Protein 3ISM (pdb70)

Secondary structure (DSSP, 8-state):
--SS-HHHHHTTT--S--SSEEE-SS-EEEEETTTTEEEEEEEEE-TTTTS--TT--GGG---B--TTS-GGG---HHHHTTTT-EEEESS-GGG--S-HHHHHGGGBGGGEEEE-IIIIITTHHHHHHHHHHHGGGT-SEEEEEEEEE--EEE-TTS-EEEEEEEETTTTEE--SEEEEEEEEEPTTS-EEEEEEEEESS---TTS-GGGGB--HHHHHHHHT--SSTTS-TTS-SEETTEEP-/--S--HHHHHHHTTT--S--SSEEE-SS-EEEEETTTTEEEEEEEEE-HHHHS--TT--GGG---B--TTS-GGG---HHHHTTTT-EEEESS-GGG--SSHHHHHGGGBGGGEEEE-IIIIITTHHHHHHHHHHHGGGT-SEEEEEEEEE---EE-TTS-EEEEEEEETTTTEE--SEEEEEEEEE-SSS-EEEEEEEEESS---TT--GGGGB--HHHHHHHHT--SSTTS-GGG-SEETTEE--/-TT-----SSSHHHHHHHHHHHHTS-SS---HHHHHHHHHHHHHHHHHHHHHHHHS--S-HHHHHHHHHHHHHHHHHHHHHH-HHHHHHHHHHHHHHHHHTT-HHIIIIIIITTT-SS--TTT-TT--TTSPP-TGGG-STT---TTHHHHHH--HHHHHHHHHH-----HHHHHHHHHHHHHHHHHHHHHHHHSSS--HHHHHHHHHHHHHHHHHHHHH-THHHHHHHHHHHHHHHHTT-HHHIIIIIITTT-SS--TTT-TT--TTSPP-HHHH-STT---S--

GO terms:
  GO:0000014 single-stranded DNA endonuclease activity (F, IDA)
  GO:0005634 nucleus (C, IDA)
  GO:0005829 cytosol (C, IDA)
  GO:0004521 RNA endonuclease activity (F, IDA)
  GO:1990238 double-stranded DNA endonuclease activity (F, IDA)
  GO:0005739 mitochondrion (C, TAS)
  GO:0035234 ectopic germ cell programmed cell death (P, IMP)
  GO:0032043 mitochondrial DNA catabolic process (P, IMP)
  GO:0006915 apoptotic process (P, IMP)
  GO:0007286 spermatid development (P, IMP)
  GO:0030382 sperm mitochondrion organization (P, IMP)
  GO:0007291 sperm individualization (P, IMP)

Radius of gyration: 32.55 Å; Cα contacts (8 Å, |Δi|>4): 1493; chains: 3; bounding box: 55×112×68 Å

Solvent-accessible surface area: 35136 Å² total; per-residue (Å²): 194,77,138,79,67,63,54,45,61,1,11,106,19,13,72,2,8,110,18,50,48,57,63,30,38,2,1,0,0,1,1,8,19,37,4,10,0,0,35,0,0,1,0,23,0,38,58,130,4,18,46,191,51,157,76,21,57,80,80,149,7,58,17,53,7,9,120,72,2,66,58,32,0,23,2,19,30,45,4,2,37,148,16,70,49,6,5,0,24,0,0,6,7,15,3,0,63,76,103,36,115,37,2,41,15,0,8,59,0,3,0,0,0,0,0,30,7,91,10,0,20,24,28,9,0,4,69,0,14,17,37,3,36,128,19,12,172,98,26,66,35,0,12,1,0,0,0,9,1,12,40,55,75,151,59,168,84,47,91,32,35,6,63,6,16,11,8,40,81,25,45,0,0,11,1,31,44,0,0,1,0,0,0,0,22,18,95,84,157,101,28,31,1,27,0,3,22,0,21,18,98,106,12,64,94,130,41,82,25,64,97,29,56,42,82,1,55,52,1,6,100,44,8,4,17,33,0,2,62,122,8,89,48,180,118,5,38,22,39,19,65,150,172,57,140,110,86,91,44,36,117,80,39,44,48,90,1,12,103,21,11,76,2,6,108,20,60,50,45,42,16,4,2,0,0,0,0,1,7,21,38,5,13,0,0,38,0,0,2,0,20,0,38,58,130,3,16,48,178,50,155,75,23,60,77,58,147,4,45,8,46,16,5,115,76,2,68,50,35,0,23,2,32,36,92,4,2,88,188,22,69,49,7,3,0,27,0,0,7,9,12,4,0,52,76,74,35,97,12,2,39,11,0,3,58,1,3,0,0,0,0,0,28,9,127,8,0,18,27,20,10,0,3,65,0,11,10,38,4,28,139,18,11,183,94,25,76,40,0,10,1,0,0,0,8,1,12,43,58,77,160,53,165,82,54,94,33,32,5,62,8,19,10,8,41,105,26,43,0,0,11,2,31,41,0,0,2,0,2,0,1,26,28,108,75,183,98,31,27,0,26,0,5,21,0,22,18,100,107,13,65,122,123,42,80,24,65,91,29,63,39,85,1,60,45,1,6,107,41,10,4,15,41,1,3,70,129,16,83,47,171,137,7,42,24,37,34,71,154,180,47,147,104,163,113,79,26,103,10,25,75,137,68,3,24,130,42,0,80,135,16,5,111,76,50,4,53,49,114,126,87,43,72,33,107,72,32,100,96,31,2,55,95,0,4,41,19,0,43,75,3,0,81,82,13,20,24,80,170,69,70,73,84,159,61,22,36,89,60,0,5,89,0,0,82,36,1,17,32,1,0,11,20,46,23,6,59,39,0,28,106,31,0,54,132,0,26,68,41,0,40,152,96,133,67,58,95,12,0,101,80,14,0,13,157,97,63,6,0,15,2,18,14,75,48,2,20,41,44,29,55,101,43,114,36,18,62,108,12,2,59,69,51,89,18,93,4,64,6,13,72,27,47,174,116,163,49,118,149,18,84,56,69,18,155,177,141,50,202,105,42,70,57,85,84,47,49,42,33,15,80,154,8,11,41,52,2,47,105,78,0,85,113,29,0,31,116,49,132,16,58,78,101,38,26,74,92,0,5,80,4,0,82,52,7,12,47,18,9,4,31,33,18,5,59,52,1,33,70,33,0,76,86,0,20,67,46,0,43,102,106,136,14,78,83,0,0,100,53,38,0,16,131,70,35,2,0,11,4,8,19,105,60,3,16,20,45,35,83,100,30,124,38,15,70,117,0,0,94,89,64,78,22,159,18,59,6,176

Nearest PDB structures (foldseek):
  3ism-assembly1_A  TM=9.913E-01  e=3.876E-54  Drosophila melanogaster
  3s5b-assembly1_B  TM=9.801E-01  e=8.127E-38  Caenorhabditis elegans
  5gkc-assembly1_B  TM=9.790E-01  e=9.219E-38  Caenorhabditis elegans
  5gkp-assembly1_B  TM=9.814E-01  e=5.059E-37  Caenorhabditis elegans
  4qn0-assembly2_B  TM=9.838E-01  e=1.478E-36  Caenorhabditis elegans

Organism: Drosophila melanogaster (NCBI:txid7227)

InterPro domains:
  IPR001604 DNA/RNA non-specific endonuclease/pyrophosphatase/phosphodiesterase domain [PF01223] (75-299)
  IPR001604 DNA/RNA non-specific endonuclease/pyrophosphatase/phosphodiesterase domain [SM00892] (89-300)
  IPR018524 DNA/RNA non-specific endonuclease, active site [PS01070] (152-160)
  IPR020821 ENPP1-3/EXOG-like, endonuclease/phosphodiesterase domain [SM00477] (90-300)
  IPR040255 Non-specific endonuclease [PTHR13966] (33-307)
  IPR044925 His-Me finger superfamily [SSF54060] (74-304)
  IPR044929 DNA/RNA non-specific endonuclease superfamily [G3DSA:3.40.570.10] (55-310)

B-factor: mean 31.8, std 5.4, range [12.08, 55.9]

Sequence (778 aa):
TATPSRIGQIMKYGFPGLDHVRSHSDYVLSYDRRRNRVPHWVFEHLTAESVAKNDDAVDRSKCDFKQDESIHPFFRSQNTDYRRSGYDRGHMAAAGNHRLHQKHCDETFYLSNMAPQVGQGFNRDAWNTLEAHVRRLTKTYSNVYVCTGPLYLPHKEDDGKSYVKYEVIGANTVAVPTHFYKVIVGESADHKLHMESYVMPNQVISNDTPISVFQVPPESVERRSAGLLFFDQINRKQLTTINGKKVASLTATTPSSRIGQIMKYGFPGLDHVRRSSHSDYVLSYDRRNRVPHWVFEHLTAESVAKNDDAVDRSKCDFKQDEESIHPFFRSQNTDYRRSGYDRGHMAAAGNHRLHQKHCDDETFYLSNMAPQVGQGFNRDAWNTLEAHVRRLTKTYSSNVYVCTGPLYLPHKEDDGKKSYVKYEVIGANTVAVPTHFYKVIVGESSADHKLHMESYVMPNQVISNDTPISVVFQVVPPEESVERSAGLLFFDQINRKQLTTINGKKVAAQNDYTIGLVDPVKDYQKLIETRVQVDEIVDDDDVTKENFDRTAAAARDVIWRLLFDEAGTSQQSNTEKASQLLEEYRGDACFYDPTPYNEWIVKLRDEVLKKELLDFWRDVLVKKQLGPCWSRRDSDLLFDSDDTPPLEEFYAHAGCTAPFAASLKVRLEEYRTLMKRFVIIVPDSVHQASVKKIAAAAREIIWKLLFDGTPSAEDQNKAAELLQEEYKGDAGFYGPDDYNSWIFNLRDEVLTKELLDFWRDKMVKMELGPSCCARDSDYYDNEDPLPFEFYEKAGCKAPFE

CATH classification: 3.40.570.10

Structure (mmCIF, N/CA/C/O backbone):
data_3ISM
#
_entry.id   3ISM
#
_cell.length_a   70.790
_cell.length_b   109.150
_cell.length_c   121.080
_cell.angle_alpha   90.00
_cell.angle_beta   90.00
_cell.angle_gamma   90.00
#
_symmetry.space_group_name_H-M   'P 21 21 21'
#
loop_
_entity.id
_entity.type
_entity.pdbx_description
1 polymer CG8862
2 polymer CG4930
3 non-polymer 'MAGNESIUM ION'
4 non-polymer 2-AMINO-2-HYDROXYMETHYL-PROPANE-1,3-DIOL
5 water water
#
loop_
_atom_site.group_PDB
_atom_site.id
_atom_site.type_symbol
_atom_site.label_atom_id
_atom_site.label_alt_id
_atom_site.label_comp_id
_atom_site.label_asym_id
_atom_site.label_entity_id
_atom_site.label_seq_id
_atom_site.pdbx_PDB_ins_code
_atom_site.Cartn_x
_atom_site.Cartn_y
_atom_site.Cartn_z
_atom_site.occupancy
_atom_site.B_iso_or_equiv
_atom_site.auth_seq_id
_atom_site.auth_comp_id
_atom_site.auth_asym_id
_atom_site.auth_atom_id
_atom_site.pdbx_PDB_model_num
ATOM 1 N N . THR A 1 13 ? -41.435 -11.988 2.275 1.00 40.11 67 THR A N 1
ATOM 2 C CA . THR A 1 13 ? -42.878 -12.374 2.131 1.00 39.71 67 THR A CA 1
ATOM 3 C C . THR A 1 13 ? -43.155 -13.104 0.807 1.00 38.82 67 THR A C 1
ATOM 4 O O . THR A 1 13 ? -44.120 -12.777 0.091 1.00 39.15 67 THR A O 1
ATOM 8 N N . ALA A 1 14 ? -42.297 -14.070 0.476 1.00 37.08 68 ALA A N 1
ATOM 9 C CA . ALA A 1 14 ? -42.578 -15.001 -0.603 1.00 35.21 68 ALA A CA 1
ATOM 10 C C . ALA A 1 14 ? -43.415 -16.147 -0.023 1.00 33.95 68 ALA A C 1
ATOM 11 O O . ALA A 1 14 ? -43.317 -16.458 1.171 1.00 33.52 68 ALA A O 1
ATOM 13 N N . THR A 1 15 ? -44.232 -16.774 -0.864 1.00 31.93 69 THR A N 1
ATOM 14 C CA . THR A 1 15 ? -45.139 -17.818 -0.391 1.00 30.23 69 THR A CA 1
ATOM 15 C C . THR A 1 15 ? -44.468 -19.166 -0.078 1.00 29.15 69 THR A C 1
ATOM 16 O O . THR A 1 15 ? -44.715 -19.729 0.980 1.00 29.14 69 THR A O 1
ATOM 20 N N . PRO A 1 16 ? -43.620 -19.686 -0.982 1.00 28.25 70 PRO A N 1
ATOM 21 C CA . PRO A 1 16 ? -43.052 -20.975 -0.604 1.00 27.70 70 PRO A CA 1
ATOM 22 C C . PRO A 1 16 ? -42.046 -20.799 0.538 1.00 27.10 70 PRO A C 1
ATOM 23 O O . PRO A 1 16 ? -41.408 -19.759 0.649 1.00 25.81 70 PRO A O 1
ATOM 27 N N . SER A 1 17 ? -41.943 -21.815 1.386 1.00 27.01 71 SER A N 1
ATOM 28 C CA . SER A 1 17 ? -41.101 -21.758 2.561 1.00 26.62 71 SER A CA 1
ATOM 29 C C . SER A 1 17 ? -39.654 -21.568 2.132 1.00 26.69 71 SER A C 1
ATOM 30 O O . SER A 1 17 ? -39.216 -22.145 1.134 1.00 26.10 71 SER A O 1
ATOM 33 N N . ARG A 1 18 ? -38.915 -20.750 2.877 1.00 26.46 72 ARG A N 1
ATOM 34 C CA . ARG A 1 18 ? -37.516 -20.506 2.552 1.00 26.58 72 ARG A CA 1
ATOM 35 C C . ARG A 1 18 ? -36.703 -21.802 2.691 1.00 27.03 72 ARG A C 1
ATOM 36 O O . ARG A 1 18 ? -35.865 -22.083 1.846 1.00 27.02 72 ARG A O 1
ATOM 44 N N . ILE A 1 19 ? -36.987 -22.617 3.710 1.00 27.27 73 ILE A N 1
ATOM 45 C CA . ILE A 1 19 ? -36.243 -23.860 3.855 1.00 28.15 73 ILE A CA 1
ATOM 46 C C . ILE A 1 19 ? -36.376 -24.698 2.575 1.00 28.51 73 ILE A C 1
ATOM 47 O O . ILE A 1 19 ? -35.386 -25.209 2.071 1.00 28.35 73 ILE A O 1
ATOM 52 N N . GLY A 1 20 ? -37.588 -24.763 2.021 1.00 28.94 74 GLY A N 1
ATOM 53 C CA . GLY A 1 20 ? -37.832 -25.496 0.791 1.00 29.50 74 GLY A CA 1
ATOM 54 C C . GLY A 1 20 ? -37.047 -24.971 -0.401 1.00 29.88 74 GLY A C 1
ATOM 55 O O . GLY A 1 20 ? -36.634 -25.742 -1.264 1.00 30.36 74 GLY A O 1
ATOM 56 N N . GLN A 1 21 ? -36.867 -23.659 -0.463 1.00 29.72 75 GLN A N 1
ATOM 57 C CA . GLN A 1 21 ? -36.127 -23.033 -1.559 1.00 29.68 75 GLN A CA 1
ATOM 58 C C . GLN A 1 21 ? -34.647 -23.318 -1.448 1.00 29.50 75 GLN A C 1
ATOM 59 O O . GLN A 1 21 ? -33.990 -23.643 -2.441 1.00 30.12 75 GLN A O 1
ATOM 65 N N . ILE A 1 22 ? -34.117 -23.178 -0.243 1.00 28.95 76 ILE A N 1
ATOM 66 C CA . ILE A 1 22 ? -32.696 -23.386 -0.022 1.00 28.90 76 ILE A CA 1
ATOM 67 C C . ILE A 1 22 ? -32.335 -24.847 -0.287 1.00 29.39 76 ILE A C 1
ATOM 68 O O . ILE A 1 22 ? -31.274 -25.152 -0.851 1.00 29.32 76 ILE A O 1
ATOM 73 N N . MET A 1 23 ? -33.238 -25.739 0.107 1.00 28.73 77 MET A N 1
ATOM 74 C CA . MET A 1 23 ? -32.971 -27.178 0.059 1.00 29.83 77 MET A CA 1
ATOM 75 C C . MET A 1 23 ? -33.452 -27.852 -1.227 1.00 28.52 77 MET A C 1
ATOM 76 O O . MET A 1 23 ? -33.612 -29.045 -1.270 1.00 28.51 77 MET A O 1
ATOM 81 N N . LYS A 1 24 ? -33.623 -27.046 -2.261 1.00 28.65 78 LYS A N 1
ATOM 82 C CA . LYS A 1 24 ? -33.962 -27.466 -3.618 1.00 28.88 78 LYS A CA 1
ATOM 83 C C . LYS A 1 24 ? -33.338 -28.781 -4.102 1.00 28.58 78 LYS A C 1
ATOM 84 O O . LYS A 1 24 ? -34.030 -29.639 -4.659 1.00 28.20 78 LYS A O 1
ATOM 90 N N . TYR A 1 25 ? -32.031 -28.937 -3.862 1.00 28.24 79 TYR A N 1
ATOM 91 C CA . TYR A 1 25 ? -31.267 -30.041 -4.409 1.00 27.79 79 TYR A CA 1
ATOM 92 C C . TYR A 1 25 ? -31.097 -31.251 -3.467 1.00 27.76 79 TYR A C 1
ATOM 93 O O . TYR A 1 25 ? -30.365 -32.175 -3.798 1.00 26.41 79 TYR A O 1
ATOM 102 N N . GLY A 1 26 ? -31.780 -31.246 -2.315 1.00 27.15 80 GLY A N 1
ATOM 103 C CA . GLY A 1 26 ? -31.764 -32.399 -1.408 1.00 26.60 80 GLY A CA 1
ATOM 104 C C . GLY A 1 26 ? -31.256 -32.054 -0.025 1.00 27.43 80 GLY A C 1
ATOM 105 O O . GLY A 1 26 ? -30.690 -30.978 0.200 1.00 27.84 80 GLY A O 1
ATOM 106 N N . PHE A 1 27 ? -31.430 -32.980 0.917 1.00 27.58 81 PHE A N 1
ATOM 107 C CA . PHE A 1 27 ? -30.864 -32.830 2.256 1.00 26.72 81 PHE A CA 1
ATOM 108 C C . PHE A 1 27 ? -29.675 -33.757 2.370 1.00 26.37 81 PHE A C 1
ATOM 109 O O . PHE A 1 27 ? -29.820 -34.953 2.149 1.00 26.59 81 PHE A O 1
ATOM 117 N N . PRO A 1 28 ? -28.483 -33.215 2.692 1.00 25.81 82 PRO A N 1
ATOM 118 C CA . PRO A 1 28 ? -27.334 -34.067 2.952 1.00 25.03 82 PRO A CA 1
ATOM 119 C C . PRO A 1 28 ? -27.596 -35.105 4.044 1.00 25.68 82 PRO A C 1
ATOM 120 O O . PRO A 1 28 ? -27.020 -36.196 4.029 1.00 24.92 82 PRO A O 1
ATOM 124 N N . GLY A 1 29 ? -28.443 -34.732 4.994 1.00 26.00 83 GLY A N 1
ATOM 125 C CA . GLY A 1 29 ? -28.838 -35.583 6.094 1.00 26.41 83 GLY A CA 1
ATOM 126 C C . GLY A 1 29 ? -29.976 -34.892 6.801 1.00 26.80 83 GLY A C 1
ATOM 127 O O . GLY A 1 29 ? -30.325 -33.738 6.477 1.00 27.17 83 GLY A O 1
ATOM 128 N N . LEU A 1 30 ? -30.545 -35.572 7.784 1.00 27.52 84 LEU A N 1
ATOM 129 C CA . LEU A 1 30 ? -31.718 -35.057 8.483 1.00 28.64 84 LEU A CA 1
ATOM 130 C C . LEU A 1 30 ? -31.558 -34.993 10.001 1.00 28.72 84 LEU A C 1
ATOM 131 O O . LEU A 1 30 ? -32.540 -34.927 10.724 1.00 28.94 84 LEU A O 1
ATOM 136 N N . ASP A 1 31 ? -30.321 -34.978 10.484 1.00 28.91 85 ASP A N 1
ATOM 137 C CA . ASP A 1 31 ? -30.095 -34.862 11.910 1.00 29.23 85 ASP A CA 1
ATOM 138 C C . ASP A 1 31 ? -30.254 -33.423 12.418 1.00 29.54 85 ASP A C 1
ATOM 139 O O . ASP A 1 31 ? -29.482 -32.530 12.053 1.00 29.16 85 ASP A O 1
ATOM 144 N N . HIS A 1 32 ? -31.268 -33.205 13.243 1.00 30.09 86 HIS A N 1
ATOM 145 C CA . HIS A 1 32 ? -31.364 -31.992 14.053 1.00 30.78 86 HIS A CA 1
ATOM 146 C C . HIS A 1 32 ? -31.319 -30.742 13.161 1.00 30.89 86 HIS A C 1
ATOM 147 O O . HIS A 1 32 ? -30.439 -29.868 13.300 1.00 30.52 86 HIS A O 1
ATOM 154 N N . VAL A 1 33 ? -32.260 -30.701 12.226 1.00 31.20 87 VAL A N 1
ATOM 155 C CA . VAL A 1 33 ? -32.325 -29.658 11.214 1.00 32.76 87 VAL A CA 1
ATOM 156 C C . VAL A 1 33 ? -33.091 -28.448 11.715 1.00 33.30 87 VAL A C 1
ATOM 157 O O . VAL A 1 33 ? -34.215 -28.585 12.210 1.00 33.25 87 VAL A O 1
ATOM 161 N N . ARG A 1 34 ? -32.462 -27.274 11.600 1.00 33.57 88 ARG A N 1
ATOM 162 C CA . ARG A 1 34 ? -33.060 -25.993 12.008 1.00 33.76 88 ARG A CA 1
ATOM 163 C C . ARG A 1 34 ? -33.069 -25.061 10.800 1.00 33.71 88 ARG A C 1
ATOM 164 O O . ARG A 1 34 ? -32.087 -24.985 10.040 1.00 33.44 88 ARG A O 1
ATOM 172 N N . SER A 1 35 ? -34.177 -24.349 10.627 1.00 33.14 89 SER A N 1
ATOM 173 C CA . SER A 1 35 ? -34.314 -23.377 9.567 1.00 32.78 89 SER A CA 1
ATOM 174 C C . SER A 1 35 ? -34.211 -21.971 10.163 1.00 32.19 89 SER A C 1
ATOM 175 O O . SER A 1 35 ? -35.007 -21.598 11.021 1.00 32.52 89 SER A O 1
ATOM 178 N N . HIS A 1 36 ? -33.210 -21.203 9.746 1.00 31.20 90 HIS A N 1
ATOM 179 C CA . HIS A 1 36 ? -33.173 -19.790 10.092 1.00 30.19 90 HIS A CA 1
ATOM 180 C C . HIS A 1 36 ? -33.826 -18.983 8.982 1.00 29.81 90 HIS A C 1
ATOM 181 O O . HIS A 1 36 ? -34.366 -19.558 8.040 1.00 29.23 90 HIS A O 1
ATOM 188 N N . SER A 1 37 ? -33.809 -17.663 9.094 1.00 29.92 91 SER A N 1
ATOM 189 C CA . SER A 1 37 ? -34.484 -16.842 8.098 1.00 30.60 91 SER A CA 1
ATOM 190 C C . SER A 1 37 ? -33.854 -16.972 6.725 1.00 30.38 91 SER A C 1
ATOM 191 O O . SER A 1 37 ? -34.560 -16.888 5.733 1.00 30.73 91 SER A O 1
ATOM 194 N N . ASP A 1 38 ? -32.538 -17.160 6.652 1.00 29.91 92 ASP A N 1
ATOM 195 C CA . ASP A 1 38 ? -31.898 -17.231 5.336 1.00 29.72 92 ASP A CA 1
ATOM 196 C C . ASP A 1 38 ? -30.817 -18.314 5.232 1.00 29.37 92 ASP A C 1
ATOM 197 O O . ASP A 1 38 ? -29.993 -18.279 4.321 1.00 29.29 92 ASP A O 1
ATOM 202 N N . TYR A 1 39 ? -30.814 -19.278 6.161 1.00 28.54 93 TYR A N 1
ATOM 203 C CA . TYR A 1 39 ? -29.975 -20.472 6.007 1.00 28.55 93 TYR A CA 1
ATOM 204 C C . TYR A 1 39 ? -30.555 -21.666 6.758 1.00 29.04 93 TYR A C 1
ATOM 205 O O . TYR A 1 39 ? -31.476 -21.513 7.604 1.00 28.78 93 TYR A O 1
ATOM 214 N N . VAL A 1 40 ? -30.034 -22.848 6.417 1.00 28.48 94 VAL A N 1
ATOM 215 C CA . VAL A 1 40 ? -30.486 -24.107 6.994 1.00 29.32 94 VAL A CA 1
ATOM 216 C C . VAL A 1 40 ? -29.291 -24.778 7.667 1.00 29.62 94 VAL A C 1
ATOM 217 O O . VAL A 1 40 ? -28.178 -24.768 7.120 1.00 29.88 94 VAL A O 1
ATOM 221 N N . LEU A 1 41 ? -29.516 -25.367 8.837 1.00 29.39 95 LEU A N 1
ATOM 222 C CA . LEU A 1 41 ? -28.443 -25.950 9.615 1.00 29.97 95 LEU A CA 1
ATOM 223 C C . LEU A 1 41 ? -28.821 -27.334 10.139 1.00 30.25 95 LEU A C 1
ATOM 224 O O . LEU A 1 41 ? -29.925 -27.554 10.597 1.00 31.24 95 LEU A O 1
ATOM 229 N N . SER A 1 42 ? -27.884 -28.265 10.065 1.00 30.42 96 SER A N 1
ATOM 230 C CA . SER A 1 42 ? -28.029 -29.560 10.729 1.00 30.62 96 SER A CA 1
ATOM 231 C C . SER A 1 42 ? -26.998 -29.555 11.826 1.00 29.88 96 SER A C 1
ATOM 232 O O . SER A 1 42 ? -25.811 -29.288 11.566 1.00 30.16 96 SER A O 1
ATOM 235 N N . TYR A 1 43 ? -27.444 -29.804 13.051 1.00 29.85 97 TYR A N 1
ATOM 236 C CA . TYR A 1 43 ? -26.574 -29.680 14.237 1.00 30.25 97 TYR A CA 1
ATOM 237 C C . TYR A 1 43 ? -26.112 -31.030 14.758 1.00 30.23 97 TYR A C 1
ATOM 238 O O . TYR A 1 43 ? -26.917 -31.932 14.953 1.00 30.94 97 TYR A O 1
ATOM 247 N N . ASP A 1 44 ? -24.809 -31.151 14.974 1.00 30.87 98 ASP A N 1
ATOM 248 C CA . ASP A 1 44 ? -24.168 -32.355 15.475 1.00 30.75 98 ASP A CA 1
ATOM 249 C C . ASP A 1 44 ? -24.032 -32.198 16.985 1.00 31.12 98 ASP A C 1
ATOM 250 O O . ASP A 1 44 ? -23.113 -31.524 17.479 1.00 30.72 98 ASP A O 1
ATOM 255 N N . ARG A 1 45 ? -24.971 -32.797 17.720 1.00 30.07 99 ARG A N 1
ATOM 256 C CA . ARG A 1 45 ? -25.014 -32.673 19.177 1.00 29.83 99 ARG A CA 1
ATOM 257 C C . ARG A 1 45 ? -23.818 -33.342 19.866 1.00 30.21 99 ARG A C 1
ATOM 258 O O . ARG A 1 45 ? -23.366 -32.907 20.940 1.00 30.98 99 ARG A O 1
ATOM 266 N N . ARG A 1 46 ? -23.316 -34.398 19.245 1.00 30.62 100 ARG A N 1
ATOM 267 C CA A ARG A 1 46 ? -22.156 -35.093 19.774 0.50 31.19 100 ARG A CA 1
ATOM 268 C CA B ARG A 1 46 ? -22.150 -35.118 19.730 0.50 31.14 100 ARG A CA 1
ATOM 269 C C . ARG A 1 46 ? -20.915 -34.218 19.688 1.00 31.43 100 ARG A C 1
ATOM 270 O O . ARG A 1 46 ? -20.102 -34.201 20.614 1.00 30.48 100 ARG A O 1
ATOM 285 N N . ASN A 1 47 ? -20.786 -33.470 18.594 1.00 31.40 101 ASN A N 1
ATOM 286 C CA . ASN A 1 47 ? -19.608 -32.631 18.417 1.00 31.88 101 ASN A CA 1
ATOM 287 C C . ASN A 1 47 ? -19.793 -31.158 18.803 1.00 31.44 101 ASN A C 1
ATOM 288 O O . ASN A 1 47 ? -18.807 -30.428 18.932 1.00 31.29 101 ASN A O 1
ATOM 293 N N . ARG A 1 48 ? -21.042 -30.738 19.039 1.00 30.64 102 ARG A N 1
ATOM 294 C CA . ARG A 1 48 ? -21.342 -29.339 19.456 1.00 30.08 102 ARG A CA 1
ATOM 295 C C . ARG A 1 48 ? -20.975 -28.318 18.351 1.00 29.30 102 ARG A C 1
ATOM 296 O O . ARG A 1 48 ? -20.585 -27.172 18.654 1.00 28.28 102 ARG A O 1
ATOM 304 N N . VAL A 1 49 ? -21.088 -28.758 17.090 1.00 28.04 103 VAL A N 1
ATOM 305 C CA . VAL A 1 49 ? -20.874 -27.923 15.905 1.00 28.56 103 VAL A CA 1
ATOM 306 C C . VAL A 1 49 ? -21.865 -28.441 14.858 1.00 29.81 103 VAL A C 1
ATOM 307 O O . VAL A 1 49 ? -22.514 -29.461 15.091 1.00 30.11 103 VAL A O 1
ATOM 311 N N . PRO A 1 50 ? -22.030 -27.733 13.714 1.00 30.21 104 PRO A N 1
ATOM 312 C CA . PRO A 1 50 ? -22.920 -28.320 12.695 1.00 29.66 104 PRO A CA 1
ATOM 313 C C . PRO A 1 50 ? -22.364 -29.578 12.016 1.00 29.71 104 PRO A C 1
ATOM 314 O O . PRO A 1 50 ? -21.145 -29.771 11.946 1.00 30.25 104 PRO A O 1
ATOM 318 N N . HIS A 1 51 ? -23.260 -30.441 11.555 1.00 28.78 105 HIS A N 1
ATOM 319 C CA . HIS A 1 51 ? -22.918 -31.383 10.520 1.00 29.04 105 HIS A CA 1
ATOM 320 C C . HIS A 1 51 ? -22.708 -30.609 9.204 1.00 28.50 105 HIS A C 1
ATOM 321 O O . HIS A 1 51 ? -21.761 -30.861 8.473 1.00 28.42 105 HIS A O 1
ATOM 328 N N . TRP A 1 52 ? -23.640 -29.709 8.896 1.00 27.43 106 TRP A N 1
ATOM 329 C CA . TRP A 1 52 ? -23.604 -28.915 7.674 1.00 27.92 106 TRP A CA 1
ATOM 330 C C . TRP A 1 52 ? -24.530 -27.735 7.795 1.00 28.39 106 TRP A C 1
ATOM 331 O O . TRP A 1 52 ? -25.458 -27.756 8.607 1.00 28.46 106 TRP A O 1
ATOM 342 N N . VAL A 1 53 ? -24.261 -26.711 6.986 1.00 28.98 107 VAL A N 1
ATOM 343 C CA . VAL A 1 53 ? -25.230 -25.650 6.687 1.00 28.73 107 VAL A CA 1
ATOM 344 C C . VAL A 1 53 ? -25.451 -25.575 5.183 1.00 28.61 107 VAL A C 1
ATOM 345 O O . VAL A 1 53 ? -24.608 -26.037 4.398 1.00 29.52 107 VAL A O 1
ATOM 349 N N . PHE A 1 54 ? -26.586 -25.012 4.785 1.00 28.40 108 PHE A N 1
ATOM 350 C CA . PHE A 1 54 ? -26.926 -24.825 3.385 1.00 27.84 108 PHE A CA 1
ATOM 351 C C . PHE A 1 54 ? -27.387 -23.396 3.181 1.00 27.88 108 PHE A C 1
ATOM 352 O O . PHE A 1 54 ? -28.120 -22.847 3.999 1.00 28.25 108 PHE A O 1
ATOM 360 N N . GLU A 1 55 ? -26.924 -22.782 2.098 1.00 27.69 109 GLU A N 1
ATOM 361 C CA . GLU A 1 55 ? -27.315 -21.419 1.746 1.00 27.69 109 GLU A CA 1
ATOM 362 C C . GLU A 1 55 ? -27.661 -21.348 0.256 1.00 27.79 109 GLU A C 1
ATOM 363 O O . GLU A 1 55 ? -27.112 -22.108 -0.557 1.00 27.14 109 GLU A O 1
ATOM 369 N N . HIS A 1 56 ? -28.565 -20.434 -0.079 1.00 26.98 110 HIS A N 1
ATOM 370 C CA . HIS A 1 56 ? -28.903 -20.126 -1.457 1.00 27.48 110 HIS A CA 1
ATOM 371 C C . HIS A 1 56 ? -28.640 -18.639 -1.637 1.00 28.03 110 HIS A C 1
ATOM 372 O O . HIS A 1 56 ? -29.334 -17.807 -1.047 1.00 28.61 110 HIS A O 1
ATOM 379 N N . LEU A 1 57 ? -27.642 -18.312 -2.452 1.00 28.69 111 LEU A N 1
ATOM 380 C CA . LEU A 1 57 ? -27.185 -16.937 -2.617 1.00 29.01 111 LEU A CA 1
ATOM 381 C C . LEU A 1 57 ? -27.582 -16.372 -3.961 1.00 29.13 111 LEU A C 1
ATOM 382 O O . LEU A 1 57 ? -27.677 -17.100 -4.942 1.00 28.68 111 LEU A O 1
ATOM 387 N N . THR A 1 58 ? -27.805 -15.059 -3.988 1.00 29.68 112 THR A N 1
ATOM 388 C CA . THR A 1 58 ? -27.991 -14.288 -5.206 1.00 30.00 112 THR A CA 1
ATOM 389 C C . THR A 1 58 ? -27.170 -13.006 -5.057 1.00 30.58 112 THR A C 1
ATOM 390 O O . THR A 1 58 ? -26.771 -12.655 -3.958 1.00 30.42 112 THR A O 1
ATOM 394 N N . ALA A 1 59 ? -26.929 -12.309 -6.164 1.00 31.37 113 ALA A N 1
ATOM 395 C CA . ALA A 1 59 ? -26.252 -11.020 -6.138 1.00 32.08 113 ALA A CA 1
ATOM 396 C C . ALA A 1 59 ? -26.881 -10.087 -5.091 1.00 32.78 113 ALA A C 1
ATOM 397 O O . ALA A 1 59 ? -26.166 -9.426 -4.337 1.00 32.67 113 ALA A O 1
ATOM 399 N N . GLU A 1 60 ? -28.213 -10.058 -5.037 1.00 33.21 114 GLU A N 1
ATOM 400 C CA . GLU A 1 60 ? -28.932 -9.234 -4.058 1.00 33.99 114 GLU A CA 1
ATOM 401 C C . GLU A 1 60 ? -28.635 -9.583 -2.601 1.00 33.52 114 GLU A C 1
ATOM 402 O O . GLU A 1 60 ? -28.376 -8.694 -1.788 1.00 33.57 114 GLU A O 1
ATOM 408 N N . SER A 1 61 ? -28.664 -10.872 -2.280 1.00 33.03 115 SER A N 1
ATOM 409 C CA . SER A 1 61 ? -28.566 -11.301 -0.897 1.00 32.96 115 SER A CA 1
ATOM 410 C C . SER A 1 61 ? -27.151 -11.200 -0.324 1.00 33.09 115 SER A C 1
ATOM 411 O O . SER A 1 61 ? -26.979 -11.195 0.895 1.00 32.72 115 SER A O 1
ATOM 414 N N . VAL A 1 62 ? -26.151 -11.088 -1.199 1.00 33.77 116 VAL A N 1
ATOM 415 C CA . VAL A 1 62 ? -24.763 -10.858 -0.761 1.00 34.58 116 VAL A CA 1
ATOM 416 C C . VAL A 1 62 ? -24.263 -9.427 -1.015 1.00 36.01 116 VAL A C 1
ATOM 417 O O . VAL A 1 62 ? -23.078 -9.143 -0.833 1.00 35.80 116 VAL A O 1
ATOM 421 N N . ALA A 1 63 ? -25.158 -8.529 -1.431 1.00 37.44 117 ALA A N 1
ATOM 422 C CA . ALA A 1 63 ? -24.750 -7.166 -1.764 1.00 39.64 117 ALA A CA 1
ATOM 423 C C . ALA A 1 63 ? -24.656 -6.302 -0.507 1.00 41.04 117 ALA A C 1
ATOM 424 O O . ALA A 1 63 ? -25.491 -6.427 0.394 1.00 41.45 117 ALA A O 1
ATOM 426 N N . LYS A 1 64 ? -23.642 -5.433 -0.460 1.00 42.86 118 LYS A N 1
ATOM 427 C CA . LYS A 1 64 ? -23.494 -4.434 0.612 1.00 44.34 118 LYS A CA 1
ATOM 428 C C . LYS A 1 64 ? -24.779 -3.641 0.784 1.00 44.19 118 LYS A C 1
ATOM 429 O O . LYS A 1 64 ? -25.350 -3.143 -0.176 1.00 44.55 118 LYS A O 1
ATOM 435 N N . ASN A 1 65 ? -25.226 -3.542 2.025 1.00 44.19 119 ASN A N 1
ATOM 436 C CA . ASN A 1 65 ? -26.507 -2.968 2.334 1.00 44.21 119 ASN A CA 1
ATOM 437 C C . ASN A 1 65 ? -26.283 -2.016 3.496 1.00 44.17 119 ASN A C 1
ATOM 438 O O . ASN A 1 65 ? -25.682 -2.405 4.509 1.00 44.15 119 ASN A O 1
ATOM 443 N N . ASP A 1 66 ? -26.750 -0.774 3.334 1.00 43.66 120 ASP A N 1
ATOM 444 C CA A ASP A 1 66 ? -26.666 0.235 4.386 0.50 43.38 120 ASP A CA 1
ATOM 445 C CA B ASP A 1 66 ? -26.668 0.233 4.387 0.50 43.39 120 ASP A CA 1
ATOM 446 C C . ASP A 1 66 ? -27.400 -0.235 5.643 1.00 43.07 120 ASP A C 1
ATOM 447 O O . ASP A 1 66 ? -27.003 0.094 6.764 1.00 43.16 120 ASP A O 1
ATOM 456 N N . ALA A 1 67 ? -28.458 -1.018 5.444 1.00 42.08 121 ALA A N 1
ATOM 457 C CA . ALA A 1 67 ? -29.323 -1.444 6.532 1.00 41.34 121 ALA A CA 1
ATOM 458 C C . ALA A 1 67 ? -28.837 -2.686 7.280 1.00 40.57 121 ALA A C 1
ATOM 459 O O . ALA A 1 67 ? -29.482 -3.125 8.229 1.00 40.55 121 ALA A O 1
ATOM 461 N N . VAL A 1 68 ? -27.706 -3.245 6.848 1.00 39.70 122 VAL A N 1
ATOM 462 C CA . VAL A 1 68 ? -27.053 -4.342 7.568 1.00 38.53 122 VAL A CA 1
ATOM 463 C C . VAL A 1 68 ? -25.649 -3.943 8.032 1.00 38.20 122 VAL A C 1
ATOM 464 O O . VAL A 1 68 ? -24.784 -3.610 7.224 1.00 37.98 122 VAL A O 1
ATOM 468 N N . ASP A 1 69 ? -25.434 -4.001 9.343 1.00 37.96 123 ASP A N 1
ATOM 469 C CA . ASP A 1 69 ? -24.180 -3.597 9.969 1.00 37.30 123 ASP A CA 1
ATOM 470 C C . ASP A 1 69 ? -23.676 -4.757 10.822 1.00 36.59 123 ASP A C 1
ATOM 471 O O . ASP A 1 69 ? -24.154 -4.969 11.938 1.00 36.20 123 ASP A O 1
ATOM 476 N N . ARG A 1 70 ? -22.714 -5.505 10.284 1.00 36.08 124 ARG A N 1
ATOM 477 C CA . ARG A 1 70 ? -22.173 -6.704 10.939 1.00 35.73 124 ARG A CA 1
ATOM 478 C C . ARG A 1 70 ? -21.634 -6.421 12.337 1.00 35.52 124 ARG A C 1
ATOM 479 O O . ARG A 1 70 ? -21.613 -7.321 13.186 1.00 35.59 124 ARG A O 1
ATOM 487 N N . SER A 1 71 ? -21.220 -5.175 12.577 1.00 35.16 125 SER A N 1
ATOM 488 C CA . SER A 1 71 ? -20.650 -4.792 13.859 1.00 35.23 125 SER A CA 1
ATOM 489 C C . SER A 1 71 ? -21.675 -4.757 14.983 1.00 35.43 125 SER A C 1
ATOM 490 O O . SER A 1 71 ? -21.302 -4.719 16.151 1.00 35.78 125 SER A O 1
ATOM 493 N N . LYS A 1 72 ? -22.963 -4.765 14.634 1.00 35.24 126 LYS A N 1
ATOM 494 C CA . LYS A 1 72 ? -24.035 -4.835 15.635 1.00 34.79 126 LYS A CA 1
ATOM 495 C C . LYS A 1 72 ? -24.335 -6.265 16.135 1.00 34.33 126 LYS A C 1
ATOM 496 O O . LYS A 1 72 ? -25.134 -6.455 17.056 1.00 34.17 126 LYS A O 1
ATOM 502 N N . CYS A 1 73 ? -23.688 -7.267 15.539 1.00 33.59 127 CYS A N 1
ATOM 503 C CA . CYS A 1 73 ? -23.967 -8.656 15.869 1.00 33.28 127 CYS A CA 1
ATOM 504 C C . CYS A 1 73 ? -23.093 -9.221 16.969 1.00 33.08 127 CYS A C 1
ATOM 505 O O . CYS A 1 73 ? -21.889 -8.933 17.049 1.00 33.02 127 CYS A O 1
ATOM 508 N N . ASP A 1 74 ? -23.719 -10.060 17.788 1.00 32.25 128 ASP A N 1
ATOM 509 C CA . ASP A 1 74 ? -23.087 -10.672 18.943 1.00 32.34 128 ASP A CA 1
ATOM 510 C C . ASP A 1 74 ? -23.099 -12.182 18.804 1.00 31.38 128 ASP A C 1
ATOM 511 O O . ASP A 1 74 ? -24.120 -12.764 18.445 1.00 30.61 128 ASP A O 1
ATOM 516 N N . PHE A 1 75 ? -21.965 -12.801 19.103 1.00 30.49 129 PHE A N 1
ATOM 517 C CA . PHE A 1 75 ? -21.892 -14.236 19.280 1.00 30.72 129 PHE A CA 1
ATOM 518 C C . PHE A 1 75 ? -22.719 -14.646 20.487 1.00 31.22 129 PHE A C 1
ATOM 519 O O . PHE A 1 75 ? -22.497 -14.137 21.588 1.00 32.15 129 PHE A O 1
ATOM 527 N N . LYS A 1 76 ? -23.695 -15.523 20.283 1.00 30.85 130 LYS A N 1
ATOM 528 C CA . LYS A 1 76 ? -24.583 -15.931 21.376 1.00 31.09 130 LYS A CA 1
ATOM 529 C C . LYS A 1 76 ? -24.946 -17.406 21.342 1.00 30.65 130 LYS A C 1
ATOM 530 O O . LYS A 1 76 ? -25.040 -18.010 20.270 1.00 30.35 130 LYS A O 1
ATOM 536 N N . GLN A 1 77 ? -25.125 -17.989 22.523 1.00 29.99 131 GLN A N 1
ATOM 537 C CA . GLN A 1 77 ? -25.568 -19.371 22.621 1.00 30.41 131 GLN A CA 1
ATOM 538 C C . GLN A 1 77 ? -26.966 -19.555 22.008 1.00 30.47 131 GLN A C 1
ATOM 539 O O . GLN A 1 77 ? -27.804 -18.640 22.010 1.00 30.89 131 GLN A O 1
ATOM 545 N N . ASP A 1 78 ? -27.189 -20.735 21.460 1.00 30.58 132 ASP A N 1
ATOM 546 C CA . ASP A 1 78 ? -28.463 -21.059 20.861 1.00 31.48 132 ASP A CA 1
ATOM 547 C C . ASP A 1 78 ? -29.321 -21.745 21.924 1.00 32.18 132 ASP A C 1
ATOM 548 O O . ASP A 1 78 ? -29.094 -22.910 22.246 1.00 31.54 132 ASP A O 1
ATOM 553 N N . GLU A 1 79 ? -30.287 -21.009 22.477 1.00 32.62 133 GLU A N 1
ATOM 554 C CA . GLU A 1 79 ? -31.163 -21.554 23.509 1.00 34.57 133 GLU A CA 1
ATOM 555 C C . GLU A 1 79 ? -32.152 -22.587 22.983 1.00 33.98 133 GLU A C 1
ATOM 556 O O . GLU A 1 79 ? -32.802 -23.253 23.769 1.00 34.87 133 GLU A O 1
ATOM 562 N N . SER A 1 80 ? -32.246 -22.750 21.666 1.00 33.55 134 SER A N 1
ATOM 563 C CA . SER A 1 80 ? -33.077 -23.820 21.126 1.00 33.74 134 SER A CA 1
ATOM 564 C C . SER A 1 80 ? -32.349 -25.186 21.157 1.00 33.38 134 SER A C 1
ATOM 565 O O . SER A 1 80 ? -32.954 -26.214 20.920 1.00 33.74 134 SER A O 1
ATOM 568 N N . ILE A 1 81 ? -31.055 -25.184 21.470 1.00 32.94 135 ILE A N 1
ATOM 569 C CA . ILE A 1 81 ? -30.286 -26.420 21.631 1.00 32.12 135 ILE A CA 1
ATOM 570 C C . ILE A 1 81 ? -30.360 -26.841 23.109 1.00 31.63 135 ILE A C 1
ATOM 571 O O . ILE A 1 81 ? -30.294 -25.998 24.015 1.00 30.90 135 ILE A O 1
ATOM 576 N N . HIS A 1 82 ? -30.534 -28.137 23.355 1.00 31.07 136 HIS A N 1
ATOM 577 C CA . HIS A 1 82 ? -30.526 -28.651 24.727 1.00 30.46 136 HIS A CA 1
ATOM 578 C C . HIS A 1 82 ? -29.193 -28.261 25.410 1.00 29.79 136 HIS A C 1
ATOM 579 O O . HIS A 1 82 ? -28.131 -28.351 24.779 1.00 29.46 136 HIS A O 1
ATOM 586 N N . PRO A 1 83 ? -29.248 -27.818 26.680 1.00 29.16 137 PRO A N 1
ATOM 587 C CA . PRO A 1 83 ? -28.057 -27.411 27.449 1.00 29.34 137 PRO A CA 1
ATOM 588 C C . PRO A 1 83 ? -26.851 -28.357 27.352 1.00 29.45 137 PRO A C 1
ATOM 589 O O . PRO A 1 83 ? -25.717 -27.871 27.318 1.00 29.88 137 PRO A O 1
ATOM 593 N N . PHE A 1 84 ? -27.075 -29.674 27.316 1.00 29.10 138 PHE A N 1
ATOM 594 C CA . PHE A 1 84 ? -25.962 -30.628 27.253 1.00 29.87 138 PHE A CA 1
ATOM 595 C C . PHE A 1 84 ? -25.101 -30.457 25.981 1.00 29.63 138 PHE A C 1
ATOM 596 O O . PHE A 1 84 ? -23.937 -30.834 25.980 1.00 29.48 138 PHE A O 1
ATOM 604 N N . PHE A 1 85 ? -25.685 -29.935 24.899 1.00 29.48 139 PHE A N 1
ATOM 605 C CA . PHE A 1 85 ? -25.034 -29.979 23.573 1.00 29.62 139 PHE A CA 1
ATOM 606 C C . PHE A 1 85 ? -24.731 -28.593 23.004 1.00 29.62 139 PHE A C 1
ATOM 607 O O . PHE A 1 85 ? -24.308 -28.439 21.856 1.00 30.20 139 PHE A O 1
ATOM 615 N N . ARG A 1 86 ? -24.901 -27.594 23.844 1.00 29.27 140 ARG A N 1
ATOM 616 C CA . ARG A 1 86 ? -24.798 -26.218 23.453 1.00 29.30 140 ARG A CA 1
ATOM 617 C C . ARG A 1 86 ? -23.353 -25.762 23.596 1.00 29.69 140 ARG A C 1
ATOM 618 O O . ARG A 1 86 ? -22.794 -25.828 24.692 1.00 30.80 140 ARG A O 1
ATOM 626 N N . SER A 1 87 ? -22.730 -25.285 22.520 1.00 28.95 141 SER A N 1
ATOM 627 C CA . SER A 1 87 ? -21.437 -24.630 22.703 1.00 28.70 141 SER A CA 1
ATOM 628 C C . SER A 1 87 ? -21.632 -23.248 23.326 1.00 27.84 141 SER A C 1
ATOM 629 O O . SER A 1 87 ? -22.700 -22.659 23.211 1.00 27.17 141 SER A O 1
ATOM 632 N N . GLN A 1 88 ? -20.604 -22.767 24.026 1.00 27.94 142 GLN A N 1
ATOM 633 C CA . GLN A 1 88 ? -20.660 -21.512 24.768 1.00 27.36 142 GLN A CA 1
ATOM 634 C C . GLN A 1 88 ? -19.418 -20.698 24.444 1.00 27.55 142 GLN A C 1
ATOM 635 O O . GLN A 1 88 ? -18.387 -21.260 24.109 1.00 26.76 142 GLN A O 1
ATOM 641 N N . ASN A 1 89 ? -19.507 -19.376 24.576 1.00 27.60 143 ASN A N 1
ATOM 642 C CA . ASN A 1 89 ? -18.325 -18.520 24.416 1.00 27.78 143 ASN A CA 1
ATOM 643 C C . ASN A 1 89 ? -17.126 -18.922 25.296 1.00 28.03 143 ASN A C 1
ATOM 644 O O . ASN A 1 89 ? -15.976 -18.864 24.835 1.00 27.06 143 ASN A O 1
ATOM 649 N N . THR A 1 90 ? -17.416 -19.327 26.539 1.00 27.65 144 THR A N 1
ATOM 650 C CA . THR A 1 90 ? -16.410 -19.876 27.466 1.00 27.89 144 THR A CA 1
ATOM 651 C C . THR A 1 90 ? -15.629 -21.058 26.896 1.00 28.02 144 THR A C 1
ATOM 652 O O . THR A 1 90 ? -14.497 -21.289 27.306 1.00 28.21 144 THR A O 1
ATOM 656 N N . ASP A 1 91 ? -16.239 -21.812 25.981 1.00 27.90 145 ASP A N 1
ATOM 657 C CA . ASP A 1 91 ? -15.567 -22.936 25.328 1.00 28.31 145 ASP A CA 1
ATOM 658 C C . ASP A 1 91 ? -14.478 -22.488 24.347 1.00 28.69 145 ASP A C 1
ATOM 659 O O . ASP A 1 91 ? -13.472 -23.183 24.166 1.00 29.05 145 ASP A O 1
ATOM 664 N N . TYR A 1 92 ? -14.704 -21.341 23.698 1.00 28.07 146 TYR A N 1
ATOM 665 C CA . TYR A 1 92 ? -13.795 -20.798 22.706 1.00 27.56 146 TYR A CA 1
ATOM 666 C C . TYR A 1 92 ? -12.757 -19.812 23.260 1.00 28.58 146 TYR A C 1
ATOM 667 O O . TYR A 1 92 ? -11.705 -19.647 22.644 1.00 28.96 146 TYR A O 1
ATOM 676 N N . ARG A 1 93 ? -13.064 -19.117 24.359 1.00 28.67 147 ARG A N 1
ATOM 677 C CA . ARG A 1 93 ? -12.179 -18.052 24.864 1.00 29.88 147 ARG A CA 1
ATOM 678 C C . ARG A 1 93 ? -10.825 -18.654 25.220 1.00 30.58 147 ARG A C 1
ATOM 679 O O . ARG A 1 93 ? -10.758 -19.648 25.951 1.00 30.44 147 ARG A O 1
ATOM 687 N N . ARG A 1 94 ? -9.759 -18.084 24.656 1.00 31.40 148 ARG A N 1
ATOM 688 C CA . ARG A 1 94 ? -8.395 -18.587 24.913 1.00 32.33 148 ARG A CA 1
ATOM 689 C C . ARG A 1 94 ? -8.187 -20.096 24.601 1.00 32.33 148 ARG A C 1
ATOM 690 O O . ARG A 1 94 ? -7.308 -20.739 25.173 1.00 32.70 148 ARG A O 1
ATOM 698 N N . SER A 1 95 ? -8.995 -20.631 23.685 1.00 31.48 149 SER A N 1
ATOM 699 C CA . SER A 1 95 ? -8.841 -21.989 23.171 1.00 30.69 149 SER A CA 1
ATOM 700 C C . SER A 1 95 ? -7.731 -22.076 22.132 1.00 31.12 149 SER A C 1
ATOM 701 O O . SER A 1 95 ? -7.210 -23.153 21.872 1.00 31.15 149 SER A O 1
ATOM 704 N N . GLY A 1 96 ? -7.362 -20.933 21.561 1.00 31.36 150 GLY A N 1
ATOM 705 C CA . GLY A 1 96 ? -6.473 -20.896 20.408 1.00 31.61 150 GLY A CA 1
ATOM 706 C C . GLY A 1 96 ? -7.245 -20.956 19.093 1.00 31.87 150 GLY A C 1
ATOM 707 O O . GLY A 1 96 ? -6.639 -21.028 18.016 1.00 32.78 150 GLY A O 1
ATOM 708 N N . TYR A 1 97 ? -8.579 -20.945 19.181 1.00 30.66 151 TYR A N 1
ATOM 709 C CA . TYR A 1 97 ? -9.453 -21.047 18.012 1.00 29.54 151 TYR A CA 1
ATOM 710 C C . TYR A 1 97 ? -10.482 -19.920 17.925 1.00 28.93 151 TYR A C 1
ATOM 711 O O . TYR A 1 97 ? -11.017 -19.445 18.939 1.00 28.20 151 TYR A O 1
ATOM 720 N N . ASP A 1 98 ? -10.766 -19.509 16.698 1.00 27.68 152 ASP A N 1
ATOM 721 C CA . ASP A 1 98 ? -11.843 -18.583 16.411 1.00 27.34 152 ASP A CA 1
ATOM 722 C C . ASP A 1 98 ? -13.195 -19.295 16.481 1.00 27.38 152 ASP A C 1
ATOM 723 O O . ASP A 1 98 ? -13.281 -20.502 16.260 1.00 27.07 152 ASP A O 1
ATOM 728 N N . ARG A 1 99 ? -14.244 -18.537 16.796 1.00 27.01 153 ARG A N 1
ATOM 729 C CA . ARG A 1 99 ? -15.610 -18.976 16.545 1.00 26.75 153 ARG A CA 1
ATOM 730 C C . ARG A 1 99 ? -15.842 -18.804 15.042 1.00 27.00 153 ARG A C 1
ATOM 731 O O . ARG A 1 99 ? -16.009 -17.683 14.555 1.00 26.64 153 ARG A O 1
ATOM 739 N N . GLY A 1 100 ? -15.821 -19.919 14.315 1.00 27.46 154 GLY A N 1
ATOM 740 C CA . GLY A 1 100 ? -15.846 -19.911 12.865 1.00 27.40 154 GLY A CA 1
ATOM 741 C C . GLY A 1 100 ? -17.220 -20.216 12.297 1.00 27.99 154 GLY A C 1
ATOM 742 O O . GLY A 1 100 ? -17.716 -21.341 12.437 1.00 27.68 154 GLY A O 1
ATOM 743 N N . HIS A 1 101 ? -17.812 -19.211 11.654 1.00 27.55 155 HIS A N 1
ATOM 744 C CA . HIS A 1 101 ? -19.097 -19.331 10.963 1.00 28.88 155 HIS A CA 1
ATOM 745 C C . HIS A 1 101 ? -19.035 -20.428 9.922 1.00 28.69 155 HIS A C 1
ATOM 746 O O . HIS A 1 101 ? -18.098 -20.458 9.109 1.00 30.26 155 HIS A O 1
ATOM 753 N N . MET A 1 102 ? -20.017 -21.315 9.923 1.00 28.04 156 MET A N 1
ATOM 754 C CA . MET A 1 102 ? -20.232 -22.167 8.753 1.00 27.88 156 MET A CA 1
ATOM 755 C C . MET A 1 102 ? -21.024 -21.380 7.685 1.00 27.73 156 MET A C 1
ATOM 756 O O . MET A 1 102 ? -20.549 -21.213 6.543 1.00 27.70 156 MET A O 1
ATOM 761 N N . ALA A 1 103 ? -22.212 -20.895 8.061 1.00 27.10 157 ALA A N 1
ATOM 762 C CA . ALA A 1 103 ? -22.927 -19.885 7.274 1.00 27.86 157 ALA A CA 1
ATOM 763 C C . ALA A 1 103 ? -22.361 -18.494 7.571 1.00 28.13 157 ALA A C 1
ATOM 764 O O . ALA A 1 103 ? -22.607 -17.924 8.639 1.00 28.33 157 ALA A O 1
ATOM 766 N N . ALA A 1 104 ? -21.580 -17.966 6.635 1.00 28.01 158 ALA A N 1
ATOM 767 C CA . ALA A 1 104 ? -20.867 -16.698 6.840 1.00 27.67 158 ALA A CA 1
ATOM 768 C C . ALA A 1 104 ? -21.836 -15.539 6.933 1.00 27.92 158 ALA A C 1
ATOM 769 O O . ALA A 1 104 ? -22.847 -15.510 6.224 1.00 28.12 158 ALA A O 1
ATOM 771 N N . ALA A 1 105 ? -21.502 -14.571 7.779 1.00 27.69 159 ALA A N 1
ATOM 772 C CA . ALA A 1 105 ? -22.345 -13.390 7.991 1.00 28.35 159 ALA A CA 1
ATOM 773 C C . ALA A 1 105 ? -22.501 -12.558 6.698 1.00 28.69 159 ALA A C 1
ATOM 774 O O . ALA A 1 105 ? -23.590 -12.026 6.413 1.00 28.87 159 ALA A O 1
ATOM 776 N N . GLY A 1 106 ? -21.427 -12.481 5.911 1.00 27.97 160 GLY A N 1
ATOM 777 C CA . GLY A 1 106 ? -21.437 -11.750 4.640 1.00 27.80 160 GLY A CA 1
ATOM 778 C C . GLY A 1 106 ? -22.319 -12.303 3.526 1.00 27.88 160 GLY A C 1
ATOM 779 O O . GLY A 1 106 ? -22.554 -11.620 2.523 1.00 27.27 160 GLY A O 1
ATOM 780 N N . ASN A 1 107 ? -22.804 -13.535 3.700 1.00 27.49 161 ASN A N 1
ATOM 781 C CA . ASN A 1 107 ? -23.712 -14.157 2.746 1.00 27.86 161 ASN A CA 1
ATOM 782 C C . ASN A 1 107 ? -25.179 -13.781 2.939 1.00 28.27 161 ASN A C 1
ATOM 783 O O . ASN A 1 107 ? -26.029 -14.217 2.154 1.00 28.60 161 ASN A O 1
ATOM 788 N N . HIS A 1 108 ? -25.494 -13.020 3.994 1.00 28.34 162 HIS A N 1
ATOM 789 C CA . HIS A 1 108 ? -26.887 -12.834 4.403 1.00 28.58 162 HIS A CA 1
ATOM 790 C C . HIS A 1 108 ? -27.171 -11.390 4.753 1.00 29.65 162 HIS A C 1
ATOM 791 O O . HIS A 1 108 ? -27.295 -11.001 5.923 1.00 29.08 162 HIS A O 1
ATOM 798 N N . ARG A 1 109 ? -27.287 -10.597 3.695 1.00 30.40 163 ARG A N 1
ATOM 799 C CA . ARG A 1 109 ? -27.356 -9.165 3.812 1.00 31.20 163 ARG A CA 1
ATOM 800 C C . ARG A 1 109 ? -28.699 -8.547 3.406 1.00 30.73 163 ARG A C 1
ATOM 801 O O . ARG A 1 109 ? -28.782 -7.339 3.181 1.00 30.93 163 ARG A O 1
ATOM 809 N N . LEU A 1 110 ? -29.751 -9.351 3.313 1.00 30.43 164 LEU A N 1
ATOM 810 C CA . LEU A 1 110 ? -31.054 -8.785 2.944 1.00 30.29 164 LEU A CA 1
ATOM 811 C C . LEU A 1 110 ? -31.673 -8.064 4.136 1.00 30.14 164 LEU A C 1
ATOM 812 O O . LEU A 1 110 ? -32.438 -7.121 3.958 1.00 28.86 164 LEU A O 1
ATOM 817 N N . HIS A 1 111 ? -31.325 -8.511 5.343 1.00 30.00 165 HIS A N 1
ATOM 818 C CA . HIS A 1 111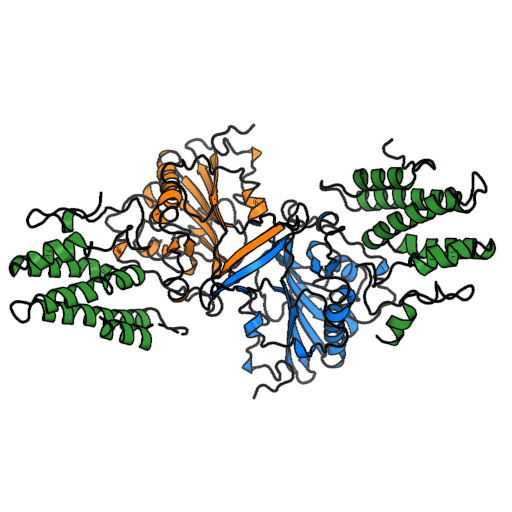 ? -31.855 -7.910 6.570 1.00 31.05 165 HIS A CA 1
ATOM 819 C C . HIS A 1 111 ? -30.920 -8.193 7.739 1.00 30.71 165 HIS A C 1
ATOM 820 O O . HIS A 1 111 ? -30.309 -9.255 7.796 1.00 31.06 165 HIS A O 1
ATOM 827 N N . GLN A 1 112 ? -30.818 -7.225 8.651 1.00 30.45 166 GLN A N 1
ATOM 828 C CA . GLN A 1 112 ? -30.010 -7.309 9.872 1.00 30.30 166 GLN A CA 1
ATOM 829 C C . GLN A 1 112 ? -30.216 -8.622 10.630 1.00 30.53 166 GLN A C 1
ATOM 830 O O . GLN A 1 112 ? -29.262 -9.256 11.055 1.00 30.25 166 GLN A O 1
ATOM 836 N N . LYS A 1 113 ? -31.481 -8.997 10.792 1.00 30.32 167 LYS A N 1
ATOM 837 C CA . LYS A 1 113 ? -31.885 -10.205 11.488 1.00 31.24 167 LYS A CA 1
ATOM 838 C C . LYS A 1 113 ? -31.287 -11.442 10.845 1.00 30.22 167 LYS A C 1
ATOM 839 O O . LYS A 1 113 ? -30.853 -12.353 11.552 1.00 30.41 167 LYS A O 1
ATOM 845 N N . HIS A 1 114 ? -31.238 -11.467 9.513 1.00 29.56 168 HIS A N 1
ATOM 846 C CA . HIS A 1 114 ? -30.658 -12.601 8.785 1.00 29.70 168 HIS A CA 1
ATOM 847 C C . HIS A 1 114 ? -29.163 -12.725 9.123 1.00 29.35 168 HIS A C 1
ATOM 848 O O . HIS A 1 114 ? -28.651 -13.816 9.302 1.00 28.86 168 HIS A O 1
ATOM 855 N N . CYS A 1 115 ? -28.477 -11.589 9.181 1.00 29.43 169 CYS A N 1
ATOM 856 C CA . CYS A 1 115 ? -27.079 -11.549 9.593 1.00 29.35 169 CYS A CA 1
ATOM 857 C C . CYS A 1 115 ? -26.902 -11.971 11.069 1.00 29.13 169 CYS A C 1
ATOM 858 O O . CYS A 1 115 ? -26.067 -12.832 11.365 1.00 29.42 169 CYS A O 1
ATOM 861 N N . ASP A 1 116 ? -27.691 -11.382 11.972 1.00 28.40 170 ASP A N 1
ATOM 862 C CA . ASP A 1 116 ? -27.633 -11.699 13.410 1.00 29.05 170 ASP A CA 1
ATOM 863 C C . ASP A 1 116 ? -27.733 -13.202 13.709 1.00 28.35 170 ASP A C 1
ATOM 864 O O . ASP A 1 116 ? -27.051 -13.706 14.591 1.00 28.00 170 ASP A O 1
ATOM 869 N N . GLU A 1 117 ? -28.593 -13.899 12.966 1.00 27.71 171 GLU A N 1
ATOM 870 C CA . GLU A 1 117 ? -28.802 -15.330 13.137 1.00 27.86 171 GLU A CA 1
ATOM 871 C C . GLU A 1 117 ? -27.595 -16.184 12.799 1.00 27.00 171 GLU A C 1
ATOM 872 O O . GLU A 1 117 ? -27.492 -17.300 13.284 1.00 27.60 171 GLU A O 1
ATOM 878 N N . THR A 1 118 ? -26.666 -15.679 11.996 1.00 26.86 172 THR A N 1
ATOM 879 C CA . THR A 1 118 ? -25.432 -16.451 11.737 1.00 26.48 172 THR A CA 1
ATOM 880 C C . THR A 1 118 ? -24.474 -16.402 12.946 1.00 26.29 172 THR A C 1
ATOM 881 O O . THR A 1 118 ? -23.490 -17.120 12.974 1.00 26.45 172 THR A O 1
ATOM 885 N N . PHE A 1 119 ? -24.763 -15.558 13.930 1.00 26.36 173 PHE A N 1
ATOM 886 C CA . PHE A 1 119 ? -23.899 -15.440 15.114 1.00 26.44 173 PHE A CA 1
ATOM 887 C C . PHE A 1 119 ? -24.315 -16.363 16.291 1.00 26.78 173 PHE A C 1
ATOM 888 O O . PHE A 1 119 ? -23.712 -16.322 17.369 1.00 26.44 173 PHE A O 1
ATOM 896 N N . TYR A 1 120 ? -25.343 -17.190 16.084 1.00 27.08 174 TYR A N 1
ATOM 897 C CA . TYR A 1 120 ? -25.611 -18.315 17.002 1.00 27.08 174 TYR A CA 1
ATOM 898 C C . TYR A 1 120 ? -24.422 -19.246 17.040 1.00 27.31 174 TYR A C 1
ATOM 899 O O . TYR A 1 120 ? -23.887 -19.633 15.991 1.00 26.40 174 TYR A O 1
ATOM 908 N N . LEU A 1 121 ? -23.994 -19.599 18.253 1.00 27.71 175 LEU A N 1
ATOM 909 C CA . LEU A 1 121 ? -22.835 -20.473 18.425 1.00 27.55 175 LEU A CA 1
ATOM 910 C C . LEU A 1 121 ? -23.089 -21.855 17.836 1.00 28.06 175 LEU A C 1
ATOM 911 O O . LEU A 1 121 ? -22.147 -22.611 17.594 1.00 28.28 175 LEU A O 1
ATOM 916 N N . SER A 1 122 ? -24.354 -22.167 17.575 1.00 27.76 176 SER A N 1
ATOM 917 C CA . SER A 1 122 ? -24.692 -23.417 16.890 1.00 28.85 176 SER A CA 1
ATOM 918 C C . SER A 1 122 ? -24.213 -23.440 15.429 1.00 29.05 176 SER A C 1
ATOM 919 O O . SER A 1 122 ? -24.057 -24.509 14.868 1.00 28.77 176 SER A O 1
ATOM 922 N N . ASN A 1 123 ? -23.955 -22.251 14.861 1.00 28.64 177 ASN A N 1
ATOM 923 C CA . ASN A 1 123 ? -23.413 -22.078 13.507 1.00 28.24 177 ASN A CA 1
ATOM 924 C C . ASN A 1 123 ? -21.866 -22.047 13.495 1.00 28.85 177 ASN A C 1
ATOM 925 O O . ASN A 1 123 ? -21.229 -21.873 12.439 1.00 29.76 177 ASN A O 1
ATOM 930 N N . MET A 1 124 ? -21.259 -22.262 14.658 1.00 28.39 178 MET A N 1
ATOM 931 C CA . MET A 1 124 ? -19.804 -22.156 14.797 1.00 28.91 178 MET A CA 1
ATOM 932 C C . MET A 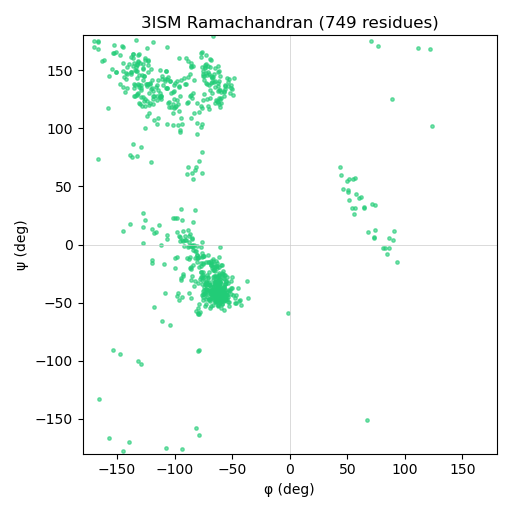1 124 ? -19.071 -23.485 14.931 1.00 29.14 178 MET A C 1
ATOM 933 O O . MET A 1 124 ? -19.555 -24.413 15.583 1.00 29.79 178 MET A O 1
ATOM 938 N N . ALA A 1 125 ? -17.893 -23.558 14.319 1.00 29.24 179 ALA A N 1
ATOM 939 C CA . ALA A 1 125 ? -16.918 -24.607 14.610 1.00 28.93 179 ALA A CA 1
ATOM 940 C C . ALA A 1 125 ? -15.597 -23.933 14.930 1.00 28.53 179 ALA A C 1
ATOM 941 O O . ALA A 1 125 ? -15.339 -22.841 14.445 1.00 28.06 179 ALA A O 1
ATOM 943 N N . PRO A 1 126 ? -14.764 -24.565 15.766 1.00 28.70 180 PRO A N 1
ATOM 944 C CA . PRO A 1 126 ? -13.426 -24.027 16.027 1.00 27.93 180 PRO A CA 1
ATOM 945 C C . PRO A 1 126 ? -12.560 -23.966 14.777 1.00 27.35 180 PRO A C 1
ATOM 946 O O . PRO A 1 126 ? -12.339 -24.984 14.104 1.00 26.90 180 PRO A O 1
ATOM 950 N N . GLN A 1 127 ? -12.086 -22.766 14.466 1.00 25.67 181 GLN A N 1
ATOM 951 C CA . GLN A 1 127 ? -11.291 -22.563 13.263 1.00 25.89 181 GLN A CA 1
ATOM 952 C C . GLN A 1 127 ? -10.015 -21.825 13.609 1.00 25.67 181 GLN A C 1
ATOM 953 O O . GLN A 1 127 ? -10.052 -20.844 14.363 1.00 26.06 181 GLN A O 1
ATOM 959 N N . VAL A 1 128 ? -8.889 -22.288 13.077 1.00 25.15 182 VAL A N 1
ATOM 960 C CA . VAL A 1 128 ? -7.649 -21.498 13.134 1.00 24.85 182 VAL A CA 1
ATOM 961 C C . VAL A 1 128 ? -7.955 -20.065 12.641 1.00 25.18 182 VAL A C 1
ATOM 962 O O . VAL A 1 128 ? -8.671 -19.891 11.642 1.00 24.40 182 VAL A O 1
ATOM 966 N N . GLY A 1 129 ? -7.468 -19.062 13.380 1.00 24.76 183 GLY A N 1
ATOM 967 C CA . GLY A 1 129 ? -7.779 -17.659 13.106 1.00 24.83 183 GLY A CA 1
ATOM 968 C C . GLY A 1 129 ? -7.010 -17.029 11.964 1.00 25.23 183 GLY A C 1
ATOM 969 O O . GLY A 1 129 ? -7.466 -17.049 10.803 1.00 24.91 183 GLY A O 1
ATOM 970 N N . GLN A 1 130 ? -5.863 -16.438 12.293 1.00 25.24 184 GLN A N 1
ATOM 971 C CA . GLN A 1 130 ? -4.970 -15.892 11.290 1.00 26.96 184 GLN A CA 1
ATOM 972 C C . GLN A 1 130 ? -4.501 -17.045 10.403 1.00 25.97 184 GLN A C 1
ATOM 973 O O . GLN A 1 130 ? -4.161 -18.113 10.893 1.00 25.41 184 GLN A O 1
ATOM 979 N N . GLY A 1 131 ? -4.488 -16.825 9.100 1.00 26.02 185 GLY A N 1
ATOM 980 C CA . GLY A 1 131 ? -4.000 -17.848 8.184 1.00 26.50 185 GLY A CA 1
ATOM 981 C C . GLY A 1 131 ? -5.100 -18.812 7.801 1.00 26.82 185 GLY A C 1
ATOM 982 O O . GLY A 1 131 ? -4.874 -19.706 6.985 1.00 27.51 185 GLY A O 1
ATOM 983 N N . PHE A 1 132 ? -6.291 -18.634 8.373 1.00 26.26 186 PHE A N 1
ATOM 984 C CA . PHE A 1 132 ? -7.424 -19.497 8.037 1.00 26.18 186 PHE A CA 1
ATOM 985 C C . PHE A 1 132 ? -8.805 -18.816 8.077 1.00 26.17 186 PHE A C 1
ATOM 986 O O . PHE A 1 132 ? -9.222 -18.256 7.070 1.00 26.73 186 PHE A O 1
ATOM 994 N N . ASN A 1 133 ? -9.524 -18.902 9.193 1.00 26.30 187 ASN A N 1
ATOM 995 C CA . ASN A 1 133 ? -10.808 -18.186 9.338 1.00 26.67 187 ASN A CA 1
ATOM 996 C C . ASN A 1 133 ? -10.799 -16.747 8.792 1.00 26.44 187 ASN A C 1
ATOM 997 O O . ASN A 1 133 ? -11.633 -16.362 7.969 1.00 26.33 187 ASN A O 1
ATOM 1002 N N . ARG A 1 134 ? -9.820 -15.973 9.240 1.00 27.13 188 ARG A N 1
ATOM 1003 C CA . ARG A 1 134 ? -9.735 -14.553 8.933 1.00 27.65 188 ARG A CA 1
ATOM 1004 C C . ARG A 1 134 ? -9.143 -14.274 7.548 1.00 28.71 188 ARG A C 1
ATOM 1005 O O . ARG A 1 134 ? -9.203 -13.146 7.038 1.00 28.53 188 ARG A O 1
ATOM 1013 N N . ASP A 1 135 ? -8.584 -15.315 6.936 1.00 29.03 189 ASP A N 1
ATOM 1014 C CA . ASP A 1 135 ? -7.800 -15.152 5.722 1.00 29.29 189 ASP A CA 1
ATOM 1015 C C . ASP A 1 135 ? -8.251 -16.162 4.660 1.00 28.92 189 ASP A C 1
ATOM 1016 O O . ASP A 1 135 ? -9.299 -15.950 4.019 1.00 29.16 189 ASP A O 1
ATOM 1021 N N . ALA A 1 136 ? -7.508 -17.260 4.491 1.00 27.95 190 ALA A N 1
ATOM 1022 C CA . ALA A 1 136 ? -7.764 -18.245 3.399 1.00 27.80 190 ALA A CA 1
ATOM 1023 C C . ALA A 1 136 ? -9.219 -18.757 3.292 1.00 28.06 190 ALA A C 1
ATOM 1024 O O . ALA A 1 136 ? -9.766 -18.890 2.206 1.00 27.40 190 ALA A O 1
ATOM 1026 N N . TRP A 1 137 ? -9.830 -19.061 4.432 1.00 28.29 191 TRP A N 1
ATOM 1027 C CA . TRP A 1 137 ? -11.235 -19.485 4.460 1.00 27.29 191 TRP A CA 1
ATOM 1028 C C . TRP A 1 137 ? -12.176 -18.334 4.047 1.00 27.74 191 TRP A C 1
ATOM 1029 O O . TRP A 1 137 ? -13.144 -18.529 3.290 1.00 27.25 191 TRP A O 1
ATOM 1040 N N . ASN A 1 138 ? -11.882 -17.129 4.537 1.00 28.00 192 ASN A N 1
ATOM 1041 C CA . ASN A 1 138 ? -12.550 -15.921 4.035 1.00 28.01 192 ASN A CA 1
ATOM 1042 C C . ASN A 1 138 ? -12.380 -15.716 2.525 1.00 27.92 192 ASN A C 1
ATOM 1043 O O . ASN A 1 138 ? -13.311 -15.302 1.845 1.00 28.92 192 ASN A O 1
ATOM 1048 N N . THR A 1 139 ? -11.192 -15.991 2.002 1.00 28.11 193 THR A N 1
ATOM 1049 C CA . THR A 1 139 ? -10.965 -15.944 0.555 1.00 28.42 193 THR A CA 1
ATOM 1050 C C . THR A 1 139 ? -11.903 -16.890 -0.210 1.00 28.26 193 THR A C 1
ATOM 1051 O O . THR A 1 139 ? -12.478 -16.504 -1.237 1.00 29.27 193 THR A O 1
ATOM 1055 N N . LEU A 1 140 ? -12.064 -18.117 0.274 1.00 27.21 194 LEU A N 1
ATOM 1056 C CA . LEU A 1 140 ? -13.050 -19.033 -0.340 1.00 26.83 194 LEU A CA 1
ATOM 1057 C C . LEU A 1 140 ? -14.500 -18.512 -0.217 1.00 26.69 194 LEU A C 1
ATOM 1058 O O . LEU A 1 140 ? -15.256 -18.538 -1.177 1.00 26.29 194 LEU A O 1
ATOM 1063 N N . GLU A 1 141 ? -14.881 -18.049 0.970 1.00 26.67 195 GLU A N 1
ATOM 1064 C CA . GLU A 1 141 ? -16.201 -17.426 1.169 1.00 26.58 195 GLU A CA 1
ATOM 1065 C C . GLU A 1 141 ? -16.433 -16.269 0.180 1.00 27.08 195 GLU A C 1
ATOM 1066 O O . GLU A 1 141 ? -17.512 -16.150 -0.395 1.00 27.76 195 GLU A O 1
ATOM 1072 N N . ALA A 1 142 ? -15.417 -15.428 -0.022 1.00 27.13 196 ALA A N 1
ATOM 1073 C CA . ALA A 1 142 ? -15.517 -14.308 -0.958 1.00 26.86 196 ALA A CA 1
ATOM 1074 C C . ALA A 1 142 ? -15.649 -14.792 -2.382 1.00 27.36 196 ALA A C 1
ATOM 1075 O O . ALA A 1 142 ? -16.370 -14.193 -3.169 1.00 28.02 196 ALA A O 1
ATOM 1077 N N . HIS A 1 143 ? -14.950 -15.880 -2.711 1.00 27.58 197 HIS A N 1
ATOM 1078 C CA . HIS A 1 143 ? -15.056 -16.491 -4.024 1.00 27.78 197 HIS A CA 1
ATOM 1079 C C . HIS A 1 143 ? -16.485 -16.983 -4.300 1.00 27.76 197 HIS A C 1
ATOM 1080 O O . HIS A 1 143 ? -17.026 -16.740 -5.378 1.00 27.63 197 HIS A O 1
ATOM 1087 N N . VAL A 1 144 ? -17.082 -17.686 -3.329 1.00 27.56 198 VAL A N 1
ATOM 1088 C CA . VAL A 1 144 ? -18.457 -18.173 -3.467 1.00 27.32 198 VAL A CA 1
ATOM 1089 C C . VAL A 1 144 ? -19.449 -17.014 -3.644 1.00 27.85 198 VAL A C 1
ATOM 1090 O O . VAL A 1 144 ? -20.392 -17.116 -4.447 1.00 27.62 198 VAL A O 1
ATOM 1094 N N . ARG A 1 145 ? -19.229 -15.909 -2.929 1.00 27.80 199 ARG A N 1
ATOM 1095 C CA . ARG A 1 145 ? -20.056 -14.704 -3.125 1.00 29.13 199 ARG A CA 1
ATOM 1096 C C . ARG A 1 145 ? -19.878 -14.090 -4.517 1.00 29.91 199 ARG A C 1
ATOM 1097 O O . ARG A 1 145 ? -20.857 -13.674 -5.148 1.00 30.73 199 ARG A O 1
ATOM 1105 N N . ARG A 1 146 ? -18.629 -14.032 -4.991 1.00 30.27 200 ARG A N 1
ATOM 1106 C CA . ARG A 1 146 ? -18.310 -13.523 -6.336 1.00 31.46 200 ARG A CA 1
ATOM 1107 C C . ARG A 1 146 ? -18.970 -14.348 -7.459 1.00 30.74 200 ARG A C 1
ATOM 1108 O O . ARG A 1 146 ? -19.228 -13.831 -8.555 1.00 31.14 200 ARG A O 1
ATOM 1116 N N . LEU A 1 147 ? -19.244 -15.621 -7.190 1.00 29.92 201 LEU A N 1
ATOM 1117 C CA . LEU A 1 147 ? -19.920 -16.488 -8.166 1.00 29.48 201 LEU A CA 1
ATOM 1118 C C . LEU A 1 147 ? -21.323 -16.017 -8.557 1.00 29.49 201 LEU A C 1
ATOM 1119 O O . LEU A 1 147 ? -21.788 -16.356 -9.645 1.00 28.43 201 LEU A O 1
ATOM 1124 N N . THR A 1 148 ? -21.979 -15.246 -7.680 1.00 29.30 202 THR A N 1
ATOM 1125 C CA . THR A 1 148 ? -23.280 -14.640 -7.994 1.00 30.07 202 THR A CA 1
ATOM 1126 C C . THR A 1 148 ? -23.225 -13.614 -9.138 1.00 30.84 202 THR A C 1
ATOM 1127 O O . THR A 1 148 ? -24.266 -13.238 -9.661 1.00 30.63 202 THR A O 1
ATOM 1131 N N . LYS A 1 149 ? -22.024 -13.163 -9.512 1.00 31.97 203 LYS A N 1
ATOM 1132 C CA . LYS A 1 149 ? -21.836 -12.361 -10.726 1.00 34.18 203 LYS A CA 1
ATOM 1133 C C . LYS A 1 149 ? -21.863 -13.205 -12.001 1.00 34.04 203 LYS A C 1
ATOM 1134 O O . LYS A 1 149 ? -22.131 -12.676 -13.071 1.00 35.23 203 LYS A O 1
ATOM 1140 N N . THR A 1 150 ? -21.560 -14.495 -11.898 1.00 33.88 204 THR A N 1
ATOM 1141 C CA . THR A 1 150 ? -21.538 -15.394 -13.056 1.00 33.96 204 THR A CA 1
ATOM 1142 C C . THR A 1 150 ? -22.860 -16.161 -13.174 1.00 33.50 204 THR A C 1
ATOM 1143 O O . THR A 1 150 ? -23.405 -1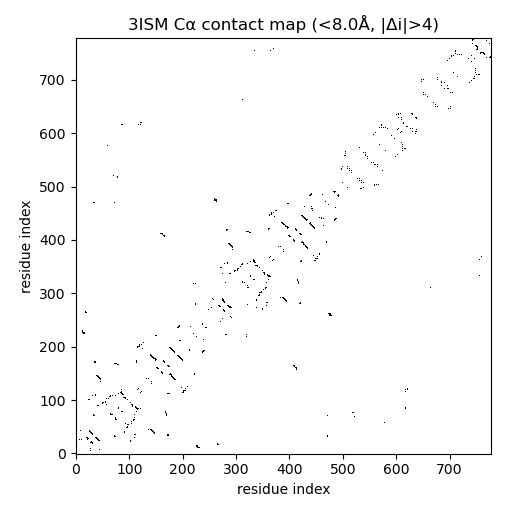6.332 -14.270 1.00 33.52 204 THR A O 1
ATOM 1147 N N . TYR A 1 151 ? -23.354 -16.617 -12.030 1.00 32.73 205 TYR A N 1
ATOM 1148 C CA . TYR A 1 151 ? -24.554 -17.426 -11.943 1.00 32.84 205 TYR A CA 1
ATOM 1149 C C . TYR A 1 151 ? -25.672 -16.638 -11.277 1.00 32.78 205 TYR A C 1
ATOM 1150 O O . TYR A 1 151 ? -25.435 -15.898 -10.312 1.00 33.16 205 TYR A O 1
ATOM 1159 N N . SER A 1 152 ? -26.891 -16.834 -11.762 1.00 32.27 206 SER A N 1
ATOM 1160 C CA . SER A 1 152 ? -28.067 -16.187 -11.198 1.00 32.57 206 SER A CA 1
ATOM 1161 C C . SER A 1 152 ? -28.296 -16.621 -9.749 1.00 31.99 206 SER A C 1
ATOM 1162 O O . SER A 1 152 ? -28.623 -15.802 -8.883 1.00 31.79 206 SER A O 1
ATOM 1165 N N . ASN A 1 153 ? -28.097 -17.913 -9.502 1.00 31.13 207 ASN A N 1
ATOM 1166 C CA . ASN A 1 153 ? -28.318 -18.514 -8.207 1.00 30.21 207 ASN A CA 1
ATOM 1167 C C . ASN A 1 153 ? -27.170 -19.429 -7.875 1.00 30.12 207 ASN A C 1
ATOM 1168 O O . ASN A 1 153 ? -26.702 -20.187 -8.729 1.00 29.36 207 ASN A O 1
ATOM 1173 N N . VAL A 1 154 ? -26.736 -19.359 -6.619 1.00 29.66 208 VAL A N 1
ATOM 1174 C CA . VAL A 1 154 ? -25.620 -20.128 -6.112 1.00 29.43 208 VAL A CA 1
ATOM 1175 C C . VAL A 1 154 ? -26.046 -20.870 -4.840 1.00 29.45 208 VAL A C 1
ATOM 1176 O O . VAL A 1 154 ? -26.437 -20.251 -3.847 1.00 29.56 208 VAL A O 1
ATOM 1180 N N . TYR A 1 155 ? -25.981 -22.199 -4.879 1.00 28.66 209 TYR A N 1
ATOM 1181 C CA . TYR A 1 155 ? -26.362 -23.035 -3.745 1.00 27.70 209 TYR A CA 1
ATOM 1182 C C . TYR A 1 155 ? -25.092 -23.596 -3.152 1.00 27.94 209 TYR A C 1
ATOM 1183 O O . TYR A 1 155 ? -24.232 -24.072 -3.885 1.00 28.19 209 TYR A O 1
ATOM 1192 N N . VAL A 1 156 ? -24.958 -23.558 -1.830 1.00 27.88 210 VAL A N 1
ATOM 1193 C CA . VAL A 1 156 ? -23.721 -24.019 -1.234 1.00 27.70 210 VAL A CA 1
ATOM 1194 C C . VAL A 1 156 ? -23.924 -24.709 0.101 1.00 27.94 210 VAL A C 1
ATOM 1195 O O . VAL A 1 156 ? -24.670 -24.220 0.964 1.00 27.60 210 VAL A O 1
ATOM 1199 N N . CYS A 1 157 ? -23.227 -25.837 0.257 1.00 27.90 211 CYS A N 1
ATOM 1200 C CA . CYS A 1 157 ? -23.174 -26.600 1.490 1.00 27.63 211 CYS A CA 1
ATOM 1201 C C . CYS A 1 157 ? -21.756 -26.530 2.094 1.00 28.02 211 CYS A C 1
ATOM 1202 O O . CYS A 1 157 ? -20.756 -26.780 1.410 1.00 27.36 211 CYS A O 1
ATOM 1205 N N . THR A 1 158 ? -21.689 -26.142 3.361 1.00 27.30 212 THR A N 1
ATOM 1206 C CA . THR A 1 158 ? -20.439 -25.945 4.055 1.00 27.86 212 THR A CA 1
ATOM 1207 C C . THR A 1 158 ? -20.483 -26.834 5.291 1.00 28.01 212 THR A C 1
ATOM 1208 O O . THR A 1 158 ? -21.495 -26.897 5.978 1.00 28.00 212 THR A O 1
ATOM 1212 N N . GLY A 1 159 ? -19.399 -27.525 5.593 1.00 28.32 213 GLY A N 1
ATOM 1213 C CA . GLY A 1 159 ? -19.401 -28.288 6.841 1.00 28.46 213 GLY A CA 1
ATOM 1214 C C . GLY A 1 159 ? -18.028 -28.749 7.220 1.00 28.77 213 GLY A C 1
ATOM 1215 O O . GLY A 1 159 ? -17.093 -28.597 6.450 1.00 28.60 213 GLY A O 1
ATOM 1216 N N . PRO A 1 160 ? -17.910 -29.346 8.410 1.00 28.97 214 PRO A N 1
ATOM 1217 C CA . PRO A 1 160 ? -16.682 -29.905 8.926 1.00 28.71 214 PRO A CA 1
ATOM 1218 C C . PRO A 1 160 ? -16.368 -31.326 8.455 1.00 29.10 214 PRO A C 1
ATOM 1219 O O . PRO A 1 160 ? -17.284 -32.119 8.135 1.00 27.89 214 PRO A O 1
ATOM 1223 N N . LEU A 1 161 ? -15.068 -31.636 8.447 1.00 29.01 215 LEU A N 1
ATOM 1224 C CA . LEU A 1 161 ? -14.583 -32.994 8.269 1.00 30.08 215 LEU A CA 1
ATOM 1225 C C . LEU A 1 161 ? -13.688 -33.412 9.448 1.00 30.78 215 LEU A C 1
ATOM 1226 O O . LEU A 1 161 ? -13.104 -32.568 10.152 1.00 30.65 215 LEU A O 1
ATOM 1231 N N . TYR A 1 162 ? -13.620 -34.719 9.692 1.00 30.91 216 TYR A N 1
ATOM 1232 C CA . TYR A 1 162 ? -12.724 -35.256 10.720 1.00 30.97 216 TYR A CA 1
ATOM 1233 C C . TYR A 1 162 ? -11.908 -36.369 10.071 1.00 30.65 216 TYR A C 1
ATOM 1234 O O . TYR A 1 162 ? -12.240 -37.546 10.192 1.00 30.12 216 TYR A O 1
ATOM 1243 N N . LEU A 1 163 ? -10.825 -35.988 9.399 1.00 30.25 217 LEU A N 1
ATOM 1244 C CA . LEU A 1 163 ? -10.154 -36.897 8.478 1.00 30.55 217 LEU A CA 1
ATOM 1245 C C . LEU A 1 163 ? -9.053 -37.741 9.124 1.00 31.28 217 LEU A C 1
ATOM 1246 O O . LEU A 1 163 ? -8.298 -37.249 9.969 1.00 31.05 217 LEU A O 1
ATOM 1251 N N . PRO A 1 164 ? -8.987 -39.035 8.758 1.00 32.09 218 PRO A N 1
ATOM 1252 C CA . PRO A 1 164 ? -7.900 -39.878 9.262 1.00 32.66 218 PRO A CA 1
ATOM 1253 C C . PRO A 1 164 ? -6.514 -39.526 8.734 1.00 33.08 218 PRO A C 1
ATOM 1254 O O . PRO A 1 164 ? -6.387 -38.878 7.695 1.00 33.09 218 PRO A O 1
ATOM 1258 N N . HIS A 1 165 ? -5.493 -39.946 9.478 1.00 32.93 219 HIS A N 1
ATOM 1259 C CA . HIS A 1 165 ? -4.118 -39.870 9.040 1.00 33.59 219 HIS A CA 1
ATOM 1260 C C . HIS A 1 165 ? -3.535 -41.252 9.317 1.00 33.87 219 HIS A C 1
ATOM 1261 O O . HIS A 1 165 ? -4.041 -42.006 10.151 1.00 33.69 219 HIS A O 1
ATOM 1268 N N . LYS A 1 166 ? -2.473 -41.577 8.608 1.00 33.95 220 LYS A N 1
ATOM 1269 C CA . LYS A 1 166 ? -1.841 -42.866 8.732 1.00 35.23 220 LYS A CA 1
ATOM 1270 C C . LYS A 1 166 ? -0.634 -42.664 9.645 1.00 34.97 220 LYS A C 1
ATOM 1271 O O . LYS A 1 166 ? 0.036 -41.641 9.564 1.00 34.30 220 LYS A O 1
ATOM 1277 N N . GLU A 1 167 ? -0.389 -43.606 10.545 1.00 35.52 221 GLU A N 1
ATOM 1278 C CA . GLU A 1 167 ? 0.807 -43.538 11.398 1.00 36.25 221 GLU A CA 1
ATOM 1279 C C . GLU A 1 167 ? 1.878 -44.550 11.000 1.00 36.31 221 GLU A C 1
ATOM 1280 O O . GLU A 1 167 ? 1.619 -45.421 10.173 1.00 36.06 221 GLU A O 1
ATOM 1286 N N . ASP A 1 168 ? 3.070 -44.402 11.595 1.00 37.02 222 ASP A N 1
ATOM 1287 C CA . ASP A 1 168 ? 4.209 -45.332 11.487 1.00 37.67 222 ASP A CA 1
ATOM 1288 C C . ASP A 1 168 ? 3.857 -46.826 11.445 1.00 37.44 222 ASP A C 1
ATOM 1289 O O . ASP A 1 168 ? 4.582 -47.620 10.841 1.00 37.18 222 ASP A O 1
ATOM 1294 N N . ASP A 1 169 ? 2.773 -47.203 12.123 1.00 37.03 223 ASP A N 1
ATOM 1295 C CA . ASP A 1 169 ? 2.370 -48.614 12.272 1.00 36.80 223 ASP A CA 1
ATOM 1296 C C . ASP A 1 169 ? 1.546 -49.123 11.081 1.00 36.05 223 ASP A C 1
ATOM 1297 O O . ASP A 1 169 ? 1.132 -50.284 11.057 1.00 35.93 223 ASP A O 1
ATOM 1302 N N . GLY A 1 170 ? 1.302 -48.241 10.111 1.00 35.04 224 GLY A N 1
ATOM 1303 C CA . GLY A 1 170 ? 0.546 -48.586 8.917 1.00 34.36 224 GLY A CA 1
ATOM 1304 C C . GLY A 1 170 ? -0.956 -48.510 9.135 1.00 34.10 224 GLY A C 1
ATOM 1305 O O . GLY A 1 170 ? -1.732 -48.739 8.210 1.00 34.53 224 GLY A O 1
ATOM 1306 N N . LYS A 1 171 ? -1.365 -48.202 10.361 1.00 33.21 225 LYS A N 1
ATOM 1307 C CA . LYS A 1 171 ? -2.775 -48.064 10.690 1.00 32.71 225 LYS A CA 1
ATOM 1308 C C . LYS A 1 171 ? -3.223 -46.619 10.477 1.00 32.07 225 LYS A C 1
ATOM 1309 O O . LYS A 1 171 ? -2.405 -45.696 10.458 1.00 31.92 225 LYS A O 1
ATOM 1315 N N . SER A 1 172 ? -4.531 -46.429 10.345 1.00 31.21 226 SER A N 1
ATOM 1316 C CA . SER A 1 172 ? -5.092 -45.114 10.204 1.00 30.92 226 SER A CA 1
ATOM 1317 C C . SER A 1 172 ? -5.964 -44.781 11.407 1.00 30.30 226 SER A C 1
ATOM 1318 O O . SER A 1 172 ? -6.659 -45.644 11.936 1.00 30.01 226 SER A O 1
ATOM 1321 N N . TYR A 1 173 ? -5.896 -43.522 11.832 1.00 29.50 227 TYR A N 1
ATOM 1322 C CA . TYR A 1 173 ? -6.633 -43.026 12.998 1.00 29.48 227 TYR A CA 1
ATOM 1323 C C . TYR A 1 173 ? -7.220 -41.659 12.677 1.00 29.07 227 TYR A C 1
ATOM 1324 O O . TYR A 1 173 ? -6.615 -40.903 11.920 1.00 28.78 227 TYR A O 1
ATOM 1333 N N . VAL A 1 174 ? -8.368 -41.349 13.275 1.00 28.70 228 VAL A N 1
ATOM 1334 C CA . VAL A 1 174 ? -8.951 -40.010 13.247 1.00 29.25 228 VAL A CA 1
ATOM 1335 C C . VAL A 1 174 ? -8.606 -39.393 14.601 1.00 29.97 228 VAL A C 1
ATOM 1336 O O . VAL A 1 174 ? -8.873 -40.006 15.647 1.00 30.12 228 VAL A O 1
ATOM 1340 N N . LYS A 1 175 ? -7.966 -38.216 14.587 1.00 29.40 229 LYS A N 1
ATOM 1341 C CA . LYS A 1 175 ? -7.638 -37.513 15.825 1.00 29.19 229 LYS A CA 1
ATOM 1342 C C . LYS A 1 175 ? -8.036 -36.039 15.762 1.00 30.00 229 LYS A C 1
ATOM 1343 O O . LYS A 1 175 ? -7.701 -35.318 14.805 1.00 31.12 229 LYS A O 1
ATOM 1349 N N . TYR A 1 176 ? -8.735 -35.573 16.784 1.00 29.60 230 TYR A N 1
ATOM 1350 C CA . TYR A 1 176 ? -9.051 -34.158 16.842 1.00 29.39 230 TYR A CA 1
ATOM 1351 C C . TYR A 1 176 ? -9.200 -33.640 18.263 1.00 29.40 230 TYR A C 1
ATOM 1352 O O . TYR A 1 176 ? -9.626 -34.373 19.170 1.00 29.44 230 TYR A O 1
ATOM 1361 N N . GLU A 1 177 ? -8.838 -32.370 18.440 1.00 29.31 231 GLU A N 1
ATOM 1362 C CA . GLU A 1 177 ? -8.993 -31.676 19.716 1.00 29.05 231 GLU A CA 1
ATOM 1363 C C . GLU A 1 177 ? -10.460 -31.395 20.046 1.00 28.81 231 GLU A C 1
ATOM 1364 O O . GLU A 1 177 ? -11.292 -31.218 19.166 1.00 28.65 231 GLU A O 1
ATOM 1370 N N . VAL A 1 178 ? -10.777 -31.421 21.333 1.00 29.01 232 VAL A N 1
ATOM 1371 C CA . VAL A 1 178 ? -12.066 -30.971 21.821 1.00 28.93 232 VAL A CA 1
ATOM 1372 C C . VAL A 1 178 ? -11.822 -29.851 22.854 1.00 29.07 232 VAL A C 1
ATOM 1373 O O . VAL A 1 178 ? -10.993 -29.990 23.762 1.00 29.07 232 VAL A O 1
ATOM 1377 N N . ILE A 1 179 ? -12.522 -28.733 22.711 1.00 28.52 233 ILE A N 1
ATOM 1378 C CA . ILE A 1 179 ? -12.217 -27.567 23.549 1.00 28.65 233 ILE A CA 1
ATOM 1379 C C . ILE A 1 179 ? -13.324 -27.209 24.532 1.00 28.41 233 ILE A C 1
ATOM 1380 O O . ILE A 1 179 ? -14.510 -27.449 24.279 1.00 29.08 233 ILE A O 1
ATOM 1385 N N . GLY A 1 180 ? -12.919 -26.635 25.654 1.00 28.59 234 GLY A N 1
ATOM 1386 C CA . GLY A 1 180 ? -13.838 -26.204 26.700 1.00 29.26 234 GLY A CA 1
ATOM 1387 C C . GLY A 1 180 ? -14.509 -27.329 27.470 1.00 29.27 234 GLY A C 1
ATOM 1388 O O . GLY A 1 180 ? -14.353 -28.523 27.139 1.00 29.34 234 GLY A O 1
ATOM 1389 N N . ALA A 1 181 ? -15.275 -26.937 28.489 1.00 29.22 235 ALA A N 1
ATOM 1390 C CA . ALA A 1 181 ? -16.028 -27.880 29.324 1.00 29.46 235 ALA A CA 1
ATOM 1391 C C . ALA A 1 181 ? -17.085 -28.593 28.497 1.00 29.62 235 ALA A C 1
ATOM 1392 O O . ALA A 1 181 ? -17.446 -29.724 28.799 1.00 30.04 235 ALA A O 1
ATOM 1394 N N . ASN A 1 182 ? -17.562 -27.954 27.428 1.00 29.69 236 ASN A N 1
ATOM 1395 C CA . ASN A 1 182 ? -18.537 -28.621 26.552 1.00 29.66 236 ASN A CA 1
ATOM 1396 C C . ASN A 1 182 ? -17.930 -29.479 25.445 1.00 29.70 236 ASN A C 1
ATOM 1397 O O . ASN A 1 182 ? -18.647 -29.959 24.560 1.00 29.78 236 ASN A O 1
ATOM 1402 N N . THR A 1 183 ? -16.609 -29.674 25.512 1.00 29.65 237 THR A N 1
ATOM 1403 C CA . THR A 1 183 ? -15.868 -30.556 24.593 1.00 29.73 237 THR A CA 1
ATOM 1404 C C . THR A 1 183 ? -16.330 -30.358 23.150 1.00 29.44 237 THR A C 1
ATOM 1405 O O . THR A 1 183 ? -16.958 -31.231 22.532 1.00 29.08 237 THR A O 1
ATOM 1409 N N . VAL A 1 184 ? -16.047 -29.176 22.622 1.00 28.86 238 VAL A N 1
ATOM 1410 C CA . VAL A 1 184 ? -16.495 -28.829 21.275 1.00 27.75 238 VAL A CA 1
ATOM 1411 C C . VAL A 1 184 ? -15.437 -29.365 20.332 1.00 28.05 238 VAL A C 1
ATOM 1412 O O . VAL A 1 184 ? -14.251 -29.123 20.533 1.00 27.63 238 VAL A O 1
ATOM 1416 N N . ALA A 1 185 ? -15.851 -30.118 19.321 1.00 28.55 239 ALA A N 1
ATOM 1417 C CA . ALA A 1 185 ? -14.878 -30.758 18.432 1.00 29.41 239 ALA A CA 1
ATOM 1418 C C . ALA A 1 185 ? -14.162 -29.731 17.538 1.00 29.45 239 ALA A C 1
ATOM 1419 O O . ALA A 1 185 ? -14.806 -28.825 16.995 1.00 29.66 239 ALA A O 1
ATOM 1421 N N . VAL A 1 186 ? -12.848 -29.883 17.384 1.00 28.81 240 VAL A N 1
ATOM 1422 C CA . VAL A 1 186 ? -12.078 -29.076 16.434 1.00 28.40 240 VAL A CA 1
ATOM 1423 C C . VAL A 1 186 ? -11.895 -29.859 15.124 1.00 29.20 240 VAL A C 1
ATOM 1424 O O . VAL A 1 186 ? -11.073 -30.785 15.053 1.00 29.36 240 VAL A O 1
ATOM 1428 N N . PRO A 1 187 ? -12.671 -29.507 14.077 1.00 29.55 241 PRO A N 1
ATOM 1429 C CA . PRO A 1 187 ? -12.568 -30.305 12.844 1.00 29.58 241 PRO A CA 1
ATOM 1430 C C . PRO A 1 187 ? -11.174 -30.241 12.248 1.00 30.29 241 PRO A C 1
ATOM 1431 O O . PRO A 1 187 ? -10.457 -29.263 12.462 1.00 29.65 241 PRO A O 1
ATOM 1435 N N . THR A 1 188 ? -10.793 -31.279 11.501 1.00 30.58 242 THR A N 1
ATOM 1436 C CA . THR A 1 188 ? -9.490 -31.305 10.880 1.00 30.29 242 THR A CA 1
ATOM 1437 C C . THR A 1 188 ? -9.513 -30.501 9.562 1.00 29.24 242 THR A C 1
ATOM 1438 O O . THR A 1 188 ? -8.502 -29.938 9.161 1.00 28.83 242 THR A O 1
ATOM 1442 N N . HIS A 1 189 ? -10.660 -30.483 8.898 1.00 28.29 243 HIS A N 1
ATOM 1443 C CA . HIS A 1 189 ? -10.798 -29.882 7.569 1.00 27.60 243 HIS A CA 1
ATOM 1444 C C . HIS A 1 189 ? -12.204 -29.303 7.472 1.00 27.76 243 HIS A C 1
ATOM 1445 O O . HIS A 1 189 ? -13.082 -29.641 8.283 1.00 27.30 243 HIS A O 1
ATOM 1452 N N . PHE A 1 190 ? -12.425 -28.421 6.494 1.00 27.35 244 PHE A N 1
ATOM 1453 C CA . PHE A 1 190 ? -13.788 -27.975 6.166 1.00 26.48 244 PHE A CA 1
ATOM 1454 C C . PHE A 1 190 ? -13.949 -28.032 4.638 1.00 26.78 244 PHE A C 1
ATOM 1455 O O . PHE A 1 190 ? -12.965 -27.883 3.894 1.00 25.88 244 PHE A O 1
ATOM 1463 N N . TYR A 1 191 ? -15.183 -28.223 4.184 1.00 26.92 245 TYR A N 1
ATOM 1464 C CA . TYR A 1 191 ? -15.506 -28.238 2.743 1.00 27.51 245 TYR A CA 1
ATOM 1465 C C . TYR A 1 191 ? -16.566 -27.201 2.431 1.00 27.89 245 TYR A C 1
ATOM 1466 O O . TYR A 1 191 ? -17.297 -26.781 3.333 1.00 28.36 245 TYR A O 1
ATOM 1475 N N . LYS A 1 192 ? -16.626 -26.807 1.156 1.00 27.13 246 LYS A N 1
ATOM 1476 C CA . LYS A 1 192 ? -17.810 -26.235 0.529 1.00 26.92 246 LYS A CA 1
ATOM 1477 C C . LYS A 1 192 ? -18.028 -27.028 -0.778 1.00 26.82 246 LYS A C 1
ATOM 1478 O O . LYS A 1 192 ? -17.079 -27.292 -1.510 1.00 24.53 246 LYS A O 1
ATOM 1484 N N . VAL A 1 193 ? -19.272 -27.444 -1.002 1.00 25.98 247 VAL A N 1
ATOM 1485 C CA . VAL A 1 193 ? -19.714 -27.974 -2.269 1.00 26.58 247 VAL A CA 1
ATOM 1486 C C . VAL A 1 193 ? -20.756 -26.991 -2.801 1.00 26.78 247 VAL A C 1
ATOM 1487 O O . VAL A 1 193 ? -21.719 -26.650 -2.116 1.00 26.47 247 VAL A O 1
ATOM 1491 N N . ILE A 1 194 ? -20.558 -26.550 -4.034 1.00 27.22 248 ILE A N 1
ATOM 1492 C CA . ILE A 1 194 ? -21.250 -25.382 -4.568 1.00 27.26 248 ILE A CA 1
ATOM 1493 C C . ILE A 1 194 ? -21.861 -25.738 -5.904 1.00 28.12 248 ILE A C 1
ATOM 1494 O O . ILE A 1 194 ? -21.217 -26.416 -6.715 1.00 28.39 248 ILE A O 1
ATOM 1499 N N . VAL A 1 195 ? -23.101 -25.306 -6.141 1.00 28.11 249 VAL A N 1
ATOM 1500 C CA . VAL A 1 195 ? -23.683 -25.386 -7.479 1.00 28.04 249 VAL A CA 1
ATOM 1501 C C . VAL A 1 195 ? -24.156 -24.009 -7.959 1.00 27.95 249 VAL A C 1
ATOM 1502 O O . VAL A 1 195 ? -24.933 -23.343 -7.284 1.00 27.70 249 VAL A O 1
ATOM 1506 N N . GLY A 1 196 ? -23.650 -23.579 -9.108 1.00 28.38 250 GLY A N 1
ATOM 1507 C CA . GLY A 1 196 ? -24.142 -22.383 -9.773 1.00 28.72 250 GLY A CA 1
ATOM 1508 C C . GLY A 1 196 ? -25.079 -22.757 -10.898 1.00 29.90 250 GLY A C 1
ATOM 1509 O O . GLY A 1 196 ? -24.813 -23.702 -11.654 1.00 28.99 250 GLY A O 1
ATOM 1510 N N . GLU A 1 197 ? -26.182 -22.016 -11.000 1.00 31.19 251 GLU A N 1
ATOM 1511 C CA . GLU A 1 197 ? -27.118 -22.152 -12.103 1.00 32.81 251 GLU A CA 1
ATOM 1512 C C . GLU A 1 197 ? -26.887 -21.041 -13.104 1.00 34.15 251 GLU A C 1
ATOM 1513 O O . GLU A 1 197 ? -27.002 -19.851 -12.782 1.00 34.13 251 GLU A O 1
ATOM 1519 N N . SER A 1 198 ? -26.571 -21.437 -14.329 1.00 36.00 252 SER A N 1
ATOM 1520 C CA . SER A 1 198 ? -26.358 -20.494 -15.420 1.00 37.95 252 SER A CA 1
ATOM 1521 C C . SER A 1 198 ? -27.649 -19.944 -15.995 1.00 38.97 252 SER A C 1
ATOM 1522 O O . SER A 1 198 ? -28.735 -20.480 -15.757 1.00 39.16 252 SER A O 1
ATOM 1525 N N . ALA A 1 199 ? -27.504 -18.866 -16.758 1.00 40.38 253 ALA A N 1
ATOM 1526 C CA . ALA A 1 199 ? -28.609 -18.237 -17.468 1.00 41.75 253 ALA A CA 1
ATOM 1527 C C . ALA A 1 199 ? -29.199 -19.155 -18.548 1.00 42.54 253 ALA A C 1
ATOM 1528 O O . ALA A 1 199 ? -30.358 -18.999 -18.939 1.00 42.72 253 ALA A O 1
ATOM 1530 N N . ASP A 1 200 ? -28.398 -20.114 -19.010 1.00 43.47 254 ASP A N 1
ATOM 1531 C CA . ASP A 1 200 ? -28.834 -21.119 -19.990 1.00 44.24 254 ASP A CA 1
ATOM 1532 C C . ASP A 1 200 ? -29.377 -22.354 -19.272 1.00 44.29 254 ASP A C 1
ATOM 1533 O O . ASP A 1 200 ? -29.665 -23.382 -19.893 1.00 44.71 254 ASP A O 1
ATOM 1538 N N . HIS A 1 201 ? -29.504 -22.226 -17.952 1.00 43.99 255 HIS A N 1
ATOM 1539 C CA . HIS A 1 201 ? -30.032 -23.262 -17.048 1.00 43.75 255 HIS A CA 1
ATOM 1540 C C . HIS A 1 201 ? -29.081 -24.443 -16.806 1.00 42.39 255 HIS A C 1
ATOM 1541 O O . HIS A 1 201 ? -29.454 -25.423 -16.138 1.00 42.74 255 HIS A O 1
ATOM 1548 N N . LYS A 1 202 ? -27.853 -24.330 -17.319 1.00 40.04 256 LYS A N 1
ATOM 1549 C CA . LYS A 1 202 ? -26.807 -25.316 -17.041 1.00 37.54 256 LYS A CA 1
ATOM 1550 C C . LYS A 1 202 ? -26.314 -25.218 -15.600 1.00 36.06 256 LYS A C 1
ATOM 1551 O O . LYS A 1 202 ? -26.381 -24.159 -14.968 1.00 34.88 256 LYS A O 1
ATOM 1557 N N . LEU A 1 203 ? -25.820 -26.341 -15.092 1.00 34.39 257 LEU A N 1
ATOM 1558 C CA . LEU A 1 203 ? -25.400 -26.439 -13.720 1.00 33.12 257 LEU A CA 1
ATOM 1559 C C . LEU A 1 203 ? -23.893 -26.664 -13.640 1.00 32.25 257 LEU A C 1
ATOM 1560 O O . LEU A 1 203 ? -23.343 -27.507 -14.351 1.00 32.14 257 LEU A O 1
ATOM 1565 N N . HIS A 1 204 ? -23.241 -25.901 -12.774 1.00 30.49 258 HIS A N 1
ATOM 1566 C CA . HIS A 1 204 ? -21.794 -25.947 -12.617 1.00 29.92 258 HIS A CA 1
ATOM 1567 C C . HIS A 1 204 ? -21.453 -26.202 -11.163 1.00 29.88 258 HIS A C 1
ATOM 1568 O O . HIS A 1 204 ? -21.924 -25.481 -10.281 1.00 30.25 258 HIS A O 1
ATOM 1575 N N . MET A 1 205 ? -20.657 -27.237 -10.910 1.00 29.17 259 MET A N 1
ATOM 1576 C CA . MET A 1 205 ? -20.293 -27.598 -9.535 1.00 28.55 259 MET A CA 1
ATOM 1577 C C . MET A 1 205 ? -18.837 -27.259 -9.231 1.00 28.14 259 MET A C 1
ATOM 1578 O O . MET A 1 205 ? -17.974 -27.377 -10.108 1.00 26.69 259 MET A O 1
ATOM 1583 N N . GLU A 1 206 ? -18.598 -26.808 -7.995 1.00 27.68 260 GLU A N 1
ATOM 1584 C CA . GLU A 1 206 ? -17.260 -26.691 -7.413 1.00 28.67 260 GLU A CA 1
ATOM 1585 C C . GLU A 1 206 ? -17.235 -27.354 -6.039 1.00 28.61 260 GLU A C 1
ATOM 1586 O O . GLU A 1 206 ? -18.256 -27.462 -5.367 1.00 28.49 260 GLU A O 1
ATOM 1592 N N . SER A 1 207 ? -16.049 -27.758 -5.602 1.00 29.40 261 SER A N 1
ATOM 1593 C CA . SER A 1 207 ? -15.921 -28.620 -4.433 1.00 29.56 261 SER A CA 1
ATOM 1594 C C . SER A 1 207 ? -14.516 -28.475 -3.853 1.00 28.85 261 SER A C 1
ATOM 1595 O O . SER A 1 207 ? -13.548 -28.803 -4.536 1.00 28.37 261 SER A O 1
ATOM 1598 N N . TYR A 1 208 ? -14.404 -27.987 -2.615 1.00 28.40 262 TYR A N 1
ATOM 1599 C CA . TYR A 1 208 ? -13.107 -27.666 -1.999 1.00 28.50 262 TYR A CA 1
ATOM 1600 C C . TYR A 1 208 ? -12.999 -28.366 -0.656 1.00 28.42 262 TYR A C 1
ATOM 1601 O O . TYR A 1 208 ? -13.989 -28.504 0.033 1.00 27.70 262 TYR A O 1
ATOM 1610 N N . VAL A 1 209 ? -11.797 -28.798 -0.286 1.00 28.13 263 VAL A N 1
ATOM 1611 C CA . VAL A 1 209 ? -11.527 -29.213 1.079 1.00 28.32 263 VAL A CA 1
ATOM 1612 C C . VAL A 1 209 ? -10.258 -28.473 1.539 1.00 28.27 263 VAL A C 1
ATOM 1613 O O . VAL A 1 209 ? -9.230 -28.514 0.864 1.00 27.35 263 VAL A O 1
ATOM 1617 N N . MET A 1 210 ? -10.355 -27.788 2.675 1.00 28.16 264 MET A N 1
ATOM 1618 C CA . MET A 1 210 ? -9.242 -27.006 3.201 1.00 28.89 264 MET A CA 1
ATOM 1619 C C . MET A 1 210 ? -8.923 -27.447 4.603 1.00 27.32 264 MET A C 1
ATOM 1620 O O . MET A 1 210 ? -9.824 -27.688 5.373 1.00 27.77 264 MET A O 1
ATOM 1625 N N . PRO A 1 211 ? -7.628 -27.559 4.928 1.00 26.85 265 PRO A N 1
ATOM 1626 C CA . PRO A 1 211 ? -7.255 -27.972 6.273 1.00 26.56 265 PRO A CA 1
ATOM 1627 C C . PRO A 1 211 ? -7.469 -26.816 7.260 1.00 26.99 265 PRO A C 1
ATOM 1628 O O . PRO A 1 211 ? -7.239 -25.645 6.921 1.00 27.27 265 PRO A O 1
ATOM 1632 N N . ASN A 1 212 ? -7.946 -27.158 8.447 1.00 26.94 266 ASN A N 1
ATOM 1633 C CA . ASN A 1 212 ? -8.099 -26.218 9.570 1.00 27.07 266 ASN A CA 1
ATOM 1634 C C . ASN A 1 212 ? -6.719 -25.956 10.175 1.00 26.43 266 ASN A C 1
ATOM 1635 O O . ASN A 1 212 ? -6.341 -26.547 11.170 1.00 25.91 266 ASN A O 1
ATOM 1640 N N . GLN A 1 213 ? -5.966 -25.083 9.523 1.00 26.16 267 GLN A N 1
ATOM 1641 C CA . GLN A 1 213 ? -4.585 -24.795 9.859 1.00 26.34 267 GLN A CA 1
ATOM 1642 C C . GLN A 1 213 ? -4.197 -23.521 9.117 1.00 25.57 267 GLN A C 1
ATOM 1643 O O . GLN A 1 213 ? -4.937 -23.064 8.242 1.00 25.52 267 GLN A O 1
ATOM 1649 N N . VAL A 1 214 ? -3.057 -22.951 9.483 1.00 25.78 268 VAL A N 1
ATOM 1650 C CA . VAL A 1 214 ? -2.545 -21.763 8.835 1.00 26.33 268 VAL A CA 1
ATOM 1651 C C . VAL A 1 214 ? -2.229 -22.104 7.381 1.00 26.88 268 VAL A C 1
ATOM 1652 O O . VAL A 1 214 ? -1.485 -23.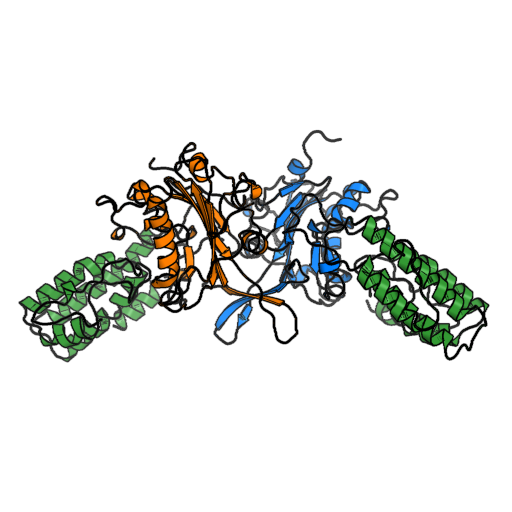057 7.089 1.00 25.86 268 VAL A O 1
ATOM 1656 N N . ILE A 1 215 ? -2.834 -21.338 6.475 1.00 27.49 269 ILE A N 1
ATOM 1657 C CA . ILE A 1 215 ? -2.579 -21.473 5.044 1.00 27.91 269 ILE A CA 1
ATOM 1658 C C . ILE A 1 215 ? -2.012 -20.137 4.576 1.00 28.52 269 ILE A C 1
ATOM 1659 O O . ILE A 1 215 ? -2.524 -19.072 4.944 1.00 28.68 269 ILE A O 1
ATOM 1664 N N . SER A 1 216 ? -0.918 -20.196 3.819 1.00 28.88 270 SER A N 1
ATOM 1665 C C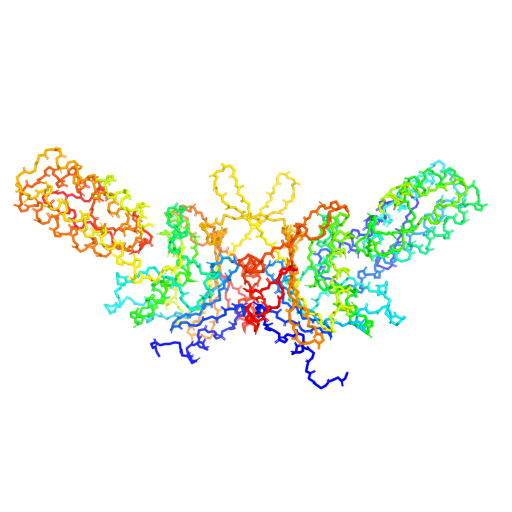A . SER A 1 216 ? -0.330 -19.028 3.176 1.00 28.92 270 SER A CA 1
ATOM 1666 C C . SER A 1 216 ? -1.362 -18.224 2.383 1.00 29.58 270 SER A C 1
ATOM 1667 O O . SER A 1 216 ? -2.191 -18.799 1.662 1.00 28.69 270 SER A O 1
ATOM 1670 N N . ASN A 1 217 ? -1.298 -16.896 2.508 1.00 30.03 271 ASN A N 1
ATOM 1671 C CA . ASN A 1 217 ? -2.118 -15.986 1.691 1.00 30.79 271 ASN A CA 1
ATOM 1672 C C . ASN A 1 217 ? -1.799 -16.072 0.194 1.00 30.70 271 ASN A C 1
ATOM 1673 O O . ASN A 1 217 ? -2.584 -15.624 -0.643 1.00 31.12 271 ASN A O 1
ATOM 1678 N N . ASP A 1 218 ? -0.636 -16.627 -0.135 1.00 30.04 272 ASP A N 1
ATOM 1679 C CA . ASP A 1 218 ? -0.236 -16.870 -1.526 1.00 30.53 272 ASP A CA 1
ATOM 1680 C C . ASP A 1 218 ? -0.938 -18.049 -2.186 1.00 29.67 272 ASP A C 1
ATOM 1681 O O . ASP A 1 218 ? -0.971 -18.131 -3.413 1.00 29.72 272 ASP A O 1
ATOM 1686 N N . THR A 1 219 ? -1.426 -18.989 -1.383 1.00 28.27 273 THR A N 1
ATOM 1687 C CA . THR A 1 219 ? -1.981 -20.221 -1.910 1.00 27.75 273 THR A CA 1
ATOM 1688 C C . THR A 1 219 ? -3.307 -19.983 -2.629 1.00 27.78 273 THR A C 1
ATOM 1689 O O . THR A 1 219 ? -4.282 -19.581 -2.010 1.00 27.28 273 THR A O 1
ATOM 1693 N N . PRO A 1 220 ? -3.349 -20.262 -3.943 1.00 28.49 274 PRO A N 1
ATOM 1694 C CA . PRO A 1 220 ? -4.605 -20.117 -4.679 1.00 28.93 274 PRO A CA 1
ATOM 1695 C C . PRO A 1 220 ? -5.606 -21.135 -4.144 1.00 29.16 274 PRO A C 1
ATOM 1696 O O . PRO A 1 220 ? -5.213 -22.263 -3.842 1.00 29.01 274 PRO A O 1
ATOM 1700 N N . ILE A 1 221 ? -6.876 -20.755 -4.016 1.00 29.14 275 ILE A N 1
ATOM 1701 C CA . ILE A 1 221 ? -7.862 -21.684 -3.460 1.00 29.61 275 ILE A CA 1
ATOM 1702 C C . ILE A 1 221 ? -8.160 -22.871 -4.378 1.00 29.04 275 ILE A C 1
ATOM 1703 O O . ILE A 1 221 ? -8.711 -23.861 -3.922 1.00 28.52 275 ILE A O 1
ATOM 1708 N N . SER A 1 222 ? -7.805 -22.758 -5.662 1.00 28.77 276 SER A N 1
ATOM 1709 C CA . SER A 1 222 ? -7.977 -23.847 -6.629 1.00 28.43 276 SER A CA 1
ATOM 1710 C C . SER A 1 222 ? -7.175 -25.098 -6.237 1.00 28.18 276 SER A C 1
ATOM 1711 O O . SER A 1 222 ? -7.575 -26.220 -6.551 1.00 27.95 276 SER A O 1
ATOM 1714 N N . VAL A 1 223 ? -6.062 -24.892 -5.522 1.00 27.57 277 VAL A N 1
ATOM 1715 C CA . VAL A 1 223 ? -5.235 -25.968 -4.947 1.00 26.89 277 VAL A CA 1
ATOM 1716 C C . VAL A 1 223 ? -6.073 -26.965 -4.127 1.00 26.98 277 VAL A C 1
ATOM 1717 O O . VAL A 1 223 ? -5.751 -28.155 -4.065 1.00 25.73 277 VAL A O 1
ATOM 1721 N N . PHE A 1 224 ? -7.147 -26.458 -3.512 1.00 26.73 278 PHE A N 1
ATOM 1722 C CA . PHE A 1 224 ? -7.970 -27.220 -2.577 1.00 27.28 278 PHE A CA 1
ATOM 1723 C C . PHE A 1 224 ? -9.235 -27.880 -3.203 1.00 27.79 278 PHE A C 1
ATOM 1724 O O . PHE A 1 224 ? -10.022 -28.516 -2.507 1.00 28.29 278 PHE A O 1
ATOM 1732 N N . GLN A 1 225 ? -9.410 -27.747 -4.510 1.00 28.34 279 GLN A N 1
ATOM 1733 C CA . GLN A 1 225 ? -10.498 -28.411 -5.229 1.00 28.97 279 GLN A CA 1
ATOM 1734 C C . GLN A 1 225 ? -10.262 -29.910 -5.216 1.00 29.01 279 GLN A C 1
ATOM 1735 O O . GLN A 1 225 ? -9.143 -30.375 -5.515 1.00 28.72 279 GLN A O 1
ATOM 1741 N N . VAL A 1 226 ? -11.300 -30.659 -4.840 1.00 28.52 280 VAL A N 1
ATOM 1742 C CA . VAL A 1 226 ? -11.286 -32.127 -4.864 1.00 28.41 280 VAL A CA 1
ATOM 1743 C C . VAL A 1 226 ? -12.609 -32.637 -5.475 1.00 28.02 280 VAL A C 1
ATOM 1744 O O . VAL A 1 226 ? -13.595 -31.924 -5.438 1.00 27.95 280 VAL A O 1
ATOM 1748 N N . PRO A 1 227 ? -12.630 -33.869 -6.033 1.00 27.89 281 PRO A N 1
ATOM 1749 C CA . PRO A 1 227 ? -13.876 -34.431 -6.562 1.00 28.05 281 PRO A CA 1
ATOM 1750 C C . PRO A 1 227 ? -14.965 -34.466 -5.489 1.00 28.19 281 PRO A C 1
ATOM 1751 O O . PRO A 1 227 ? -14.683 -34.793 -4.328 1.00 28.53 281 PRO A O 1
ATOM 1755 N N . PRO A 1 228 ? -16.198 -34.077 -5.855 1.00 27.83 282 PRO A N 1
ATOM 1756 C CA . PRO A 1 228 ? -17.282 -34.004 -4.872 1.00 27.29 282 PRO A CA 1
ATOM 1757 C C . PRO A 1 228 ? -17.547 -35.313 -4.123 1.00 27.02 282 PRO A C 1
ATOM 1758 O O . PRO A 1 228 ? -17.912 -35.282 -2.946 1.00 26.56 282 PRO A O 1
ATOM 1762 N N . GLU A 1 229 ? -17.365 -36.437 -4.811 1.00 27.09 283 GLU A N 1
ATOM 1763 C CA . GLU A 1 229 ? -17.580 -37.755 -4.253 1.00 28.56 283 GLU A CA 1
ATOM 1764 C C . GLU A 1 229 ? -16.611 -38.084 -3.125 1.00 28.68 283 GLU A C 1
ATOM 1765 O O . GLU A 1 229 ? -16.991 -38.806 -2.215 1.00 28.60 283 GLU A O 1
ATOM 1771 N N . SER A 1 230 ? -15.381 -37.562 -3.186 1.00 27.89 284 SER A N 1
ATOM 1772 C CA . SER A 1 230 ? -14.418 -37.687 -2.067 1.00 28.48 284 SER A CA 1
ATOM 1773 C C . SER A 1 230 ? -14.927 -37.004 -0.803 1.00 28.13 284 SER A C 1
ATOM 1774 O O . SER A 1 230 ? -14.789 -37.527 0.300 1.00 28.93 284 SER A O 1
ATOM 1777 N N . VAL A 1 231 ? -15.477 -35.807 -0.959 1.00 27.95 285 VAL A N 1
ATOM 1778 C CA . VAL A 1 231 ? -16.057 -35.103 0.179 1.00 27.72 285 VAL A CA 1
ATOM 1779 C C . VAL A 1 231 ? -17.224 -35.944 0.741 1.00 28.09 285 VAL A C 1
ATOM 1780 O O . VAL A 1 231 ? -17.332 -36.121 1.947 1.00 28.59 285 VAL A O 1
ATOM 1784 N N . GLU A 1 232 ? -18.083 -36.456 -0.140 1.00 27.70 286 GLU A N 1
ATOM 1785 C CA . GLU A 1 232 ? -19.234 -37.255 0.289 1.00 28.50 286 GLU A CA 1
ATOM 1786 C C . GLU A 1 232 ? -18.829 -38.484 1.084 1.00 28.53 286 GLU A C 1
ATOM 1787 O O . GLU A 1 232 ? -19.382 -38.756 2.147 1.00 28.69 286 GLU A O 1
ATOM 1793 N N . ARG A 1 233 ? -17.856 -39.220 0.559 1.00 28.75 287 ARG A N 1
ATOM 1794 C CA A ARG A 1 233 ? -17.355 -40.423 1.222 0.50 29.20 287 ARG A CA 1
ATOM 1795 C CA B ARG A 1 233 ? -17.379 -40.417 1.222 0.50 29.02 287 ARG A CA 1
ATOM 1796 C C . ARG A 1 233 ? -16.829 -40.110 2.618 1.00 29.35 287 ARG A C 1
ATOM 1797 O O . ARG A 1 233 ? -17.104 -40.850 3.581 1.00 29.12 287 ARG A O 1
ATOM 1812 N N . SER A 1 234 ? -16.072 -39.018 2.724 1.00 28.98 288 SER A N 1
ATOM 1813 C CA . SER A 1 234 ? -15.514 -38.563 4.008 1.00 29.74 288 SER A CA 1
ATOM 1814 C C . SER A 1 234 ? -16.517 -37.948 4.978 1.00 29.96 288 SER A C 1
ATOM 1815 O O . SER A 1 234 ? -16.394 -38.120 6.198 1.00 30.48 288 SER A O 1
ATOM 1818 N N . ALA A 1 235 ? -17.470 -37.176 4.456 1.00 29.53 289 ALA A N 1
ATOM 1819 C CA . ALA A 1 235 ? -18.453 -36.515 5.308 1.00 29.22 289 ALA A CA 1
ATOM 1820 C C . ALA A 1 235 ? -19.539 -37.455 5.847 1.00 29.80 289 ALA A C 1
ATOM 1821 O O . ALA A 1 235 ? -20.170 -37.157 6.858 1.00 29.80 289 ALA A O 1
ATOM 1823 N N . GLY A 1 236 ? -19.817 -38.538 5.127 1.00 29.93 290 GLY A N 1
ATOM 1824 C CA . GLY A 1 236 ? -20.976 -39.383 5.454 1.00 29.79 290 GLY A CA 1
ATOM 1825 C C . GLY A 1 236 ? -22.291 -38.712 5.056 1.00 30.24 290 GLY A C 1
ATOM 1826 O O . GLY A 1 236 ? -23.322 -38.862 5.742 1.00 29.55 290 GLY A O 1
ATOM 1827 N N . LEU A 1 237 ? -22.252 -37.953 3.960 1.00 29.59 291 LEU A N 1
ATOM 1828 C CA . LEU A 1 237 ? -23.412 -37.172 3.497 1.00 29.36 291 LEU A CA 1
ATOM 1829 C C . LEU A 1 237 ? -23.406 -37.160 2.003 1.00 29.51 291 LEU A C 1
ATOM 1830 O O . LEU A 1 237 ? -22.346 -37.325 1.391 1.00 30.13 291 LEU A O 1
ATOM 1835 N N . LEU A 1 238 ? -24.574 -36.944 1.406 1.00 29.95 292 LEU A N 1
ATOM 1836 C CA . LEU A 1 238 ? -24.656 -36.769 -0.041 1.00 30.52 292 LEU A CA 1
ATOM 1837 C C . LEU A 1 238 ? -25.072 -35.343 -0.366 1.00 30.82 292 LEU A C 1
ATOM 1838 O O . LEU A 1 238 ? -26.059 -34.847 0.190 1.00 31.43 292 LEU A O 1
ATOM 1843 N N . PHE A 1 239 ? -24.340 -34.695 -1.273 1.00 30.25 293 PHE A N 1
ATOM 1844 C CA . PHE A 1 239 ? -24.596 -33.291 -1.604 1.00 29.50 293 PHE A CA 1
ATOM 1845 C C . PHE A 1 239 ? -25.250 -33.166 -2.971 1.00 29.70 293 PHE A C 1
ATOM 1846 O O . PHE A 1 239 ? -24.829 -33.821 -3.942 1.00 29.24 293 PHE A O 1
ATOM 1854 N N . PHE A 1 240 ? -26.293 -32.337 -3.053 1.00 28.97 294 PHE A N 1
ATOM 1855 C CA . PHE A 1 240 ? -27.008 -32.155 -4.313 1.00 29.22 294 PHE A CA 1
ATOM 1856 C C . PHE A 1 240 ? -27.415 -33.490 -4.950 1.00 29.92 294 PHE A C 1
ATOM 1857 O O . PHE A 1 240 ? -27.200 -33.699 -6.147 1.00 30.05 294 PHE A O 1
ATOM 1865 N N . ASP A 1 241 ? -27.994 -34.395 -4.156 1.00 31.62 295 ASP A N 1
ATOM 1866 C CA . ASP A 1 241 ? -28.307 -35.759 -4.643 1.00 32.96 295 ASP A CA 1
ATOM 1867 C C . ASP A 1 241 ? -29.414 -35.776 -5.697 1.00 33.26 295 ASP A C 1
ATOM 1868 O O . ASP A 1 241 ? -29.615 -36.777 -6.394 1.00 33.57 295 ASP A O 1
ATOM 1873 N N . GLN A 1 242 ? -30.125 -34.661 -5.824 1.00 33.74 296 GLN A N 1
ATOM 1874 C CA . GLN A 1 242 ? -31.115 -34.511 -6.896 1.00 34.33 296 GLN A CA 1
ATOM 1875 C C . GLN A 1 242 ? -30.523 -34.141 -8.247 1.00 34.14 296 GLN A C 1
ATOM 1876 O O . GLN A 1 242 ? -31.221 -34.138 -9.247 1.00 33.65 296 GLN A O 1
ATOM 1882 N N . ILE A 1 243 ? -29.237 -33.820 -8.275 1.00 34.31 297 ILE A N 1
ATOM 1883 C CA . ILE A 1 243 ? -28.558 -33.640 -9.550 1.00 34.85 297 ILE A CA 1
ATOM 1884 C C . ILE A 1 243 ? -27.765 -34.902 -9.846 1.00 35.52 297 ILE A C 1
ATOM 1885 O O . ILE A 1 243 ? -26.888 -35.293 -9.077 1.00 36.25 297 ILE A O 1
ATOM 1890 N N . ASN A 1 244 ? -28.121 -35.558 -10.934 1.00 36.18 298 ASN A N 1
ATOM 1891 C CA . ASN A 1 244 ? -27.293 -36.586 -11.542 1.00 37.04 298 ASN A CA 1
ATOM 1892 C C . ASN A 1 244 ? -26.006 -35.911 -12.003 1.00 36.85 298 ASN A C 1
ATOM 1893 O O . ASN A 1 244 ? -26.062 -34.965 -12.780 1.00 36.03 298 ASN A O 1
ATOM 1898 N N . ARG A 1 245 ? -24.857 -36.401 -11.541 1.00 37.06 299 ARG A N 1
ATOM 1899 C CA . ARG A 1 245 ? -23.556 -35.799 -11.906 1.00 37.65 299 ARG A CA 1
ATOM 1900 C C . ARG A 1 245 ? -23.248 -35.776 -13.405 1.00 37.73 299 ARG A C 1
ATOM 1901 O O . ARG A 1 245 ? -22.380 -35.025 -13.845 1.00 37.89 299 ARG A O 1
ATOM 1909 N N . LYS A 1 246 ? -23.961 -36.582 -14.193 1.00 37.90 300 LYS A N 1
ATOM 1910 C CA . LYS A 1 246 ? -23.891 -36.453 -15.651 1.00 38.31 300 LYS A CA 1
ATOM 1911 C C . LYS A 1 246 ? -24.707 -35.255 -16.170 1.00 37.65 300 LYS A C 1
ATOM 1912 O O . LYS A 1 246 ? -24.525 -34.828 -17.308 1.00 38.09 300 LYS A O 1
ATOM 1918 N N . GLN A 1 247 ? -25.596 -34.712 -15.339 1.00 37.40 301 GLN A N 1
ATOM 1919 C CA . GLN A 1 247 ? -26.379 -33.501 -15.681 1.00 37.71 301 GLN A CA 1
ATOM 1920 C C . GLN A 1 247 ? -25.563 -32.205 -15.557 1.00 36.42 301 GLN A C 1
ATOM 1921 O O . GLN A 1 247 ? -25.953 -31.168 -16.115 1.00 37.04 301 GLN A O 1
ATOM 1927 N N . LEU A 1 248 ? -24.448 -32.255 -14.833 1.00 34.09 302 LEU A N 1
ATOM 1928 C CA . LEU A 1 248 ? -23.615 -31.064 -14.646 1.00 32.52 302 LEU A CA 1
ATOM 1929 C C . LEU A 1 248 ? -22.819 -30.737 -15.899 1.00 31.66 302 LEU A C 1
ATOM 1930 O O . LEU A 1 248 ? -22.425 -31.637 -16.649 1.00 31.77 302 LEU A O 1
ATOM 1935 N N . THR A 1 249 ? -22.600 -29.450 -16.137 1.00 30.62 303 THR A N 1
ATOM 1936 C CA . THR A 1 249 ? -21.832 -29.020 -17.298 1.00 30.24 303 THR A CA 1
ATOM 1937 C C . THR A 1 249 ? -20.337 -29.031 -16.973 1.00 29.70 303 THR A C 1
ATOM 1938 O O . THR A 1 249 ? -19.531 -29.520 -17.764 1.00 29.61 303 THR A O 1
ATOM 1942 N N . THR A 1 250 ? -19.977 -28.486 -15.816 1.00 29.06 304 THR A N 1
ATOM 1943 C CA . THR A 1 250 ? -18.599 -28.542 -15.334 1.00 28.68 304 THR A CA 1
ATOM 1944 C C . THR A 1 250 ? -18.537 -28.955 -13.864 1.00 28.81 304 THR A C 1
ATOM 1945 O O . THR A 1 250 ? -19.468 -28.698 -13.083 1.00 28.43 304 THR A O 1
ATOM 1949 N N . ILE A 1 251 ? -17.443 -29.629 -13.518 1.00 28.65 305 ILE A N 1
ATOM 1950 C CA . ILE A 1 251 ? -17.087 -29.932 -12.146 1.00 28.71 305 ILE A CA 1
ATOM 1951 C C . ILE A 1 251 ? -15.671 -29.420 -11.923 1.00 28.98 305 ILE A C 1
ATOM 1952 O O . ILE A 1 251 ? -14.744 -29.876 -12.597 1.00 29.26 305 ILE A O 1
ATOM 1957 N N . ASN A 1 252 ? -15.518 -28.490 -10.984 1.00 28.74 306 ASN A N 1
ATOM 1958 C CA . ASN A 1 252 ? -14.237 -27.834 -10.690 1.00 29.47 306 ASN A CA 1
ATOM 1959 C C . ASN A 1 252 ? -13.534 -27.255 -11.932 1.00 30.63 306 ASN A C 1
ATOM 1960 O O . ASN A 1 252 ? -12.307 -27.309 -12.067 1.00 30.71 306 ASN A O 1
ATOM 1965 N N . GLY A 1 253 ? -14.331 -26.692 -12.842 1.00 32.01 307 GLY A N 1
ATOM 1966 C CA . GLY A 1 253 ? -13.793 -25.982 -14.005 1.00 33.46 307 GLY A CA 1
ATOM 1967 C C . GLY A 1 253 ? -13.638 -26.841 -15.241 1.00 35.15 307 GLY A C 1
ATOM 1968 O O . GLY A 1 253 ? -13.482 -26.314 -16.346 1.00 35.09 307 GLY A O 1
ATOM 1969 N N . LYS A 1 254 ? -13.692 -28.160 -15.064 1.00 36.37 308 LYS A N 1
ATOM 1970 C CA . LYS A 1 254 ? -13.529 -29.113 -16.165 1.00 38.05 308 LYS A CA 1
ATOM 1971 C C . LYS A 1 254 ? -14.879 -29.567 -16.708 1.00 38.62 308 LYS A C 1
ATOM 1972 O O . LYS A 1 254 ? -15.794 -29.896 -15.933 1.00 37.83 308 LYS A O 1
ATOM 1978 N N . LYS A 1 255 ? -14.994 -29.604 -18.035 1.00 39.54 309 LYS A N 1
ATOM 1979 C CA . LYS A 1 255 ? -16.229 -30.027 -18.682 1.00 40.93 309 LYS A CA 1
ATOM 1980 C C . LYS A 1 255 ? -16.552 -31.473 -18.329 1.00 41.61 309 LYS A C 1
ATOM 1981 O O . LYS A 1 255 ? -15.661 -32.305 -18.214 1.00 42.03 309 LYS A O 1
ATOM 1987 N N . VAL A 1 256 ? -17.827 -31.746 -18.086 1.00 42.66 310 VAL A N 1
ATOM 1988 C CA . VAL A 1 256 ? -18.317 -33.108 -18.039 1.00 43.84 310 VAL A CA 1
ATOM 1989 C C . VAL A 1 256 ? -18.691 -33.402 -19.492 1.00 44.59 310 VAL A C 1
ATOM 1990 O O . VAL A 1 256 ? -19.465 -32.651 -20.110 1.00 44.94 310 VAL A O 1
ATOM 1994 N N . ALA A 1 257 ? -18.097 -34.448 -20.060 1.00 45.16 311 ALA A N 1
ATOM 1995 C CA . ALA A 1 257 ? -18.271 -34.746 -21.491 1.00 45.67 311 ALA A CA 1
ATOM 1996 C C . ALA A 1 257 ? -18.073 -36.229 -21.786 1.00 45.92 311 ALA A C 1
ATOM 1997 O O . ALA A 1 257 ? -17.881 -37.030 -20.865 1.00 46.34 311 ALA A O 1
ATOM 1999 N N . SER B 1 11 ? -45.355 -58.914 11.385 1.00 47.41 65 SER B N 1
ATOM 2000 C CA . SER B 1 11 ? -44.420 -59.804 12.141 1.00 47.57 65 SER B CA 1
ATOM 2001 C C . SER B 1 11 ? -43.074 -60.015 11.436 1.00 47.38 65 SER B C 1
ATOM 2002 O O . SER B 1 11 ? -42.014 -59.773 12.020 1.00 47.23 65 SER B O 1
ATOM 2005 N N . LEU B 1 12 ? -43.126 -60.456 10.180 1.00 47.16 66 LEU B N 1
ATOM 2006 C CA . LEU B 1 12 ? -41.921 -60.878 9.464 1.00 46.84 66 LEU B CA 1
ATOM 2007 C C . LEU B 1 12 ? -41.204 -59.742 8.724 1.00 46.68 66 LEU B C 1
ATOM 2008 O O . LEU B 1 12 ? -40.162 -59.960 8.098 1.00 46.86 66 LEU B O 1
ATOM 2013 N N . THR B 1 13 ? -41.780 -58.543 8.788 1.00 46.23 67 THR B N 1
ATOM 2014 C CA . THR B 1 13 ? -41.178 -57.338 8.216 1.00 45.86 67 THR B CA 1
ATOM 2015 C C . THR B 1 13 ? -41.281 -56.225 9.258 1.00 45.68 67 THR B C 1
ATOM 2016 O O . THR B 1 13 ? -41.869 -56.429 10.327 1.00 45.61 67 THR B O 1
ATOM 2020 N N . ALA B 1 14 ? -40.706 -55.062 8.956 1.00 45.26 68 ALA B N 1
ATOM 2021 C CA . ALA B 1 14 ? -40.938 -53.867 9.767 1.00 45.10 68 ALA B CA 1
ATOM 2022 C C . ALA B 1 14 ? -42.438 -53.541 9.756 1.00 44.83 68 ALA B C 1
ATOM 2023 O O . ALA B 1 14 ? -43.058 -53.436 8.684 1.00 45.00 68 ALA B O 1
ATOM 2025 N N . THR B 1 15 ? -43.013 -53.415 10.951 1.00 44.23 69 THR B N 1
ATOM 2026 C CA A THR B 1 15 ? -44.434 -53.102 11.090 0.50 43.92 69 THR B CA 1
ATOM 2027 C CA B THR B 1 15 ? -44.438 -53.136 11.120 0.50 43.94 69 THR B CA 1
ATOM 2028 C C . THR B 1 15 ? -44.643 -51.796 11.856 1.00 43.73 69 THR B C 1
ATOM 2029 O O . THR B 1 15 ? -43.948 -51.522 12.843 1.00 43.79 69 THR B O 1
ATOM 2036 N N . PRO B 1 16 ? -45.590 -50.948 11.375 1.00 43.19 70 PRO B N 1
ATOM 2037 C CA . PRO B 1 16 ? -45.807 -49.658 12.051 1.00 42.37 70 PRO B CA 1
ATOM 2038 C C . PRO B 1 16 ? -46.091 -49.810 13.551 1.00 41.26 70 PRO B C 1
ATOM 2039 O O . PRO B 1 16 ? -45.528 -49.061 14.361 1.00 41.10 70 PRO B O 1
ATOM 2043 N N . SER B 1 17 ? -46.939 -50.781 13.897 1.00 40.21 71 SER B N 1
ATOM 2044 C CA A SER B 1 17 ? -47.293 -51.053 15.291 0.50 39.55 71 SER B CA 1
ATOM 2045 C CA B SER B 1 17 ? -47.293 -51.052 15.290 0.50 39.70 71 SER B CA 1
ATOM 2046 C C . SER B 1 17 ? -46.074 -51.448 16.132 1.00 39.11 71 SER B C 1
ATOM 2047 O O . SER B 1 17 ? -45.961 -51.046 17.288 1.00 39.04 71 SER B O 1
ATOM 2052 N N . ARG B 1 18 ? -45.165 -52.228 15.541 1.00 38.00 72 ARG B N 1
ATOM 2053 C CA . ARG B 1 18 ? -43.968 -52.708 16.244 1.00 36.55 72 ARG B CA 1
ATOM 2054 C C . ARG B 1 18 ? -42.902 -51.626 16.427 1.00 36.10 72 ARG B C 1
ATOM 2055 O O . ARG B 1 18 ? -42.303 -51.521 17.500 1.00 35.79 72 ARG B O 1
ATOM 2063 N N . ILE B 1 19 ? -42.664 -50.823 15.392 1.00 35.52 73 ILE B N 1
ATOM 2064 C CA . ILE B 1 19 ? -41.756 -49.687 15.528 1.00 35.09 73 ILE B CA 1
ATOM 2065 C C . ILE B 1 19 ? -42.223 -48.774 16.670 1.00 34.37 73 ILE B C 1
ATOM 2066 O O . ILE B 1 19 ? -41.428 -48.397 17.530 1.00 34.36 73 ILE B O 1
ATOM 2071 N N . GLY B 1 20 ? -43.515 -48.448 16.677 1.00 33.21 74 GLY B N 1
ATOM 2072 C CA . GLY B 1 20 ? -44.115 -47.652 17.740 1.00 32.19 74 GLY B CA 1
ATOM 2073 C C . GLY B 1 20 ? -44.067 -48.316 19.106 1.00 31.48 74 GLY B C 1
ATOM 2074 O O . GLY B 1 20 ? -43.993 -47.632 20.125 1.00 31.82 74 GLY B O 1
ATOM 2075 N N . GLN B 1 21 ? -44.123 -49.646 19.135 1.00 30.39 75 GLN B N 1
ATOM 2076 C CA . GLN B 1 21 ? -43.886 -50.398 20.371 1.00 29.66 75 GLN B CA 1
ATOM 2077 C C . GLN B 1 21 ? -42.432 -50.268 20.848 1.00 29.27 75 GLN B C 1
ATOM 2078 O O . GLN B 1 21 ? -42.176 -49.912 22.007 1.00 29.42 75 GLN B O 1
ATOM 2084 N N . ILE B 1 22 ? -41.486 -50.545 19.951 1.00 28.40 76 ILE B N 1
ATOM 2085 C CA . ILE B 1 22 ? -40.062 -50.459 20.277 1.00 27.62 76 ILE B CA 1
ATOM 2086 C C . ILE B 1 22 ? -39.696 -49.036 20.716 1.00 27.72 76 ILE B C 1
ATOM 2087 O O . ILE B 1 22 ? -39.041 -48.862 21.750 1.00 27.84 76 ILE B O 1
ATOM 2092 N N . MET B 1 23 ? -40.170 -48.036 19.965 1.00 26.85 77 MET B N 1
ATOM 2093 C CA . MET B 1 23 ? -39.832 -46.629 20.213 1.00 26.67 77 MET B CA 1
ATOM 2094 C C . MET B 1 23 ? -40.851 -45.906 21.087 1.00 26.89 77 MET B C 1
ATOM 2095 O O . MET B 1 23 ? -41.053 -44.699 20.946 1.00 27.50 77 MET B O 1
ATOM 2100 N N . LYS B 1 24 ? -41.483 -46.651 21.984 1.00 26.71 78 LYS B N 1
ATOM 2101 C CA . LYS B 1 24 ? -42.444 -46.137 22.962 1.00 26.76 78 LYS B CA 1
ATOM 2102 C C . LYS B 1 24 ? -41.996 -44.866 23.708 1.00 26.75 78 LYS B C 1
ATOM 2103 O O . LYS B 1 24 ? -42.783 -43.936 23.910 1.00 26.61 78 LYS B O 1
ATOM 2109 N N . TYR B 1 25 ? -40.736 -44.848 24.126 1.00 26.43 79 TYR B N 1
ATOM 2110 C CA . TYR B 1 25 ? -40.230 -43.771 24.971 1.00 26.86 79 TYR B CA 1
ATOM 2111 C C . TYR B 1 25 ? -39.471 -42.679 24.213 1.00 26.84 79 TYR B C 1
ATOM 2112 O O . TYR B 1 25 ? -38.837 -41.822 24.823 1.00 27.11 79 TYR B O 1
ATOM 2121 N N . GLY B 1 26 ? -39.546 -42.706 22.887 1.00 26.94 80 GLY B N 1
ATOM 2122 C CA . GLY B 1 26 ? -38.964 -41.640 22.075 1.00 27.45 80 GLY B CA 1
ATOM 2123 C C . GLY B 1 26 ? -37.767 -42.094 21.279 1.00 27.75 80 GLY B C 1
ATOM 2124 O O . GLY B 1 26 ? -37.243 -43.189 21.500 1.00 28.26 80 GLY B O 1
ATOM 2125 N N . PHE B 1 27 ? -37.339 -41.242 20.353 1.00 27.64 81 PHE B N 1
ATOM 2126 C CA . PHE B 1 27 ? -36.163 -41.479 19.529 1.00 27.74 81 PHE B CA 1
ATOM 2127 C C . PHE B 1 27 ? -34.937 -40.758 20.082 1.00 27.42 81 PHE B C 1
ATOM 2128 O O . PHE B 1 27 ? -34.974 -39.546 20.238 1.00 27.50 81 PHE B O 1
ATOM 2136 N N . PRO B 1 28 ? -33.834 -41.487 20.344 1.00 27.35 82 PRO B N 1
ATOM 2137 C CA . PRO B 1 28 ? -32.586 -40.797 20.745 1.00 27.81 82 PRO B CA 1
ATOM 2138 C C . PRO B 1 28 ? -32.092 -39.734 19.744 1.00 28.23 82 PRO B C 1
ATOM 2139 O O . PRO B 1 28 ? -31.527 -38.706 20.152 1.00 27.77 82 PRO B O 1
ATOM 2143 N N . GLY B 1 29 ? -32.316 -39.977 18.458 1.00 28.45 83 GLY B N 1
ATOM 2144 C CA . GLY B 1 29 ? -31.901 -39.048 17.410 1.00 29.64 83 GLY B CA 1
ATOM 2145 C C . GLY B 1 29 ? -32.582 -39.456 16.125 1.00 30.69 83 GLY B C 1
ATOM 2146 O O . GLY B 1 29 ? -33.282 -40.473 16.089 1.00 29.94 83 GLY B O 1
ATOM 2147 N N . LEU B 1 30 ? -32.401 -38.670 15.066 1.00 31.84 84 LEU B N 1
ATOM 2148 C CA . LEU B 1 30 ? -33.118 -38.944 13.825 1.00 33.12 84 LEU B CA 1
ATOM 2149 C C . LEU B 1 30 ? -32.202 -39.046 12.599 1.00 33.30 84 LEU B C 1
ATOM 2150 O O . LEU B 1 30 ? -32.629 -38.795 11.473 1.00 33.48 84 LEU B O 1
ATOM 2155 N N . ASP B 1 31 ? -30.951 -39.438 12.819 1.00 33.18 85 ASP B N 1
ATOM 2156 C CA . ASP B 1 31 ? -30.024 -39.600 11.716 1.00 33.55 85 ASP B CA 1
ATOM 2157 C C . ASP B 1 31 ? -30.213 -40.975 11.071 1.00 33.50 85 ASP B C 1
ATOM 2158 O O . ASP B 1 31 ? -29.965 -42.007 11.693 1.00 33.28 85 ASP B O 1
ATOM 2163 N N . HIS B 1 32 ? -30.691 -40.975 9.832 1.00 33.60 86 HIS B N 1
ATOM 2164 C CA . HIS B 1 32 ? -30.662 -42.165 8.987 1.00 33.62 86 HIS B CA 1
ATOM 2165 C C . HIS B 1 32 ? -31.264 -43.368 9.735 1.00 33.90 86 HIS B C 1
ATOM 2166 O O . HIS B 1 32 ? -30.608 -44.410 9.912 1.00 33.33 86 HIS B O 1
ATOM 2173 N N . VAL B 1 33 ? -32.506 -43.198 10.184 1.00 34.45 87 VAL B N 1
ATOM 2174 C CA . VAL B 1 33 ? -33.182 -44.190 11.033 1.00 35.25 87 VAL B CA 1
ATOM 2175 C C . VAL B 1 33 ? -33.832 -45.268 10.182 1.00 35.32 87 VAL B C 1
ATOM 2176 O O . VAL B 1 33 ? -34.614 -44.966 9.269 1.00 35.97 87 VAL B O 1
ATOM 2180 N N . ARG B 1 34 ? -33.491 -46.519 10.485 1.00 34.75 88 ARG B N 1
ATOM 2181 C CA A ARG B 1 34 ? -33.973 -47.659 9.718 0.50 34.37 88 ARG B CA 1
ATOM 2182 C CA B ARG B 1 34 ? -33.951 -47.667 9.714 0.50 34.51 88 ARG B CA 1
ATOM 2183 C C . ARG B 1 34 ? -34.601 -48.704 10.628 1.00 33.92 88 ARG B C 1
ATOM 2184 O O . ARG B 1 34 ? -34.125 -48.951 11.731 1.00 33.61 88 ARG B O 1
ATOM 2199 N N . SER B 1 35 ? -35.677 -49.316 10.159 1.00 33.30 89 SER B N 1
ATOM 2200 C CA A SER B 1 35 ? -36.413 -50.294 10.949 0.50 32.75 89 SER B CA 1
ATOM 2201 C CA B SER B 1 35 ? -36.368 -50.304 10.969 0.50 32.80 89 SER B CA 1
ATOM 2202 C C . SER B 1 35 ? -36.200 -51.698 10.411 1.00 32.39 89 SER B C 1
ATOM 2203 O O . SER B 1 35 ? -36.288 -51.917 9.211 1.00 32.18 89 SER B O 1
ATOM 2208 N N . HIS B 1 36 ? -35.922 -52.635 11.303 1.00 31.80 90 HIS B N 1
ATOM 2209 C CA . HIS B 1 36 ? -35.953 -54.035 10.946 1.00 31.77 90 HIS B CA 1
ATOM 2210 C C . HIS B 1 36 ? -37.200 -54.625 11.603 1.00 31.79 90 HIS B C 1
ATOM 2211 O O . HIS B 1 36 ? -38.010 -53.893 12.186 1.00 31.61 90 HIS B O 1
ATOM 2218 N N . SER B 1 37 ? -37.371 -55.931 11.479 1.00 32.00 91 SER B N 1
ATOM 2219 C CA . SER B 1 37 ? -38.527 -56.611 12.025 1.00 32.29 91 SER B CA 1
ATOM 2220 C C . SER B 1 37 ? -38.652 -56.559 13.545 1.00 32.09 91 SER B C 1
ATOM 2221 O O . SER B 1 37 ? -39.764 -56.636 14.064 1.00 32.59 91 SER B O 1
ATOM 2224 N N . ASP B 1 38 ? -37.534 -56.451 14.259 1.00 31.54 92 ASP B N 1
ATOM 2225 C CA . ASP B 1 38 ? -37.577 -56.515 15.728 1.00 31.17 92 ASP B CA 1
ATOM 2226 C C . ASP B 1 38 ? -36.553 -55.614 16.415 1.00 30.69 92 ASP B C 1
ATOM 2227 O O . ASP B 1 38 ? -36.338 -55.724 17.619 1.00 30.96 92 ASP B O 1
ATOM 2232 N N . TYR B 1 39 ? -35.928 -54.720 15.654 1.00 30.22 93 TYR B N 1
ATOM 2233 C CA . TYR B 1 39 ? -35.124 -53.643 16.242 1.00 29.99 93 TYR B CA 1
ATOM 2234 C C . TYR B 1 39 ? -35.117 -52.411 15.348 1.00 30.01 93 TYR B C 1
ATOM 2235 O O . TYR B 1 39 ? -35.543 -52.475 14.192 1.00 30.34 93 TYR B O 1
ATOM 2244 N N . VAL B 1 40 ? -34.673 -51.292 15.907 1.00 29.53 94 VAL B N 1
ATOM 2245 C CA . VAL B 1 40 ? -34.582 -50.032 15.172 1.00 30.40 94 VAL B CA 1
ATOM 2246 C C . VAL B 1 40 ? -33.121 -49.575 15.168 1.00 30.83 94 VAL B C 1
ATOM 2247 O O . VAL B 1 40 ? -32.414 -49.745 16.158 1.00 30.75 94 VAL B O 1
ATOM 2251 N N . LEU B 1 41 ? -32.672 -49.022 14.047 1.00 31.37 95 LEU B N 1
ATOM 2252 C CA . LEU B 1 41 ? -31.271 -48.658 13.874 1.00 32.27 95 LEU B CA 1
ATOM 2253 C C . LEU B 1 41 ? -31.113 -47.251 13.313 1.00 32.00 95 LEU B C 1
ATOM 2254 O O . LEU B 1 41 ? -31.727 -46.922 12.308 1.00 32.65 95 LEU B O 1
ATOM 2259 N N . SER B 1 42 ? -30.275 -46.436 13.953 1.00 31.65 96 SER B N 1
ATOM 2260 C CA . SER B 1 42 ? -29.844 -45.170 13.382 1.00 30.91 96 SER B CA 1
ATOM 2261 C C . SER B 1 42 ? -28.407 -45.373 12.921 1.00 30.39 96 SER B C 1
ATOM 2262 O O . SER B 1 42 ? -27.559 -45.777 13.713 1.00 29.44 96 SER B O 1
ATOM 2265 N N . TYR B 1 43 ? -28.155 -45.151 11.626 1.00 29.50 97 TYR B N 1
ATOM 2266 C CA . TYR B 1 43 ? -26.853 -45.470 11.034 1.00 29.60 97 TYR B CA 1
ATOM 2267 C C . TYR B 1 43 ? -25.987 -44.221 10.894 1.00 29.73 97 TYR B C 1
ATOM 2268 O O . TYR B 1 43 ? -26.452 -43.179 10.396 1.00 29.26 97 TYR B O 1
ATOM 2277 N N . ASP B 1 44 ? -24.739 -44.334 11.326 1.00 29.84 98 ASP B N 1
ATOM 2278 C CA . ASP B 1 44 ? -23.780 -43.234 11.214 1.00 31.16 98 ASP B CA 1
ATOM 2279 C C . ASP B 1 44 ? -22.970 -43.449 9.931 1.00 31.15 98 ASP B C 1
ATOM 2280 O O . ASP B 1 44 ? -22.028 -44.242 9.917 1.00 31.66 98 ASP B O 1
ATOM 2285 N N . ARG B 1 45 ? -23.377 -42.772 8.853 1.00 30.67 99 ARG B N 1
ATOM 2286 C CA . ARG B 1 45 ? -22.731 -42.910 7.540 1.00 31.05 99 ARG B CA 1
ATOM 2287 C C . ARG B 1 45 ? -21.254 -42.494 7.505 1.00 31.37 99 ARG B C 1
ATOM 2288 O O . ARG B 1 45 ? -20.487 -43.027 6.711 1.00 30.82 99 ARG B O 1
ATOM 2296 N N . ARG B 1 46 ? -20.889 -41.544 8.359 1.00 31.42 100 ARG B N 1
ATOM 2297 C CA . ARG B 1 46 ? -19.534 -41.046 8.470 1.00 32.26 100 ARG B CA 1
ATOM 2298 C C . ARG B 1 46 ? -18.611 -42.091 9.100 1.00 32.64 100 ARG B C 1
ATOM 2299 O O . ARG B 1 46 ? -17.460 -42.256 8.683 1.00 33.29 100 ARG B O 1
ATOM 2307 N N . ASN B 1 47 ? -19.124 -42.800 10.102 1.00 31.81 101 ASN B N 1
ATOM 2308 C CA . ASN B 1 47 ? -18.308 -43.729 10.873 1.00 31.27 101 ASN B CA 1
ATOM 2309 C C . ASN B 1 47 ? -18.475 -45.173 10.440 1.00 30.66 101 ASN B C 1
ATOM 2310 O O . ASN B 1 47 ? -17.686 -46.039 10.814 1.00 31.12 101 ASN B O 1
ATOM 2315 N N . ARG B 1 48 ? -19.484 -45.407 9.609 1.00 30.34 102 ARG B N 1
ATOM 2316 C CA . ARG B 1 48 ? -19.784 -46.736 9.050 1.00 30.33 102 ARG B CA 1
ATOM 2317 C C . ARG B 1 48 ? -20.190 -47.762 10.130 1.00 30.06 102 ARG B C 1
ATOM 2318 O O . ARG B 1 48 ? -19.904 -48.959 9.988 1.00 29.66 102 ARG B O 1
ATOM 2326 N N . VAL B 1 49 ? -20.852 -47.266 11.190 1.00 29.55 103 VAL B N 1
ATOM 2327 C CA . VAL B 1 49 ? -21.395 -48.067 12.307 1.00 29.30 103 VAL B CA 1
ATOM 2328 C C . VAL B 1 49 ? -22.709 -47.399 12.759 1.00 30.03 103 VAL B C 1
ATOM 2329 O O . VAL B 1 49 ? -23.023 -46.313 12.298 1.00 28.74 103 VAL B O 1
ATOM 2333 N N . PRO B 1 50 ? -23.503 -48.059 13.637 1.00 30.21 104 PRO B N 1
ATOM 2334 C CA . PRO B 1 50 ? -24.676 -47.322 14.120 1.00 30.28 104 PRO B CA 1
ATOM 2335 C C . PRO B 1 50 ? -24.340 -46.071 14.955 1.00 30.14 104 PRO B C 1
ATOM 2336 O O . PRO B 1 50 ? -23.297 -46.019 15.586 1.00 30.32 104 PRO B O 1
ATOM 2340 N N . HIS B 1 51 ? -25.215 -45.073 14.940 1.00 29.60 105 HIS B N 1
ATOM 2341 C CA . HIS B 1 51 ? -25.264 -44.127 16.059 1.00 29.72 105 HIS B CA 1
ATOM 2342 C C . HIS B 1 51 ? -25.833 -44.875 17.273 1.00 28.68 105 HIS B C 1
ATOM 2343 O O . HIS B 1 51 ? -25.325 -44.744 18.362 1.00 28.36 105 HIS B O 1
ATOM 2350 N N . TRP B 1 52 ? -26.922 -45.614 17.064 1.00 27.79 106 TRP B N 1
ATOM 2351 C CA . TRP B 1 52 ? -27.613 -46.340 18.134 1.00 27.56 106 TRP B CA 1
ATOM 2352 C C . TRP B 1 52 ? -28.506 -47.425 17.542 1.00 27.86 106 TRP B C 1
ATOM 2353 O O . TRP B 1 52 ? -28.862 -47.383 16.345 1.00 27.49 106 TRP B O 1
ATOM 2364 N N . VAL B 1 53 ? -28.836 -48.421 18.365 1.00 27.73 107 VAL B N 1
ATOM 2365 C CA . VAL B 1 53 ? -29.944 -49.305 18.045 1.00 27.60 107 VAL B CA 1
ATOM 2366 C C . VAL B 1 53 ? -30.913 -49.297 19.241 1.00 27.81 107 VAL B C 1
ATOM 2367 O O . VAL B 1 53 ? -30.518 -48.946 20.366 1.00 26.81 107 VAL B O 1
ATOM 2371 N N . PHE B 1 54 ? -32.164 -49.683 18.988 1.00 27.19 108 PHE B N 1
ATOM 2372 C CA . PHE B 1 54 ? -33.166 -49.714 20.027 1.00 27.76 108 PHE B CA 1
ATOM 2373 C C . PHE B 1 54 ? -33.917 -51.048 20.001 1.00 27.39 108 PHE B C 1
ATOM 2374 O O . PHE B 1 54 ? -34.248 -51.577 18.935 1.00 27.17 108 PHE B O 1
ATOM 2382 N N . GLU B 1 55 ? -34.170 -51.590 21.183 1.00 26.80 109 GLU B N 1
ATOM 2383 C CA . GLU B 1 55 ? -34.789 -52.915 21.312 1.00 26.38 109 GLU B CA 1
ATOM 2384 C C . GLU B 1 55 ? -35.824 -52.878 22.418 1.00 26.05 109 GLU B C 1
ATOM 2385 O O . GLU B 1 55 ? -35.671 -52.155 23.397 1.00 25.08 109 GLU B O 1
ATOM 2391 N N . HIS B 1 56 ? -36.888 -53.655 22.240 1.00 26.10 110 HIS B N 1
ATOM 2392 C CA . HIS B 1 56 ? -37.864 -53.867 23.280 1.00 25.99 110 HIS B CA 1
ATOM 2393 C C . HIS B 1 56 ? -37.941 -55.372 23.496 1.00 26.26 110 HIS B C 1
ATOM 2394 O O . HIS B 1 56 ? -38.425 -56.099 22.635 1.00 26.40 110 HIS B O 1
ATOM 2401 N N . LEU B 1 57 ? -37.448 -55.821 24.648 1.00 26.38 111 LEU B N 1
ATOM 2402 C CA . LEU B 1 57 ? -37.336 -57.240 24.955 1.00 26.23 111 LEU B CA 1
ATOM 2403 C C . LEU B 1 57 ? -38.418 -57.690 25.930 1.00 26.16 111 LEU B C 1
ATOM 2404 O O . LEU B 1 57 ? -38.781 -56.962 26.875 1.00 25.74 111 LEU B O 1
ATOM 2409 N N . THR B 1 58 ? -38.932 -58.890 25.670 1.00 25.38 112 THR B N 1
ATOM 2410 C CA . THR B 1 58 ? -39.767 -59.605 26.601 1.00 25.67 112 THR B CA 1
ATOM 2411 C C . THR B 1 58 ? -39.128 -60.978 26.859 1.00 25.55 112 THR B C 1
ATOM 2412 O O . THR B 1 58 ? -38.179 -61.379 26.166 1.00 25.41 112 THR B O 1
ATOM 2416 N N . ALA B 1 59 ? -39.635 -61.681 27.865 1.00 25.14 113 ALA B N 1
ATOM 2417 C CA . ALA B 1 59 ? -39.213 -63.048 28.154 1.00 25.03 113 ALA B CA 1
ATOM 2418 C C . ALA B 1 59 ? -39.423 -63.926 26.916 1.00 25.19 113 ALA B C 1
ATOM 2419 O O . ALA B 1 59 ? -38.596 -64.791 26.618 1.00 24.63 113 ALA B O 1
ATOM 2421 N N . GLU B 1 60 ? -40.531 -63.707 26.206 1.00 25.21 114 GLU B N 1
ATOM 2422 C CA . GLU B 1 60 ? -40.816 -64.497 25.021 1.00 25.77 114 GLU B CA 1
ATOM 2423 C C . GLU B 1 60 ? -39.784 -64.266 23.916 1.00 25.99 114 GLU B C 1
ATOM 2424 O O . GLU B 1 60 ? -39.349 -65.217 23.269 1.00 26.47 114 GLU B O 1
ATOM 2430 N N . SER B 1 61 ? -39.395 -63.013 23.706 1.00 25.92 115 SER B N 1
ATOM 2431 C CA . SER B 1 61 ? -38.546 -62.678 22.575 1.00 26.58 115 SER B CA 1
ATOM 2432 C C . SER B 1 61 ? -37.048 -62.983 22.772 1.00 26.98 115 SER B C 1
ATOM 2433 O O . SER B 1 61 ? -36.272 -62.926 21.818 1.00 27.77 115 SER B O 1
ATOM 2436 N N . VAL B 1 62 ? -36.643 -63.296 24.002 1.00 27.63 116 VAL B N 1
ATOM 2437 C CA . VAL B 1 62 ? -35.245 -63.613 24.298 1.00 28.04 116 VAL B CA 1
ATOM 2438 C C . VAL B 1 62 ? -35.125 -65.092 24.674 1.00 29.14 116 VAL B C 1
ATOM 2439 O O . VAL B 1 62 ? -34.026 -65.585 24.951 1.00 28.86 116 VAL B O 1
ATOM 2443 N N . ALA B 1 63 ? -36.261 -65.788 24.678 1.00 29.72 117 ALA B N 1
ATOM 2444 C CA . ALA B 1 63 ? -36.292 -67.201 25.022 1.00 31.31 117 ALA B CA 1
ATOM 2445 C C . ALA B 1 63 ? -35.691 -68.050 23.902 1.00 32.43 117 ALA B C 1
ATOM 2446 O O . ALA B 1 63 ? -35.941 -67.794 22.717 1.00 32.32 117 ALA B O 1
ATOM 2448 N N . LYS B 1 64 ? -34.911 -69.063 24.288 1.00 33.77 118 LYS B N 1
ATOM 2449 C CA . LYS B 1 64 ? -34.333 -69.993 23.320 1.00 34.96 118 LYS B CA 1
ATOM 2450 C C . LYS B 1 64 ? -35.428 -70.704 22.547 1.00 35.29 118 LYS B C 1
ATOM 2451 O O . LYS B 1 64 ? -36.341 -71.288 23.120 1.00 35.28 118 LYS B O 1
ATOM 2457 N N . ASN B 1 65 ? -35.327 -70.607 21.228 1.00 36.03 119 ASN B N 1
ATOM 2458 C CA . ASN B 1 65 ? -36.330 -71.110 20.310 1.00 36.65 119 ASN B CA 1
ATOM 2459 C C . ASN B 1 65 ? -35.678 -72.129 19.381 1.00 37.14 119 ASN B C 1
ATOM 2460 O O . ASN B 1 65 ? -34.716 -71.808 18.677 1.00 37.15 119 ASN B O 1
ATOM 2465 N N . ASP B 1 66 ? -36.197 -73.355 19.391 1.00 37.61 120 ASP B N 1
ATOM 2466 C CA A ASP B 1 66 ? -35.718 -74.432 18.522 0.50 37.93 120 ASP B CA 1
ATOM 2467 C CA B ASP B 1 66 ? -35.676 -74.414 18.526 0.50 38.05 120 ASP B CA 1
ATOM 2468 C C . ASP B 1 66 ? -35.832 -74.035 17.047 1.00 38.28 120 ASP B C 1
ATOM 2469 O O . ASP B 1 66 ? -35.108 -74.549 16.185 1.00 38.30 120 ASP B O 1
ATOM 2478 N N . ALA B 1 67 ? -36.755 -73.118 16.761 1.00 38.66 121 ALA B N 1
ATOM 2479 C CA . ALA B 1 67 ? -36.995 -72.652 15.395 1.00 39.46 121 ALA B CA 1
ATOM 2480 C C . ALA B 1 67 ? -36.016 -71.559 14.956 1.00 39.77 121 ALA B C 1
ATOM 2481 O O . ALA B 1 67 ? -36.094 -71.061 13.830 1.00 39.98 121 ALA B O 1
ATOM 2483 N N . VAL B 1 68 ? -35.104 -71.178 15.845 1.00 40.30 122 VAL B N 1
ATOM 2484 C CA . VAL B 1 68 ? -34.070 -70.203 15.499 1.00 40.65 122 VAL B CA 1
ATOM 2485 C C . VAL B 1 68 ? -32.687 -70.855 15.537 1.00 41.17 122 VAL B C 1
ATOM 2486 O O . VAL B 1 68 ? -32.177 -71.197 16.604 1.00 41.28 122 VAL B O 1
ATOM 2490 N N . ASP B 1 69 ? -32.102 -71.038 14.358 1.00 41.72 123 ASP B N 1
ATOM 2491 C CA . ASP B 1 69 ? -30.764 -71.596 14.228 1.00 42.42 123 ASP B CA 1
ATOM 2492 C C . ASP B 1 69 ? -29.810 -70.474 13.836 1.00 42.84 123 ASP B C 1
ATOM 2493 O O . ASP B 1 69 ? -29.789 -70.040 12.676 1.00 42.98 123 ASP B O 1
ATOM 2498 N N . ARG B 1 70 ? -29.023 -70.016 14.810 1.00 42.84 124 ARG B N 1
ATOM 2499 C CA . ARG B 1 70 ? -28.076 -68.929 14.599 1.00 43.03 124 ARG B CA 1
ATOM 2500 C C . ARG B 1 70 ? -26.948 -69.318 13.639 1.00 42.94 124 ARG B C 1
ATOM 2501 O O . ARG B 1 70 ? -26.269 -68.441 13.084 1.00 43.12 124 ARG B O 1
ATOM 2509 N N . SER B 1 71 ? -26.782 -70.623 13.419 1.00 42.60 125 SER B N 1
ATOM 2510 C CA . SER B 1 71 ? -25.736 -71.145 12.539 1.00 42.43 125 SER B CA 1
ATOM 2511 C C . SER B 1 71 ? -26.053 -70.897 11.063 1.00 42.33 125 SER B C 1
ATOM 2512 O O . SER B 1 71 ? -25.170 -71.005 10.202 1.00 42.49 125 SER B O 1
ATOM 2515 N N . LYS B 1 72 ? -27.309 -70.561 10.771 1.00 41.79 126 LYS B N 1
ATOM 2516 C CA . LYS B 1 72 ? -27.708 -70.232 9.399 1.00 41.16 126 LYS B CA 1
ATOM 2517 C C . LYS B 1 72 ? -27.428 -68.771 9.063 1.00 40.63 126 LYS B C 1
ATOM 2518 O O . LYS B 1 72 ? -27.663 -68.342 7.934 1.00 40.96 126 LYS B O 1
ATOM 2524 N N . CYS B 1 73 ? -26.911 -68.019 10.040 1.00 39.54 127 CYS B N 1
ATOM 2525 C CA . CYS B 1 73 ? -26.693 -66.574 9.901 1.00 38.34 127 CYS B CA 1
ATOM 2526 C C . CYS B 1 73 ? -25.253 -66.182 9.610 1.00 37.54 127 CYS B C 1
ATOM 2527 O O . CYS B 1 73 ? -24.333 -66.604 10.316 1.00 37.31 127 CYS B O 1
ATOM 2530 N N . ASP B 1 74 ? -25.076 -65.326 8.606 1.00 36.50 128 ASP B N 1
ATOM 2531 C CA . ASP B 1 74 ? -23.753 -64.842 8.222 1.00 35.79 128 ASP B CA 1
ATOM 2532 C C . ASP B 1 74 ? -23.710 -63.318 8.160 1.00 34.63 128 ASP B C 1
ATOM 2533 O O . ASP B 1 74 ? -24.724 -62.665 7.891 1.00 34.66 128 ASP B O 1
ATOM 2538 N N . PHE B 1 75 ? -22.524 -62.771 8.401 1.00 33.24 129 PHE B N 1
ATOM 2539 C CA . PHE B 1 75 ? -22.292 -61.339 8.352 1.00 32.60 129 PHE B CA 1
ATOM 2540 C C . PHE B 1 75 ? -22.332 -60.888 6.892 1.00 32.69 129 PHE B C 1
ATOM 2541 O O . PHE B 1 75 ? -21.630 -61.440 6.043 1.00 32.91 129 PHE B O 1
ATOM 2549 N N . LYS B 1 76 ? -23.175 -59.906 6.598 1.00 32.38 130 LYS B N 1
ATOM 2550 C CA . LYS B 1 76 ? -23.415 -59.499 5.213 1.00 32.40 130 LYS B CA 1
ATOM 2551 C C . LYS B 1 76 ? -23.587 -58.001 5.084 1.00 31.92 130 LYS B C 1
ATOM 2552 O O . LYS B 1 76 ? -24.098 -57.354 6.012 1.00 31.98 130 LYS B O 1
ATOM 2558 N N . GLN B 1 77 ? -23.158 -57.452 3.943 1.00 31.40 131 GLN B N 1
ATOM 2559 C CA . GLN B 1 77 ? -23.342 -56.025 3.639 1.00 31.49 131 GLN B CA 1
ATOM 2560 C C . GLN B 1 77 ? -24.827 -55.659 3.604 1.00 31.35 131 GLN B C 1
ATOM 2561 O O . GLN B 1 77 ? -25.667 -56.464 3.196 1.00 31.77 131 GLN B O 1
ATOM 2567 N N . ASP B 1 78 ? -25.134 -54.453 4.049 1.00 31.21 132 ASP B N 1
ATOM 2568 C CA . ASP B 1 78 ? -26.497 -53.920 4.014 1.00 31.84 132 ASP B CA 1
ATOM 2569 C C . ASP B 1 78 ? -26.704 -53.092 2.730 1.00 31.74 132 ASP B C 1
ATOM 2570 O O . ASP B 1 78 ? -26.180 -51.974 2.602 1.00 31.13 132 ASP B O 1
ATOM 2575 N N . GLU B 1 79 ? -27.496 -53.640 1.814 1.00 31.92 133 GLU B N 1
ATOM 2576 C CA A GLU B 1 79 ? -27.681 -53.070 0.483 0.50 32.49 133 GLU B CA 1
ATOM 2577 C CA B GLU B 1 79 ? -27.658 -53.060 0.486 0.50 32.41 133 GLU B CA 1
ATOM 2578 C C . GLU B 1 79 ? -28.647 -51.898 0.489 1.00 32.60 133 GLU B C 1
ATOM 2579 O O . GLU B 1 79 ? -28.783 -51.186 -0.504 1.00 33.27 133 GLU B O 1
ATOM 2590 N N . SER B 1 80 ? -29.329 -51.693 1.606 1.00 32.77 134 SER B N 1
ATOM 2591 C CA . SER B 1 80 ? -30.174 -50.513 1.720 1.00 33.05 134 SER B CA 1
ATOM 2592 C C . SER B 1 80 ? -29.347 -49.272 2.092 1.00 32.55 134 SER B C 1
ATOM 2593 O O . SER B 1 80 ? -29.893 -48.167 2.119 1.00 33.03 134 SER B O 1
ATOM 2596 N N . ILE B 1 81 ? -28.047 -49.448 2.369 1.00 31.72 135 ILE B N 1
ATOM 2597 C CA . ILE B 1 81 ? -27.123 -48.309 2.613 1.00 30.71 135 ILE B CA 1
ATOM 2598 C C . ILE B 1 81 ? -26.385 -47.963 1.304 1.00 30.81 135 ILE B C 1
ATOM 2599 O O . ILE B 1 81 ? -25.939 -48.869 0.580 1.00 30.25 135 ILE B O 1
ATOM 2604 N N . HIS B 1 82 ? -26.264 -46.668 1.000 1.00 30.21 136 HIS B N 1
ATOM 2605 C CA . HIS B 1 82 ? -25.528 -46.201 -0.188 1.00 30.33 136 HIS B CA 1
ATOM 2606 C C . HIS B 1 82 ? -24.107 -46.805 -0.151 1.00 30.02 136 HIS B C 1
ATOM 2607 O O . HIS B 1 82 ? -23.492 -46.849 0.914 1.00 29.60 136 HIS B O 1
ATOM 2614 N N . PRO B 1 83 ? -23.600 -47.302 -1.300 1.00 29.89 137 PRO B N 1
ATOM 2615 C CA . PRO B 1 83 ? -22.272 -47.945 -1.355 1.00 30.36 137 PRO B CA 1
ATOM 2616 C C . PRO B 1 83 ? -21.107 -47.163 -0.718 1.00 30.54 137 PRO B C 1
ATOM 2617 O O . PRO B 1 83 ? -20.169 -47.790 -0.204 1.00 30.60 137 PRO B O 1
ATOM 2621 N N . PHE B 1 84 ? -21.188 -45.831 -0.695 1.00 30.05 138 PHE B N 1
ATOM 2622 C CA . PHE B 1 84 ? -20.117 -44.997 -0.121 1.00 29.75 138 PHE B CA 1
ATOM 2623 C C . PHE B 1 84 ? -20.001 -45.214 1.364 1.00 29.69 138 PHE B C 1
ATOM 2624 O O . PHE B 1 84 ? -18.941 -45.014 1.936 1.00 28.88 138 PHE B O 1
ATOM 2632 N N . PHE B 1 85 ? -21.104 -45.604 2.008 1.00 29.66 139 PHE B N 1
ATOM 2633 C CA . PHE B 1 85 ? -21.132 -45.610 3.483 1.00 29.20 139 PHE B CA 1
ATOM 2634 C C . PHE B 1 85 ? -21.307 -46.993 4.108 1.00 29.22 139 PHE B C 1
ATOM 2635 O O . PHE B 1 85 ? -21.534 -47.094 5.313 1.00 28.37 139 PHE B O 1
ATOM 2643 N N . ARG B 1 86 ? -21.195 -48.040 3.289 1.00 29.69 140 ARG B N 1
ATOM 2644 C CA . ARG B 1 86 ? -21.324 -49.424 3.763 1.00 30.70 140 ARG B CA 1
ATOM 2645 C C . ARG B 1 86 ? -20.035 -49.967 4.329 1.00 31.16 140 ARG B C 1
ATOM 2646 O O . ARG B 1 86 ? -18.998 -49.891 3.673 1.00 32.48 140 ARG B O 1
ATOM 2654 N N . SER B 1 87 ? -20.092 -50.557 5.514 1.00 30.61 141 SER B N 1
ATOM 2655 C CA . SER B 1 87 ? -18.999 -51.432 5.928 1.00 29.89 141 SER B CA 1
ATOM 2656 C C . SER B 1 87 ? -19.098 -52.775 5.194 1.00 29.41 141 SER B C 1
ATOM 2657 O O . SER B 1 87 ? -20.204 -53.236 4.827 1.00 29.00 141 SER B O 1
ATOM 2660 N N . GLN B 1 88 ? -17.931 -53.379 4.966 1.00 28.76 142 GLN B N 1
ATOM 2661 C CA . GLN B 1 88 ? -17.822 -54.650 4.282 1.00 28.84 142 GLN B CA 1
ATOM 2662 C C . GLN B 1 88 ? -17.005 -55.620 5.123 1.00 28.69 142 GLN B C 1
ATOM 2663 O O . GLN B 1 88 ? -16.189 -55.206 5.950 1.00 28.58 142 GLN B O 1
ATOM 2669 N N . ASN B 1 89 ? -17.221 -56.912 4.914 1.00 28.90 143 ASN B N 1
ATOM 2670 C CA . ASN B 1 89 ? -16.385 -57.938 5.551 1.00 29.01 143 ASN B CA 1
ATOM 2671 C C . ASN B 1 89 ? -14.884 -57.697 5.340 1.00 29.12 143 ASN B C 1
ATOM 2672 O O . ASN B 1 89 ? -14.102 -57.888 6.272 1.00 28.91 143 ASN B O 1
ATOM 2677 N N . THR B 1 90 ? -14.504 -57.217 4.151 1.00 29.40 144 THR B N 1
ATOM 2678 C CA . THR B 1 90 ? -13.106 -56.833 3.870 1.00 30.13 144 THR B CA 1
ATOM 2679 C C . THR B 1 90 ? -12.510 -55.836 4.870 1.00 30.24 144 THR B C 1
ATOM 2680 O O . THR B 1 90 ? -11.319 -55.901 5.170 1.00 31.24 144 THR B O 1
ATOM 2684 N N . ASP B 1 91 ? -13.336 -54.937 5.403 1.00 30.28 145 ASP B N 1
ATOM 2685 C CA . ASP B 1 91 ? -12.879 -53.933 6.375 1.00 29.89 145 ASP B CA 1
ATOM 2686 C C . ASP B 1 91 ? -12.450 -54.520 7.720 1.00 29.78 145 ASP B C 1
ATOM 2687 O O . ASP B 1 91 ? -11.541 -53.999 8.370 1.00 29.01 145 ASP B O 1
ATOM 2692 N N . TYR B 1 92 ? -13.127 -55.593 8.122 1.00 29.63 146 TYR B N 1
ATOM 2693 C CA . TYR B 1 92 ? -12.954 -56.234 9.432 1.00 29.60 146 TYR B CA 1
ATOM 2694 C C . TYR B 1 92 ? -11.935 -57.362 9.407 1.00 30.12 146 TYR B C 1
ATOM 2695 O O . TYR B 1 92 ? -11.370 -57.703 10.456 1.00 29.97 146 TYR B O 1
ATOM 2704 N N . ARG B 1 93 ? -11.745 -57.966 8.230 1.00 31.05 147 ARG B N 1
ATOM 2705 C CA . ARG B 1 93 ? -10.854 -59.119 8.082 1.00 32.46 147 ARG B CA 1
ATOM 2706 C C . ARG B 1 93 ? -9.443 -58.758 8.487 1.00 32.97 147 ARG B C 1
ATOM 2707 O O . ARG B 1 93 ? -8.850 -57.827 7.935 1.00 33.06 147 ARG B O 1
ATOM 2715 N N . ARG B 1 94 ? -8.936 -59.497 9.472 1.00 33.84 148 ARG B N 1
ATOM 2716 C CA . ARG B 1 94 ? -7.580 -59.351 10.001 1.00 34.66 148 ARG B CA 1
ATOM 2717 C C . ARG B 1 94 ? -7.281 -57.937 10.505 1.00 34.32 148 ARG B C 1
ATOM 2718 O O . ARG B 1 94 ? -6.141 -57.464 10.456 1.00 34.93 148 ARG B O 1
ATOM 2726 N N . SER B 1 95 ? -8.323 -57.286 11.010 1.00 33.70 149 SER B N 1
ATOM 2727 C CA . SER B 1 95 ? -8.226 -55.944 11.563 1.00 33.20 149 SER B CA 1
ATOM 2728 C C . SER B 1 95 ? -7.804 -55.954 13.027 1.00 33.10 149 SER B C 1
ATOM 2729 O O . SER B 1 95 ? -7.346 -54.940 13.556 1.00 33.45 149 SER B O 1
ATOM 2732 N N . GLY B 1 96 ? -7.968 -57.101 13.673 1.00 33.01 150 GLY B N 1
ATOM 2733 C CA . GLY B 1 96 ? -7.748 -57.228 15.104 1.00 32.62 150 GLY B CA 1
ATOM 2734 C C . GLY B 1 96 ? -9.027 -56.956 15.874 1.00 32.44 150 GLY B C 1
ATOM 2735 O O . GLY B 1 96 ? -8.997 -56.806 17.101 1.00 32.74 150 GLY B O 1
ATOM 2736 N N . TYR B 1 97 ? -10.151 -56.893 15.159 1.00 31.55 151 TYR B N 1
ATOM 2737 C CA . TYR B 1 97 ? -11.453 -56.578 15.762 1.00 31.22 151 TYR B CA 1
ATOM 2738 C C . TYR B 1 97 ? -12.552 -57.535 15.306 1.00 30.78 151 TYR B C 1
ATOM 2739 O O . TYR B 1 97 ? -12.536 -58.043 14.185 1.00 30.49 151 TYR B O 1
ATOM 2748 N N . ASP B 1 98 ? -13.514 -57.762 16.187 1.00 30.00 152 ASP B N 1
ATOM 2749 C CA . ASP B 1 98 ? -14.654 -58.592 15.878 1.00 29.20 152 ASP B CA 1
ATOM 2750 C C . ASP B 1 98 ? -15.693 -57.699 15.203 1.00 28.97 152 ASP B C 1
ATOM 2751 O O . ASP B 1 98 ? -15.723 -56.498 15.457 1.00 28.38 152 ASP B O 1
ATOM 2756 N N . ARG B 1 99 ? -16.547 -58.289 14.369 1.00 28.42 153 ARG B N 1
ATOM 2757 C CA . ARG B 1 99 ? -17.790 -57.637 13.956 1.00 28.08 153 ARG B CA 1
ATOM 2758 C C . ARG B 1 99 ? -18.763 -57.760 15.122 1.00 28.27 153 ARG B C 1
ATOM 2759 O O . ARG B 1 99 ? -19.358 -58.839 15.357 1.00 28.31 153 ARG B O 1
ATOM 2767 N N . GLY B 1 100 ? -18.913 -56.676 15.875 1.00 28.22 154 GLY B N 1
ATOM 2768 C CA . GLY B 1 100 ? -19.672 -56.739 17.138 1.00 28.07 154 GLY B CA 1
ATOM 2769 C C . GLY B 1 100 ? -21.094 -56.233 16.998 1.00 28.88 154 GLY B C 1
ATOM 2770 O O . GLY B 1 100 ? -21.310 -55.051 16.651 1.00 28.33 154 GLY B O 1
ATOM 2771 N N . HIS B 1 101 ? -22.063 -57.125 17.249 1.00 28.39 155 HIS B N 1
ATOM 2772 C CA . HIS B 1 101 ? -23.478 -56.763 17.202 1.00 28.36 155 HIS B CA 1
ATOM 2773 C C . HIS B 1 101 ? -23.763 -55.610 18.168 1.00 28.40 155 HIS B C 1
ATOM 2774 O O . HIS B 1 101 ? -23.371 -55.674 19.346 1.00 27.90 155 HIS B O 1
ATOM 2781 N N . MET B 1 102 ? -24.470 -54.589 17.688 1.00 27.75 156 MET B N 1
ATOM 2782 C CA . MET B 1 102 ? -25.119 -53.647 18.598 1.00 27.94 156 MET B CA 1
ATOM 2783 C C . MET B 1 102 ? -26.435 -54.240 19.137 1.00 27.52 156 MET B C 1
ATOM 2784 O O . MET B 1 102 ? -26.600 -54.379 20.341 1.00 27.34 156 MET B O 1
ATOM 2789 N N . ALA B 1 103 ? -27.365 -54.585 18.251 1.00 27.82 157 ALA B N 1
ATOM 2790 C CA . ALA B 1 103 ? -28.528 -55.377 18.621 1.00 27.79 157 ALA B CA 1
ATOM 2791 C C . ALA B 1 103 ? -28.101 -56.842 18.543 1.00 28.47 157 ALA B C 1
ATOM 2792 O O . ALA B 1 103 ? -27.878 -57.364 17.439 1.00 28.46 157 ALA B O 1
ATOM 2794 N N . ALA B 1 104 ? -27.964 -57.486 19.704 1.00 28.23 158 ALA B N 1
ATOM 2795 C CA . ALA B 1 104 ? -27.459 -58.866 19.792 1.00 28.55 158 ALA B CA 1
ATOM 2796 C C . ALA B 1 104 ? -28.419 -59.882 19.184 1.00 28.75 158 ALA B C 1
ATOM 2797 O O . ALA B 1 104 ? -29.643 -59.747 19.283 1.00 28.84 158 ALA B O 1
ATOM 2799 N N . ALA B 1 105 ? -27.850 -60.899 18.549 1.00 28.53 159 ALA B N 1
ATOM 2800 C CA . ALA B 1 105 ? -28.632 -61.931 17.878 1.00 28.61 159 ALA B CA 1
ATOM 2801 C C . ALA B 1 105 ? -29.549 -62.685 18.854 1.00 28.76 159 ALA B C 1
ATOM 2802 O O . ALA B 1 105 ? -30.657 -63.107 18.489 1.00 28.48 159 ALA B O 1
ATOM 2804 N N . GLY B 1 106 ? -29.089 -62.815 20.103 1.00 28.91 160 GLY B N 1
ATOM 2805 C CA . GLY B 1 106 ? -29.823 -63.499 21.166 1.00 28.86 160 GLY B CA 1
ATOM 2806 C C . GLY B 1 106 ? -31.014 -62.746 21.741 1.00 29.18 160 GLY B C 1
ATOM 2807 O O . GLY B 1 106 ? -31.786 -63.292 22.529 1.00 29.10 160 GLY B O 1
ATOM 2808 N N . ASN B 1 107 ? -31.154 -61.483 21.376 1.00 29.12 161 ASN B N 1
ATOM 2809 C CA . ASN B 1 107 ? -32.278 -60.674 21.831 1.00 29.12 161 ASN B CA 1
ATOM 2810 C C . ASN B 1 107 ? -33.482 -60.835 20.895 1.00 29.32 161 ASN B C 1
ATOM 2811 O O . ASN B 1 107 ? -34.532 -60.205 21.095 1.00 29.34 161 ASN B O 1
ATOM 2816 N N . HIS B 1 108 ? -33.315 -61.636 19.841 1.00 29.44 162 HIS B N 1
ATOM 2817 C CA . HIS B 1 108 ? -34.300 -61.676 18.749 1.00 29.62 162 HIS B CA 1
ATOM 2818 C C . HIS B 1 108 ? -34.566 -63.076 18.259 1.00 30.08 162 HIS B C 1
ATOM 2819 O O . HIS B 1 108 ? -34.101 -63.476 17.197 1.00 30.80 162 HIS B O 1
ATOM 2826 N N . ARG B 1 109 ? -35.351 -63.809 19.040 1.00 30.47 163 ARG B N 1
ATOM 2827 C CA . ARG B 1 109 ? -35.540 -65.230 18.812 1.00 30.93 163 ARG B CA 1
ATOM 2828 C C . ARG B 1 109 ? -36.983 -65.633 18.530 1.00 30.75 163 ARG B C 1
ATOM 2829 O O . ARG B 1 109 ? -37.306 -66.814 18.554 1.00 30.28 163 ARG B O 1
ATOM 2837 N N . LEU B 1 110 ? -37.840 -64.657 18.248 1.00 30.94 164 LEU B N 1
ATOM 2838 C CA . LEU B 1 110 ? -39.211 -64.951 17.853 1.00 31.58 164 LEU B CA 1
ATOM 2839 C C . LEU B 1 110 ? -39.262 -65.685 16.511 1.00 31.95 164 LEU B C 1
ATOM 2840 O O . LEU B 1 110 ? -40.115 -66.546 16.297 1.00 31.68 164 LEU B O 1
ATOM 2845 N N . HIS B 1 111 ? -38.339 -65.339 15.614 1.00 32.37 165 HIS B N 1
ATOM 2846 C CA . HIS B 1 111 ? -38.307 -65.935 14.282 1.00 32.62 165 HIS B CA 1
ATOM 2847 C C . HIS B 1 111 ? -36.899 -65.875 13.707 1.00 32.52 165 HIS B C 1
ATOM 2848 O O . HIS B 1 111 ? -36.128 -64.973 14.042 1.00 32.55 165 HIS B O 1
ATOM 2855 N N . GLN B 1 112 ? -36.577 -66.839 12.846 1.00 32.50 166 GLN B N 1
ATOM 2856 C CA . GLN B 1 112 ? -35.290 -66.907 12.153 1.00 32.71 166 GLN B CA 1
ATOM 2857 C C . GLN B 1 112 ? -34.865 -65.569 11.548 1.00 32.64 166 GLN B C 1
ATOM 2858 O O . GLN B 1 112 ? -33.748 -65.110 11.780 1.00 32.65 166 GLN B O 1
ATOM 2864 N N . LYS B 1 113 ? -35.768 -64.943 10.797 1.00 32.78 167 LYS B N 1
ATOM 2865 C CA . LYS B 1 113 ? -35.476 -63.680 10.104 1.00 32.97 167 LYS B CA 1
ATOM 2866 C C . LYS B 1 113 ? -35.166 -62.507 11.046 1.00 32.58 167 LYS B C 1
ATOM 2867 O O . LYS B 1 113 ? -34.359 -61.628 10.714 1.00 32.20 167 LYS B O 1
ATOM 2873 N N . HIS B 1 114 ? -35.787 -62.510 12.223 1.00 32.14 168 HIS B N 1
ATOM 2874 C CA . HIS B 1 114 ? -35.528 -61.492 13.247 1.00 31.94 168 HIS B CA 1
ATOM 2875 C C . HIS B 1 114 ? -34.060 -61.524 13.652 1.00 31.43 168 HIS B C 1
ATOM 2876 O O . HIS B 1 114 ? -33.431 -60.481 13.823 1.00 30.59 168 HIS B O 1
ATOM 2883 N N . CYS B 1 115 ? -33.548 -62.745 13.806 1.00 31.51 169 CYS B N 1
ATOM 2884 C CA . CYS B 1 115 ? -32.164 -63.026 14.156 1.00 31.23 169 CYS B CA 1
ATOM 2885 C C . CYS B 1 115 ? -31.239 -62.743 12.967 1.00 31.05 169 CYS B C 1
ATOM 2886 O O . CYS B 1 115 ? -30.204 -62.083 13.125 1.00 30.61 169 CYS B O 1
ATOM 2889 N N . ASP B 1 116 ? -31.627 -63.239 11.785 1.00 30.90 170 ASP B N 1
ATOM 2890 C CA A ASP B 1 116 ? -30.895 -62.994 10.529 0.50 30.87 170 ASP B CA 1
ATOM 2891 C CA B ASP B 1 116 ? -30.856 -63.008 10.562 0.50 30.78 170 ASP B CA 1
ATOM 2892 C C . ASP B 1 116 ? -30.577 -61.521 10.339 1.00 30.75 170 ASP B C 1
ATOM 2893 O O . ASP B 1 116 ? -29.459 -61.150 9.963 1.00 30.78 170 ASP B O 1
ATOM 2902 N N . GLU B 1 117 ? -31.576 -60.680 10.586 1.00 30.42 171 GLU B N 1
ATOM 2903 C CA . GLU B 1 117 ? -31.431 -59.243 10.394 1.00 30.84 171 GLU B CA 1
ATOM 2904 C C . GLU B 1 117 ? -30.404 -58.564 11.325 1.00 30.29 171 GLU B C 1
ATOM 2905 O O . GLU B 1 117 ? -29.947 -57.455 11.035 1.00 30.80 171 GLU B O 1
ATOM 2911 N N . THR B 1 118 ? -30.036 -59.200 12.437 1.00 29.60 172 THR B N 1
ATOM 2912 C CA . THR B 1 118 ? -28.982 -58.632 13.292 1.00 28.91 172 THR B CA 1
ATOM 2913 C C . THR B 1 118 ? -27.592 -58.844 12.687 1.00 28.70 172 THR B C 1
ATOM 2914 O O . THR B 1 118 ? -26.613 -58.259 13.147 1.00 29.24 172 THR B O 1
ATOM 2918 N N . PHE B 1 119 ? -27.497 -59.663 11.645 1.00 28.32 173 PHE B N 1
ATOM 2919 C CA . PHE B 1 119 ? -26.196 -59.914 11.015 1.00 27.92 173 PHE B CA 1
ATOM 2920 C C . PHE B 1 119 ? -25.809 -58.977 9.854 1.00 27.70 173 PHE B C 1
ATOM 2921 O O . PHE B 1 119 ? -24.751 -59.150 9.239 1.00 27.01 173 PHE B O 1
ATOM 2929 N N . TYR B 1 120 ? -26.642 -57.972 9.572 1.00 27.78 174 TYR B N 1
ATOM 2930 C CA . TYR B 1 120 ? -26.241 -56.938 8.624 1.00 27.32 174 TYR B CA 1
ATOM 2931 C C . TYR B 1 120 ? -25.073 -56.181 9.217 1.00 27.35 174 TYR B C 1
ATOM 2932 O O . TYR B 1 120 ? -25.103 -55.825 10.404 1.00 26.70 174 TYR B O 1
ATOM 2941 N N . LEU B 1 121 ? -24.052 -55.932 8.398 1.00 26.71 175 LEU B N 1
ATOM 2942 C CA . LEU B 1 121 ? -22.891 -55.169 8.837 1.00 27.46 175 LEU B CA 1
ATOM 2943 C C . LEU B 1 121 ? -23.211 -53.743 9.301 1.00 27.82 175 LEU B C 1
ATOM 2944 O O . LEU B 1 121 ? -22.393 -53.121 9.972 1.00 27.96 175 LEU B O 1
ATOM 2949 N N . SER B 1 122 ? -24.386 -53.227 8.942 1.00 27.83 176 SER B N 1
ATOM 2950 C CA . SER B 1 122 ? -24.815 -51.935 9.469 1.00 28.94 176 SER B CA 1
ATOM 2951 C C . SER B 1 122 ? -25.178 -51.987 10.951 1.00 29.29 176 SER B C 1
ATOM 2952 O O . SER B 1 122 ? -25.283 -50.943 11.589 1.00 29.66 176 SER B O 1
ATOM 2955 N N . ASN B 1 123 ? -25.362 -53.200 11.485 1.00 29.71 177 ASN B N 1
ATOM 2956 C CA . ASN B 1 123 ? -25.632 -53.402 12.912 1.00 29.82 177 ASN B CA 1
ATOM 2957 C C . ASN B 1 123 ? -24.327 -53.666 13.678 1.00 29.86 177 ASN B C 1
ATOM 2958 O O . ASN B 1 123 ? -24.344 -53.910 14.880 1.00 29.75 177 ASN B O 1
ATOM 2963 N N . MET B 1 124 ? -23.193 -53.585 12.975 1.00 29.77 178 MET B N 1
ATOM 2964 C CA . MET B 1 124 ? -21.897 -53.948 13.555 1.00 28.96 178 MET B CA 1
ATOM 2965 C C . MET B 1 124 ? -21.012 -52.759 13.846 1.00 29.17 178 MET B C 1
ATOM 2966 O O . MET B 1 124 ? -21.059 -51.746 13.143 1.00 29.28 178 MET B O 1
ATOM 2971 N N . ALA B 1 125 ? -20.189 -52.900 14.883 1.00 28.83 179 ALA B N 1
ATOM 2972 C CA . ALA B 1 125 ? -19.062 -52.000 15.124 1.00 28.58 179 ALA B CA 1
ATOM 2973 C C . ALA B 1 125 ? -17.857 -52.819 15.557 1.00 28.61 179 ALA B C 1
ATOM 2974 O O . ALA B 1 125 ? -18.016 -53.892 16.162 1.00 28.21 179 ALA B O 1
ATOM 2976 N N . PRO B 1 126 ? -16.647 -52.345 15.208 1.00 28.23 180 PRO B N 1
ATOM 2977 C CA . PRO B 1 126 ? -15.437 -53.048 15.617 1.00 28.63 180 PRO B CA 1
ATOM 2978 C C . PRO B 1 126 ? -15.332 -53.108 17.127 1.00 28.36 180 PRO B C 1
ATOM 2979 O O . PRO B 1 126 ? -15.335 -52.078 17.803 1.00 28.27 180 PRO B O 1
ATOM 2983 N N . GLN B 1 127 ? -15.273 -54.328 17.638 1.00 28.56 181 GLN B N 1
ATOM 2984 C CA . GLN B 1 127 ? -15.088 -54.562 19.058 1.00 28.74 181 GLN B CA 1
ATOM 2985 C C . GLN B 1 127 ? -13.925 -55.513 19.260 1.00 28.99 181 GLN B C 1
ATOM 2986 O O . GLN B 1 127 ? -13.750 -56.455 18.475 1.00 29.00 181 GLN B O 1
ATOM 2992 N N . VAL B 1 128 ? -13.134 -55.255 20.303 1.00 28.64 182 VAL B N 1
ATOM 2993 C CA . VAL B 1 128 ? -12.183 -56.244 20.832 1.00 28.72 182 VAL B CA 1
ATOM 2994 C C . VAL B 1 128 ? -12.917 -57.566 21.068 1.00 28.38 182 VAL B C 1
ATOM 2995 O O . VAL B 1 128 ? -14.031 -57.581 21.601 1.00 28.53 182 VAL B O 1
ATOM 2999 N N . GLY B 1 129 ? -12.304 -58.667 20.645 1.00 27.99 183 GLY B N 1
ATOM 3000 C CA . GLY B 1 129 ? -12.928 -59.973 20.716 1.00 27.63 183 GLY B CA 1
ATOM 3001 C C . GLY B 1 129 ? -12.861 -60.616 22.088 1.00 27.76 183 GLY B C 1
ATOM 3002 O O . GLY B 1 129 ? -13.763 -60.436 22.904 1.00 27.03 183 GLY B O 1
ATOM 3003 N N . GLN B 1 130 ? -11.806 -61.400 22.302 1.00 28.33 184 GLN B N 1
ATOM 3004 C CA . GLN B 1 130 ? -11.473 -61.970 23.599 1.00 29.55 184 GLN B CA 1
ATOM 3005 C C . GLN B 1 130 ? -11.321 -60.848 24.611 1.00 29.09 184 GLN B C 1
ATOM 3006 O O . GLN B 1 130 ? -10.582 -59.877 24.376 1.00 28.73 184 GLN B O 1
ATOM 3012 N N . GLY B 1 131 ? -12.029 -60.983 25.727 1.00 28.69 185 GLY B N 1
ATOM 3013 C CA . GLY B 1 131 ? -12.002 -59.968 26.775 1.00 28.75 185 GLY B CA 1
ATOM 3014 C C . GLY B 1 131 ? -12.982 -58.822 26.603 1.00 28.69 185 GLY B C 1
ATOM 3015 O O . GLY B 1 131 ? -12.955 -57.870 27.385 1.00 29.54 185 GLY B O 1
ATOM 3016 N N . PHE B 1 132 ? -13.852 -58.890 25.594 1.00 27.73 186 PHE B N 1
ATOM 3017 C CA . PHE B 1 132 ? -14.890 -57.864 25.428 1.00 27.24 186 PHE B CA 1
ATOM 3018 C C . PHE B 1 132 ? -16.126 -58.409 24.688 1.00 26.47 186 PHE B C 1
ATOM 3019 O O . PHE B 1 132 ? -17.025 -58.955 25.339 1.00 25.86 186 PHE B O 1
ATOM 3027 N N . ASN B 1 133 ? -16.166 -58.296 23.356 1.00 26.26 187 ASN B N 1
ATOM 3028 C CA . ASN B 1 133 ? -17.291 -58.839 22.569 1.00 26.48 187 ASN B CA 1
ATOM 3029 C C . ASN B 1 133 ? -17.686 -60.240 23.036 1.00 26.90 187 ASN B C 1
ATOM 3030 O O . ASN B 1 133 ? -18.868 -60.509 23.294 1.00 27.09 187 ASN B O 1
ATOM 3035 N N . ARG B 1 134 ? -16.688 -61.109 23.185 1.00 26.45 188 ARG B N 1
ATOM 3036 C CA . ARG B 1 134 ? -16.934 -62.522 23.481 1.00 27.42 188 ARG B CA 1
ATOM 3037 C C . ARG B 1 134 ? -17.080 -62.802 24.969 1.00 27.34 188 ARG B C 1
ATOM 3038 O O . ARG B 1 134 ? -17.503 -63.882 25.358 1.00 27.53 188 ARG B O 1
ATOM 3046 N N . ASP B 1 135 ? -16.762 -61.815 25.797 1.00 27.59 189 ASP B N 1
ATOM 3047 C CA . ASP B 1 135 ? -16.758 -62.010 27.243 1.00 27.66 189 ASP B CA 1
ATOM 3048 C C . ASP B 1 135 ? -17.562 -60.913 27.966 1.00 27.59 189 ASP B C 1
ATOM 3049 O O . ASP B 1 135 ? -18.800 -60.945 27.956 1.00 27.62 189 ASP B O 1
ATOM 3054 N N . ALA B 1 136 ? -16.863 -59.950 28.561 1.00 26.96 190 ALA B N 1
ATOM 3055 C CA . ALA B 1 136 ? -17.479 -58.853 29.314 1.00 27.31 190 ALA B CA 1
ATOM 3056 C C . ALA B 1 136 ? -18.724 -58.207 28.654 1.00 27.28 190 ALA B C 1
ATOM 3057 O O . ALA B 1 136 ? -19.750 -58.016 29.307 1.00 27.51 190 ALA B O 1
ATOM 3059 N N . TRP B 1 137 ? -18.637 -57.872 27.376 1.00 26.99 191 TRP B N 1
ATOM 3060 C CA . TRP B 1 137 ? -19.790 -57.270 26.687 1.00 27.17 191 TRP B CA 1
ATOM 3061 C C . TRP B 1 137 ? -20.956 -58.262 26.568 1.00 27.35 191 TRP B C 1
ATOM 3062 O O . TRP B 1 137 ? -22.116 -57.888 26.744 1.00 27.63 191 TRP B O 1
ATOM 3073 N N . ASN B 1 138 ? -20.649 -59.523 26.272 1.00 27.49 192 ASN B N 1
ATOM 3074 C CA . ASN B 1 138 ? -21.674 -60.574 26.289 1.00 27.75 192 ASN B CA 1
ATOM 3075 C C . ASN B 1 138 ? -22.334 -60.697 27.668 1.00 27.49 192 ASN B C 1
ATOM 3076 O O . ASN B 1 138 ? -23.546 -60.900 27.764 1.00 27.27 192 ASN B O 1
ATOM 3081 N N . THR B 1 139 ? -21.536 -60.560 28.728 1.00 27.58 193 THR B N 1
ATOM 3082 C CA . THR B 1 139 ? -22.057 -60.634 30.102 1.00 27.92 193 THR B CA 1
ATOM 3083 C C . THR B 1 139 ? -23.146 -59.573 30.335 1.00 27.83 193 THR B C 1
ATOM 3084 O O . THR B 1 139 ? -24.194 -59.868 30.932 1.00 27.60 193 THR B O 1
ATOM 3088 N N . LEU B 1 140 ? -22.905 -58.361 29.824 1.00 27.66 194 LEU B N 1
ATOM 3089 C CA . LEU B 1 140 ? -23.887 -57.286 29.905 1.00 27.47 194 LEU B CA 1
ATOM 3090 C C . LEU B 1 140 ? -25.133 -57.630 29.089 1.00 27.69 194 LEU B C 1
ATOM 3091 O O . LEU B 1 140 ? -26.261 -57.492 29.582 1.00 27.86 194 LEU B O 1
ATOM 3096 N N . GLU B 1 141 ? -24.927 -58.083 27.851 1.00 27.39 195 GLU B N 1
ATOM 3097 C CA . GLU B 1 141 ? -26.025 -58.571 27.017 1.00 27.39 195 GLU B CA 1
ATOM 3098 C C . GLU B 1 141 ? -26.860 -59.645 27.729 1.00 27.29 195 GLU B C 1
ATOM 3099 O O . GLU B 1 141 ? -28.091 -59.549 27.786 1.00 28.16 195 GLU B O 1
ATOM 3105 N N . ALA B 1 142 ? -26.195 -60.643 28.301 1.00 26.93 196 ALA B N 1
ATOM 3106 C CA . ALA B 1 142 ? -26.883 -61.701 29.057 1.00 26.78 196 ALA B CA 1
ATOM 3107 C C . ALA B 1 142 ? -27.671 -61.175 30.268 1.00 26.69 196 ALA B C 1
ATOM 3108 O O . ALA B 1 142 ? -28.745 -61.684 30.576 1.00 26.30 196 ALA B O 1
ATOM 3110 N N . HIS B 1 143 ? -27.135 -60.150 30.933 1.00 26.79 197 HIS B N 1
ATOM 3111 C CA . HIS B 1 143 ? -27.797 -59.505 32.077 1.00 27.02 197 HIS B CA 1
ATOM 3112 C C . HIS B 1 143 ? -29.093 -58.801 31.667 1.00 26.90 197 HIS B C 1
ATOM 3113 O O . HIS B 1 143 ? -30.102 -58.897 32.354 1.00 26.94 197 HIS B O 1
ATOM 3120 N N . VAL B 1 144 ? -29.037 -58.071 30.558 1.00 26.91 198 VAL B N 1
ATOM 3121 C CA . VAL B 1 144 ? -30.206 -57.375 30.003 1.00 26.96 198 VAL B CA 1
ATOM 3122 C C . VAL B 1 144 ? -31.315 -58.368 29.619 1.00 27.03 198 VAL B C 1
ATOM 3123 O O . VAL B 1 144 ? -32.494 -58.108 29.868 1.00 27.00 198 VAL B O 1
ATOM 3127 N N . ARG B 1 145 ? -30.942 -59.515 29.051 1.00 26.71 199 ARG B N 1
ATOM 3128 C CA . ARG B 1 145 ? -31.920 -60.592 28.790 1.00 26.96 199 ARG B CA 1
ATOM 3129 C C . ARG B 1 145 ? -32.517 -61.178 30.075 1.00 26.62 199 ARG B C 1
ATOM 3130 O O . ARG B 1 145 ? -33.718 -61.474 30.131 1.00 26.88 199 ARG B O 1
ATOM 3138 N N . ARG B 1 146 ? -31.689 -61.345 31.103 1.00 26.54 200 ARG B N 1
ATOM 3139 C CA . ARG B 1 146 ? -32.155 -61.889 32.394 1.00 26.98 200 ARG B CA 1
ATOM 3140 C C . ARG B 1 146 ? -33.056 -60.892 33.135 1.00 26.32 200 ARG B C 1
ATOM 3141 O O . ARG B 1 146 ? -33.872 -61.289 33.969 1.00 26.37 200 ARG B O 1
ATOM 3149 N N . LEU B 1 147 ? -32.915 -59.604 32.826 1.00 25.90 201 LEU B N 1
ATOM 3150 C CA . LEU B 1 147 ? -33.812 -58.574 33.380 1.00 25.73 201 LEU B CA 1
ATOM 3151 C C . LEU B 1 147 ? -35.285 -58.810 33.046 1.00 25.57 201 LEU B C 1
ATOM 3152 O O . LEU B 1 147 ? -36.156 -58.347 33.769 1.00 24.92 201 LEU B O 1
ATOM 3157 N N . THR B 1 148 ? -35.557 -59.540 31.960 1.00 25.78 202 THR B N 1
ATOM 3158 C CA . THR B 1 148 ? -36.934 -59.888 31.605 1.00 25.83 202 THR B CA 1
ATOM 3159 C C . THR B 1 148 ? -37.610 -60.771 32.651 1.00 26.28 202 THR B C 1
ATOM 3160 O O . THR B 1 148 ? -38.834 -60.837 32.693 1.00 26.09 202 THR B O 1
ATOM 3164 N N . LYS B 1 149 ? -36.818 -61.441 33.493 1.00 26.86 203 LYS B N 1
ATOM 3165 C CA . LYS B 1 149 ? -37.364 -62.219 34.612 1.00 27.45 203 LYS B CA 1
ATOM 3166 C C . LYS B 1 149 ? -37.763 -61.334 35.795 1.00 27.62 203 LYS B C 1
ATOM 3167 O O . LYS B 1 149 ? -38.403 -61.810 36.734 1.00 27.93 203 LYS B O 1
ATOM 3173 N N . THR B 1 150 ? -37.377 -60.059 35.750 1.00 27.81 204 THR B N 1
ATOM 3174 C CA . THR B 1 150 ? -37.733 -59.091 36.792 1.00 28.23 204 THR B CA 1
ATOM 3175 C C . THR B 1 150 ? -38.773 -58.104 36.255 1.00 27.62 204 THR B C 1
ATOM 3176 O O . THR B 1 150 ? -39.733 -57.754 36.942 1.00 27.51 204 THR B O 1
ATOM 3180 N N . TYR B 1 151 ? -38.564 -57.670 35.019 1.00 26.48 205 TYR B N 1
ATOM 3181 C CA . TYR B 1 151 ? -39.449 -56.724 34.352 1.00 26.42 205 TYR B CA 1
ATOM 3182 C C . TYR B 1 151 ? -40.069 -57.356 33.113 1.00 25.87 205 TYR B C 1
ATOM 3183 O O . TYR B 1 151 ? -39.358 -57.859 32.243 1.00 26.79 205 TYR B O 1
ATOM 3192 N N . SER B 1 152 ? -41.386 -57.281 33.018 1.00 25.23 206 SER B N 1
ATOM 3193 C CA A SER B 1 152 ? -42.132 -57.863 31.906 0.50 25.21 206 SER B CA 1
ATOM 3194 C CA B SER B 1 152 ? -42.100 -57.896 31.909 0.50 24.98 206 SER B CA 1
ATOM 3195 C C . SER B 1 152 ? -41.688 -57.314 30.551 1.00 24.99 206 SER B C 1
ATOM 3196 O O . SER B 1 152 ? -41.748 -58.011 29.530 1.00 25.43 206 SER B O 1
ATOM 3201 N N . ASN B 1 153 ? -41.263 -56.055 30.549 1.00 24.29 207 ASN B N 1
ATOM 3202 C CA . ASN B 1 153 ? -40.834 -55.385 29.343 1.00 24.26 207 ASN B CA 1
ATOM 3203 C C . ASN B 1 153 ? -39.547 -54.637 29.631 1.00 24.48 207 ASN B C 1
ATOM 3204 O O . ASN B 1 153 ? -39.460 -53.886 30.609 1.00 24.52 207 ASN B O 1
ATOM 3209 N N . VAL B 1 154 ? -38.538 -54.876 28.804 1.00 24.45 208 VAL B N 1
ATOM 3210 C CA . VAL B 1 154 ? -37.231 -54.240 28.967 1.00 24.67 208 VAL B CA 1
ATOM 3211 C C . VAL B 1 154 ? -36.882 -53.477 27.694 1.00 24.77 208 VAL B C 1
ATOM 3212 O O . VAL B 1 154 ? -36.814 -54.074 26.619 1.00 24.96 208 VAL B O 1
ATOM 3216 N N . TYR B 1 155 ? -36.688 -52.165 27.806 1.00 24.40 209 TYR B N 1
ATOM 3217 C CA . TYR B 1 155 ? -36.340 -51.353 26.640 1.00 25.26 209 TYR B CA 1
ATOM 3218 C C . TYR B 1 155 ? -34.879 -50.965 26.735 1.00 26.01 209 TYR B C 1
ATOM 3219 O O . TYR B 1 155 ? -34.404 -50.568 27.803 1.00 26.20 209 TYR B O 1
ATOM 3228 N N . VAL B 1 156 ? -34.159 -51.099 25.633 1.00 26.72 210 VAL B N 1
ATOM 3229 C CA . VAL B 1 156 ? -32.717 -50.886 25.664 1.00 27.81 210 VAL B CA 1
ATOM 3230 C C . VAL B 1 156 ? -32.174 -50.202 24.406 1.00 28.47 210 VAL B C 1
ATOM 3231 O O . VAL B 1 156 ? -32.505 -50.575 23.275 1.00 28.98 210 VAL B O 1
ATOM 3235 N N . CYS B 1 157 ? -31.369 -49.175 24.645 1.00 28.92 211 CYS B N 1
ATOM 3236 C CA . CYS B 1 157 ? -30.625 -48.479 23.619 1.00 28.94 211 CYS B CA 1
ATOM 3237 C C . CYS B 1 157 ? -29.138 -48.755 23.790 1.00 28.85 211 CYS B C 1
ATOM 3238 O O . CYS B 1 157 ? -28.580 -48.585 24.881 1.00 28.72 211 CYS B O 1
ATOM 3241 N N . THR B 1 158 ? -28.510 -49.187 22.702 1.00 28.88 212 THR B N 1
ATOM 3242 C CA . THR B 1 158 ? -27.115 -49.608 22.681 1.00 29.26 212 THR B CA 1
ATOM 3243 C C . THR B 1 158 ? -26.416 -48.780 21.611 1.00 29.37 212 THR B C 1
ATOM 3244 O O . THR B 1 158 ? -26.987 -48.573 20.547 1.00 29.74 212 THR B O 1
ATOM 3248 N N . GLY B 1 159 ? -25.197 -48.306 21.872 1.00 29.67 213 GLY B N 1
ATOM 3249 C CA . GLY B 1 159 ? -24.466 -47.522 20.866 1.00 29.22 213 GLY B CA 1
ATOM 3250 C C . GLY B 1 159 ? -23.010 -47.246 21.217 1.00 29.59 213 GLY B C 1
ATOM 3251 O O . GLY B 1 159 ? -22.569 -47.531 22.318 1.00 29.60 213 GLY B O 1
ATOM 3252 N N . PRO B 1 160 ? -22.246 -46.712 20.249 1.00 29.82 214 PRO B N 1
ATOM 3253 C CA . PRO B 1 160 ? -20.849 -46.348 20.411 1.00 29.86 214 PRO B CA 1
ATOM 3254 C C . PRO B 1 160 ? -20.625 -44.955 20.990 1.00 30.06 214 PRO B C 1
ATOM 3255 O O . PRO B 1 160 ? -21.499 -44.073 20.884 1.00 30.10 214 PRO B O 1
ATOM 3259 N N . LEU B 1 161 ? -19.464 -44.785 21.602 1.00 29.74 215 LEU B N 1
ATOM 3260 C CA . LEU B 1 161 ? -18.974 -43.493 22.076 1.00 30.45 215 LEU B CA 1
ATOM 3261 C C . LEU B 1 161 ? -17.533 -43.336 21.613 1.00 30.77 215 LEU B C 1
ATOM 3262 O O . LEU B 1 161 ? -16.844 -44.322 21.350 1.00 30.31 215 LEU B O 1
ATOM 3267 N N . TYR B 1 162 ? -17.090 -42.082 21.531 1.00 31.10 216 TYR B N 1
ATOM 3268 C CA . TYR B 1 162 ? -15.753 -41.739 21.095 1.00 30.57 216 TYR B CA 1
ATOM 3269 C C . TYR B 1 162 ? -15.281 -40.668 22.074 1.00 31.03 216 TYR B C 1
ATOM 3270 O O . TYR B 1 162 ? -15.456 -39.466 21.831 1.00 31.74 216 TYR B O 1
ATOM 3279 N N . LEU B 1 163 ? -14.712 -41.112 23.193 1.00 30.87 217 LEU B N 1
ATOM 3280 C CA . LEU B 1 163 ? -14.461 -40.247 24.359 1.00 30.92 217 LEU B CA 1
ATOM 3281 C C . LEU B 1 163 ? -13.051 -39.675 24.355 1.00 31.42 217 LEU B C 1
ATOM 3282 O O . LEU B 1 163 ? -12.120 -40.355 23.947 1.00 31.70 217 LEU B O 1
ATOM 3287 N N . PRO B 1 164 ? -12.910 -38.407 24.767 1.00 32.03 218 PRO B N 1
ATOM 3288 C CA . PRO B 1 164 ? -11.625 -37.698 24.815 1.00 32.56 218 PRO B CA 1
ATOM 3289 C C . PRO B 1 164 ? -10.686 -38.209 25.881 1.00 32.79 218 PRO B C 1
ATOM 3290 O O . PRO B 1 164 ? -11.126 -38.830 26.829 1.00 33.52 218 PRO B O 1
ATOM 3294 N N . HIS B 1 165 ? -9.400 -37.929 25.718 1.00 32.93 219 HIS B N 1
ATOM 3295 C CA . HIS B 1 165 ? -8.412 -38.179 26.754 1.00 33.75 219 HIS B CA 1
ATOM 3296 C C . HIS B 1 165 ? -7.505 -36.952 26.762 1.00 34.40 219 HIS B C 1
ATOM 3297 O O . HIS B 1 165 ? -7.467 -36.189 25.787 1.00 34.27 219 HIS B O 1
ATOM 3304 N N . LYS B 1 166 ? -6.775 -36.770 27.849 1.00 35.42 220 LYS B N 1
ATOM 3305 C CA . LYS B 1 166 ? -5.800 -35.690 27.947 1.00 37.40 220 LYS B CA 1
ATOM 3306 C C . LYS B 1 166 ? -4.456 -36.123 27.384 1.00 37.16 220 LYS B C 1
ATOM 3307 O O . LYS B 1 166 ? -4.088 -37.296 27.484 1.00 37.39 220 LYS B O 1
ATOM 3313 N N . GLU B 1 167 ? -3.730 -35.178 26.785 1.00 37.33 221 GLU B N 1
ATOM 3314 C CA . GLU B 1 167 ? -2.379 -35.438 26.295 1.00 37.55 221 GLU B CA 1
ATOM 3315 C C . GLU B 1 167 ? -1.327 -34.563 26.987 1.00 38.01 221 GLU B C 1
ATOM 3316 O O . GLU B 1 167 ? -1.671 -33.716 27.812 1.00 38.23 221 GLU B O 1
ATOM 3322 N N . ASP B 1 168 ? -0.050 -34.813 26.682 1.00 38.39 222 ASP B N 1
ATOM 3323 C CA . ASP B 1 168 ? 1.099 -34.144 27.323 1.00 38.55 222 ASP B CA 1
ATOM 3324 C C . ASP B 1 168 ? 1.090 -32.615 27.200 1.00 38.17 222 ASP B C 1
ATOM 3325 O O . ASP B 1 168 ? 1.687 -31.918 28.023 1.00 37.70 222 ASP B O 1
ATOM 3330 N N . ASP B 1 169 ? 0.426 -32.103 26.164 1.00 37.46 223 ASP B N 1
ATOM 3331 C CA . ASP B 1 169 ? 0.264 -30.658 25.989 1.00 37.39 223 ASP B CA 1
ATOM 3332 C C . ASP B 1 169 ? -0.812 -30.051 26.904 1.00 37.05 223 ASP B C 1
ATOM 3333 O O . ASP B 1 169 ? -1.038 -28.850 26.877 1.00 37.63 223 ASP B O 1
ATOM 3338 N N . GLY B 1 170 ? -1.484 -30.886 27.694 1.00 36.43 224 GLY B N 1
ATOM 3339 C CA . GLY B 1 170 ? -2.582 -30.430 28.548 1.00 35.35 224 GLY B CA 1
ATOM 3340 C C . GLY B 1 170 ? -3.910 -30.269 27.826 1.00 34.80 224 GLY B C 1
ATOM 3341 O O . GLY B 1 170 ? -4.918 -29.934 28.444 1.00 35.10 224 GLY B O 1
ATOM 3342 N N . LYS B 1 171 ? -3.926 -30.499 26.517 1.00 34.34 225 LYS B N 1
ATOM 3343 C CA A LYS B 1 171 ? -5.167 -30.407 25.759 0.50 33.69 225 LYS B CA 1
ATOM 3344 C CA B LYS B 1 171 ? -5.155 -30.414 25.727 0.50 33.78 225 LYS B CA 1
ATOM 3345 C C . LYS B 1 171 ? -5.861 -31.774 25.717 1.00 33.57 225 LYS B C 1
ATOM 3346 O O . LYS B 1 171 ? -5.237 -32.804 26.014 1.00 32.99 225 LYS B O 1
ATOM 3357 N N . SER B 1 172 ? -7.155 -31.771 25.381 1.00 32.89 226 SER B N 1
ATOM 3358 C CA . SER B 1 172 ? -7.960 -32.986 25.273 1.00 32.11 226 SER B CA 1
ATOM 3359 C C . SER B 1 172 ? -8.215 -33.302 23.809 1.00 32.05 226 SER B C 1
ATOM 3360 O O . SER B 1 172 ? -8.380 -32.395 22.987 1.00 32.79 226 SER B O 1
ATOM 3363 N N . TYR B 1 173 ? -8.234 -34.590 23.488 1.00 31.25 227 TYR B N 1
ATOM 3364 C CA . TYR B 1 173 ? -8.341 -35.069 22.115 1.00 31.31 227 TYR B CA 1
ATOM 3365 C C . TYR B 1 173 ? -9.219 -36.295 22.077 1.00 31.03 227 TYR B C 1
ATOM 3366 O O . TYR B 1 173 ? -9.159 -37.122 22.974 1.00 31.73 227 TYR B O 1
ATOM 3375 N N . VAL B 1 174 ? -10.026 -36.410 21.038 1.00 30.36 228 VAL B N 1
ATOM 3376 C CA . VAL B 1 174 ? -10.664 -37.667 20.720 1.00 30.28 228 VAL B CA 1
ATOM 3377 C C . VAL B 1 174 ? -9.774 -38.360 19.678 1.00 30.56 228 VAL B C 1
ATOM 3378 O O . VAL B 1 174 ? -9.428 -37.755 18.653 1.00 30.70 228 VAL B O 1
ATOM 3382 N N . LYS B 1 175 ? -9.397 -39.612 19.931 1.00 29.60 229 LYS B N 1
ATOM 3383 C CA . LYS B 1 175 ? -8.681 -40.373 18.906 1.00 29.31 229 LYS B CA 1
ATOM 3384 C C . LYS B 1 175 ? -9.204 -41.804 18.754 1.00 29.17 229 LYS B C 1
ATOM 3385 O O . LYS B 1 175 ? -9.436 -42.494 19.742 1.00 29.06 229 LYS B O 1
ATOM 3391 N N . TYR B 1 176 ? -9.397 -42.252 17.520 1.00 29.17 230 TYR B N 1
ATOM 3392 C CA . TYR B 1 176 ? -9.816 -43.640 17.305 1.00 28.85 230 TYR B CA 1
ATOM 3393 C C . TYR B 1 176 ? -9.320 -44.163 15.975 1.00 29.02 230 TYR B C 1
ATOM 3394 O O . TYR B 1 176 ? -9.168 -43.405 15.017 1.00 28.52 230 TYR B O 1
ATOM 3403 N N . GLU B 1 177 ? -9.045 -45.465 15.951 1.00 28.71 231 GLU B N 1
ATOM 3404 C CA . GLU B 1 177 ? -8.606 -46.161 14.764 1.00 28.87 231 GLU B CA 1
ATOM 3405 C C . GLU B 1 177 ? -9.789 -46.260 13.828 1.00 28.98 231 GLU B C 1
ATOM 3406 O O . GLU B 1 177 ? -10.946 -46.336 14.271 1.00 28.46 231 GLU B O 1
ATOM 3412 N N . VAL B 1 178 ? -9.498 -46.185 12.532 1.00 29.01 232 VAL B N 1
ATOM 3413 C CA . VAL B 1 178 ? -10.478 -46.495 11.499 1.00 28.72 232 VAL B CA 1
ATOM 3414 C C . VAL B 1 178 ? -9.892 -47.639 10.680 1.00 29.34 232 VAL B C 1
ATOM 3415 O O . VAL B 1 178 ? -8.708 -47.620 10.329 1.00 28.65 232 VAL B O 1
ATOM 3419 N N . ILE B 1 179 ? -10.706 -48.652 10.407 1.00 29.36 233 ILE B N 1
ATOM 3420 C CA . ILE B 1 179 ? -10.202 -49.849 9.741 1.00 29.73 233 ILE B CA 1
ATOM 3421 C C . ILE B 1 179 ? -10.721 -50.036 8.305 1.00 29.50 233 ILE B C 1
ATOM 3422 O O . ILE B 1 179 ? -11.859 -49.704 7.992 1.00 29.48 233 ILE B O 1
ATOM 3427 N N . GLY B 1 180 ? -9.860 -50.577 7.452 1.00 30.22 234 GLY B N 1
ATOM 3428 C CA . GLY B 1 180 ? -10.221 -50.960 6.092 1.00 30.68 234 GLY B CA 1
ATOM 3429 C C . GLY B 1 180 ? -10.332 -49.785 5.145 1.00 30.68 234 GLY B C 1
ATOM 3430 O O . GLY B 1 180 ? -10.305 -48.620 5.571 1.00 30.58 234 GLY B O 1
ATOM 3431 N N . ALA B 1 181 ? -10.475 -50.098 3.859 1.00 30.80 235 ALA B N 1
ATOM 3432 C CA . ALA B 1 181 ? -10.681 -49.084 2.813 1.00 30.91 235 ALA B CA 1
ATOM 3433 C C . ALA B 1 181 ? -11.901 -48.219 3.087 1.00 31.18 235 ALA B C 1
ATOM 3434 O O . ALA B 1 181 ? -11.925 -47.056 2.722 1.00 31.66 235 ALA B O 1
ATOM 3436 N N . ASN B 1 182 ? -12.902 -48.766 3.765 1.00 31.99 236 ASN B N 1
ATOM 3437 C CA . ASN B 1 182 ? -14.092 -47.977 4.082 1.00 32.61 236 ASN B CA 1
ATOM 3438 C C . ASN B 1 182 ? -13.983 -47.189 5.375 1.00 32.87 236 ASN B C 1
ATOM 3439 O O . ASN B 1 182 ? -14.939 -46.574 5.795 1.00 33.69 236 ASN B O 1
ATOM 3444 N N . THR B 1 183 ? -12.794 -47.185 5.975 1.00 33.07 237 THR B N 1
ATOM 3445 C CA . THR B 1 183 ? -12.525 -46.438 7.201 1.00 33.16 237 THR B CA 1
ATOM 3446 C C . THR B 1 183 ? -13.630 -46.589 8.243 1.00 32.03 237 THR B C 1
ATOM 3447 O O . THR B 1 183 ? -14.259 -45.622 8.652 1.00 32.33 237 THR B O 1
ATOM 3451 N N . VAL B 1 184 ? -13.863 -47.826 8.666 1.00 31.00 238 VAL B N 1
ATOM 3452 C CA . VAL B 1 184 ? -14.860 -48.103 9.700 1.00 29.32 238 VAL B CA 1
ATOM 3453 C C . VAL B 1 184 ? -14.283 -47.680 11.064 1.00 29.70 238 VAL B C 1
ATOM 3454 O O . VAL B 1 184 ? -13.194 -48.110 11.437 1.00 28.90 238 VAL B O 1
ATOM 3458 N N . ALA B 1 185 ? -15.002 -46.808 11.777 1.00 29.73 239 ALA B N 1
ATOM 3459 C CA . ALA B 1 185 ? -14.527 -46.293 13.055 1.00 30.07 239 ALA B CA 1
ATOM 3460 C C . ALA B 1 185 ? -14.503 -47.361 14.151 1.00 30.02 239 ALA B C 1
ATOM 3461 O O . ALA B 1 185 ? -15.421 -48.180 14.250 1.00 30.42 239 ALA B O 1
ATOM 3463 N N . VAL B 1 186 ? -13.450 -47.342 14.964 1.00 29.36 240 VAL B N 1
ATOM 3464 C CA . VAL B 1 186 ? -13.356 -48.195 16.143 1.00 28.86 240 VAL B CA 1
ATOM 3465 C C . VAL B 1 186 ? -13.686 -47.347 17.373 1.00 29.54 240 VAL B C 1
ATOM 3466 O O . VAL B 1 186 ? -12.869 -46.533 17.831 1.00 29.48 240 VAL B O 1
ATOM 3470 N N . PRO B 1 187 ? -14.901 -47.515 17.898 1.00 29.66 241 PRO B N 1
ATOM 3471 C CA . PRO B 1 187 ? -15.332 -46.730 19.060 1.00 29.71 241 PRO B CA 1
ATOM 3472 C C . PRO B 1 187 ? -14.459 -46.962 20.297 1.00 29.41 241 PRO B C 1
ATOM 3473 O O . PRO B 1 187 ? -13.898 -48.050 20.474 1.00 29.62 241 PRO B O 1
ATOM 3477 N N . THR B 1 188 ? -14.330 -45.937 21.134 1.00 29.44 242 THR B N 1
ATOM 3478 C CA . THR B 1 188 ? -13.505 -46.029 22.341 1.00 29.75 242 THR B CA 1
ATOM 3479 C C . THR B 1 188 ? -14.274 -46.810 23.427 1.00 29.12 242 THR B C 1
ATOM 3480 O O . THR B 1 188 ? -13.678 -47.463 24.264 1.00 28.43 242 THR B O 1
ATOM 3484 N N . HIS B 1 189 ? -15.603 -46.708 23.390 1.00 28.56 243 HIS B N 1
ATOM 3485 C CA . HIS B 1 189 ? -16.492 -47.240 24.443 1.00 28.04 243 HIS B CA 1
ATOM 3486 C C . HIS B 1 189 ? -17.844 -47.570 23.812 1.00 27.99 243 HIS B C 1
ATOM 3487 O O . HIS B 1 189 ? -18.146 -47.113 22.716 1.00 27.15 243 HIS B O 1
ATOM 3494 N N . PHE B 1 190 ? -18.660 -48.345 24.526 1.00 28.65 244 PHE B N 1
ATOM 3495 C CA . PHE B 1 190 ? -20.050 -48.576 24.153 1.00 28.86 244 PHE B CA 1
ATOM 3496 C C . PHE B 1 190 ? -20.947 -48.395 25.377 1.00 28.63 244 PHE B C 1
ATOM 3497 O O . PHE B 1 190 ? -20.497 -48.549 26.487 1.00 29.07 244 PHE B O 1
ATOM 3505 N N . TYR B 1 191 ? -22.217 -48.072 25.177 1.00 29.07 245 TYR B N 1
ATOM 3506 C CA . TYR B 1 191 ? -23.149 -47.932 26.302 1.00 29.49 245 TYR B CA 1
ATOM 3507 C C . TYR B 1 191 ? -24.368 -48.808 26.084 1.00 29.61 245 TYR B C 1
ATOM 3508 O O . TYR B 1 191 ? -24.671 -49.181 24.955 1.00 29.70 245 TYR B O 1
ATOM 3517 N N . LYS B 1 192 ? -25.073 -49.091 27.175 1.00 29.65 246 LYS B N 1
ATOM 3518 C CA . LYS B 1 192 ? -26.452 -49.563 27.126 1.00 29.58 246 LYS B CA 1
ATOM 3519 C C . LYS B 1 192 ? -27.230 -48.744 28.131 1.00 29.44 246 LYS B C 1
ATOM 3520 O O . LYS B 1 192 ? -26.829 -48.625 29.286 1.00 29.63 246 LYS B O 1
ATOM 3526 N N . VAL B 1 193 ? -28.337 -48.170 27.685 1.00 29.06 247 VAL B N 1
ATOM 3527 C CA . VAL B 1 193 ? -29.224 -47.442 28.572 1.00 29.04 247 VAL B CA 1
ATOM 3528 C C . VAL B 1 193 ? -30.566 -48.158 28.524 1.00 29.17 247 VAL B C 1
ATOM 3529 O O . VAL B 1 193 ? -31.122 -48.357 27.453 1.00 29.22 247 VAL B O 1
ATOM 3533 N N . ILE B 1 194 ? -31.064 -48.543 29.702 1.00 29.29 248 ILE B N 1
ATOM 3534 C CA . ILE B 1 194 ? -32.101 -49.566 29.851 1.00 29.11 248 ILE B CA 1
ATOM 3535 C C . ILE B 1 194 ? -33.242 -49.096 30.771 1.00 29.61 248 ILE B C 1
ATOM 3536 O O . ILE B 1 194 ? -32.990 -48.528 31.832 1.00 30.15 248 ILE B O 1
ATOM 3541 N N . VAL B 1 195 ? -34.489 -49.341 30.381 1.00 29.16 249 VAL B N 1
ATOM 3542 C CA . VAL B 1 195 ? -35.616 -49.086 31.267 1.00 29.04 249 VAL B CA 1
ATOM 3543 C C . VAL B 1 195 ? -36.467 -50.340 31.371 1.00 29.85 249 VAL B C 1
ATOM 3544 O O . VAL B 1 195 ? -36.913 -50.873 30.358 1.00 29.55 249 VAL B O 1
ATOM 3548 N N . GLY B 1 196 ? -36.673 -50.814 32.599 1.00 30.42 250 GLY B N 1
ATOM 3549 C CA . GLY B 1 196 ? -37.580 -51.926 32.861 1.00 31.23 250 GLY B CA 1
ATOM 3550 C C . GLY B 1 196 ? -38.881 -51.429 33.454 1.00 32.30 250 GLY B C 1
ATOM 3551 O O . GLY B 1 196 ? -38.887 -50.505 34.271 1.00 32.06 250 GLY B O 1
ATOM 3552 N N . GLU B 1 197 ? -39.983 -52.038 33.027 1.00 33.37 251 GLU B N 1
ATOM 3553 C CA . GLU B 1 197 ? -41.310 -51.754 33.566 1.00 34.97 251 GLU B CA 1
ATOM 3554 C C . GLU B 1 197 ? -41.704 -52.883 34.500 1.00 35.64 251 GLU B C 1
ATOM 3555 O O . GLU B 1 197 ? -41.813 -54.025 34.060 1.00 35.68 251 GLU B O 1
ATOM 3561 N N . SER B 1 198 ? -41.913 -52.577 35.779 1.00 36.59 252 SER B N 1
ATOM 3562 C CA A SER B 1 198 ? -42.323 -53.592 36.752 0.50 37.54 252 SER B CA 1
ATOM 3563 C CA B SER B 1 198 ? -42.318 -53.606 36.740 0.50 37.51 252 SER B CA 1
ATOM 3564 C C . SER B 1 198 ? -43.809 -53.895 36.616 1.00 38.05 252 SER B C 1
ATOM 3565 O O . SER B 1 198 ? -44.485 -53.312 35.760 1.00 38.46 252 SER B O 1
ATOM 3570 N N . ALA B 1 199 ? -44.304 -54.802 37.460 1.00 39.08 253 ALA B N 1
ATOM 3571 C CA . ALA B 1 199 ? -45.703 -55.228 37.463 1.00 40.04 253 ALA B CA 1
ATOM 3572 C C . ALA B 1 199 ? -46.625 -54.056 37.774 1.00 40.79 253 ALA B C 1
ATOM 3573 O O . ALA B 1 199 ? -47.562 -53.778 37.015 1.00 41.26 253 ALA B O 1
ATOM 3575 N N . ASP B 1 200 ? -46.344 -53.362 38.879 1.00 41.31 254 ASP B N 1
ATOM 3576 C CA . ASP B 1 200 ? -46.957 -52.059 39.143 1.00 41.56 254 ASP B CA 1
ATOM 3577 C C . ASP B 1 200 ? -46.430 -51.105 38.091 1.00 41.61 254 ASP B C 1
ATOM 3578 O O . ASP B 1 200 ? -45.627 -51.501 37.246 1.00 41.81 254 ASP B O 1
ATOM 3583 N N . HIS B 1 201 ? -46.846 -49.849 38.114 1.00 41.60 255 HIS B N 1
ATOM 3584 C CA . HIS B 1 201 ? -46.479 -48.984 36.984 1.00 41.74 255 HIS B CA 1
ATOM 3585 C C . HIS B 1 201 ? -45.091 -48.337 37.077 1.00 40.80 255 HIS B C 1
ATOM 3586 O O . HIS B 1 201 ? -44.790 -47.373 36.358 1.00 41.03 255 HIS B O 1
ATOM 3593 N N . LYS B 1 202 ? -44.237 -48.909 37.923 1.00 39.24 256 LYS B N 1
ATOM 3594 C CA . LYS B 1 202 ? -42.934 -48.330 38.211 1.00 38.19 256 LYS B CA 1
ATOM 3595 C C . LYS B 1 202 ? -41.931 -48.533 37.077 1.00 36.92 256 LYS B C 1
ATOM 3596 O O . LYS B 1 202 ? -41.922 -49.556 36.387 1.00 36.89 256 LYS B O 1
ATOM 3602 N N . LEU B 1 203 ? -41.084 -47.535 36.893 1.00 35.37 257 LEU B N 1
ATOM 3603 C CA . LEU B 1 203 ? -40.070 -47.586 35.867 1.00 33.73 257 LEU B CA 1
ATOM 3604 C C . LEU B 1 203 ? -38.687 -47.572 36.523 1.00 32.81 257 LEU B C 1
ATOM 3605 O O . LEU B 1 203 ? -38.440 -46.805 37.451 1.00 32.36 257 LEU B O 1
ATOM 3610 N N . HIS B 1 204 ? -37.799 -48.442 36.047 1.00 31.53 258 HIS B N 1
ATOM 3611 C CA . HIS B 1 204 ? -36.455 -48.560 36.602 1.00 30.46 258 HIS B CA 1
ATOM 3612 C C . HIS B 1 204 ? -35.433 -48.444 35.495 1.00 30.03 258 HIS B C 1
ATOM 3613 O O . HIS B 1 204 ? -35.498 -49.182 34.516 1.00 30.11 258 HIS B O 1
ATOM 3620 N N . MET B 1 205 ? -34.478 -47.544 35.664 1.00 29.39 259 MET B N 1
ATOM 3621 C CA . MET B 1 205 ? -33.431 -47.344 34.650 1.00 29.63 259 MET B CA 1
ATOM 3622 C C . MET B 1 205 ? -32.060 -47.866 35.078 1.00 28.60 259 MET B C 1
ATOM 3623 O O . MET B 1 205 ? -31.672 -47.732 36.234 1.00 28.46 259 MET B O 1
ATOM 3628 N N . GLU B 1 206 ? -31.343 -48.464 34.135 1.00 28.05 260 GLU B N 1
ATOM 3629 C CA . GLU B 1 206 ? -29.935 -48.819 34.314 1.00 28.58 260 GLU B CA 1
ATOM 3630 C C . GLU B 1 206 ? -29.151 -48.257 33.137 1.00 28.28 260 GLU B C 1
ATOM 3631 O O . GLU B 1 206 ? -29.657 -48.191 32.025 1.00 27.63 260 GLU B O 1
ATOM 3637 N N . SER B 1 207 ? -27.913 -47.838 33.378 1.00 28.99 261 SER B N 1
ATOM 3638 C CA . SER B 1 207 ? -27.053 -47.423 32.272 1.00 29.25 261 SER B CA 1
ATOM 3639 C C . SER B 1 207 ? -25.596 -47.743 32.545 1.00 28.78 261 SER B C 1
ATOM 3640 O O . SER B 1 207 ? -25.099 -47.532 33.657 1.00 28.59 261 SER B O 1
ATOM 3643 N N . TYR B 1 208 ? -24.927 -48.241 31.507 1.00 28.93 262 TYR B N 1
ATOM 3644 C CA . TYR B 1 208 ? -23.568 -48.755 31.592 1.00 28.74 262 TYR B CA 1
ATOM 3645 C C . TYR B 1 208 ? -22.745 -48.146 30.470 1.00 29.13 262 TYR B C 1
ATOM 3646 O O . TYR B 1 208 ? -23.265 -47.911 29.385 1.00 29.04 262 TYR B O 1
ATOM 3655 N N . VAL B 1 209 ? -21.465 -47.900 30.743 1.00 28.89 263 VAL B N 1
ATOM 3656 C CA . VAL B 1 209 ? -20.494 -47.538 29.711 1.00 28.93 263 VAL B CA 1
ATOM 3657 C C . VAL B 1 209 ? -19.278 -48.453 29.893 1.00 28.99 263 VAL B C 1
ATOM 3658 O O . VAL B 1 209 ? -18.666 -48.478 30.966 1.00 27.92 263 VAL B O 1
ATOM 3662 N N . MET B 1 210 ? -18.937 -49.219 28.856 1.00 28.66 264 MET B N 1
ATOM 3663 C CA . MET B 1 210 ? -17.784 -50.120 28.963 1.00 28.97 264 MET B CA 1
ATOM 3664 C C . MET B 1 210 ? -16.773 -49.766 27.894 1.00 28.34 264 MET B C 1
ATOM 3665 O O . MET B 1 210 ? -17.163 -49.490 26.780 1.00 28.84 264 MET B O 1
ATOM 3670 N N . PRO B 1 211 ? -15.474 -49.765 28.238 1.00 28.25 265 PRO B N 1
ATOM 3671 C CA . PRO B 1 211 ? -14.467 -49.402 27.248 1.00 28.10 265 PRO B CA 1
ATOM 3672 C C . PRO B 1 211 ? -14.266 -50.543 26.243 1.00 28.43 265 PRO B C 1
ATOM 3673 O O . PRO B 1 211 ? -14.356 -51.726 26.605 1.00 28.10 265 PRO B O 1
ATOM 3677 N N . ASN B 1 212 ? -14.008 -50.176 24.995 1.00 28.08 266 ASN B N 1
ATOM 3678 C CA . ASN B 1 212 ? -13.762 -51.129 23.931 1.00 28.53 266 ASN B CA 1
ATOM 3679 C C . ASN B 1 212 ? -12.318 -51.639 24.039 1.00 28.86 266 ASN B C 1
ATOM 3680 O O . ASN B 1 212 ? -11.455 -51.301 23.228 1.00 28.92 266 ASN B O 1
ATOM 3685 N N . GLN B 1 213 ? -12.065 -52.455 25.056 1.00 28.75 267 GLN B N 1
ATOM 3686 C CA . GLN B 1 213 ? -10.731 -52.997 25.288 1.00 29.09 267 GLN B CA 1
ATOM 3687 C C . GLN B 1 213 ? -10.856 -54.320 26.016 1.00 28.61 267 GLN B C 1
ATOM 3688 O O . GLN B 1 213 ? -11.944 -54.671 26.467 1.00 28.57 267 GLN B O 1
ATOM 3694 N N . VAL B 1 214 ? -9.744 -55.040 26.159 1.00 28.64 268 VAL B N 1
ATOM 3695 C CA . VAL B 1 214 ? -9.737 -56.242 26.994 1.00 27.99 268 VAL B CA 1
ATOM 3696 C C . VAL B 1 214 ? -10.098 -55.893 28.449 1.00 28.83 268 VAL B C 1
ATOM 3697 O O . VAL B 1 214 ? -9.422 -55.101 29.112 1.00 28.72 268 VAL B O 1
ATOM 3701 N N . ILE B 1 215 ? -11.205 -56.464 28.913 1.00 29.46 269 ILE B N 1
ATOM 3702 C CA . ILE B 1 215 ? -11.636 -56.335 30.296 1.00 29.52 269 ILE B CA 1
ATOM 3703 C C . ILE B 1 215 ? -11.471 -57.685 30.977 1.00 30.42 269 ILE B C 1
ATOM 3704 O O . ILE B 1 215 ? -11.798 -58.720 30.393 1.00 30.13 269 ILE B O 1
ATOM 3709 N N . SER B 1 216 ? -10.962 -57.664 32.208 1.00 31.16 270 SER B N 1
ATOM 3710 C CA . SER B 1 216 ? -10.856 -58.869 33.021 1.00 32.61 270 SER B CA 1
ATOM 3711 C C . SER B 1 216 ? -12.193 -59.622 33.159 1.00 33.41 270 SER B C 1
ATOM 3712 O O . SER B 1 216 ? -13.251 -59.005 33.317 1.00 33.60 270 SER B O 1
ATOM 3715 N N . ASN B 1 217 ? -12.135 -60.952 33.098 1.00 34.31 271 ASN B N 1
ATOM 3716 C CA . ASN B 1 217 ? -13.328 -61.804 33.232 1.00 35.33 271 ASN B CA 1
ATOM 3717 C C . ASN B 1 217 ? -13.940 -61.803 34.644 1.00 35.66 271 ASN B C 1
ATOM 3718 O O . ASN B 1 217 ? -15.084 -62.220 34.833 1.00 35.95 271 ASN B O 1
ATOM 3723 N N . ASP B 1 218 ? -13.181 -61.360 35.639 1.00 35.72 272 ASP B N 1
ATOM 3724 C CA . ASP B 1 218 ? -13.725 -61.303 36.994 1.00 35.91 272 ASP B CA 1
ATOM 3725 C C . ASP B 1 218 ? -14.354 -59.957 37.341 1.00 35.54 272 ASP B C 1
ATOM 3726 O O . ASP B 1 218 ? -14.881 -59.794 38.438 1.00 35.61 272 ASP B O 1
ATOM 3731 N N . THR B 1 219 ? -14.304 -59.009 36.402 1.00 34.54 273 THR B N 1
ATOM 3732 C CA . THR B 1 219 ? -14.859 -57.679 36.616 1.00 34.23 273 THR B CA 1
ATOM 3733 C C . THR B 1 219 ? -16.390 -57.689 36.516 1.00 33.93 273 THR B C 1
ATOM 3734 O O . THR B 1 219 ? -16.940 -57.998 35.454 1.00 34.08 273 THR B O 1
ATOM 3738 N N . PRO B 1 220 ? -17.086 -57.348 37.621 1.00 33.31 274 PRO B N 1
ATOM 3739 C CA . PRO B 1 220 ? -18.539 -57.352 37.557 1.00 33.13 274 PRO B CA 1
ATOM 3740 C C . PRO B 1 220 ? -19.024 -56.163 36.728 1.00 32.78 274 PRO B C 1
ATOM 3741 O O . PRO B 1 220 ? -18.384 -55.105 36.734 1.00 32.54 274 PRO B O 1
ATOM 3745 N N . ILE B 1 221 ? -20.136 -56.337 36.018 1.00 32.49 275 ILE B N 1
ATOM 3746 C CA . ILE B 1 221 ? -20.643 -55.282 35.137 1.00 32.72 275 ILE B CA 1
ATOM 3747 C C . ILE B 1 221 ? -21.109 -54.059 35.923 1.00 32.46 275 ILE B C 1
ATOM 3748 O O . ILE B 1 221 ? -21.167 -52.962 35.380 1.00 32.65 275 ILE B O 1
ATOM 3753 N N . SER B 1 222 ? -21.419 -54.258 37.202 1.00 31.84 276 SER B N 1
ATOM 3754 C CA . SER B 1 222 ? -21.848 -53.186 38.098 1.00 31.34 276 SER B CA 1
ATOM 3755 C C . SER B 1 222 ? -20.852 -52.031 38.176 1.00 30.69 276 SER B C 1
ATOM 3756 O O . SER B 1 222 ? -21.252 -50.886 38.346 1.00 30.80 276 SER B O 1
ATOM 3759 N N . VAL B 1 223 ? -19.565 -52.343 38.027 1.00 30.50 277 VAL B N 1
ATOM 3760 C CA A VAL B 1 223 ? -18.526 -51.309 38.070 0.50 30.35 277 VAL B CA 1
ATOM 3761 C CA B VAL B 1 223 ? -18.468 -51.370 38.019 0.50 30.34 277 VAL B CA 1
ATOM 3762 C C . VAL B 1 223 ? -18.600 -50.353 36.875 1.00 30.28 277 VAL B C 1
ATOM 3763 O O . VAL B 1 223 ? -18.050 -49.241 36.924 1.00 30.37 277 VAL B O 1
ATOM 3770 N N . PHE B 1 224 ? -19.319 -50.752 35.831 1.00 30.02 278 PHE B N 1
ATOM 3771 C CA . PHE B 1 224 ? -19.437 -49.942 34.627 1.00 29.78 278 PHE B CA 1
ATOM 3772 C C . PHE B 1 224 ? -20.686 -49.066 34.591 1.00 29.99 278 PHE B C 1
ATOM 3773 O O . PHE B 1 224 ? -20.964 -48.422 33.589 1.00 29.80 278 PHE B O 1
ATOM 3781 N N . GLN B 1 225 ? -21.423 -49.046 35.696 1.00 30.38 279 GLN B N 1
ATOM 3782 C CA . GLN B 1 225 ? -22.610 -48.207 35.823 1.00 30.80 279 GLN B CA 1
ATOM 3783 C C . GLN B 1 225 ? -22.225 -46.722 35.885 1.00 30.57 279 GLN B C 1
ATOM 3784 O O . GLN B 1 225 ? -21.296 -46.355 36.593 1.00 30.82 279 GLN B O 1
ATOM 3790 N N . VAL B 1 226 ? -22.929 -45.909 35.094 1.00 30.09 280 VAL B N 1
ATOM 3791 C CA A VAL B 1 226 ? -22.686 -44.473 34.952 0.50 30.45 280 VAL B CA 1
ATOM 3792 C CA B VAL B 1 226 ? -22.705 -44.467 35.045 0.50 30.17 280 VAL B CA 1
ATOM 3793 C C . VAL B 1 226 ? -24.051 -43.748 34.984 1.00 30.34 280 VAL B C 1
ATOM 3794 O O . VAL B 1 226 ? -25.041 -44.310 34.515 1.00 30.33 280 VAL B O 1
ATOM 3801 N N . PRO B 1 227 ? -24.115 -42.511 35.535 1.00 30.57 281 PRO B N 1
ATOM 3802 C CA . PRO B 1 227 ? -25.350 -41.741 35.400 1.00 30.76 281 PRO B CA 1
ATOM 3803 C C . PRO B 1 227 ? -25.749 -41.566 33.941 1.00 30.77 281 PRO B C 1
ATOM 3804 O O . PRO B 1 227 ? -24.903 -41.228 33.123 1.00 31.49 281 PRO B O 1
ATOM 3808 N N . PRO B 1 228 ? -27.036 -41.797 33.613 1.00 30.73 282 PRO B N 1
ATOM 3809 C CA . PRO B 1 228 ? -27.512 -41.728 32.223 1.00 30.87 282 PRO B CA 1
ATOM 3810 C C . PRO B 1 228 ? -27.221 -40.396 31.536 1.00 30.86 282 PRO B C 1
ATOM 3811 O O . PRO B 1 228 ? -26.955 -40.386 30.339 1.00 31.21 282 PRO B O 1
ATOM 3815 N N . GLU B 1 229 ? -27.242 -39.305 32.304 1.00 31.13 283 GLU B N 1
ATOM 3816 C CA A GLU B 1 229 ? -26.989 -37.958 31.798 0.50 31.35 283 GLU B CA 1
ATOM 3817 C CA B GLU B 1 229 ? -27.007 -37.971 31.756 0.50 31.89 283 GLU B CA 1
ATOM 3818 C C . GLU B 1 229 ? -25.563 -37.820 31.284 1.00 31.59 283 GLU B C 1
ATOM 3819 O O . GLU B 1 229 ? -25.298 -37.085 30.343 1.00 32.12 283 GLU B O 1
ATOM 3830 N N . SER B 1 230 ? -24.633 -38.544 31.897 1.00 31.29 284 SER B N 1
ATOM 3831 C CA . SER B 1 230 ? -23.259 -38.505 31.397 1.00 31.64 284 SER B CA 1
ATOM 3832 C C . SER B 1 230 ? -23.134 -39.279 30.082 1.00 31.20 284 SER B C 1
ATOM 3833 O O . SER B 1 230 ? -22.350 -38.894 29.218 1.00 32.44 284 SER B O 1
ATOM 3836 N N . VAL B 1 231 ? -23.917 -40.344 29.907 1.00 30.04 285 VAL B N 1
ATOM 3837 C CA . VAL B 1 231 ? -23.988 -41.026 28.594 1.00 29.13 285 VAL B CA 1
ATOM 3838 C C . VAL B 1 231 ? -24.591 -40.087 27.531 1.00 29.46 285 VAL B C 1
ATOM 3839 O O . VAL B 1 231 ? -24.098 -40.001 26.416 1.00 29.27 285 VAL B O 1
ATOM 3843 N N . GLU B 1 232 ? -25.676 -39.399 27.897 1.00 29.91 286 GLU B N 1
ATOM 3844 C CA . GLU B 1 232 ? -26.345 -38.448 27.021 1.00 30.60 286 GLU B CA 1
ATOM 3845 C C . GLU B 1 232 ? -25.409 -37.334 26.577 1.00 30.78 286 GLU B C 1
ATOM 3846 O O . GLU B 1 232 ? -25.323 -37.010 25.404 1.00 30.97 286 GLU B O 1
ATOM 3852 N N . ARG B 1 233 ? -24.687 -36.767 27.525 1.00 31.52 287 ARG B N 1
ATOM 3853 C CA . ARG B 1 233 ? -23.772 -35.686 27.226 1.00 32.43 287 ARG B CA 1
ATOM 3854 C C . ARG B 1 233 ? -22.663 -36.154 26.282 1.00 32.22 287 ARG B C 1
ATOM 3855 O O . ARG B 1 233 ? -22.324 -35.454 25.318 1.00 31.31 287 ARG B O 1
ATOM 3863 N N . SER B 1 234 ? -22.118 -37.348 26.537 1.00 32.19 288 SER B N 1
ATOM 3864 C CA . SER B 1 234 ? -21.073 -37.915 25.662 1.00 32.26 288 SER B CA 1
ATOM 3865 C C . SER B 1 234 ? -21.581 -38.351 24.296 1.00 32.05 288 SER B C 1
ATOM 3866 O O . SER B 1 234 ? -20.851 -38.255 23.300 1.00 32.44 288 SER B O 1
ATOM 3869 N N . ALA B 1 235 ? -22.811 -38.859 24.227 1.00 31.27 289 ALA B N 1
ATOM 3870 C CA . ALA B 1 235 ? -23.294 -39.417 22.942 1.00 30.11 289 ALA B CA 1
ATOM 3871 C C . ALA B 1 235 ? -23.889 -38.388 22.008 1.00 30.30 289 ALA B C 1
ATOM 3872 O O . ALA B 1 235 ? -24.018 -38.643 20.807 1.00 30.44 289 ALA B O 1
ATOM 3874 N N . GLY B 1 236 ? -24.308 -37.247 22.548 1.00 30.24 290 GLY B N 1
ATOM 3875 C CA . GLY B 1 236 ? -25.054 -36.291 21.737 1.00 29.85 290 GLY B CA 1
ATOM 3876 C C . GLY B 1 236 ? -26.445 -36.827 21.453 1.00 29.99 290 GLY B C 1
ATOM 3877 O O . GLY B 1 236 ? -26.986 -36.613 20.386 1.00 30.10 290 GLY B O 1
ATOM 3878 N N . LEU B 1 237 ? -27.018 -37.543 22.414 1.00 29.62 291 LEU B N 1
ATOM 3879 C CA . LEU B 1 237 ? -28.349 -38.153 22.253 1.00 30.22 291 LEU B CA 1
ATOM 3880 C C . LEU B 1 237 ? -29.118 -38.005 23.541 1.00 29.89 291 LEU B C 1
ATOM 3881 O O . LEU B 1 237 ? -28.514 -37.917 24.596 1.00 29.95 291 LEU B O 1
ATOM 3886 N N . LEU B 1 238 ? -30.446 -38.013 23.465 1.00 30.66 292 LEU B N 1
ATOM 3887 C CA . LEU B 1 238 ? -31.273 -38.083 24.673 1.00 30.82 292 LEU B CA 1
ATOM 3888 C C . LEU B 1 238 ? -32.068 -39.384 24.692 1.00 30.99 292 LEU B C 1
ATOM 3889 O O . LEU B 1 238 ? -32.820 -39.687 23.756 1.00 31.19 292 LEU B O 1
ATOM 3894 N N . PHE B 1 239 ? -31.909 -40.146 25.769 1.00 31.67 293 PHE B N 1
ATOM 3895 C CA . PHE B 1 239 ? -32.554 -41.461 25.896 1.00 31.39 293 PHE B CA 1
ATOM 3896 C C . PHE B 1 239 ? -33.823 -41.364 26.715 1.00 31.81 293 PHE B C 1
ATOM 3897 O O . PHE B 1 239 ? -33.893 -40.601 27.699 1.00 31.86 293 PHE B O 1
ATOM 3905 N N . PHE B 1 240 ? -34.841 -42.115 26.286 1.00 31.98 294 PHE B N 1
ATOM 3906 C CA . PHE B 1 240 ? -36.103 -42.183 27.004 1.00 32.44 294 PHE B CA 1
ATOM 3907 C C . PHE B 1 240 ? -36.640 -40.775 27.302 1.00 33.27 294 PHE B C 1
ATOM 3908 O O . PHE B 1 240 ? -37.095 -40.478 28.417 1.00 33.26 294 PHE B O 1
ATOM 3916 N N . ASP B 1 241 ? -36.586 -39.920 26.276 1.00 34.60 295 ASP B N 1
ATOM 3917 C CA . ASP B 1 241 ? -37.034 -38.524 26.366 1.00 35.50 295 ASP B CA 1
ATOM 3918 C C . ASP B 1 241 ? -38.498 -38.345 26.780 1.00 35.88 295 ASP B C 1
ATOM 3919 O O . ASP B 1 241 ? -38.855 -37.293 27.306 1.00 36.32 295 ASP B O 1
ATOM 3924 N N . GLN B 1 242 ? -39.332 -39.368 26.564 1.00 36.22 296 GLN B N 1
ATOM 3925 C CA . GLN B 1 242 ? -40.733 -39.337 27.020 1.00 36.87 296 GLN B CA 1
ATOM 3926 C C . GLN B 1 242 ? -40.892 -39.559 28.531 1.00 37.09 296 GLN B C 1
ATOM 3927 O O . GLN B 1 242 ? -41.944 -39.279 29.088 1.00 36.74 296 GLN B O 1
ATOM 3933 N N . ILE B 1 243 ? -39.849 -40.060 29.188 1.00 37.68 297 ILE B N 1
ATOM 3934 C CA . ILE B 1 243 ? -39.850 -40.216 30.647 1.00 38.31 297 ILE B CA 1
ATOM 3935 C C . ILE B 1 243 ? -39.155 -39.038 31.338 1.00 38.42 297 ILE B C 1
ATOM 3936 O O . ILE B 1 243 ? -37.988 -38.764 31.077 1.00 38.33 297 ILE B O 1
ATOM 3941 N N . ASN B 1 244 ? -39.881 -38.343 32.207 1.00 38.96 298 ASN B N 1
ATOM 3942 C CA . ASN B 1 244 ? -39.279 -37.393 33.151 1.00 39.25 298 ASN B CA 1
ATOM 3943 C C . ASN B 1 244 ? -38.486 -38.216 34.184 1.00 38.98 298 ASN B C 1
ATOM 3944 O O . ASN B 1 244 ? -39.029 -39.130 34.800 1.00 39.10 298 ASN B O 1
ATOM 3949 N N . ARG B 1 245 ? -37.207 -37.888 34.365 1.00 38.89 299 ARG B N 1
ATOM 3950 C CA . ARG B 1 245 ? -36.322 -38.654 35.260 1.00 38.98 299 ARG B CA 1
ATOM 3951 C C . ARG B 1 245 ? -36.766 -38.589 36.723 1.00 39.17 299 ARG B C 1
ATOM 3952 O O . ARG B 1 245 ? -36.369 -39.430 37.539 1.00 39.06 299 ARG B O 1
ATOM 3960 N N . LYS B 1 246 ? -37.595 -37.594 37.043 1.00 39.22 300 LYS B N 1
ATOM 3961 C CA . LYS B 1 246 ? -38.167 -37.457 38.374 1.00 39.42 300 LYS B CA 1
ATOM 3962 C C . LYS B 1 246 ? -39.280 -38.469 38.616 1.00 39.15 300 LYS B C 1
ATOM 3963 O O . LYS B 1 246 ? -39.749 -38.620 39.744 1.00 39.05 300 LYS B O 1
ATOM 3969 N N . GLN B 1 247 ? -39.703 -39.161 37.559 1.00 38.93 301 GLN B N 1
ATOM 3970 C CA . GLN B 1 247 ? -40.738 -40.193 37.700 1.00 38.72 301 GLN B CA 1
ATOM 3971 C C . GLN B 1 247 ? -40.203 -41.626 37.594 1.00 37.64 301 GLN B C 1
ATOM 3972 O O . GLN B 1 247 ? -40.977 -42.581 37.599 1.00 37.62 301 GLN B O 1
ATOM 3978 N N . LEU B 1 248 ? -38.884 -41.770 37.492 1.00 36.13 302 LEU B N 1
ATOM 3979 C CA . LEU B 1 248 ? -38.267 -43.080 37.601 1.00 34.64 302 LEU B CA 1
ATOM 3980 C C . LEU B 1 248 ? -38.337 -43.501 39.068 1.00 34.30 302 LEU B C 1
ATOM 3981 O O . LEU B 1 248 ? -38.444 -42.654 39.961 1.00 34.54 302 LEU B O 1
ATOM 3986 N N . THR B 1 249 ? -38.304 -44.800 39.322 1.00 33.26 303 THR B N 1
ATOM 3987 C CA . THR B 1 249 ? -38.315 -45.276 40.699 1.00 32.88 303 THR B CA 1
ATOM 3988 C C . THR B 1 249 ? -36.881 -45.492 41.166 1.00 32.20 303 THR B C 1
ATOM 3989 O O . THR B 1 249 ? -36.510 -45.071 42.264 1.00 31.88 303 THR B O 1
ATOM 3993 N N . THR B 1 250 ? -36.076 -46.133 40.320 1.00 31.51 304 THR B N 1
ATOM 3994 C CA . THR B 1 250 ? -34.655 -46.299 40.598 1.00 30.96 304 THR B CA 1
ATOM 3995 C C . THR B 1 250 ? -33.823 -46.032 39.362 1.00 31.06 304 THR B C 1
ATOM 3996 O O . THR B 1 250 ? -34.289 -46.198 38.230 1.00 31.14 304 THR B O 1
ATOM 4000 N N . ILE B 1 251 ? -32.583 -45.617 39.600 1.00 31.11 305 ILE B N 1
ATOM 4001 C CA . ILE B 1 251 ? -31.585 -45.458 38.558 1.00 31.69 305 ILE B CA 1
ATOM 4002 C C . ILE B 1 251 ? -30.347 -46.169 39.056 1.00 31.46 305 ILE B C 1
ATOM 4003 O O . ILE B 1 251 ? -29.827 -45.839 40.128 1.00 31.56 305 ILE B O 1
ATOM 4008 N N . ASN B 1 252 ? -29.889 -47.151 38.286 1.00 31.16 306 ASN B N 1
ATOM 4009 C CA . ASN B 1 252 ? -28.789 -48.018 38.686 1.00 31.32 306 ASN B CA 1
ATOM 4010 C C . ASN B 1 252 ? -28.939 -48.530 40.120 1.00 31.77 306 ASN B C 1
ATOM 4011 O O . ASN B 1 252 ? -28.006 -48.456 40.913 1.00 31.40 306 ASN B O 1
ATOM 4016 N N . GLY B 1 253 ? -30.136 -49.016 40.442 1.00 32.48 307 GLY B N 1
ATOM 4017 C CA . GLY B 1 253 ? -30.415 -49.595 41.752 1.00 33.92 307 GLY B CA 1
ATOM 4018 C C . GLY B 1 253 ? -30.554 -48.606 42.893 1.00 34.76 307 GLY B C 1
ATOM 4019 O O . GLY B 1 253 ? -30.579 -49.001 44.042 1.00 34.68 307 GLY B O 1
ATOM 4020 N N . LYS B 1 254 ? -30.666 -47.323 42.576 1.00 36.23 308 LYS B N 1
ATOM 4021 C CA . LYS B 1 254 ? -30.697 -46.280 43.592 1.00 37.65 308 LYS B CA 1
ATOM 4022 C C . LYS B 1 254 ? -32.019 -45.523 43.517 1.00 38.27 308 LYS B C 1
ATOM 4023 O O . LYS B 1 254 ? -32.399 -45.058 42.449 1.00 38.43 308 LYS B O 1
ATOM 4029 N N . LYS B 1 255 ? -32.709 -45.409 44.652 1.00 39.08 309 LYS B N 1
ATOM 4030 C CA . LYS B 1 255 ? -34.042 -44.785 44.727 1.00 39.99 309 LYS B CA 1
ATOM 4031 C C . LYS B 1 255 ? -34.055 -43.307 44.318 1.00 40.55 309 LYS B C 1
ATOM 4032 O O . LYS B 1 255 ? -33.214 -42.524 44.765 1.00 40.83 309 LYS B O 1
ATOM 4038 N N . VAL B 1 256 ? -35.009 -42.942 43.463 1.00 41.09 310 VAL B N 1
ATOM 4039 C CA . VAL B 1 256 ? -35.231 -41.548 43.091 1.00 41.56 310 VAL B CA 1
ATOM 4040 C C . VAL B 1 256 ? -36.199 -40.904 44.090 1.00 42.29 310 VAL B C 1
ATOM 4041 O O . VAL B 1 256 ? -37.121 -41.561 44.595 1.00 42.00 310 VAL B O 1
ATOM 4045 N N . ALA B 1 257 ? -35.962 -39.625 44.381 1.00 42.97 311 ALA B N 1
ATOM 4046 C CA . ALA B 1 257 ? -36.810 -38.833 45.267 1.00 43.59 311 ALA B CA 1
ATOM 4047 C C . ALA B 1 257 ? -38.259 -38.761 44.784 1.00 43.72 311 ALA B C 1
ATOM 4048 O O . ALA B 1 257 ? -39.191 -38.819 45.591 1.00 44.30 311 ALA B O 1
ATOM 4050 N N . ALA C 2 21 ? -19.728 -6.046 46.447 1.00 35.68 21 ALA C N 1
ATOM 4051 C CA . ALA C 2 21 ? -21.194 -6.019 46.137 1.00 35.58 21 ALA C CA 1
ATOM 4052 C C . ALA C 2 21 ? -21.469 -6.497 44.705 1.00 35.58 21 ALA C C 1
ATOM 4053 O O . ALA C 2 21 ? -20.571 -6.476 43.849 1.00 35.51 21 ALA C O 1
ATOM 4055 N N . GLN C 2 22 ? -22.710 -6.928 44.469 1.00 35.37 22 GLN C N 1
ATOM 4056 C CA . GLN C 2 22 ? -23.154 -7.479 43.183 1.00 35.25 22 GLN C CA 1
ATOM 4057 C C . GLN C 2 22 ? -22.982 -6.471 42.040 1.00 34.86 22 GLN C C 1
ATOM 4058 O O . GLN C 2 22 ? -22.454 -6.800 40.973 1.00 34.97 22 GLN C O 1
ATOM 4064 N N . ASN C 2 23 ? -23.422 -5.239 42.279 1.00 34.49 23 ASN C N 1
ATOM 4065 C CA . ASN C 2 23 ? -23.412 -4.207 41.251 1.00 34.18 23 ASN C CA 1
ATOM 4066 C C . ASN C 2 23 ? -22.237 -3.204 41.398 1.00 33.89 23 ASN C C 1
ATOM 4067 O O . ASN C 2 23 ? -22.304 -2.072 40.906 1.00 33.78 23 ASN C O 1
ATOM 4072 N N . ASP C 2 24 ? -21.169 -3.636 42.075 1.00 33.22 24 ASP C N 1
ATOM 4073 C CA . ASP C 2 24 ? -19.937 -2.853 42.194 1.00 32.89 24 ASP C CA 1
ATOM 4074 C C . ASP C 2 24 ? -18.793 -3.514 41.424 1.00 32.30 24 ASP C C 1
ATOM 4075 O O . ASP C 2 24 ? -18.507 -4.696 41.603 1.00 32.17 24 ASP C O 1
ATOM 4080 N N . TYR C 2 25 ? -18.147 -2.736 40.566 1.00 31.58 25 TYR C N 1
ATOM 4081 C CA . TYR C 2 25 ? -17.030 -3.226 39.777 1.00 30.99 25 TYR C CA 1
ATOM 4082 C C . TYR C 2 25 ? -15.812 -2.394 40.110 1.00 30.33 25 TYR C C 1
ATOM 4083 O O . TYR C 2 25 ? -15.358 -1.588 39.310 1.00 29.92 25 TYR C O 1
ATOM 4092 N N . THR C 2 26 ? -15.297 -2.602 41.313 1.00 29.84 26 THR C N 1
ATOM 4093 C CA . THR C 2 26 ? -14.205 -1.811 41.845 1.00 29.33 26 THR C CA 1
ATOM 4094 C C . THR C 2 26 ? -12.852 -2.276 41.318 1.00 29.02 26 THR C C 1
ATOM 4095 O O . THR C 2 26 ? -12.468 -3.431 41.485 1.00 28.83 26 THR C O 1
ATOM 4099 N N . ILE C 2 27 ? -12.133 -1.367 40.671 1.00 28.64 27 ILE C N 1
ATOM 4100 C CA . ILE C 2 27 ? -10.754 -1.624 40.313 1.00 28.27 27 ILE C CA 1
ATOM 4101 C C . ILE C 2 27 ? -9.876 -0.599 41.030 1.00 28.95 27 ILE C C 1
ATOM 4102 O O . ILE C 2 27 ? -9.888 0.582 40.690 1.00 28.79 27 ILE C O 1
ATOM 4107 N N . GLY C 2 28 ? -9.149 -1.052 42.048 1.00 29.35 28 GLY C N 1
ATOM 4108 C CA . GLY C 2 28 ? -8.270 -0.165 42.816 1.00 30.47 28 GLY C CA 1
ATOM 4109 C C . GLY C 2 28 ? -6.982 0.153 42.072 1.00 31.01 28 GLY C C 1
ATOM 4110 O O . GLY C 2 28 ? -6.588 -0.567 41.144 1.00 31.30 28 GLY C O 1
ATOM 4111 N N . LEU C 2 29 ? -6.317 1.226 42.489 1.00 31.39 29 LEU C N 1
ATOM 4112 C CA . LEU C 2 29 ? -5.057 1.643 41.881 1.00 31.80 29 LEU C CA 1
ATOM 4113 C C . LEU C 2 29 ? -3.845 0.902 42.457 1.00 31.93 29 LEU C C 1
ATOM 4114 O O . LEU C 2 29 ? -2.712 1.137 42.017 1.00 32.45 29 LEU C O 1
ATOM 4119 N N . VAL C 2 30 ? -4.077 0.033 43.442 1.00 31.46 30 VAL C N 1
ATOM 4120 C CA . VAL C 2 30 ? -2.996 -0.702 44.113 1.00 31.08 30 VAL C CA 1
ATOM 4121 C C . VAL C 2 30 ? -2.506 -1.873 43.243 1.00 31.16 30 VAL C C 1
ATOM 4122 O O . VAL C 2 30 ? -1.328 -1.932 42.897 1.00 30.93 30 VAL C O 1
ATOM 4126 N N . ASP C 2 31 ? -3.415 -2.788 42.891 1.00 31.32 31 ASP C N 1
ATOM 4127 C CA . ASP C 2 31 ? -3.129 -3.845 41.908 1.00 31.53 31 ASP C CA 1
ATOM 4128 C C . ASP C 2 31 ? -4.262 -3.939 40.885 1.00 31.39 31 ASP C C 1
ATOM 4129 O O . ASP C 2 31 ? -5.072 -4.868 40.939 1.00 31.78 31 ASP C O 1
ATOM 4134 N N . PRO C 2 32 ? -4.303 -2.989 39.931 1.00 31.25 32 PRO C N 1
ATOM 4135 C CA . PRO C 2 32 ? -5.419 -2.828 38.991 1.00 31.01 32 PRO C CA 1
ATOM 4136 C C . PRO C 2 32 ? -5.688 -4.055 38.153 1.00 30.96 32 PRO C C 1
ATOM 4137 O O . PRO C 2 32 ? -6.849 -4.454 38.006 1.00 30.90 32 PRO C O 1
ATOM 4141 N N . VAL C 2 33 ? -4.628 -4.637 37.600 1.00 30.46 33 VAL C N 1
ATOM 4142 C CA . VAL C 2 33 ? -4.746 -5.790 36.721 1.00 30.34 33 VAL C CA 1
ATOM 4143 C C . VAL C 2 33 ? -5.384 -6.955 37.475 1.00 30.18 33 VAL C C 1
ATOM 4144 O O . VAL C 2 33 ? -6.273 -7.611 36.941 1.00 29.96 33 VAL C O 1
ATOM 4148 N N . LYS C 2 34 ? -4.945 -7.193 38.713 1.00 29.67 34 LYS C N 1
ATOM 4149 C CA . LYS C 2 34 ? -5.520 -8.271 39.545 1.00 29.86 34 LYS C CA 1
ATOM 4150 C C . LYS C 2 34 ? -7.011 -8.067 39.861 1.00 29.27 34 LYS C C 1
ATOM 4151 O O . LYS C 2 34 ? -7.813 -8.985 39.697 1.00 29.40 34 LYS C O 1
ATOM 4157 N N . ASP C 2 35 ? -7.380 -6.862 40.301 1.00 29.26 35 ASP C N 1
ATOM 4158 C CA . ASP C 2 35 ? -8.798 -6.508 40.499 1.00 28.49 35 ASP C CA 1
ATOM 4159 C C . ASP C 2 35 ? -9.616 -6.730 39.222 1.00 28.35 35 ASP C C 1
ATOM 4160 O O . ASP C 2 35 ? -10.728 -7.261 39.274 1.00 27.69 35 ASP C O 1
ATOM 4165 N N . TYR C 2 36 ? -9.042 -6.334 38.085 1.00 27.91 36 TYR C N 1
ATOM 4166 C CA . TYR C 2 36 ? -9.678 -6.480 36.783 1.00 28.35 36 TYR C CA 1
ATOM 4167 C C . TYR C 2 36 ? -9.885 -7.958 36.429 1.00 28.81 36 TYR C C 1
ATOM 4168 O O . TYR C 2 36 ? -10.983 -8.355 36.060 1.00 29.29 36 TYR C O 1
ATOM 4177 N N . GLN C 2 37 ? -8.828 -8.753 36.573 1.00 29.15 37 GLN C N 1
ATOM 4178 C CA . GLN C 2 37 ? -8.859 -10.187 36.306 1.00 29.23 37 GLN C CA 1
ATOM 4179 C C . GLN C 2 37 ? -9.859 -10.942 37.190 1.00 29.42 37 GLN C C 1
ATOM 4180 O O . GLN C 2 37 ? -10.433 -11.939 36.752 1.00 29.11 37 GLN C O 1
ATOM 4186 N N . LYS C 2 38 ? -10.068 -10.472 38.422 1.00 29.08 38 LYS C N 1
ATOM 4187 C CA . LYS C 2 38 ? -10.973 -11.167 39.346 1.00 28.87 38 LYS C CA 1
ATOM 4188 C C . LYS C 2 38 ? -12.414 -10.964 38.920 1.00 28.02 38 LYS C C 1
ATOM 4189 O O . LYS C 2 38 ? -13.219 -11.890 38.993 1.00 28.05 38 LYS C O 1
ATOM 4195 N N . LEU C 2 39 ? -12.722 -9.754 38.457 1.00 27.13 39 LEU C N 1
ATOM 4196 C CA . LEU C 2 39 ? -14.046 -9.434 37.942 1.00 26.65 39 LEU C CA 1
ATOM 4197 C C . LEU C 2 39 ? -14.396 -10.247 36.683 1.00 26.88 39 LEU C C 1
ATOM 4198 O O . LEU C 2 39 ? -15.483 -10.798 36.587 1.00 26.20 39 LEU C O 1
ATOM 4203 N N . ILE C 2 40 ? -13.472 -10.302 35.722 1.00 26.74 40 ILE C N 1
ATOM 4204 C CA . ILE C 2 40 ? -13.632 -11.161 34.542 1.00 26.59 40 ILE C CA 1
ATOM 4205 C C . ILE C 2 40 ? -13.836 -12.620 34.935 1.00 26.53 40 ILE C C 1
ATOM 4206 O O . ILE C 2 40 ? -14.762 -13.280 34.460 1.00 25.77 40 ILE C O 1
ATOM 4211 N N . GLU C 2 41 ? -12.982 -13.107 35.827 1.00 27.25 41 GLU C N 1
ATOM 4212 C CA . GLU C 2 41 ? -12.974 -14.517 36.202 1.00 28.45 41 GLU C CA 1
ATOM 4213 C C . GLU C 2 41 ? -14.272 -14.950 36.874 1.00 28.77 41 GLU C C 1
ATOM 4214 O O . GLU C 2 41 ? -14.765 -16.047 36.628 1.00 29.14 41 GLU C O 1
ATOM 4220 N N . THR C 2 42 ? -14.834 -14.071 37.696 1.00 29.25 42 THR C N 1
ATOM 4221 C CA . THR C 2 42 ? -16.042 -14.383 38.462 1.00 30.18 42 THR C CA 1
ATOM 4222 C C . THR C 2 42 ? -17.363 -13.949 37.785 1.00 30.61 42 THR C C 1
ATOM 4223 O O . THR C 2 42 ? -18.397 -14.586 37.982 1.00 30.27 42 THR C O 1
ATOM 4227 N N . ARG C 2 43 ? -17.331 -12.874 36.995 1.00 31.39 43 ARG C N 1
ATOM 4228 C CA . ARG C 2 43 ? -18.568 -12.292 36.451 1.00 32.28 43 ARG C CA 1
ATOM 4229 C C . ARG C 2 43 ? -18.747 -12.491 34.949 1.00 32.55 43 ARG C C 1
ATOM 4230 O O . ARG C 2 43 ? -19.849 -12.316 34.414 1.00 32.24 43 ARG C O 1
ATOM 4238 N N . VAL C 2 44 ? -17.667 -12.839 34.261 1.00 32.57 44 VAL C N 1
ATOM 4239 C CA . VAL C 2 44 ? -17.735 -12.985 32.814 1.00 33.12 44 VAL C CA 1
ATOM 4240 C C . VAL C 2 44 ? -17.430 -14.416 32.357 1.00 33.39 44 VAL C C 1
ATOM 4241 O O . VAL C 2 44 ? -18.227 -15.028 31.630 1.00 33.24 44 VAL C O 1
ATOM 4245 N N . GLN C 2 45 ? -16.285 -14.942 32.791 1.00 33.79 45 GLN C N 1
ATOM 4246 C CA . GLN C 2 45 ? -15.898 -16.322 32.496 1.00 34.50 45 GLN C CA 1
ATOM 4247 C C . GLN C 2 45 ? -16.568 -17.308 33.452 1.00 34.32 45 GLN C C 1
ATOM 4248 O O . GLN C 2 45 ? -15.898 -17.961 34.261 1.00 34.52 45 GLN C O 1
ATOM 4254 N N . VAL C 2 46 ? -17.887 -17.427 33.356 1.00 33.95 46 VAL C N 1
ATOM 4255 C CA . VAL C 2 46 ? -18.609 -18.338 34.230 1.00 33.76 46 VAL C CA 1
ATOM 4256 C C . VAL C 2 46 ? -18.881 -19.638 33.484 1.00 33.48 46 VAL C C 1
ATOM 4257 O O . VAL C 2 46 ? -19.559 -19.636 32.452 1.00 33.49 46 VAL C O 1
ATOM 4261 N N . ASP C 2 47 ? -18.347 -20.744 34.002 1.00 33.13 47 ASP C N 1
ATOM 4262 C CA . ASP C 2 47 ? -18.560 -22.058 33.393 1.00 32.86 47 ASP C CA 1
ATOM 4263 C C . ASP C 2 47 ? -19.897 -22.674 33.810 1.00 32.70 47 ASP C C 1
ATOM 4264 O O . ASP C 2 47 ? -20.037 -23.894 33.888 1.00 32.51 47 ASP C O 1
ATOM 4269 N N . GLU C 2 48 ? -20.869 -21.814 34.089 1.00 32.41 48 GLU C N 1
ATOM 4270 C CA . GLU C 2 48 ? -22.243 -22.221 34.310 1.00 32.28 48 GLU C CA 1
ATOM 4271 C C . GLU C 2 48 ? -23.072 -21.504 33.252 1.00 32.03 48 GLU C C 1
ATOM 4272 O O . GLU C 2 48 ? -22.698 -20.423 32.802 1.00 31.96 48 GLU C O 1
ATOM 4278 N N . ILE C 2 49 ? -24.187 -22.103 32.850 1.00 31.82 49 ILE C N 1
ATOM 4279 C CA . ILE C 2 49 ? -25.031 -21.514 31.806 1.00 31.76 49 ILE C CA 1
ATOM 4280 C C . ILE C 2 49 ? -25.758 -20.264 32.307 1.00 31.88 49 ILE C C 1
ATOM 4281 O O . ILE C 2 49 ? -26.532 -20.315 33.268 1.00 31.56 49 ILE C O 1
ATOM 4286 N N . VAL C 2 50 ? -25.463 -19.150 31.640 1.00 31.85 50 VAL C N 1
ATOM 4287 C CA . VAL C 2 50 ? -25.963 -17.825 31.986 1.00 32.20 50 VAL C CA 1
ATOM 4288 C C . VAL C 2 50 ? -26.492 -17.151 30.711 1.00 31.69 50 VAL C C 1
ATOM 4289 O O . VAL C 2 50 ? -25.936 -17.344 29.620 1.00 31.65 50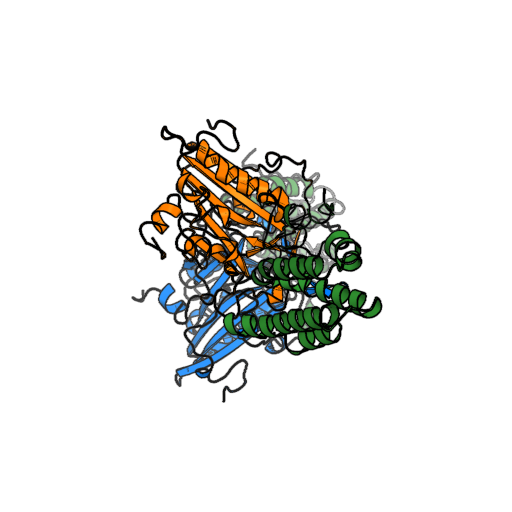 VAL C O 1
ATOM 4293 N N . ASP C 2 51 ? -27.577 -16.393 30.844 1.00 30.59 51 ASP C N 1
ATOM 4294 C CA . ASP C 2 51 ? -28.068 -15.527 29.768 1.00 29.92 51 ASP C CA 1
ATOM 4295 C C . ASP C 2 51 ? -26.908 -14.672 29.208 1.00 29.30 51 ASP C C 1
ATOM 4296 O O . ASP C 2 51 ? -26.180 -14.023 29.970 1.00 28.90 51 ASP C O 1
ATOM 4301 N N . ASP C 2 52 ? -26.752 -14.692 27.880 1.00 28.60 52 ASP C N 1
ATOM 4302 C CA A ASP C 2 52 ? -25.687 -13.919 27.228 0.50 28.25 52 ASP C CA 1
ATOM 4303 C CA B ASP C 2 52 ? -25.747 -13.911 27.153 0.50 28.61 52 ASP C CA 1
ATOM 4304 C C . ASP C 2 52 ? -25.851 -12.423 27.475 1.00 28.17 52 ASP C C 1
ATOM 4305 O O . ASP C 2 52 ? -24.854 -11.715 27.538 1.00 28.30 52 ASP C O 1
ATOM 4314 N N . ASP C 2 53 ? -27.094 -11.954 27.628 1.00 27.84 53 ASP C N 1
ATOM 4315 C CA . ASP C 2 53 ? -27.378 -10.558 27.981 1.00 28.13 53 ASP C CA 1
ATOM 4316 C C . ASP C 2 53 ? -26.696 -10.150 29.297 1.00 27.77 53 ASP C C 1
ATOM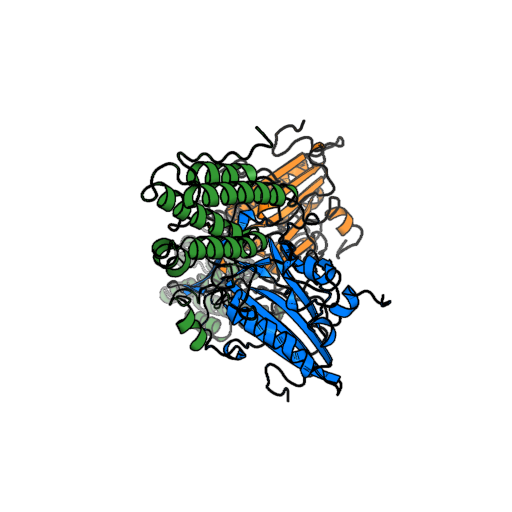 4317 O O . ASP C 2 53 ? -26.149 -9.054 29.401 1.00 27.46 53 ASP C O 1
ATOM 4322 N N . VAL C 2 54 ? -26.743 -11.041 30.288 1.00 27.47 54 VAL C N 1
ATOM 4323 C CA . VAL C 2 54 ? -26.125 -10.812 31.598 1.00 27.27 54 VAL C CA 1
ATOM 4324 C C . VAL C 2 54 ? -24.610 -10.739 31.466 1.00 27.55 54 VAL C C 1
ATOM 4325 O O . VAL C 2 54 ? -23.974 -9.830 31.993 1.00 27.82 54 VAL C O 1
ATOM 4329 N N . THR C 2 55 ? -24.039 -11.704 30.751 1.00 27.97 55 THR C N 1
ATOM 4330 C CA . THR C 2 55 ? -22.599 -11.789 30.555 1.00 28.45 55 THR C CA 1
ATOM 4331 C C . THR C 2 55 ? -22.087 -10.563 29.809 1.00 28.65 55 THR C C 1
ATOM 4332 O O . THR C 2 55 ? -21.080 -9.965 30.207 1.00 28.69 55 THR C O 1
ATOM 4336 N N . LYS C 2 56 ? -22.787 -10.177 28.746 1.00 29.54 56 LYS C N 1
ATOM 4337 C CA . LYS C 2 56 ? -22.435 -8.964 28.008 1.00 30.84 56 LYS C CA 1
ATOM 4338 C C . LYS C 2 56 ? -22.424 -7.712 28.905 1.00 29.98 56 LYS C C 1
ATOM 4339 O O . LYS C 2 56 ? -21.472 -6.927 28.865 1.00 29.78 56 LYS C O 1
ATOM 4345 N N . GLU C 2 57 ? -23.472 -7.521 29.709 1.00 29.27 57 GLU C N 1
ATOM 4346 C CA . GLU C 2 57 ? -23.502 -6.362 30.607 1.00 28.31 57 GLU C CA 1
ATOM 4347 C C . GLU C 2 57 ? -22.382 -6.414 31.651 1.00 28.07 57 GLU C C 1
ATOM 4348 O O . GLU C 2 57 ? -21.731 -5.391 31.910 1.00 26.61 57 GLU C O 1
ATOM 4354 N N . ASN C 2 58 ? -22.160 -7.605 32.223 1.00 27.52 58 ASN C N 1
ATOM 4355 C CA . ASN C 2 58 ? -21.091 -7.816 33.203 1.00 27.68 58 ASN C CA 1
ATOM 4356 C C . ASN C 2 58 ? -19.722 -7.410 32.647 1.00 27.69 58 ASN C C 1
ATOM 4357 O O . ASN C 2 58 ? -18.926 -6.748 33.332 1.00 26.98 58 ASN C O 1
ATOM 4362 N N . PHE C 2 59 ? -19.452 -7.799 31.406 1.00 28.10 59 PHE C N 1
ATOM 4363 C CA . PHE C 2 59 ? -18.201 -7.391 30.778 1.00 28.96 59 PHE C CA 1
ATOM 4364 C C . PHE C 2 59 ? -18.193 -5.901 30.481 1.00 29.62 59 PHE C C 1
ATOM 4365 O O . PHE C 2 59 ? -17.168 -5.247 30.693 1.00 30.47 59 PHE C O 1
ATOM 4373 N N . ASP C 2 60 ? -19.304 -5.368 29.969 1.00 29.79 60 ASP C N 1
ATOM 4374 C CA . ASP C 2 60 ? -19.372 -3.922 29.681 1.00 30.85 60 ASP C CA 1
ATOM 4375 C C . ASP C 2 60 ? -19.075 -3.083 30.935 1.00 30.41 60 ASP C C 1
ATOM 4376 O O . ASP C 2 60 ? -18.358 -2.086 30.849 1.00 30.41 60 ASP C O 1
ATOM 4381 N N . ARG C 2 61 ? -19.601 -3.500 32.091 1.00 29.43 61 ARG C N 1
ATOM 4382 C CA . ARG C 2 61 ? -19.309 -2.831 33.357 1.00 29.34 61 ARG C CA 1
ATOM 4383 C C . ARG C 2 61 ? -17.869 -3.035 33.841 1.00 28.80 61 ARG C C 1
ATOM 4384 O O . ARG C 2 61 ? -17.299 -2.158 34.465 1.00 29.23 61 ARG C O 1
ATOM 4392 N N . THR C 2 62 ? -17.289 -4.196 33.592 1.00 28.18 62 THR C N 1
ATOM 4393 C CA . THR C 2 62 ? -15.877 -4.389 33.914 1.00 28.06 62 THR C CA 1
ATOM 4394 C C . THR C 2 62 ? -14.966 -3.545 32.996 1.00 28.01 62 THR C C 1
ATOM 4395 O O . THR C 2 62 ? -14.038 -2.861 33.463 1.00 27.65 62 THR C O 1
ATOM 4399 N N . ALA C 2 63 ? -15.253 -3.592 31.695 1.00 27.44 63 ALA C N 1
ATOM 4400 C CA . ALA C 2 63 ? -14.545 -2.791 30.715 1.00 27.38 63 ALA C CA 1
ATOM 4401 C C . ALA C 2 63 ? -14.554 -1.302 31.077 1.00 27.28 63 ALA C C 1
ATOM 4402 O O . ALA C 2 63 ? -13.520 -0.638 30.981 1.00 27.21 63 ALA C O 1
ATOM 4404 N N . ALA C 2 64 ? -15.717 -0.786 31.477 1.00 27.37 64 ALA C N 1
ATOM 4405 C CA . ALA C 2 64 ? -15.882 0.642 31.762 1.00 27.90 64 ALA C CA 1
ATOM 4406 C C . ALA C 2 64 ? -15.066 1.045 32.979 1.00 28.27 64 ALA C C 1
ATOM 4407 O O . ALA C 2 64 ? -14.470 2.130 33.014 1.00 29.32 64 ALA C O 1
ATOM 4409 N N . ALA C 2 65 ? -15.024 0.170 33.974 1.00 28.06 65 ALA C N 1
ATOM 4410 C CA . ALA C 2 65 ? -14.190 0.410 35.149 1.00 28.09 65 ALA C CA 1
ATOM 4411 C C . ALA C 2 65 ? -12.689 0.387 34.798 1.00 28.08 65 ALA C C 1
ATOM 4412 O O . ALA C 2 65 ? -11.898 1.193 35.312 1.00 27.33 65 ALA C O 1
ATOM 4414 N N . ALA C 2 66 ? -12.310 -0.537 33.918 1.00 27.87 66 ALA C N 1
ATOM 4415 C CA . ALA C 2 66 ? -10.931 -0.622 33.454 1.00 27.88 66 ALA C CA 1
ATOM 4416 C C . ALA C 2 66 ? -10.522 0.637 32.696 1.00 28.13 66 ALA C C 1
ATOM 4417 O O . ALA C 2 66 ? -9.456 1.180 32.953 1.00 28.51 66 ALA C O 1
ATOM 4419 N N . ARG C 2 67 ? -11.376 1.117 31.794 1.00 28.48 67 ARG C N 1
ATOM 4420 C CA . ARG C 2 67 ? -11.089 2.339 31.031 1.00 28.98 67 ARG C CA 1
ATOM 4421 C C . ARG C 2 67 ? -10.924 3.581 31.913 1.00 28.89 67 ARG C C 1
ATOM 4422 O O . ARG C 2 67 ? -10.074 4.433 31.631 1.00 28.57 67 ARG C O 1
ATOM 4430 N N . ASP C 2 68 ? -11.755 3.685 32.950 1.00 29.57 68 ASP C N 1
ATOM 4431 C CA . ASP C 2 68 ? -11.713 4.806 33.904 1.00 29.81 68 ASP C CA 1
ATOM 4432 C C . ASP C 2 68 ? -10.362 4.868 34.615 1.00 29.47 68 ASP C C 1
ATOM 4433 O O . ASP C 2 68 ? -9.719 5.911 34.665 1.00 29.18 68 ASP C O 1
ATOM 4438 N N . VAL C 2 69 ? -9.948 3.724 35.150 1.00 29.31 69 VAL C N 1
ATOM 4439 C CA . VAL C 2 69 ? -8.707 3.582 35.890 1.00 29.16 69 VAL C CA 1
ATOM 4440 C C . VAL C 2 69 ? -7.462 3.814 35.017 1.00 28.90 69 VAL C C 1
ATOM 4441 O O . VAL C 2 69 ? -6.517 4.471 35.445 1.00 29.07 69 VAL C O 1
ATOM 4445 N N . ILE C 2 70 ? -7.467 3.287 33.798 1.00 28.90 70 ILE C N 1
ATOM 4446 C CA . ILE C 2 70 ? -6.364 3.523 32.870 1.00 29.05 70 ILE C CA 1
ATOM 4447 C C . ILE C 2 70 ? -6.194 5.030 32.623 1.00 29.66 70 ILE C C 1
ATOM 4448 O O . ILE C 2 70 ? -5.072 5.551 32.616 1.00 29.38 70 ILE C O 1
ATOM 4453 N N . TRP C 2 71 ? -7.320 5.715 32.437 1.00 29.77 71 TRP C N 1
ATOM 4454 C CA . TRP C 2 71 ? -7.330 7.147 32.183 1.00 30.61 71 TRP C CA 1
ATOM 4455 C C . TRP C 2 71 ? -6.763 7.905 33.382 1.00 30.27 71 TRP C C 1
ATOM 4456 O O . TRP C 2 71 ? -5.928 8.797 33.226 1.00 30.37 71 TRP C O 1
ATOM 4467 N N . ARG C 2 72 ? -7.208 7.533 34.576 1.00 29.79 72 ARG C N 1
ATOM 4468 C CA . ARG C 2 72 ? -6.671 8.124 35.794 1.00 29.69 72 ARG C CA 1
ATOM 4469 C C . ARG C 2 72 ? -5.184 7.831 36.025 1.00 28.85 72 ARG C C 1
ATOM 4470 O O . ARG C 2 72 ? -4.432 8.726 36.393 1.00 27.95 72 ARG C O 1
ATOM 4478 N N . LEU C 2 73 ? -4.751 6.597 35.766 1.00 28.19 73 LEU C N 1
ATOM 4479 C CA . LEU C 2 73 ? -3.343 6.241 35.977 1.00 28.02 73 LEU C CA 1
ATOM 4480 C C . LEU C 2 73 ? -2.423 7.066 35.085 1.00 28.20 73 LEU C C 1
ATOM 4481 O O . LEU C 2 73 ? -1.323 7.422 35.485 1.00 27.84 73 LEU C O 1
ATOM 4486 N N . LEU C 2 74 ? -2.909 7.383 33.888 1.00 28.37 74 LEU C N 1
ATOM 4487 C CA . LEU C 2 74 ? -2.138 8.126 32.901 1.00 28.95 74 LEU C CA 1
ATOM 4488 C C . LEU C 2 74 ? -2.169 9.641 33.097 1.00 29.56 74 LEU C C 1
ATOM 4489 O O . LEU C 2 74 ? -1.158 10.296 32.872 1.00 29.67 74 LEU C O 1
ATOM 4494 N N . PHE C 2 75 ? -3.306 10.189 33.540 1.00 30.15 75 PHE C N 1
ATOM 4495 C CA . PHE C 2 75 ? -3.508 11.641 33.507 1.00 30.93 75 PHE C CA 1
ATOM 4496 C C . PHE C 2 75 ? -3.758 12.352 34.843 1.00 31.60 75 PHE C C 1
ATOM 4497 O O . PHE C 2 75 ? -3.652 13.575 34.902 1.00 31.69 75 PHE C O 1
ATOM 4505 N N . ASP C 2 76 ? -4.101 11.603 35.893 1.00 32.43 76 ASP C N 1
ATOM 4506 C CA . ASP C 2 76 ? -4.424 12.179 37.212 1.00 33.36 76 ASP C CA 1
ATOM 4507 C C . ASP C 2 76 ? -3.355 13.050 37.855 1.00 33.24 76 ASP C C 1
ATOM 4508 O O . ASP C 2 76 ? -3.689 13.901 38.678 1.00 33.73 76 ASP C O 1
ATOM 4513 N N . GLU C 2 77 ? -2.085 12.832 37.511 1.00 32.83 77 GLU C N 1
ATOM 4514 C CA . GLU C 2 77 ? -0.964 13.567 38.138 1.00 32.81 77 GLU C CA 1
ATOM 4515 C C . GLU C 2 77 ? -0.727 13.247 39.625 1.00 31.79 77 GLU C C 1
ATOM 4516 O O . GLU C 2 77 ? 0.027 13.936 40.298 1.00 32.16 77 GLU C O 1
ATOM 4522 N N . ALA C 2 78 ? -1.380 12.204 40.128 1.00 30.78 78 ALA C N 1
ATOM 4523 C CA . ALA C 2 78 ? -1.061 11.630 41.434 1.00 29.61 78 ALA C CA 1
ATOM 4524 C C . ALA C 2 78 ? 0.025 10.576 41.226 1.00 28.59 78 ALA C C 1
ATOM 4525 O O . ALA C 2 78 ? 0.167 10.049 40.117 1.00 27.47 78 ALA C O 1
ATOM 4527 N N . GLY C 2 79 ? 0.774 10.267 42.288 1.00 27.60 79 GLY C N 1
ATOM 4528 C CA . GLY C 2 79 ? 1.825 9.242 42.232 1.00 26.87 79 GLY C CA 1
ATOM 4529 C C . GLY C 2 79 ? 3.000 9.639 41.342 1.00 26.40 79 GLY C C 1
ATOM 4530 O O . GLY C 2 79 ? 3.300 10.827 41.205 1.00 26.06 79 GLY C O 1
ATOM 4531 N N . THR C 2 80 ? 3.673 8.650 40.754 1.00 25.50 80 THR C N 1
ATOM 4532 C CA . THR C 2 80 ? 4.720 8.908 39.755 1.00 25.30 80 THR C CA 1
ATOM 4533 C C . THR C 2 80 ? 4.375 8.192 38.463 1.00 25.23 80 THR C C 1
ATOM 4534 O O . THR C 2 80 ? 3.749 7.123 38.493 1.00 24.58 80 THR C O 1
ATOM 4538 N N . SER C 2 81 ? 4.780 8.779 37.336 1.00 25.09 81 SER C N 1
ATOM 4539 C CA . SER C 2 81 ? 4.528 8.158 36.034 1.00 25.67 81 SER C CA 1
ATOM 4540 C C . SER C 2 81 ? 5.253 6.828 35.911 1.00 25.29 81 SER C C 1
ATOM 4541 O O . SER C 2 81 ? 4.688 5.892 35.380 1.00 25.28 81 SER C O 1
ATOM 4544 N N . GLN C 2 82 ? 6.487 6.754 36.407 1.00 25.41 82 GLN C N 1
ATOM 4545 C CA A GLN C 2 82 ? 7.248 5.491 36.475 0.50 25.42 82 GLN C CA 1
ATOM 4546 C CA B GLN C 2 82 ? 7.239 5.513 36.421 0.50 25.50 82 GLN C CA 1
ATOM 4547 C C . GLN C 2 82 ? 6.325 4.341 36.845 1.00 25.87 82 GLN C C 1
ATOM 4548 O O . GLN C 2 82 ? 6.168 3.370 36.094 1.00 26.31 82 GLN C O 1
ATOM 4559 N N . SER C 2 83 ? 5.695 4.465 38.016 1.00 26.43 83 SER C N 1
ATOM 4560 C CA . SER C 2 83 ? 4.779 3.453 38.549 1.00 27.20 83 SER C CA 1
ATOM 4561 C C . SER C 2 83 ? 3.429 3.381 37.844 1.00 27.60 83 SER C C 1
ATOM 4562 O O . SER C 2 83 ? 2.978 2.293 37.468 1.00 27.32 83 SER C O 1
ATOM 4565 N N . ASN C 2 84 ? 2.772 4.533 37.707 1.00 28.03 84 ASN C N 1
ATOM 4566 C CA . ASN C 2 84 ? 1.379 4.577 37.238 1.00 28.87 84 ASN C CA 1
ATOM 4567 C C . ASN C 2 84 ? 1.218 4.274 35.749 1.00 29.22 84 ASN C C 1
ATOM 4568 O O . ASN C 2 84 ? 0.231 3.656 35.343 1.00 29.45 84 ASN C O 1
ATOM 4573 N N . THR C 2 85 ? 2.199 4.690 34.947 1.00 29.16 85 THR C N 1
ATOM 4574 C CA . THR C 2 85 ? 2.206 4.397 33.514 1.00 29.26 85 THR C CA 1
ATOM 4575 C C . THR C 2 85 ? 2.340 2.900 33.284 1.00 29.15 85 THR C C 1
ATOM 4576 O O . THR C 2 85 ? 1.664 2.338 32.427 1.00 29.42 85 THR C O 1
ATOM 4580 N N . GLU C 2 86 ? 3.190 2.248 34.072 1.00 29.09 86 GLU C N 1
ATOM 4581 C CA . GLU C 2 86 ? 3.338 0.796 34.004 1.00 28.75 86 GLU C CA 1
ATOM 4582 C C . GLU C 2 86 ? 2.035 0.068 34.347 1.00 28.53 86 GLU C C 1
ATOM 4583 O O . GLU C 2 86 ? 1.632 -0.871 33.657 1.00 28.31 86 GLU C O 1
ATOM 4589 N N . LYS C 2 87 ? 1.371 0.513 35.405 1.00 28.35 87 LYS C N 1
ATOM 4590 C CA . LYS C 2 87 ? 0.064 -0.037 35.776 1.00 28.29 87 LYS C CA 1
ATOM 4591 C C . LYS C 2 87 ? -0.967 0.105 34.637 1.00 28.28 87 LYS C C 1
ATOM 4592 O O . LYS C 2 87 ? -1.696 -0.839 34.322 1.00 28.11 87 LYS C O 1
ATOM 4598 N N . ALA C 2 88 ? -1.002 1.276 34.010 1.00 28.36 88 ALA C N 1
ATOM 4599 C CA . ALA C 2 88 ? -1.922 1.532 32.905 1.00 29.11 88 ALA C CA 1
ATOM 4600 C C . ALA C 2 88 ? -1.642 0.649 31.699 1.00 29.80 88 ALA C C 1
ATOM 4601 O O . ALA C 2 88 ? -2.560 0.102 31.098 1.00 30.22 88 ALA C O 1
ATOM 4603 N N . SER C 2 89 ? -0.366 0.493 31.374 1.00 30.36 89 SER C N 1
ATOM 4604 C CA . SER C 2 89 ? 0.089 -0.353 30.269 1.00 30.44 89 SER C CA 1
ATOM 4605 C C . SER C 2 89 ? -0.366 -1.818 30.447 1.00 30.46 89 SER C C 1
ATOM 4606 O O . SER C 2 89 ? -0.982 -2.412 29.552 1.00 29.35 89 SER C O 1
ATOM 4609 N N . GLN C 2 90 ? -0.085 -2.377 31.624 1.00 30.40 90 GLN C N 1
ATOM 4610 C CA . GLN C 2 90 ? -0.479 -3.747 31.942 1.00 30.77 90 GLN C CA 1
ATOM 4611 C C . GLN C 2 90 ? -1.990 -3.966 31.940 1.00 29.92 90 GLN C C 1
ATOM 4612 O O . GLN C 2 90 ? -2.464 -4.956 31.400 1.00 30.53 90 GLN C O 1
ATOM 4618 N N . LEU C 2 91 ? -2.740 -3.056 32.555 1.00 29.80 91 LEU C N 1
ATOM 4619 C CA . LEU C 2 91 ? -4.212 -3.123 32.535 1.00 29.48 91 LEU C CA 1
ATOM 4620 C C . LEU C 2 91 ? -4.749 -2.961 31.107 1.00 29.04 91 LEU C C 1
ATOM 4621 O O . LEU C 2 91 ? -5.635 -3.714 30.692 1.00 29.03 91 LEU C O 1
ATOM 4626 N N . LEU C 2 92 ? -4.194 -2.017 30.350 1.00 28.26 92 LEU C N 1
ATOM 4627 C CA . LEU C 2 92 ? -4.640 -1.798 28.974 1.00 28.56 92 LEU C CA 1
ATOM 4628 C C . LEU C 2 92 ? -4.472 -3.055 28.121 1.00 28.96 92 LEU C C 1
ATOM 4629 O O . LEU C 2 92 ? -5.385 -3.443 27.394 1.00 28.59 92 LEU C O 1
ATOM 4634 N N . GLU C 2 93 ? -3.303 -3.677 28.222 1.00 29.01 93 GLU C N 1
ATOM 4635 C CA . GLU C 2 93 ? -3.013 -4.913 27.515 1.00 30.53 93 GLU C CA 1
ATOM 4636 C C . GLU C 2 93 ? -3.982 -6.055 27.869 1.00 29.95 93 GLU C C 1
ATOM 4637 O O . GLU C 2 93 ? -4.544 -6.690 26.987 1.00 29.98 93 GLU C O 1
ATOM 4643 N N . GLU C 2 94 ? -4.161 -6.313 29.162 1.00 30.03 94 GLU C N 1
ATOM 4644 C CA . GLU C 2 94 ? -5.121 -7.323 29.621 1.00 29.96 94 GLU C CA 1
ATOM 4645 C C . GLU C 2 94 ? -6.542 -6.993 29.172 1.00 29.13 94 GLU C C 1
ATOM 4646 O O . GLU C 2 94 ? -7.252 -7.856 28.632 1.00 28.72 94 GLU C O 1
ATOM 4652 N N . TYR C 2 95 ? -6.952 -5.744 29.375 1.00 28.70 95 TYR C N 1
ATOM 4653 C CA . TYR C 2 95 ? -8.301 -5.337 28.978 1.00 28.05 95 TYR C CA 1
ATOM 4654 C C . TYR C 2 95 ? -8.534 -5.506 27.460 1.00 28.21 95 TYR C C 1
ATOM 4655 O O . TYR C 2 95 ? -9.543 -6.112 27.054 1.00 27.73 95 TYR C O 1
ATOM 4664 N N . ARG C 2 96 ? -7.603 -5.008 26.641 1.00 28.05 96 ARG C N 1
ATOM 4665 C CA . ARG C 2 96 ? -7.682 -5.171 25.181 1.00 28.42 96 ARG C CA 1
ATOM 4666 C C . ARG C 2 96 ? -7.821 -6.643 24.727 1.00 28.83 96 ARG C C 1
ATOM 4667 O O . ARG C 2 96 ? -8.566 -6.951 23.793 1.00 28.49 96 ARG C O 1
ATOM 4675 N N . GLY C 2 97 ? -7.083 -7.531 25.389 1.00 28.92 97 GLY C N 1
ATOM 4676 C CA . GLY C 2 97 ? -7.115 -8.957 25.080 1.00 29.76 97 GLY C CA 1
ATOM 4677 C C . GLY C 2 97 ? -8.505 -9.530 25.251 1.00 30.10 97 GLY C C 1
ATOM 4678 O O . GLY C 2 97 ? -8.937 -10.369 24.469 1.00 30.68 97 GLY C O 1
ATOM 4679 N N . ASP C 2 98 ? -9.208 -9.072 26.280 1.00 30.00 98 ASP C N 1
ATOM 4680 C CA . ASP C 2 98 ? -10.602 -9.462 26.485 1.00 29.98 98 ASP C CA 1
ATOM 4681 C C . ASP C 2 98 ? -11.544 -8.777 25.509 1.00 29.90 98 ASP C C 1
ATOM 4682 O O . ASP C 2 98 ? -12.466 -9.411 24.983 1.00 29.58 98 ASP C O 1
ATOM 4687 N N . ALA C 2 99 ? -11.329 -7.479 25.282 1.00 29.73 99 ALA C N 1
ATOM 4688 C CA . ALA C 2 99 ? -12.177 -6.729 24.356 1.00 29.67 99 ALA C CA 1
ATOM 4689 C C . ALA C 2 99 ? -12.206 -7.330 22.943 1.00 29.90 99 ALA C C 1
ATOM 4690 O O . ALA C 2 99 ? -13.253 -7.304 22.285 1.00 29.57 99 ALA C O 1
ATOM 4692 N N . CYS C 2 100 ? -11.067 -7.859 22.483 1.00 30.06 100 CYS C N 1
ATOM 4693 C CA . CYS C 2 100 ? -10.970 -8.513 21.173 1.00 30.53 100 CYS C CA 1
ATOM 4694 C C . CYS C 2 100 ? -11.934 -9.691 21.036 1.00 30.36 100 CYS C C 1
ATOM 4695 O O . CYS C 2 100 ? -12.318 -10.051 19.921 1.00 31.11 100 CYS C O 1
ATOM 4698 N N . PHE C 2 101 ? -12.260 -10.329 22.156 1.00 29.55 101 PHE C N 1
ATOM 4699 C CA . PHE C 2 101 ? -13.140 -11.490 22.171 1.00 28.97 101 PHE C CA 1
ATOM 4700 C C . PHE C 2 101 ? -14.585 -11.085 22.491 1.00 29.62 101 PHE C C 1
ATOM 4701 O O . PHE C 2 101 ? -15.523 -11.513 21.809 1.00 29.01 101 PHE C O 1
ATOM 4709 N N . TYR C 2 102 ? -14.757 -10.272 23.536 1.00 30.21 102 TYR C N 1
ATOM 4710 C CA . TYR C 2 102 ? -16.103 -9.899 24.012 1.00 31.38 102 TYR C CA 1
ATOM 4711 C C . TYR C 2 102 ? -16.743 -8.669 23.338 1.00 31.70 102 TYR C C 1
ATOM 4712 O O . TYR C 2 102 ? -17.937 -8.693 23.068 1.00 31.47 102 TYR C O 1
ATOM 4721 N N . ASP C 2 103 ? -15.971 -7.599 23.096 1.00 32.50 103 ASP C N 1
ATOM 4722 C CA . ASP C 2 103 ? -16.572 -6.287 22.754 1.00 32.78 103 ASP C CA 1
ATOM 4723 C C . ASP C 2 103 ? -15.564 -5.277 22.189 1.00 33.09 103 ASP C C 1
ATOM 4724 O O . ASP C 2 103 ? -15.160 -4.334 22.889 1.00 33.45 103 ASP C O 1
ATOM 4729 N N . PRO C 2 104 ? -15.134 -5.466 20.932 1.00 32.86 104 PRO C N 1
ATOM 4730 C CA . PRO C 2 104 ? -14.114 -4.569 20.389 1.00 32.69 104 PRO C CA 1
ATOM 4731 C C . PRO C 2 104 ? -14.578 -3.142 20.116 1.00 32.36 104 PRO C C 1
ATOM 4732 O O . PRO C 2 104 ? -13.765 -2.228 20.193 1.00 31.83 104 PRO C O 1
ATOM 4736 N N . THR C 2 105 ? -15.828 -2.949 19.753 1.00 32.45 105 THR C N 1
ATOM 4737 C CA . THR C 2 105 ? -16.325 -1.625 19.430 1.00 33.15 105 THR C CA 1
ATOM 4738 C C . THR C 2 105 ? -16.102 -0.517 20.460 1.00 32.75 105 THR C C 1
ATOM 4739 O O . THR C 2 105 ? -15.573 0.483 20.130 1.00 32.45 105 THR C O 1
ATOM 4743 N N . PRO C 2 106 ? -16.491 -0.728 21.697 1.00 32.69 106 PRO C N 1
ATOM 4744 C CA . PRO C 2 106 ? -16.277 0.249 22.750 1.00 32.22 106 PRO C CA 1
ATOM 4745 C C . PRO C 2 106 ? -14.795 0.477 22.907 1.00 31.83 106 PRO C C 1
ATOM 4746 O O . PRO C 2 106 ? -14.421 1.575 23.056 1.00 31.59 106 PRO C O 1
ATOM 4750 N N . TYR C 2 107 ? -13.971 -0.556 22.846 1.00 31.20 107 TYR C N 1
ATOM 4751 C CA . TYR C 2 107 ? -12.540 -0.366 22.942 1.00 30.34 107 TYR C CA 1
ATOM 4752 C C . TYR C 2 107 ? -12.024 0.453 21.752 1.00 30.24 107 TYR C C 1
ATOM 4753 O O . TYR C 2 107 ? -11.305 1.374 21.932 1.00 30.25 107 TYR C O 1
ATOM 4762 N N . ASN C 2 108 ? -12.410 0.091 20.548 1.00 30.24 108 ASN C N 1
ATOM 4763 C CA . ASN C 2 108 ? -11.954 0.794 19.350 1.00 31.00 108 ASN C CA 1
ATOM 4764 C C . ASN C 2 108 ? -12.269 2.303 19.331 1.00 31.44 108 ASN C C 1
ATOM 4765 O O . ASN C 2 108 ? -11.457 3.113 18.858 1.00 31.56 108 ASN C O 1
ATOM 4770 N N . GLU C 2 109 ? -13.429 2.679 19.858 1.00 31.89 109 GLU C N 1
ATOM 4771 C CA . GLU C 2 109 ? -13.801 4.093 19.919 1.00 32.81 109 GLU C CA 1
ATOM 4772 C C . GLU C 2 109 ? -13.038 4.825 21.014 1.00 32.38 109 GLU C C 1
ATOM 4773 O O . GLU C 2 109 ? -12.620 5.965 20.827 1.00 32.37 109 GLU C O 1
ATOM 4779 N N . TRP C 2 110 ? -12.867 4.161 22.155 1.00 31.57 110 TRP C N 1
ATOM 4780 C CA . TRP C 2 110 ? -12.232 4.788 23.309 1.00 31.09 110 TRP C CA 1
ATOM 4781 C C . TRP C 2 110 ? -10.719 4.961 23.127 1.00 30.15 110 TRP C C 1
ATOM 4782 O O . TRP C 2 110 ? -10.132 5.947 23.577 1.00 30.37 110 TRP C O 1
ATOM 4793 N N . ILE C 2 111 ? -10.094 4.003 22.456 1.00 29.04 111 ILE C N 1
ATOM 4794 C CA . ILE C 2 111 ? -8.652 4.046 22.278 1.00 28.00 111 ILE C CA 1
ATOM 4795 C C . ILE C 2 111 ? -8.213 5.247 21.418 1.00 27.95 111 ILE C C 1
ATOM 4796 O O . ILE C 2 111 ? -7.120 5.740 21.582 1.00 27.68 111 ILE C O 1
ATOM 4801 N N . VAL C 2 112 ? -9.091 5.721 20.534 1.00 27.95 112 VAL C N 1
ATOM 4802 C CA . VAL C 2 112 ? -8.839 6.926 19.731 1.00 28.46 112 VAL C CA 1
ATOM 4803 C C . VAL C 2 112 ? -8.799 8.188 20.612 1.00 28.49 112 VAL C C 1
ATOM 4804 O O . VAL C 2 112 ? -7.908 9.041 20.471 1.00 28.38 112 VAL C O 1
ATOM 4808 N N . LYS C 2 113 ? -9.767 8.306 21.516 1.00 28.65 113 LYS C N 1
ATOM 4809 C CA . LYS C 2 113 ? -9.765 9.407 22.484 1.00 29.07 113 LYS C CA 1
ATOM 4810 C C . LYS C 2 113 ? -8.553 9.342 23.406 1.00 28.50 113 LYS C C 1
ATOM 4811 O O . LYS C 2 113 ? -7.963 10.375 23.722 1.00 28.84 113 LYS C O 1
ATOM 4817 N N . LEU C 2 114 ? -8.188 8.132 23.842 1.00 28.56 114 LEU C N 1
ATOM 4818 C CA . LEU C 2 114 ? -7.004 7.950 24.682 1.00 27.92 114 LEU C CA 1
ATOM 4819 C C . LEU C 2 114 ? -5.748 8.419 23.956 1.00 27.68 114 LEU C C 1
ATOM 4820 O O . LEU C 2 114 ? -4.965 9.177 24.514 1.00 27.18 114 LEU C O 1
ATOM 4825 N N . ARG C 2 115 ? -5.561 7.981 22.713 1.00 27.49 115 ARG C N 1
ATOM 4826 C CA . ARG C 2 115 ? -4.431 8.448 21.904 1.00 27.52 115 ARG C CA 1
ATOM 4827 C C . ARG C 2 115 ? -4.423 9.968 21.816 1.00 27.48 115 ARG C C 1
ATOM 4828 O O . ARG C 2 115 ? -3.389 10.605 21.992 1.00 27.24 115 ARG C O 1
ATOM 4836 N N . ASP C 2 116 ? -5.585 10.548 21.533 1.00 27.85 116 ASP C N 1
ATOM 4837 C CA . ASP C 2 116 ? -5.663 11.979 21.309 1.00 28.09 116 ASP C CA 1
ATOM 4838 C C . ASP C 2 116 ? -5.248 12.755 22.550 1.00 28.19 116 ASP C C 1
ATOM 4839 O O . ASP C 2 116 ? -4.591 13.792 22.425 1.00 27.57 116 ASP C O 1
ATOM 4844 N N . GLU C 2 117 ? -5.591 12.214 23.727 1.00 28.09 117 GLU C N 1
ATOM 4845 C CA . GLU C 2 117 ? -5.185 12.785 25.009 1.00 28.99 117 GLU C CA 1
ATOM 4846 C C . GLU C 2 117 ? -3.691 12.581 25.275 1.00 29.01 117 GLU C C 1
ATOM 4847 O O . GLU C 2 117 ? -3.009 13.468 25.801 1.00 28.87 117 GLU C O 1
ATOM 4853 N N . VAL C 2 118 ? -3.194 11.407 24.902 1.00 29.08 118 VAL C N 1
ATOM 4854 C CA . VAL C 2 118 ? -1.776 11.089 25.005 1.00 29.18 118 VAL C CA 1
ATOM 4855 C C . VAL C 2 118 ? -0.935 12.082 24.204 1.00 29.70 118 VAL C C 1
ATOM 4856 O O . VAL C 2 118 ? 0.059 12.601 24.711 1.00 30.34 118 VAL C O 1
ATOM 4860 N N . LEU C 2 119 ? -1.374 12.388 22.984 1.00 29.82 119 LEU C N 1
ATOM 4861 C CA . LEU C 2 119 ? -0.628 13.279 22.086 1.00 30.47 119 LEU C CA 1
ATOM 4862 C C . LEU C 2 119 ? -0.691 14.754 22.491 1.00 31.16 119 LEU C C 1
ATOM 4863 O O . LEU C 2 119 ? 0.312 15.462 22.421 1.00 31.78 119 LEU C O 1
ATOM 4868 N N . LYS C 2 120 ? -1.875 15.199 22.906 1.00 32.09 120 LYS C N 1
ATOM 4869 C CA . LYS C 2 120 ? -2.105 16.547 23.423 1.00 33.19 120 LYS C CA 1
ATOM 4870 C C . LYS C 2 120 ? -1.215 16.846 24.632 1.00 33.50 120 LYS C C 1
ATOM 4871 O O . LYS C 2 120 ? -0.660 17.937 24.755 1.00 33.58 120 LYS C O 1
ATOM 4877 N N . LYS C 2 121 ? -1.074 15.857 25.510 1.00 34.27 121 LYS C N 1
ATOM 4878 C CA . LYS C 2 121 ? -0.248 15.975 26.708 1.00 34.85 121 LYS C CA 1
ATOM 4879 C C . LYS C 2 121 ? 1.212 15.638 26.420 1.00 35.19 121 LYS C C 1
ATOM 4880 O O . LYS C 2 121 ? 2.060 15.697 27.315 1.00 35.01 121 LYS C O 1
ATOM 4886 N N . GLU C 2 122 ? 1.486 15.281 25.164 1.00 35.53 122 GLU C N 1
ATOM 4887 C CA . GLU C 2 122 ? 2.844 15.015 24.672 1.00 36.19 122 GLU C CA 1
ATOM 4888 C C . GLU C 2 122 ? 3.550 13.920 25.469 1.00 35.22 122 GLU C C 1
ATOM 4889 O O . GLU C 2 122 ? 4.723 14.052 25.821 1.00 35.35 122 GLU C O 1
ATOM 4895 N N . LEU C 2 123 ? 2.809 12.850 25.758 1.00 34.85 123 LEU C N 1
ATOM 4896 C CA . LEU C 2 123 ? 3.360 11.639 26.376 1.00 33.88 123 LEU C CA 1
ATOM 4897 C C . LEU C 2 123 ? 3.874 10.690 25.287 1.00 33.46 123 LEU C C 1
ATOM 4898 O O . LEU C 2 123 ? 3.332 9.592 25.077 1.00 32.85 123 LEU C O 1
ATOM 4903 N N . LEU C 2 124 ? 4.923 11.129 24.597 1.00 32.89 124 LEU C N 1
ATOM 4904 C CA . LEU C 2 124 ? 5.349 10.491 23.355 1.00 32.87 124 LEU C CA 1
ATOM 4905 C C . LEU C 2 124 ? 6.049 9.151 23.561 1.00 32.71 124 LEU C C 1
ATOM 4906 O O . LEU C 2 124 ? 5.990 8.286 22.681 1.00 32.78 124 LEU C O 1
ATOM 4911 N N . ASP C 2 125 ? 6.704 8.972 24.709 1.00 32.27 125 ASP C N 1
ATOM 4912 C CA . ASP C 2 125 ? 7.296 7.672 25.035 1.00 32.19 125 ASP C CA 1
ATOM 4913 C C . ASP C 2 125 ? 6.198 6.626 25.178 1.00 31.75 125 ASP C C 1
ATOM 4914 O O . ASP C 2 125 ? 6.279 5.557 24.575 1.00 31.83 125 ASP C O 1
ATOM 4919 N N . PHE C 2 126 ? 5.160 6.946 25.949 1.00 31.21 126 PHE C N 1
ATOM 4920 C CA . PHE C 2 126 ? 3.987 6.061 26.070 1.00 30.61 126 PHE C CA 1
ATOM 4921 C C . PHE C 2 126 ? 3.335 5.789 24.698 1.00 30.12 126 PHE C C 1
ATOM 4922 O O . PHE C 2 126 ? 2.927 4.663 24.424 1.00 30.45 126 PHE C O 1
ATOM 4930 N N . TRP C 2 127 ? 3.256 6.808 23.845 1.00 29.50 127 TRP C N 1
ATOM 4931 C CA . TRP C 2 127 ? 2.704 6.632 22.501 1.00 29.28 127 TRP C CA 1
ATOM 4932 C C . TRP C 2 127 ? 3.570 5.653 21.714 1.00 29.33 127 TRP C C 1
ATOM 4933 O O . TRP C 2 127 ? 3.064 4.662 21.223 1.00 29.42 127 TRP C O 1
ATOM 4944 N N . ARG C 2 128 ? 4.875 5.904 21.670 1.00 29.47 128 ARG C N 1
ATOM 4945 C CA . ARG C 2 128 ? 5.813 5.075 20.917 1.00 30.28 128 ARG C CA 1
ATOM 4946 C C . ARG C 2 128 ? 6.041 3.677 21.499 1.00 29.93 128 ARG C C 1
ATOM 4947 O O . ARG C 2 128 ? 5.989 2.685 20.768 1.00 29.83 128 ARG C O 1
ATOM 4955 N N . ASP C 2 129 ? 6.284 3.601 22.807 1.00 29.87 129 ASP C N 1
ATOM 4956 C CA . ASP C 2 129 ? 6.734 2.355 23.442 1.00 29.83 129 ASP C CA 1
ATOM 4957 C C . ASP C 2 129 ? 5.580 1.442 23.821 1.00 29.53 129 ASP C C 1
ATOM 4958 O O . ASP C 2 129 ? 5.726 0.222 23.836 1.00 30.20 129 ASP C O 1
ATOM 4963 N N . VAL C 2 130 ? 4.439 2.034 24.144 1.00 29.19 130 VAL C N 1
ATOM 4964 C CA . VAL C 2 130 ? 3.294 1.257 24.572 1.00 29.34 130 VAL C CA 1
ATOM 4965 C C . VAL C 2 130 ? 2.227 1.128 23.478 1.00 29.39 130 VAL C C 1
ATOM 4966 O O . VAL C 2 130 ? 2.038 0.026 22.940 1.00 29.60 130 VAL C O 1
ATOM 4970 N N . LEU C 2 131 ? 1.534 2.219 23.141 1.00 28.50 131 LEU C N 1
ATOM 4971 C CA . LEU C 2 131 ? 0.394 2.110 22.224 1.00 28.13 131 LEU C CA 1
ATOM 4972 C C . LEU C 2 131 ? 0.797 1.613 20.828 1.00 28.04 131 LEU C C 1
ATOM 4973 O O . LEU C 2 131 ? 0.109 0.769 20.235 1.00 27.70 131 LEU C O 1
ATOM 4978 N N . VAL C 2 132 ? 1.906 2.141 20.313 1.00 27.43 132 VAL C N 1
ATOM 4979 C CA . VAL C 2 132 ? 2.391 1.775 18.989 1.00 27.56 132 VAL C CA 1
ATOM 4980 C C . VAL C 2 132 ? 3.124 0.422 19.025 1.00 28.54 132 VAL C C 1
ATOM 4981 O O . VAL C 2 132 ? 2.698 -0.532 18.355 1.00 28.36 132 VAL C O 1
ATOM 4985 N N . LYS C 2 133 ? 4.199 0.327 19.811 1.00 29.12 133 LYS C N 1
ATOM 4986 C CA . LYS C 2 133 ? 5.020 -0.887 19.809 1.00 30.57 133 LYS C CA 1
ATOM 4987 C C . LYS C 2 133 ? 4.260 -2.145 20.227 1.00 30.86 133 LYS C C 1
ATOM 4988 O O . LYS C 2 133 ? 4.427 -3.200 19.618 1.00 31.26 133 LYS C O 1
ATOM 4994 N N . LYS C 2 134 ? 3.418 -2.035 21.253 1.00 31.08 134 LYS C N 1
ATOM 4995 C CA . LYS C 2 134 ? 2.661 -3.193 21.733 1.00 31.36 134 LYS C CA 1
ATOM 4996 C C . LYS C 2 134 ? 1.371 -3.407 20.936 1.00 31.66 134 LYS C C 1
ATOM 4997 O O . LYS C 2 134 ? 0.576 -4.289 21.266 1.00 31.77 134 LYS C O 1
ATOM 5003 N N . GLN C 2 135 ? 1.187 -2.595 19.890 1.00 31.66 135 GLN C N 1
ATOM 5004 C CA . GLN C 2 135 ? 0.008 -2.647 19.012 1.00 31.99 135 GLN C CA 1
ATOM 5005 C C . GLN C 2 135 ? -1.312 -2.643 19.794 1.00 31.16 135 GLN C C 1
ATOM 5006 O O . GLN C 2 135 ? -2.152 -3.540 19.633 1.00 31.17 135 GLN C O 1
ATOM 5012 N N . LEU C 2 136 ? -1.487 -1.636 20.649 1.00 29.90 136 LEU C N 1
ATOM 5013 C CA . LEU C 2 136 ? -2.679 -1.575 21.506 1.00 29.65 136 LEU C CA 1
ATOM 5014 C C . LEU C 2 136 ? -3.772 -0.640 20.998 1.00 29.25 136 LEU C C 1
ATOM 5015 O O . LEU C 2 136 ? -4.624 -0.189 21.763 1.00 29.26 136 LEU C O 1
ATOM 5020 N N . GLY C 2 137 ? -3.765 -0.381 19.697 1.00 29.25 137 GLY C N 1
ATOM 5021 C CA . GLY C 2 137 ? -4.816 0.397 19.059 1.00 28.77 137 GLY C CA 1
ATOM 5022 C C . GLY C 2 137 ? -6.019 -0.484 18.767 1.00 28.70 137 GLY C C 1
ATOM 5023 O O . GLY C 2 137 ? -6.185 -1.522 19.393 1.00 28.63 137 GLY C O 1
ATOM 5024 N N . PRO C 2 138 ? -6.870 -0.071 17.812 1.00 28.66 138 PRO C N 1
ATOM 5025 C CA . PRO C 2 138 ? -8.097 -0.814 17.543 1.00 28.60 138 PRO C CA 1
ATOM 5026 C C . PRO C 2 138 ? -7.887 -2.310 17.280 1.00 28.76 138 PRO C C 1
ATOM 5027 O O . PRO C 2 138 ? -6.889 -2.722 16.664 1.00 28.45 138 PRO C O 1
ATOM 5031 N N . CYS C 2 139 ? -8.823 -3.106 17.778 1.00 28.26 139 CYS C N 1
ATOM 5032 C CA . CYS C 2 139 ? -8.885 -4.512 17.472 1.00 28.74 139 CYS C CA 1
ATOM 5033 C C . CYS C 2 139 ? -9.218 -4.652 15.985 1.00 28.14 139 CYS C C 1
ATOM 5034 O O . CYS C 2 139 ? -9.971 -3.834 15.440 1.00 27.85 139 CYS C O 1
ATOM 5037 N N . TRP C 2 140 ? -8.645 -5.672 15.352 1.00 26.75 140 TRP C N 1
ATOM 5038 C CA . TRP C 2 140 ? -8.862 -5.956 13.927 1.00 26.65 140 TRP C CA 1
ATOM 5039 C C . TRP C 2 140 ? -8.574 -7.428 13.599 1.00 26.18 140 TRP C C 1
ATOM 5040 O O . TRP C 2 140 ? -8.436 -8.239 14.510 1.00 25.66 140 TRP C O 1
ATOM 5051 N N . SER C 2 141 ? -8.455 -7.783 12.318 1.00 26.52 141 SER C N 1
ATOM 5052 C CA . SER C 2 141 ? -8.319 -9.213 11.983 1.00 27.53 141 SER C CA 1
ATOM 5053 C C . SER C 2 141 ? -7.020 -9.886 12.457 1.00 28.01 141 SER C C 1
ATOM 5054 O O . SER C 2 141 ? -6.923 -11.112 12.476 1.00 27.48 141 SER C O 1
ATOM 5057 N N . ARG C 2 142 ? -6.032 -9.089 12.846 1.00 28.81 142 ARG C N 1
ATOM 5058 C CA A ARG C 2 142 ? -4.793 -9.653 13.361 0.50 29.29 142 ARG C CA 1
ATOM 5059 C CA B ARG C 2 142 ? -4.779 -9.614 13.391 0.50 29.88 142 ARG C CA 1
ATOM 5060 C C . ARG C 2 142 ? -5.041 -10.294 14.722 1.00 29.47 142 ARG C C 1
ATOM 5061 O O . ARG C 2 142 ? -4.429 -11.310 15.049 1.00 29.60 142 ARG C O 1
ATOM 5076 N N . ASP C 2 143 ? -5.957 -9.715 15.491 1.00 29.97 143 ASP C N 1
ATOM 5077 C CA . ASP C 2 143 ? -6.139 -10.123 16.881 1.00 30.40 143 ASP C CA 1
ATOM 5078 C C . ASP C 2 143 ? -7.566 -10.499 17.306 1.00 29.76 143 ASP C C 1
ATOM 5079 O O . ASP C 2 143 ? -7.786 -10.836 18.470 1.00 30.56 143 ASP C O 1
ATOM 5084 N N . SER C 2 144 ? -8.537 -10.455 16.400 1.00 28.25 144 SER C N 1
ATOM 5085 C CA . SER C 2 144 ? -9.931 -10.689 16.826 1.00 27.51 144 SER C CA 1
ATOM 5086 C C . SER C 2 144 ? -10.750 -11.515 15.822 1.00 26.64 144 SER C C 1
ATOM 5087 O O . SER C 2 144 ? -10.692 -11.253 14.625 1.00 26.20 144 SER C O 1
ATOM 5090 N N . ASP C 2 145 ? -11.511 -12.504 16.299 1.00 25.84 145 ASP C N 1
ATOM 5091 C CA . ASP C 2 145 ? -12.374 -13.282 15.387 1.00 25.34 145 ASP C CA 1
ATOM 5092 C C . ASP C 2 145 ? -13.643 -12.529 14.952 1.00 25.25 145 ASP C C 1
ATOM 5093 O O . ASP C 2 145 ? -14.474 -13.054 14.204 1.00 24.79 145 ASP C O 1
ATOM 5098 N N . LEU C 2 146 ? -13.769 -11.293 15.412 1.00 25.55 146 LEU C N 1
ATOM 5099 C CA A LEU C 2 146 ? -14.864 -10.420 15.001 0.50 26.23 146 LEU C CA 1
ATOM 5100 C CA B LEU C 2 146 ? -14.875 -10.439 14.994 0.50 26.04 146 LEU C CA 1
ATOM 5101 C C . LEU C 2 146 ? -14.556 -9.697 13.700 1.00 26.45 146 LEU C C 1
ATOM 5102 O O . LEU C 2 146 ? -15.401 -8.974 13.176 1.00 26.65 146 LEU C O 1
ATOM 5111 N N . PHE C 2 147 ? -13.340 -9.905 13.182 1.00 26.22 147 PHE C N 1
ATOM 5112 C CA . PHE C 2 147 ? -12.878 -9.241 11.976 1.00 26.65 147 PHE C CA 1
ATOM 5113 C C . PHE C 2 147 ? -12.272 -10.258 10.991 1.00 26.88 147 PHE C C 1
ATOM 5114 O O . PHE C 2 147 ? -11.963 -11.404 11.356 1.00 26.30 147 PHE C O 1
ATOM 5122 N N . ASP C 2 148 ? -12.117 -9.835 9.738 1.00 26.96 148 ASP C N 1
ATOM 5123 C CA . ASP C 2 148 ? -11.478 -10.660 8.699 1.00 27.30 148 ASP C CA 1
ATOM 5124 C C . ASP C 2 148 ? -10.667 -9.781 7.726 1.00 27.33 148 ASP C C 1
ATOM 5125 O O . ASP C 2 148 ? -10.597 -8.560 7.897 1.00 27.29 148 ASP C O 1
ATOM 5130 N N . SER C 2 149 ? -10.083 -10.408 6.712 1.00 27.30 149 SER C N 1
ATOM 5131 C CA . SER C 2 149 ? -9.165 -9.736 5.794 1.00 28.43 149 SER C CA 1
ATOM 5132 C C . SER C 2 149 ? -9.799 -8.679 4.879 1.00 28.61 149 SER C C 1
ATOM 5133 O O . SER C 2 149 ? -9.072 -7.887 4.266 1.00 28.14 149 SER C O 1
ATOM 5136 N N . ASP C 2 150 ? -11.131 -8.688 4.759 1.00 28.71 150 ASP C N 1
ATOM 5137 C CA . ASP C 2 150 ? -11.821 -7.691 3.927 1.00 29.07 150 ASP C CA 1
ATOM 5138 C C . ASP C 2 150 ? -12.144 -6.413 4.700 1.00 28.72 150 ASP C C 1
ATOM 5139 O O . ASP C 2 150 ? -12.506 -5.405 4.104 1.00 28.07 150 ASP C O 1
ATOM 5144 N N . ASP C 2 151 ? -12.008 -6.460 6.024 1.00 28.79 151 ASP C N 1
ATOM 5145 C CA . ASP C 2 151 ? -12.169 -5.260 6.861 1.00 29.08 151 ASP C CA 1
ATOM 5146 C C . ASP C 2 151 ? -10.964 -4.341 6.717 1.00 29.15 151 ASP C C 1
ATOM 5147 O O . ASP C 2 151 ? -9.869 -4.796 6.408 1.00 29.60 151 ASP C O 1
ATOM 5152 N N . THR C 2 152 ? -11.171 -3.049 6.933 1.00 28.94 152 THR C N 1
ATOM 5153 C CA . THR C 2 152 ? -10.097 -2.065 6.826 1.00 28.78 152 THR C CA 1
ATOM 5154 C C . THR C 2 152 ? -9.178 -2.101 8.055 1.00 28.67 152 THR C C 1
ATOM 5155 O O . THR C 2 152 ? -9.639 -1.908 9.179 1.00 29.03 152 THR C O 1
ATOM 5159 N N . PRO C 2 153 ? -7.881 -2.393 7.850 1.00 28.32 153 PRO C N 1
ATOM 5160 C CA . PRO C 2 153 ? -6.924 -2.382 8.969 1.00 28.26 153 PRO C CA 1
ATOM 5161 C C . PRO C 2 153 ? -6.746 -0.972 9.540 1.00 27.59 153 PRO C C 1
ATOM 5162 O O . PRO C 2 153 ? -6.839 -0.004 8.783 1.00 27.78 153 PRO C O 1
ATOM 5166 N N . PRO C 2 154 ? -6.520 -0.856 10.864 1.00 27.13 154 PRO C N 1
ATOM 5167 C CA . PRO C 2 154 ? -6.440 0.437 11.551 1.00 27.10 154 PRO C CA 1
ATOM 5168 C C . PRO C 2 154 ? -5.045 1.058 11.457 1.00 27.11 154 PRO C C 1
ATOM 5169 O O . PRO C 2 154 ? -4.427 1.371 12.467 1.00 27.07 154 PRO C O 1
ATOM 5173 N N . LEU C 2 155 ? -4.579 1.238 10.231 1.00 27.36 155 LEU C N 1
ATOM 5174 C CA . LEU C 2 155 ? -3.246 1.733 9.932 1.00 27.97 155 LEU C CA 1
ATOM 5175 C C . LEU C 2 155 ? -3.097 3.189 10.333 1.00 27.91 155 LEU C C 1
ATOM 5176 O O . LEU C 2 155 ? -2.062 3.611 10.861 1.00 28.06 155 LEU C O 1
ATOM 5181 N N . GLU C 2 156 ? -4.161 3.943 10.077 1.00 27.77 156 GLU C N 1
ATOM 5182 C CA A GLU C 2 156 ? -4.235 5.392 10.229 0.50 27.63 156 GLU C CA 1
ATOM 5183 C CA B GLU C 2 156 ? -4.065 5.385 10.239 0.50 27.79 156 GLU C CA 1
ATOM 5184 C C . GLU C 2 156 ? -4.169 5.825 11.694 1.00 27.33 156 GLU C C 1
ATOM 5185 O O . GLU C 2 156 ? -3.713 6.924 12.022 1.00 27.21 156 GLU C O 1
ATOM 5196 N N . PHE C 2 157 ? -4.675 4.951 12.566 1.00 26.73 157 PHE C N 1
ATOM 5197 C CA . PHE C 2 157 ? -4.653 5.192 14.005 1.00 26.19 157 PHE C CA 1
ATOM 5198 C C . PHE C 2 157 ? -3.226 5.520 14.461 1.00 26.56 157 PHE C C 1
ATOM 5199 O O . PHE C 2 157 ? -3.009 6.404 15.287 1.00 25.81 157 PHE C O 1
ATOM 5207 N N . TYR C 2 158 ? -2.267 4.792 13.891 1.00 26.65 158 TYR C N 1
ATOM 5208 C CA . TYR C 2 158 ? -0.893 4.789 14.358 1.00 26.43 158 TYR C CA 1
ATOM 5209 C C . TYR C 2 158 ? -0.023 5.868 13.697 1.00 26.38 158 TYR C C 1
ATOM 5210 O O . TYR C 2 158 ? 1.096 6.112 14.140 1.00 26.03 158 TYR C O 1
ATOM 5219 N N . ALA C 2 159 ? -0.534 6.494 12.635 1.00 26.78 159 ALA C N 1
ATOM 5220 C CA . ALA C 2 159 ? 0.239 7.456 11.845 1.00 27.31 159 ALA C CA 1
ATOM 5221 C C . ALA C 2 159 ? 0.243 8.837 12.466 1.00 27.65 159 ALA C C 1
ATOM 5222 O O . ALA C 2 159 ? -0.271 9.787 11.877 1.00 27.84 159 ALA C O 1
ATOM 5224 N N . HIS C 2 160 ? 0.837 8.947 13.648 1.00 28.28 160 HIS C N 1
ATOM 5225 C CA . HIS C 2 160 ? 0.903 10.204 14.372 1.00 28.94 160 HIS C CA 1
ATOM 5226 C C . HIS C 2 160 ? 2.231 10.290 15.096 1.00 28.95 160 HIS C C 1
ATOM 5227 O O . HIS C 2 160 ? 2.746 9.266 15.567 1.00 28.57 160 HIS C O 1
ATOM 5234 N N . ALA C 2 161 ? 2.770 11.510 15.168 1.00 28.42 161 ALA C N 1
ATOM 5235 C CA . ALA C 2 161 ? 4.021 11.809 15.884 1.00 28.60 161 ALA C CA 1
ATOM 5236 C C . ALA C 2 161 ? 5.242 11.075 15.313 1.00 28.54 161 ALA C C 1
ATOM 5237 O O . ALA C 2 161 ? 6.095 10.584 16.051 1.00 28.68 161 ALA C O 1
ATOM 5239 N N . GLY C 2 162 ? 5.313 11.007 13.991 1.00 28.76 162 GLY C N 1
ATOM 5240 C CA . GLY C 2 162 ? 6.391 10.292 13.314 1.00 29.24 162 GLY C CA 1
ATOM 5241 C C . GLY C 2 162 ? 6.324 8.768 13.364 1.00 29.34 162 GLY C C 1
ATOM 5242 O O . GLY C 2 162 ? 7.242 8.105 12.896 1.00 29.93 162 GLY C O 1
ATOM 5243 N N . CYS C 2 163 ? 5.253 8.205 13.915 1.00 29.17 163 CYS C N 1
ATOM 5244 C CA . CYS C 2 163 ? 5.109 6.740 13.992 1.00 29.42 163 CYS C CA 1
ATOM 5245 C C . CYS C 2 163 ? 4.291 6.158 12.857 1.00 29.23 163 CYS C C 1
ATOM 5246 O O . CYS C 2 163 ? 3.540 6.862 12.204 1.00 29.25 163 CYS C O 1
ATOM 5249 N N . THR C 2 164 ? 4.443 4.856 12.634 1.00 29.49 164 THR C N 1
ATOM 5250 C CA . THR C 2 164 ? 3.579 4.114 11.730 1.00 29.69 164 THR C CA 1
ATOM 5251 C C . THR C 2 164 ? 3.209 2.789 12.411 1.00 29.46 164 THR C C 1
ATOM 5252 O O . THR C 2 164 ? 3.826 2.402 13.411 1.00 29.66 164 THR C O 1
ATOM 5256 N N . ALA C 2 165 ? 2.179 2.123 11.905 1.00 28.83 165 ALA C N 1
ATOM 5257 C CA . ALA C 2 165 ? 1.784 0.827 12.439 1.00 28.95 165 ALA C CA 1
ATOM 5258 C C . ALA C 2 165 ? 2.934 -0.171 12.253 1.00 29.31 165 ALA C C 1
ATOM 5259 O O . ALA C 2 165 ? 3.530 -0.216 11.177 1.00 28.93 165 ALA C O 1
ATOM 5261 N N . PRO C 2 166 ? 3.277 -0.944 13.308 1.00 29.68 166 PRO C N 1
ATOM 5262 C CA . PRO C 2 166 ? 4.335 -1.962 13.185 1.00 30.26 166 PRO C CA 1
ATOM 5263 C C . PRO C 2 166 ? 4.014 -3.000 12.111 1.00 30.75 166 PRO C C 1
ATOM 5264 O O . PRO C 2 166 ? 4.931 -3.579 11.527 1.00 30.79 166 PRO C O 1
ATOM 5268 N N . PHE C 2 167 ? 2.722 -3.204 11.847 1.00 31.08 167 PHE C N 1
ATOM 5269 C CA . PHE C 2 167 ? 2.280 -4.105 10.791 1.00 31.38 167 PHE C CA 1
ATOM 5270 C C . PHE C 2 167 ? 2.157 -3.468 9.401 1.00 32.24 167 PHE C C 1
ATOM 5271 O O . PHE C 2 167 ? 1.736 -4.139 8.445 1.00 32.41 167 PHE C O 1
ATOM 5279 N N . ALA C 2 168 ? 2.497 -2.187 9.277 1.00 33.03 168 ALA C N 1
ATOM 5280 C CA . ALA C 2 168 ? 2.322 -1.481 7.997 1.00 33.76 168 ALA C CA 1
ATOM 5281 C C . ALA C 2 168 ? 3.040 -2.173 6.839 1.00 34.61 168 ALA C C 1
ATOM 5282 O O . ALA C 2 168 ? 2.448 -2.369 5.774 1.00 34.22 168 ALA C O 1
ATOM 5284 N N . ALA C 2 169 ? 4.302 -2.548 7.058 1.00 35.98 169 ALA C N 1
ATOM 5285 C CA . ALA C 2 169 ? 5.106 -3.209 6.019 1.00 37.36 169 ALA C CA 1
ATOM 5286 C C . ALA C 2 169 ? 4.494 -4.530 5.569 1.00 38.26 169 ALA C C 1
ATOM 5287 O O . ALA C 2 169 ? 4.501 -4.832 4.376 1.00 38.33 169 ALA C O 1
ATOM 5289 N N . SER C 2 170 ? 3.953 -5.292 6.528 1.00 39.61 170 SER C N 1
ATOM 5290 C CA . SER C 2 170 ? 3.279 -6.569 6.252 1.00 40.68 170 SER C CA 1
ATOM 5291 C C . SER C 2 170 ? 2.065 -6.419 5.339 1.00 41.37 170 SER C C 1
ATOM 5292 O O . SER C 2 170 ? 1.854 -7.254 4.462 1.00 41.88 170 SER C O 1
ATOM 5295 N N . LEU C 2 171 ? 1.283 -5.360 5.532 1.00 41.86 171 LEU C N 1
ATOM 5296 C CA . LEU C 2 171 ? 0.096 -5.125 4.700 1.00 42.63 171 LEU C CA 1
ATOM 5297 C C . LEU C 2 171 ? 0.397 -4.777 3.249 1.00 43.51 171 LEU C C 1
ATOM 5298 O O . LEU C 2 171 ? -0.351 -5.183 2.354 1.00 43.53 171 LEU C O 1
ATOM 5303 N N . LYS C 2 172 ? 1.471 -4.017 3.020 1.00 44.29 172 LYS C N 1
ATOM 5304 C CA . LYS C 2 172 ? 1.874 -3.668 1.655 1.00 45.54 172 LYS C CA 1
ATOM 5305 C C . LYS C 2 172 ? 2.239 -4.922 0.871 1.00 46.06 172 LYS C C 1
ATOM 5306 O O . LYS C 2 172 ? 1.897 -5.038 -0.304 1.00 46.34 172 LYS C O 1
ATOM 5312 N N . VAL C 2 173 ? 2.901 -5.868 1.538 1.00 46.94 173 VAL C N 1
ATOM 5313 C CA . VAL C 2 173 ? 3.294 -7.132 0.908 1.00 47.82 173 VAL C CA 1
ATOM 5314 C C . VAL C 2 173 ? 2.094 -8.071 0.689 1.00 48.40 173 VAL C C 1
ATOM 5315 O O . VAL C 2 173 ? 2.048 -8.778 -0.315 1.00 48.67 173 VAL C O 1
ATOM 5319 N N . ARG C 2 174 ? 1.115 -8.058 1.593 1.00 49.26 174 ARG C N 1
ATOM 5320 C CA . ARG C 2 174 ? -0.077 -8.909 1.425 1.00 50.16 174 ARG C CA 1
ATOM 5321 C C . ARG C 2 174 ? -0.916 -8.494 0.207 1.00 50.24 174 ARG C C 1
ATOM 5322 O O . ARG C 2 174 ? -1.361 -7.347 0.099 1.00 50.36 174 ARG C O 1
ATOM 5330 N N . LEU C 2 219 ? -0.835 -75.857 0.727 1.00 50.77 219 LEU C N 1
ATOM 5331 C CA . LEU C 2 219 ? -1.024 -74.760 1.673 1.00 50.87 219 LEU C CA 1
ATOM 5332 C C . LEU C 2 219 ? -0.860 -73.389 1.013 1.00 50.88 219 LEU C C 1
ATOM 5333 O O . LEU C 2 219 ? -1.777 -72.568 1.040 1.00 50.87 219 LEU C O 1
ATOM 5338 N N . GLU C 2 220 ? 0.312 -73.143 0.431 1.00 50.89 220 GLU C N 1
ATOM 5339 C CA . GLU C 2 220 ? 0.598 -71.860 -0.208 1.00 50.83 220 GLU C CA 1
ATOM 5340 C C . GLU C 2 220 ? -0.010 -71.780 -1.605 1.00 50.82 220 GLU C C 1
ATOM 5341 O O . GLU C 2 220 ? -0.119 -70.700 -2.183 1.00 50.86 220 GLU C O 1
ATOM 5347 N N . GLU C 2 221 ? -0.400 -72.938 -2.132 1.00 50.76 221 GLU C N 1
ATOM 5348 C CA . GLU C 2 221 ? -1.197 -73.029 -3.349 1.00 50.68 221 GLU C CA 1
ATOM 5349 C C . GLU C 2 221 ? -2.609 -72.521 -3.052 1.00 50.52 221 GLU C C 1
ATOM 5350 O O . GLU C 2 221 ? -3.222 -71.840 -3.877 1.00 50.47 221 GLU C O 1
ATOM 5356 N N . TYR C 2 222 ? -3.105 -72.860 -1.863 1.00 50.40 222 TYR C N 1
ATOM 5357 C CA . TYR C 2 222 ? -4.379 -72.362 -1.346 1.00 50.24 222 TYR C CA 1
ATOM 5358 C C . TYR C 2 222 ? -4.277 -70.871 -1.045 1.00 50.09 222 TYR C C 1
ATOM 5359 O O . TYR C 2 222 ? -5.194 -70.106 -1.350 1.00 49.97 222 TYR C O 1
ATOM 5368 N N . ARG C 2 223 ? -3.156 -70.481 -0.437 1.00 49.96 223 ARG C N 1
ATOM 5369 C CA . ARG C 2 223 ? -2.907 -69.099 -0.037 1.00 49.89 223 ARG C CA 1
ATOM 5370 C C . ARG C 2 223 ? -2.866 -68.148 -1.224 1.00 49.90 223 ARG C C 1
ATOM 5371 O O . ARG C 2 223 ? -3.561 -67.132 -1.229 1.00 49.88 223 ARG C O 1
ATOM 5379 N N . THR C 2 224 ? -2.051 -68.488 -2.222 1.00 49.90 224 THR C N 1
ATOM 5380 C CA . THR C 2 224 ? -1.875 -67.651 -3.409 1.00 49.87 224 THR C CA 1
ATOM 5381 C C . THR C 2 224 ? -3.196 -67.488 -4.161 1.00 49.91 224 THR C C 1
ATOM 5382 O O . THR C 2 224 ? -3.512 -66.396 -4.635 1.00 49.85 224 THR C O 1
ATOM 5386 N N . LEU C 2 225 ? -3.969 -68.572 -4.237 1.00 49.90 225 LEU C N 1
ATOM 5387 C CA . LEU C 2 225 ? -5.293 -68.548 -4.859 1.00 49.99 225 LEU C CA 1
ATOM 5388 C C . LEU C 2 225 ? -6.261 -67.649 -4.088 1.00 49.96 225 LEU C C 1
ATOM 5389 O O . LEU C 2 225 ? -7.105 -66.975 -4.683 1.00 49.83 225 LEU C O 1
ATOM 5394 N N . MET C 2 226 ? -6.126 -67.647 -2.763 1.00 50.03 226 MET C N 1
ATOM 5395 C CA . MET C 2 226 ? -6.923 -66.785 -1.897 1.00 50.13 226 MET C CA 1
ATOM 5396 C C . MET C 2 226 ? -6.458 -65.332 -2.013 1.00 50.05 226 MET C C 1
ATOM 5397 O O . MET C 2 226 ? -7.254 -64.406 -1.869 1.00 49.94 226 MET C O 1
ATOM 5402 N N . LYS C 2 227 ? -5.168 -65.143 -2.276 1.00 49.97 227 LYS C N 1
ATOM 5403 C CA . LYS C 2 227 ? -4.597 -63.808 -2.438 1.00 50.01 227 LYS C CA 1
ATOM 5404 C C . LYS C 2 227 ? -4.952 -63.185 -3.792 1.00 49.93 227 LYS C C 1
ATOM 5405 O O . LYS C 2 227 ? -5.035 -61.961 -3.914 1.00 49.75 227 LYS C O 1
ATOM 5411 N N . ARG C 2 228 ? -5.164 -64.035 -4.797 1.00 49.84 228 ARG C N 1
ATOM 5412 C CA . ARG C 2 228 ? -5.482 -63.586 -6.154 1.00 49.74 228 ARG C CA 1
ATOM 5413 C C . ARG C 2 228 ? -6.950 -63.196 -6.329 1.00 49.68 228 ARG C C 1
ATOM 5414 O O . ARG C 2 228 ? -7.254 -62.083 -6.765 1.00 49.59 228 ARG C O 1
ATOM 5422 N N . PHE C 2 229 ? -7.852 -64.117 -5.993 1.00 49.57 229 PHE C N 1
ATOM 5423 C CA . PHE C 2 229 ? -9.275 -63.949 -6.297 1.00 49.53 229 PHE C CA 1
ATOM 5424 C C . PHE C 2 229 ? -10.122 -63.467 -5.117 1.00 49.46 229 PHE C C 1
ATOM 5425 O O . PHE C 2 229 ? -11.217 -62.936 -5.315 1.00 49.31 229 PHE C O 1
ATOM 5433 N N . VAL C 2 230 ? -9.612 -63.654 -3.900 1.00 49.44 230 VAL C N 1
ATOM 5434 C CA . VAL C 2 230 ? -10.302 -63.209 -2.686 1.00 49.41 230 VAL C CA 1
ATOM 5435 C C . VAL C 2 230 ? -9.490 -62.124 -1.982 1.00 49.35 230 VAL C C 1
ATOM 5436 O O . VAL C 2 230 ? -10.030 -61.100 -1.562 1.00 49.42 230 VAL C O 1
ATOM 5440 N N . ILE C 2 234 ? -13.777 -53.087 -3.757 1.00 33.40 234 ILE C N 1
ATOM 5441 C CA . ILE C 2 234 ? -14.651 -53.486 -4.856 1.00 33.43 234 ILE C CA 1
ATOM 5442 C C . ILE C 2 234 ? -16.016 -53.965 -4.339 1.00 33.46 234 ILE C C 1
ATOM 5443 O O . ILE C 2 234 ? -16.094 -54.855 -3.492 1.00 33.56 234 ILE C O 1
ATOM 5448 N N . ILE C 2 235 ? -17.086 -53.352 -4.841 1.00 33.51 235 ILE C N 1
ATOM 5449 C CA . ILE C 2 235 ? -18.445 -53.668 -4.393 1.00 33.55 235 ILE C CA 1
ATOM 5450 C C . ILE C 2 235 ? -18.974 -54.933 -5.074 1.00 33.53 235 ILE C C 1
ATOM 5451 O O . ILE C 2 235 ? -19.507 -54.878 -6.186 1.00 33.52 235 ILE C O 1
ATOM 5456 N N . VAL C 2 236 ? -18.823 -56.066 -4.393 1.00 33.53 236 VAL C N 1
ATOM 5457 C CA . VAL C 2 236 ? -19.214 -57.374 -4.926 1.00 33.53 236 VAL C CA 1
ATOM 5458 C C . VAL C 2 236 ? -20.388 -57.935 -4.122 1.00 33.62 236 VAL C C 1
ATOM 5459 O O . VAL C 2 236 ? -20.308 -58.002 -2.894 1.00 33.69 236 VAL C O 1
ATOM 5463 N N . PRO C 2 237 ? -21.487 -58.326 -4.808 1.00 33.69 237 PRO C N 1
ATOM 5464 C CA . PRO C 2 237 ? -22.658 -58.914 -4.147 1.00 33.77 237 PRO C CA 1
ATOM 5465 C C . PRO C 2 237 ? -22.293 -60.120 -3.282 1.00 33.92 237 PRO C C 1
ATOM 5466 O O . PRO C 2 237 ? -21.380 -60.880 -3.629 1.00 33.83 237 PRO C O 1
ATOM 5470 N N . ASP C 2 238 ? -22.968 -60.261 -2.146 1.00 34.10 238 ASP C N 1
ATOM 5471 C CA . ASP C 2 238 ? -22.622 -61.280 -1.160 1.00 34.30 238 ASP C CA 1
ATOM 5472 C C . ASP C 2 238 ? -22.567 -62.686 -1.748 1.00 34.45 238 ASP C C 1
ATOM 5473 O O . ASP C 2 238 ? -21.599 -63.419 -1.543 1.00 34.39 238 ASP C O 1
ATOM 5478 N N . SER C 2 239 ? -23.615 -63.058 -2.473 1.00 34.66 239 SER C N 1
ATOM 5479 C CA . SER C 2 239 ? -23.735 -64.412 -3.023 1.00 34.90 239 SER C CA 1
ATOM 5480 C C . SER C 2 239 ? -22.588 -64.777 -3.967 1.00 35.08 239 SER C C 1
ATOM 5481 O O . SER C 2 239 ? -22.181 -65.939 -4.036 1.00 35.11 239 SER C O 1
ATOM 5484 N N . VAL C 2 240 ? -22.076 -63.781 -4.687 1.00 35.37 240 VAL C N 1
ATOM 5485 C CA . VAL C 2 240 ? -20.921 -63.958 -5.565 1.00 35.61 240 VAL C CA 1
ATOM 5486 C C . VAL C 2 240 ? -19.666 -64.201 -4.733 1.00 35.87 240 VAL C C 1
ATOM 5487 O O . VAL C 2 240 ? -18.970 -65.202 -4.921 1.00 35.98 240 VAL C O 1
ATOM 5491 N N . HIS C 2 241 ? -19.394 -63.286 -3.806 1.00 36.17 241 HIS C N 1
ATOM 5492 C CA . HIS C 2 241 ? -18.234 -63.400 -2.924 1.00 36.49 241 HIS C CA 1
ATOM 5493 C C . HIS C 2 241 ? -18.339 -64.644 -2.040 1.00 36.52 241 HIS C C 1
ATOM 5494 O O . HIS C 2 241 ? -17.324 -65.256 -1.707 1.00 36.54 241 HIS C O 1
ATOM 5501 N N . GLN C 2 242 ? -19.570 -65.016 -1.685 1.00 36.60 242 GLN C N 1
ATOM 5502 C CA . GLN C 2 242 ? -19.850 -66.277 -0.999 1.00 36.82 242 GLN C CA 1
ATOM 5503 C C . GLN C 2 242 ? -19.345 -67.465 -1.816 1.00 36.86 242 GLN C C 1
ATOM 5504 O O . GLN C 2 242 ? -18.684 -68.349 -1.277 1.00 36.71 242 GLN C O 1
ATOM 5510 N N . ALA C 2 243 ? -19.655 -67.459 -3.115 1.00 37.01 243 ALA C N 1
ATOM 5511 C CA . ALA C 2 243 ? -19.292 -68.539 -4.039 1.00 37.12 243 ALA C CA 1
ATOM 5512 C C . ALA C 2 243 ? -17.785 -68.644 -4.296 1.00 37.19 243 ALA C C 1
ATOM 5513 O O . ALA C 2 243 ? -17.235 -69.746 -4.336 1.00 37.25 243 ALA C O 1
ATOM 5515 N N . SER C 2 244 ? -17.127 -67.497 -4.461 1.00 37.27 244 SER C N 1
ATOM 5516 C CA . SER C 2 244 ? -15.671 -67.444 -4.645 1.00 37.44 244 SER C CA 1
ATOM 5517 C C . SER C 2 244 ? -14.919 -67.938 -3.403 1.00 37.50 244 SER C C 1
ATOM 5518 O O . SER C 2 244 ? -13.822 -68.492 -3.505 1.00 37.40 244 SER C O 1
ATOM 5521 N N . VAL C 2 245 ? -15.521 -67.724 -2.235 1.00 37.76 245 VAL C N 1
ATOM 5522 C CA . VAL C 2 245 ? -15.015 -68.261 -0.973 1.00 37.95 245 VAL C CA 1
ATOM 5523 C C . VAL C 2 245 ? -15.267 -69.774 -0.895 1.00 38.08 245 VAL C C 1
ATOM 5524 O O . VAL C 2 245 ? -14.384 -70.530 -0.482 1.00 38.07 245 VAL C O 1
ATOM 5528 N N . LYS C 2 246 ? -16.462 -70.203 -1.310 1.00 38.23 246 LYS C N 1
ATOM 5529 C CA . LYS C 2 246 ? -16.827 -71.623 -1.330 1.00 38.49 246 LYS C CA 1
ATOM 5530 C C . LYS C 2 246 ? -15.927 -72.438 -2.257 1.00 38.63 246 LYS C C 1
ATOM 5531 O O . LYS C 2 246 ? -15.550 -73.563 -1.931 1.00 38.69 246 LYS C O 1
ATOM 5537 N N . LYS C 2 247 ? -15.588 -71.858 -3.408 1.00 38.80 247 LYS C N 1
ATOM 5538 C CA . LYS C 2 247 ? -14.777 -72.533 -4.420 1.00 38.92 247 LYS C CA 1
ATOM 5539 C C . LYS C 2 247 ? -13.385 -72.889 -3.905 1.00 38.86 247 LYS C C 1
ATOM 5540 O O . LYS C 2 247 ? -12.843 -73.939 -4.247 1.00 38.86 247 LYS C O 1
ATOM 5546 N N . ILE C 2 248 ? -12.825 -72.016 -3.078 1.00 38.73 248 ILE C N 1
ATOM 5547 C CA . ILE C 2 248 ? -11.515 -72.240 -2.484 1.00 38.87 248 ILE C CA 1
ATOM 5548 C C . ILE C 2 248 ? -11.657 -73.102 -1.219 1.00 39.26 248 ILE C C 1
ATOM 5549 O O . ILE C 2 248 ? -10.734 -73.833 -0.842 1.00 39.50 248 ILE C O 1
ATOM 5554 N N . ALA C 2 249 ? -12.827 -73.029 -0.584 1.00 39.26 249 ALA C N 1
ATOM 5555 C CA . ALA C 2 249 ? -13.149 -73.883 0.556 1.00 39.31 249 ALA C CA 1
ATOM 5556 C C . ALA C 2 249 ? -13.298 -75.344 0.125 1.00 39.40 249 ALA C C 1
ATOM 5557 O O . ALA C 2 249 ? -12.653 -76.230 0.689 1.00 39.37 249 ALA C O 1
ATOM 5559 N N . ALA C 2 250 ? -14.146 -75.584 -0.875 1.00 39.50 250 ALA C N 1
ATOM 5560 C CA . ALA C 2 250 ? -14.329 -76.922 -1.443 1.00 39.81 250 ALA C CA 1
ATOM 5561 C C . ALA C 2 250 ? -13.016 -77.511 -1.969 1.00 39.91 250 ALA C C 1
ATOM 5562 O O . ALA C 2 250 ? -12.771 -78.717 -1.835 1.00 39.80 250 ALA C O 1
ATOM 5564 N N . ALA C 2 251 ? -12.179 -76.648 -2.551 1.00 40.03 251 ALA C N 1
ATOM 5565 C CA . ALA C 2 251 ? -10.887 -77.052 -3.103 1.00 40.39 251 ALA C CA 1
ATOM 5566 C C . ALA C 2 251 ? -9.874 -77.391 -2.019 1.00 40.58 251 ALA C C 1
ATOM 5567 O O . ALA C 2 251 ? -8.945 -78.161 -2.255 1.00 40.78 251 ALA C O 1
ATOM 5569 N N . ALA C 2 252 ? -10.043 -76.809 -0.837 1.00 40.69 252 ALA C N 1
ATOM 5570 C CA . ALA C 2 252 ? -9.188 -77.150 0.285 1.00 40.88 252 ALA C CA 1
ATOM 5571 C C . ALA C 2 252 ? -9.621 -78.503 0.853 1.00 41.01 252 ALA C C 1
ATOM 5572 O O . ALA C 2 252 ? -8.785 -79.363 1.132 1.00 40.95 252 ALA C O 1
ATOM 5574 N N . ARG C 2 253 ? -10.936 -78.693 0.977 1.00 40.99 253 ARG C N 1
ATOM 5575 C CA . ARG C 2 253 ? -11.511 -79.915 1.546 1.00 40.98 253 ARG C CA 1
ATOM 5576 C C . ARG C 2 253 ? -11.215 -81.160 0.712 1.00 40.96 253 ARG C C 1
ATOM 5577 O O . ARG C 2 253 ? -11.047 -82.256 1.265 1.00 40.81 253 ARG C O 1
ATOM 5585 N N . GLU C 2 254 ? -11.155 -80.987 -0.613 1.00 40.76 254 GLU C N 1
ATOM 5586 C CA . GLU C 2 254 ? -10.999 -82.120 -1.534 1.00 40.40 254 GLU C CA 1
ATOM 5587 C C . GLU C 2 254 ? -9.562 -82.654 -1.656 1.00 40.06 254 GLU C C 1
ATOM 5588 O O . GLU C 2 254 ? -9.360 -83.857 -1.848 1.00 39.89 254 GLU C O 1
ATOM 5594 N N . ILE C 2 255 ? -8.572 -81.767 -1.550 1.00 39.50 255 ILE C N 1
ATOM 5595 C CA . ILE C 2 255 ? -7.170 -82.202 -1.559 1.00 39.04 255 ILE C CA 1
ATOM 5596 C C . ILE C 2 255 ? -6.778 -82.861 -0.220 1.00 38.70 255 ILE C C 1
ATOM 5597 O O . ILE C 2 255 ? -6.017 -83.836 -0.209 1.00 38.84 255 ILE C O 1
ATOM 5602 N N . ILE C 2 256 ? -7.311 -82.331 0.890 1.00 38.01 256 ILE C N 1
ATOM 5603 C CA . ILE C 2 256 ? -7.122 -82.913 2.225 1.00 37.32 256 ILE C CA 1
ATOM 5604 C C . ILE C 2 256 ? -7.597 -84.375 2.232 1.00 36.77 256 ILE C C 1
ATOM 5605 O O . ILE C 2 256 ? -6.899 -85.263 2.724 1.00 36.58 256 ILE C O 1
ATOM 5610 N N . TRP C 2 257 ? -8.776 -84.603 1.653 1.00 36.07 257 TRP C N 1
ATOM 5611 C CA . TRP C 2 257 ? -9.349 -85.936 1.506 1.00 35.55 257 TRP C CA 1
ATOM 5612 C C . TRP C 2 257 ? -8.506 -86.837 0.589 1.00 35.25 257 TRP C C 1
ATOM 5613 O O . TRP C 2 257 ? -8.488 -88.051 0.767 1.00 35.22 257 TRP C O 1
ATOM 5624 N N . LYS C 2 258 ? -7.817 -86.242 -0.385 1.00 34.92 258 LYS C N 1
ATOM 5625 C CA . LYS C 2 258 ? -6.885 -86.987 -1.239 1.00 34.57 258 LYS C CA 1
ATOM 5626 C C . LYS C 2 258 ? -5.607 -87.347 -0.482 1.00 34.19 258 LYS C C 1
ATOM 5627 O O . LYS C 2 258 ? -5.220 -88.516 -0.433 1.00 33.95 258 LYS C O 1
ATOM 5633 N N . LEU C 2 259 ? -4.974 -86.333 0.114 1.00 33.72 259 LEU C N 1
ATOM 5634 C CA . LEU C 2 259 ? -3.730 -86.487 0.880 1.00 33.21 259 LEU C CA 1
ATOM 5635 C C . LEU C 2 259 ? -3.799 -87.601 1.925 1.00 32.95 259 LEU C C 1
ATOM 5636 O O . LEU C 2 259 ? -2.824 -88.326 2.147 1.00 32.75 259 LEU C O 1
ATOM 5641 N N . LEU C 2 260 ? -4.966 -87.726 2.549 1.00 32.60 260 LEU C N 1
ATOM 5642 C CA . LEU C 2 260 ? -5.180 -88.657 3.643 1.00 32.22 260 LEU C CA 1
ATOM 5643 C C . LEU C 2 260 ? -5.752 -90.010 3.209 1.00 32.24 260 LEU C C 1
ATOM 5644 O O . LEU C 2 260 ? -5.512 -91.023 3.868 1.00 32.16 260 LEU C O 1
ATOM 5649 N N . PHE C 2 261 ? -6.512 -90.031 2.114 1.00 32.26 261 PHE C N 1
ATOM 5650 C CA . PHE C 2 261 ? -7.284 -91.225 1.758 1.00 32.38 261 PHE C CA 1
ATOM 5651 C C . PHE C 2 261 ? -7.097 -91.781 0.337 1.00 32.58 261 PHE C C 1
ATOM 5652 O O . PHE C 2 261 ? -7.904 -92.601 -0.113 1.00 32.63 261 PHE C O 1
ATOM 5660 N N . ASP C 2 262 ? -6.042 -91.357 -0.361 1.00 32.81 262 ASP C N 1
ATOM 5661 C CA . ASP C 2 262 ? -5.683 -91.970 -1.649 1.00 32.99 262 ASP C CA 1
ATOM 5662 C C . ASP C 2 262 ? -5.121 -93.374 -1.420 1.00 33.08 262 ASP C C 1
ATOM 5663 O O . ASP C 2 262 ? -5.221 -94.246 -2.284 1.00 33.00 262 ASP C O 1
ATOM 5668 N N . GLY C 2 263 ? -4.530 -93.564 -0.244 1.00 33.21 263 GLY C N 1
ATOM 5669 C CA . GLY C 2 263 ? -4.051 -94.859 0.225 1.00 33.51 263 GLY C CA 1
ATOM 5670 C C . GLY C 2 263 ? -3.773 -94.730 1.710 1.00 33.70 263 GLY C C 1
ATOM 5671 O O . GLY C 2 263 ? -4.598 -94.191 2.455 1.00 33.68 263 GLY C O 1
ATOM 5672 N N . THR C 2 264 ? -2.615 -95.221 2.143 1.00 33.85 264 THR C N 1
ATOM 5673 C CA . THR C 2 264 ? -2.130 -94.967 3.497 1.00 34.08 264 THR C CA 1
ATOM 5674 C C . THR C 2 264 ? -1.174 -93.778 3.437 1.00 34.29 264 THR C C 1
ATOM 5675 O O . THR C 2 264 ? -0.116 -93.865 2.814 1.00 34.18 264 THR C O 1
ATOM 5679 N N . PRO C 2 265 ? -1.551 -92.656 4.079 1.00 34.62 265 PRO C N 1
ATOM 5680 C CA . PRO C 2 265 ? -0.801 -91.407 3.937 1.00 34.79 265 PRO C CA 1
ATOM 5681 C C . PRO C 2 265 ? 0.553 -91.424 4.644 1.00 34.92 265 PRO C C 1
ATOM 5682 O O . PRO C 2 265 ? 0.672 -91.925 5.768 1.00 34.84 265 PRO C O 1
ATOM 5686 N N . SER C 2 266 ? 1.560 -90.878 3.967 1.00 35.10 266 SER C N 1
ATOM 5687 C CA . SER C 2 266 ? 2.901 -90.741 4.521 1.00 35.25 266 SER C CA 1
ATOM 5688 C C . SER C 2 266 ? 2.930 -89.648 5.587 1.00 35.40 266 SER C C 1
ATOM 5689 O O . SER C 2 266 ? 2.013 -88.819 5.660 1.00 35.44 266 SER C O 1
ATOM 5692 N N . ALA C 2 267 ? 3.984 -89.653 6.404 1.00 35.52 267 ALA C N 1
ATOM 5693 C CA . ALA C 2 267 ? 4.189 -88.636 7.437 1.00 35.67 267 ALA C CA 1
ATOM 5694 C C . ALA C 2 267 ? 4.237 -87.238 6.823 1.00 35.83 267 ALA C C 1
ATOM 5695 O O . ALA C 2 267 ? 3.744 -86.271 7.409 1.00 35.80 267 ALA C O 1
ATOM 5697 N N . GLU C 2 268 ? 4.823 -87.157 5.631 1.00 36.03 268 GLU C N 1
ATOM 5698 C CA . GLU C 2 268 ? 4.873 -85.931 4.850 1.00 36.25 268 GLU C CA 1
ATOM 5699 C C . GLU C 2 268 ? 3.473 -85.445 4.470 1.00 36.31 268 GLU C C 1
ATOM 5700 O O . GLU C 2 268 ? 3.165 -84.260 4.610 1.00 36.36 268 GLU C O 1
ATOM 5706 N N . ASP C 2 269 ? 2.630 -86.363 4.003 1.00 36.39 269 ASP C N 1
ATOM 5707 C CA . ASP C 2 269 ? 1.280 -86.015 3.547 1.00 36.48 269 ASP C CA 1
ATOM 5708 C C . ASP C 2 269 ? 0.288 -85.773 4.691 1.00 36.59 269 ASP C C 1
ATOM 5709 O O . ASP C 2 269 ? -0.721 -85.086 4.507 1.00 36.43 269 ASP C O 1
ATOM 5714 N N . GLN C 2 270 ? 0.580 -86.345 5.861 1.00 36.82 270 GLN C N 1
ATOM 5715 C CA . GLN C 2 270 ? -0.172 -86.055 7.087 1.00 36.83 270 GLN C CA 1
ATOM 5716 C C . GLN C 2 270 ? 0.160 -84.651 7.603 1.00 36.99 270 GLN C C 1
ATOM 5717 O O . GLN C 2 270 ? -0.698 -83.976 8.179 1.00 37.06 270 GLN C O 1
ATOM 5723 N N . ASN C 2 271 ? 1.408 -84.226 7.396 1.00 37.10 271 ASN C N 1
ATOM 5724 C CA . ASN C 2 271 ? 1.841 -82.863 7.710 1.00 37.24 271 ASN C CA 1
ATOM 5725 C C . ASN C 2 271 ? 1.227 -81.819 6.778 1.00 37.31 271 ASN C C 1
ATOM 5726 O O . ASN C 2 271 ? 0.836 -80.743 7.226 1.00 37.29 271 ASN C O 1
ATOM 5731 N N . LYS C 2 272 ? 1.139 -82.155 5.489 1.00 37.37 272 LYS C N 1
ATOM 5732 C CA . LYS C 2 272 ? 0.571 -81.269 4.466 1.00 37.42 272 LYS C CA 1
ATOM 5733 C C . LYS C 2 272 ? -0.941 -81.118 4.589 1.00 37.45 272 LYS C C 1
ATOM 5734 O O . LYS C 2 272 ? -1.502 -80.087 4.203 1.00 37.51 272 LYS C O 1
ATOM 5740 N N . ALA C 2 273 ? -1.598 -82.151 5.114 1.00 37.34 273 ALA C N 1
ATOM 5741 C CA . ALA C 2 273 ? -3.041 -82.113 5.337 1.00 37.27 273 ALA C CA 1
ATOM 5742 C C . ALA C 2 273 ? -3.362 -81.245 6.548 1.00 37.15 273 ALA C C 1
ATOM 5743 O O . ALA C 2 273 ? -4.269 -80.409 6.499 1.00 37.22 273 ALA C O 1
ATOM 5745 N N . ALA C 2 274 ? -2.599 -81.443 7.623 1.00 37.04 274 ALA C N 1
ATOM 5746 C CA . ALA C 2 274 ? -2.723 -80.648 8.845 1.00 36.93 274 ALA C CA 1
ATOM 5747 C C . ALA C 2 274 ? -2.361 -79.174 8.618 1.00 36.89 274 ALA C C 1
ATOM 5748 O O . ALA C 2 274 ? -2.934 -78.281 9.251 1.00 36.79 274 ALA C O 1
ATOM 5750 N N . GLU C 2 275 ? -1.404 -78.950 7.716 1.00 36.75 275 GLU C N 1
ATOM 5751 C CA . GLU C 2 275 ? -0.938 -77.624 7.322 1.00 36.71 275 GLU C CA 1
ATOM 5752 C C . GLU C 2 275 ? -2.103 -76.821 6.749 1.00 36.51 275 GLU C C 1
ATOM 5753 O O . GLU C 2 275 ? -2.402 -75.718 7.220 1.00 36.58 275 GLU C O 1
ATOM 5759 N N . LEU C 2 276 ? -2.762 -77.398 5.742 1.00 36.23 276 LEU C N 1
ATOM 5760 C CA . LEU C 2 276 ? -3.882 -76.752 5.057 1.00 35.90 276 LEU C CA 1
ATOM 5761 C C . LEU C 2 276 ? -5.126 -76.625 5.943 1.00 35.71 276 LEU C C 1
ATOM 5762 O O . LEU C 2 276 ? -5.779 -75.579 5.952 1.00 35.62 276 LEU C O 1
ATOM 5767 N N . LEU C 2 277 ? -5.430 -77.683 6.691 1.00 35.49 277 LEU C N 1
ATOM 5768 C CA . LEU C 2 277 ? -6.626 -77.738 7.528 1.00 35.42 277 LEU C CA 1
ATOM 5769 C C . LEU C 2 277 ? -6.650 -76.661 8.605 1.00 35.44 277 LEU C C 1
ATOM 5770 O O . LEU C 2 277 ? -7.722 -76.182 8.976 1.00 35.30 277 LEU C O 1
ATOM 5775 N N . GLN C 2 278 ? -5.472 -76.281 9.097 1.00 35.63 278 GLN C N 1
ATOM 5776 C CA . GLN C 2 278 ? -5.367 -75.218 10.095 1.00 35.78 278 GLN C CA 1
ATOM 5777 C C . GLN C 2 278 ? -5.656 -73.841 9.486 1.00 35.63 278 GLN C C 1
ATOM 5778 O O . GLN C 2 278 ? -6.339 -73.015 10.104 1.00 35.63 278 GLN C O 1
ATOM 5784 N N . GLU C 2 279 ? -5.152 -73.610 8.274 1.00 35.51 279 GLU C N 1
ATOM 5785 C CA A GLU C 2 279 ? -5.396 -72.335 7.620 0.50 35.62 279 GLU C CA 1
ATOM 5786 C CA B GLU C 2 279 ? -5.359 -72.353 7.542 0.50 35.46 279 GLU C CA 1
ATOM 5787 C C . GLU C 2 279 ? -6.789 -72.235 6.998 1.00 35.63 279 GLU C C 1
ATOM 5788 O O . GLU C 2 279 ? -7.417 -71.171 7.052 1.00 35.33 279 GLU C O 1
ATOM 5799 N N . TYR C 2 280 ? -7.292 -73.339 6.450 1.00 35.83 280 TYR C N 1
ATOM 5800 C CA . TYR C 2 280 ? -8.665 -73.367 5.970 1.00 35.82 280 TYR C CA 1
ATOM 5801 C C . TYR C 2 280 ? -9.638 -73.126 7.134 1.00 36.00 280 TYR C C 1
ATOM 5802 O O . TYR C 2 280 ? -10.587 -72.354 6.988 1.00 36.37 280 TYR C O 1
ATOM 5811 N N . LYS C 2 281 ? -9.383 -73.737 8.292 1.00 35.90 281 LYS C N 1
ATOM 5812 C CA . LYS C 2 281 ? -10.206 -73.472 9.482 1.00 35.91 281 LYS C CA 1
ATOM 5813 C C . LYS C 2 281 ? -10.194 -71.985 9.871 1.00 35.75 281 LYS C C 1
ATOM 5814 O O . LYS C 2 281 ? -11.253 -71.392 10.105 1.00 35.79 281 LYS C O 1
ATOM 5820 N N . GLY C 2 282 ? -9.002 -71.388 9.916 1.00 35.36 282 GLY C N 1
ATOM 5821 C CA . GLY C 2 282 ? -8.865 -69.972 10.247 1.00 34.78 282 GLY C CA 1
ATOM 5822 C C . GLY C 2 282 ? -9.699 -69.062 9.363 1.00 34.47 282 GLY C C 1
ATOM 5823 O O . GLY C 2 282 ? -10.399 -68.169 9.860 1.00 34.84 282 GLY C O 1
ATOM 5824 N N . ASP C 2 283 ? -9.631 -69.288 8.050 1.00 33.50 283 ASP C N 1
ATOM 5825 C CA . ASP C 2 283 ? -10.419 -68.507 7.090 1.00 32.35 283 ASP C CA 1
ATOM 5826 C C . ASP C 2 283 ? -11.912 -68.781 7.219 1.00 31.64 283 ASP C C 1
ATOM 5827 O O . ASP C 2 283 ? -12.719 -67.855 7.098 1.00 31.39 283 ASP C O 1
ATOM 5832 N N . ALA C 2 284 ? -12.265 -70.047 7.471 1.00 30.43 284 ALA C N 1
ATOM 5833 C CA . ALA C 2 284 ? -13.654 -70.454 7.683 1.00 29.57 284 ALA C CA 1
ATOM 5834 C C . ALA C 2 284 ? -14.268 -69.748 8.890 1.00 28.91 284 ALA C C 1
ATOM 5835 O O . ALA C 2 284 ? -15.428 -69.358 8.853 1.00 28.78 284 ALA C O 1
ATOM 5837 N N . GLY C 2 285 ? -13.482 -69.585 9.953 1.00 28.30 285 GLY C N 1
ATOM 5838 C CA . GLY C 2 285 ? -13.929 -68.883 11.159 1.00 27.75 285 GLY C CA 1
ATOM 5839 C C . GLY C 2 285 ? -14.299 -67.419 10.943 1.00 27.26 285 GLY C C 1
ATOM 5840 O O . GLY C 2 285 ? -15.008 -66.836 11.759 1.00 27.15 285 GLY C O 1
ATOM 5841 N N . PHE C 2 286 ? -13.819 -66.827 9.848 1.00 26.89 286 PHE C N 1
ATOM 5842 C CA . PHE C 2 286 ? -14.196 -65.462 9.486 1.00 26.76 286 PHE C CA 1
ATOM 5843 C C . PHE C 2 286 ? -15.311 -65.435 8.453 1.00 27.08 286 PHE C C 1
ATOM 5844 O O . PHE C 2 286 ? -16.251 -64.658 8.577 1.00 26.92 286 PHE C O 1
ATOM 5852 N N . TYR C 2 287 ? -15.203 -66.278 7.432 1.00 27.78 287 TYR C N 1
ATOM 5853 C CA . TYR C 2 287 ? -16.162 -66.243 6.323 1.00 28.61 287 TYR C CA 1
ATOM 5854 C C . TYR C 2 287 ? -17.461 -66.997 6.589 1.00 29.04 287 TYR C C 1
ATOM 5855 O O . TYR C 2 287 ? -18.421 -66.861 5.838 1.00 28.92 287 TYR C O 1
ATOM 5864 N N . GLY C 2 288 ? -17.489 -67.783 7.662 1.00 29.48 288 GLY C N 1
ATOM 5865 C CA . GLY C 2 288 ? -18.670 -68.559 7.997 1.00 30.21 288 GLY C CA 1
ATOM 5866 C C . GLY C 2 288 ? -18.327 -70.024 8.109 1.00 30.83 288 GLY C C 1
ATOM 5867 O O . GLY C 2 288 ? -18.198 -70.709 7.091 1.00 30.86 288 GLY C O 1
ATOM 5868 N N . PRO C 2 289 ? -18.192 -70.517 9.352 1.00 30.92 289 PRO C N 1
ATOM 5869 C CA . PRO C 2 289 ? -17.660 -71.843 9.604 1.00 30.97 289 PRO C CA 1
ATOM 5870 C C . PRO C 2 289 ? -18.717 -72.958 9.603 1.00 31.08 289 PRO C C 1
ATOM 5871 O O . PRO C 2 289 ? -18.419 -74.070 10.022 1.00 30.58 289 PRO C O 1
ATOM 5875 N N . ASP C 2 290 ? -19.926 -72.663 9.125 1.00 31.52 290 ASP C N 1
ATOM 5876 C CA . ASP C 2 290 ? -21.020 -73.649 9.125 1.00 32.06 290 ASP C CA 1
ATOM 5877 C C . ASP C 2 290 ? -20.755 -74.904 8.265 1.00 32.05 290 ASP C C 1
ATOM 5878 O O . ASP C 2 290 ? -21.099 -76.022 8.676 1.00 32.25 290 ASP C O 1
ATOM 5883 N N . ASP C 2 291 ? -20.166 -74.714 7.082 1.00 31.90 291 ASP C N 1
ATOM 5884 C CA . ASP C 2 291 ? -19.745 -75.833 6.228 1.00 31.78 291 ASP C CA 1
ATOM 5885 C C . ASP C 2 291 ? -18.626 -76.623 6.896 1.00 31.63 291 ASP C C 1
ATOM 5886 O O . ASP C 2 291 ? -18.618 -77.859 6.883 1.00 31.43 291 ASP C O 1
ATOM 5891 N N . TYR C 2 292 ? -17.678 -75.896 7.476 1.00 31.20 292 TYR C N 1
ATOM 5892 C CA . TYR C 2 292 ? -16.563 -76.508 8.164 1.00 31.33 292 TYR C CA 1
ATOM 5893 C C . TYR C 2 292 ? -17.050 -77.368 9.327 1.00 31.68 292 TYR C C 1
ATOM 5894 O O . TYR C 2 292 ? -16.584 -78.493 9.507 1.00 31.74 292 TYR C O 1
ATOM 5903 N N . ASN C 2 293 ? -17.997 -76.838 10.101 1.00 32.08 293 ASN C N 1
ATOM 5904 C CA . ASN C 2 293 ? -18.507 -77.516 11.295 1.00 32.57 293 ASN C CA 1
ATOM 5905 C C . ASN C 2 293 ? -19.278 -78.804 11.009 1.00 32.68 293 ASN C C 1
ATOM 5906 O O . ASN C 2 293 ? -19.308 -79.714 11.836 1.00 32.84 293 ASN C O 1
ATOM 5911 N N . SER C 2 294 ? -19.891 -78.876 9.834 1.00 32.66 294 SER C N 1
ATOM 5912 C CA . SER C 2 294 ? -20.557 -80.090 9.403 1.00 32.78 294 SER C CA 1
ATOM 5913 C C . SER C 2 294 ? -19.531 -81.104 8.897 1.00 32.45 294 SER C C 1
ATOM 5914 O O . SER C 2 294 ? -19.519 -82.258 9.337 1.00 32.59 294 SER C O 1
ATOM 5917 N N . TRP C 2 295 ? -18.665 -80.653 7.989 1.00 31.97 295 TRP C N 1
ATOM 5918 C CA . TRP C 2 295 ? -17.714 -81.518 7.277 1.00 31.32 295 TRP C CA 1
ATOM 5919 C C . TRP C 2 295 ? -16.605 -82.063 8.169 1.00 31.10 295 TRP C C 1
ATOM 5920 O O . TRP C 2 295 ? -16.157 -83.197 7.971 1.00 30.42 295 TRP C O 1
ATOM 5931 N N . ILE C 2 296 ? -16.158 -81.266 9.142 1.00 30.82 296 ILE C N 1
ATOM 5932 C CA . ILE C 2 296 ? -15.036 -81.690 9.998 1.00 30.87 296 ILE C CA 1
ATOM 5933 C C . ILE C 2 296 ? -15.357 -82.985 10.774 1.00 30.80 296 ILE C C 1
ATOM 5934 O O . ILE C 2 296 ? -14.466 -83.801 11.036 1.00 30.80 296 ILE C O 1
ATOM 5939 N N . PHE C 2 297 ? -16.640 -83.178 11.080 1.00 30.94 297 PHE C N 1
ATOM 5940 C CA . PHE C 2 297 ? -17.150 -84.405 11.686 1.00 30.98 297 PHE C CA 1
ATOM 5941 C C . PHE C 2 297 ? -17.032 -85.598 10.747 1.00 30.94 297 PHE C C 1
ATOM 5942 O O . PHE C 2 297 ? -16.702 -86.708 11.187 1.00 31.02 297 PHE C O 1
ATOM 5950 N N . ASN C 2 298 ? -17.316 -85.367 9.463 1.00 30.76 298 ASN C N 1
ATOM 5951 C CA . ASN C 2 298 ? -17.146 -86.393 8.426 1.00 30.76 298 ASN C CA 1
ATOM 5952 C C . ASN C 2 298 ? -15.683 -86.807 8.267 1.00 30.49 298 ASN C C 1
ATOM 5953 O O . ASN C 2 298 ? -15.381 -87.996 8.142 1.00 30.10 298 ASN C O 1
ATOM 5958 N N . LEU C 2 299 ? -14.783 -85.821 8.276 1.00 30.24 299 LEU C N 1
ATOM 5959 C CA . LEU C 2 299 ? -13.352 -86.087 8.178 1.00 30.25 299 LEU C CA 1
ATOM 5960 C C . LEU C 2 299 ? -12.833 -86.883 9.376 1.00 30.47 299 LEU C C 1
ATOM 5961 O O . LEU C 2 299 ? -12.084 -87.849 9.193 1.00 30.51 299 LEU C O 1
ATOM 5966 N N . ARG C 2 300 ? -13.238 -86.482 10.583 1.00 30.61 300 ARG C N 1
ATOM 5967 C CA . ARG C 2 300 ? -12.873 -87.200 11.812 1.00 30.63 300 ARG C CA 1
ATOM 5968 C C . ARG C 2 300 ? -13.284 -88.673 11.771 1.00 30.66 300 ARG C C 1
ATOM 5969 O O . ARG C 2 300 ? -12.485 -89.553 12.098 1.00 30.46 300 ARG C O 1
ATOM 5977 N N . ASP C 2 301 ? -14.530 -88.920 11.366 1.00 30.86 301 ASP C N 1
ATOM 5978 C CA . ASP C 2 301 ? -15.077 -90.280 11.259 1.00 30.91 301 ASP C CA 1
ATOM 5979 C C . ASP C 2 301 ? -14.312 -91.137 10.248 1.00 30.95 301 ASP C C 1
ATOM 5980 O O . ASP C 2 301 ? -14.149 -92.342 10.444 1.00 30.74 301 ASP C O 1
ATOM 5985 N N . GLU C 2 302 ? -13.846 -90.506 9.173 1.00 31.06 302 GLU C N 1
ATOM 5986 C CA . GLU C 2 302 ? -13.029 -91.187 8.173 1.00 31.29 302 GLU C CA 1
ATOM 5987 C C . GLU C 2 302 ? -11.581 -91.396 8.646 1.00 31.11 302 GLU C C 1
ATOM 5988 O O . GLU C 2 302 ? -10.951 -92.397 8.299 1.00 30.89 302 GLU C O 1
ATOM 5994 N N . VAL C 2 303 ? -11.064 -90.449 9.432 1.00 30.95 303 VAL C N 1
ATOM 5995 C CA . VAL C 2 303 ? -9.745 -90.583 10.061 1.00 30.81 303 VAL C CA 1
ATOM 5996 C C . VAL C 2 303 ? -9.740 -91.796 11.008 1.00 30.86 303 VAL C C 1
ATOM 5997 O O . VAL C 2 303 ? -8.793 -92.593 11.019 1.00 30.40 303 VAL C O 1
ATOM 6001 N N . LEU C 2 304 ? -10.825 -91.934 11.770 1.00 30.96 304 LEU C N 1
ATOM 6002 C CA . LEU C 2 304 ? -10.996 -93.032 12.720 1.00 31.03 304 LEU C CA 1
ATOM 6003 C C . LEU C 2 304 ? -11.367 -94.378 12.075 1.00 31.34 304 LEU C C 1
ATOM 6004 O O . LEU C 2 304 ? -11.060 -95.436 12.631 1.00 31.26 304 LEU C O 1
ATOM 6009 N N . THR C 2 305 ? -12.022 -94.353 10.914 1.00 31.55 305 THR C N 1
ATOM 6010 C CA . THR C 2 305 ? -12.310 -95.612 10.205 1.00 31.80 305 THR C CA 1
ATOM 6011 C C . THR C 2 305 ? -11.037 -96.164 9.541 1.00 32.02 305 THR C C 1
ATOM 6012 O O . THR C 2 305 ? -10.786 -97.366 9.563 1.00 32.17 305 THR C O 1
ATOM 6016 N N . LYS C 2 306 ? -10.219 -95.270 8.990 1.00 32.41 306 LYS C N 1
ATOM 6017 C CA . LYS C 2 306 ? -8.950 -95.646 8.360 1.00 32.65 306 LYS C CA 1
ATOM 6018 C C . LYS C 2 306 ? -7.820 -95.863 9.372 1.00 32.73 306 LYS C C 1
ATOM 6019 O O . LYS C 2 306 ? -6.695 -96.202 8.984 1.00 32.76 306 LYS C O 1
ATOM 6025 N N . GLU C 2 307 ? -8.132 -95.665 10.657 1.00 32.66 307 GLU C N 1
ATOM 6026 C CA . GLU C 2 307 ? -7.180 -95.812 11.771 1.00 32.77 307 GLU C CA 1
ATOM 6027 C C . GLU C 2 307 ? -5.974 -94.875 11.680 1.00 32.56 307 GLU C C 1
ATOM 6028 O O . GLU C 2 307 ? -4.844 -95.265 11.994 1.00 32.53 307 GLU C O 1
ATOM 6034 N N . LEU C 2 308 ? -6.224 -93.638 11.264 1.00 32.17 308 LEU C N 1
ATOM 6035 C CA . LEU C 2 308 ? -5.177 -92.626 11.205 1.00 32.19 308 LEU C CA 1
ATOM 6036 C C . LEU C 2 308 ? -5.032 -91.956 12.570 1.00 32.02 308 LEU C C 1
ATOM 6037 O O . LEU C 2 308 ? -5.224 -90.742 12.716 1.00 32.32 308 LEU C O 1
ATOM 6042 N N . LEU C 2 309 ? -4.687 -92.777 13.560 1.00 31.83 309 LEU C N 1
ATOM 6043 C CA . LEU C 2 309 ? -4.593 -92.380 14.964 1.00 31.67 309 LEU C CA 1
ATOM 6044 C C . LEU C 2 309 ? -3.575 -91.281 15.218 1.00 31.55 309 LEU C C 1
ATOM 6045 O O . LEU C 2 309 ? -3.811 -90.398 16.047 1.00 31.54 309 LEU C O 1
ATOM 6050 N N . ASP C 2 310 ? -2.447 -91.353 14.509 1.00 31.42 310 ASP C N 1
ATOM 6051 C CA . ASP C 2 310 ? -1.400 -90.335 14.575 1.00 31.19 310 ASP C CA 1
ATOM 6052 C C . ASP C 2 310 ? -1.943 -88.991 14.119 1.00 30.92 310 ASP C C 1
ATOM 6053 O O . ASP C 2 310 ? -1.654 -87.958 14.735 1.00 30.78 310 ASP C O 1
ATOM 6058 N N . PHE C 2 311 ? -2.732 -89.014 13.045 1.00 30.49 311 PHE C N 1
ATOM 6059 C CA . PHE C 2 311 ? -3.336 -87.798 12.528 1.00 30.29 311 PHE C CA 1
ATOM 6060 C C . PHE C 2 311 ? -4.356 -87.264 13.528 1.00 29.95 311 PHE C C 1
ATOM 6061 O O . PHE C 2 311 ? -4.346 -86.076 13.835 1.00 29.69 311 PHE C O 1
ATOM 6069 N N . TRP C 2 312 ? -5.202 -88.149 14.059 1.00 29.51 312 TRP C N 1
ATOM 6070 C CA . TRP C 2 312 ? -6.235 -87.736 15.009 1.00 28.97 312 TRP C CA 1
ATOM 6071 C C . TRP C 2 312 ? -5.643 -87.033 16.236 1.00 28.83 312 TRP C C 1
ATOM 6072 O O . TRP C 2 312 ? -5.992 -85.885 16.524 1.00 28.26 312 TRP C O 1
ATOM 6083 N N . ARG C 2 313 ? -4.724 -87.713 16.921 1.00 28.57 313 ARG C N 1
ATOM 6084 C CA . ARG C 2 313 ? -4.165 -87.218 18.181 1.00 28.62 313 ARG C CA 1
ATOM 6085 C C . ARG C 2 313 ? -3.255 -85.991 18.052 1.00 28.50 313 ARG C C 1
ATOM 6086 O O . ARG C 2 313 ? -3.436 -85.023 18.782 1.00 28.20 313 ARG C O 1
ATOM 6094 N N . ASP C 2 314 ? -2.296 -86.037 17.127 1.00 28.72 314 ASP C N 1
ATOM 6095 C CA . ASP C 2 314 ? -1.250 -85.010 17.013 1.00 29.05 314 ASP C CA 1
ATOM 6096 C C . ASP C 2 314 ? -1.660 -83.826 16.149 1.00 29.34 314 ASP C C 1
ATOM 6097 O O . ASP C 2 314 ? -1.062 -82.745 16.231 1.00 29.31 314 ASP C O 1
ATOM 6102 N N . LYS C 2 315 ? -2.665 -84.030 15.309 1.00 29.49 315 LYS C N 1
ATOM 6103 C CA . LYS C 2 315 ? -3.120 -82.962 14.427 1.00 29.96 315 LYS C CA 1
ATOM 6104 C C . LYS C 2 315 ? -4.511 -82.451 14.800 1.00 29.85 315 LYS C C 1
ATOM 6105 O O . LYS C 2 315 ? -4.648 -81.310 15.232 1.00 29.93 315 LYS C O 1
ATOM 6111 N N . MET C 2 316 ? -5.529 -83.295 14.655 1.00 29.60 316 MET C N 1
ATOM 6112 C CA . MET C 2 316 ? -6.914 -82.862 14.869 1.00 29.41 316 MET C CA 1
ATOM 6113 C C . MET C 2 316 ? -7.251 -82.493 16.322 1.00 29.45 316 MET C C 1
ATOM 6114 O O . MET C 2 316 ? -7.970 -81.498 16.572 1.00 28.87 316 MET C O 1
ATOM 6119 N N . VAL C 2 317 ? -6.724 -83.287 17.263 1.00 29.02 317 VAL C N 1
ATOM 6120 C CA . VAL C 2 317 ? -6.877 -83.015 18.693 1.00 29.12 317 VAL C CA 1
ATOM 6121 C C . VAL C 2 317 ? -5.886 -81.943 19.166 1.00 29.39 317 VAL C C 1
ATOM 6122 O O . VAL C 2 317 ? -6.301 -80.882 19.640 1.00 29.29 317 VAL C O 1
ATOM 6126 N N . LYS C 2 318 ? -4.590 -82.224 19.012 1.00 29.52 318 LYS C N 1
ATOM 6127 C CA . LYS C 2 318 ? -3.518 -81.378 19.545 1.00 30.00 318 LYS C CA 1
ATOM 6128 C C . LYS C 2 318 ? -3.574 -79.937 19.043 1.00 30.07 318 LYS C C 1
ATOM 6129 O O . LYS C 2 318 ? -3.423 -78.999 19.828 1.00 29.96 318 LYS C O 1
ATOM 6135 N N . MET C 2 319 ? -3.823 -79.767 17.746 1.00 30.15 319 MET C N 1
ATOM 6136 C CA . MET C 2 319 ? -3.884 -78.434 17.150 1.00 30.38 319 MET C CA 1
ATOM 6137 C C . MET C 2 319 ? -5.287 -77.834 17.109 1.00 30.49 319 MET C C 1
ATOM 6138 O O . MET C 2 319 ? -5.507 -76.807 16.446 1.00 30.83 319 MET C O 1
ATOM 6143 N N . GLU C 2 320 ? -6.224 -78.474 17.814 1.00 30.56 320 GLU C N 1
ATOM 6144 C CA . GLU C 2 320 ? -7.595 -77.974 17.972 1.00 30.90 320 GLU C CA 1
ATOM 6145 C C . GLU C 2 320 ? -8.270 -77.706 16.616 1.00 30.71 320 GLU C C 1
ATOM 6146 O O . GLU C 2 320 ? -8.726 -76.598 16.340 1.00 30.73 320 GLU C O 1
ATOM 6152 N N . LEU C 2 321 ? -8.323 -78.727 15.766 1.00 30.51 321 LEU C N 1
ATOM 6153 C CA . LEU C 2 321 ? -8.851 -78.556 14.411 1.00 30.25 321 LEU C CA 1
ATOM 6154 C C . LEU C 2 321 ? -10.307 -78.985 14.285 1.00 30.24 321 LEU C C 1
ATOM 6155 O O . LEU C 2 321 ? -10.801 -79.280 13.192 1.00 30.03 321 LEU C O 1
ATOM 6160 N N . GLY C 2 322 ? -10.995 -78.989 15.420 1.00 30.34 322 GLY C N 1
ATOM 6161 C CA . GLY C 2 322 ? -12.408 -79.321 15.466 1.00 30.61 322 GLY C CA 1
ATOM 6162 C C . GLY C 2 322 ? -13.274 -78.164 15.030 1.00 30.78 322 GLY C C 1
ATOM 6163 O O . GLY C 2 322 ? -12.777 -77.221 14.407 1.00 30.89 322 GLY C O 1
ATOM 6164 N N . PRO C 2 323 ? -14.579 -78.239 15.340 1.00 30.81 323 PRO C N 1
ATOM 6165 C CA . PRO C 2 323 ? -15.535 -77.187 15.034 1.00 30.95 323 PRO C CA 1
ATOM 6166 C C . PRO C 2 323 ? -15.036 -75.812 15.459 1.00 30.97 323 PRO C C 1
ATOM 6167 O O . PRO C 2 323 ? -14.342 -75.687 16.479 1.00 31.06 323 PRO C O 1
ATOM 6171 N N . SER C 2 324 ? -15.352 -74.796 14.658 1.00 30.81 324 SER C N 1
ATOM 6172 C CA . SER C 2 324 ? -15.013 -73.416 15.011 1.00 30.68 324 SER C CA 1
ATOM 6173 C C . SER C 2 324 ? -15.834 -72.965 16.216 1.00 30.34 324 SER C C 1
ATOM 6174 O O . SER C 2 324 ? -16.998 -73.360 16.348 1.00 30.36 324 SER C O 1
ATOM 6177 N N . CYS C 2 325 ? -15.230 -72.145 17.082 1.00 30.16 325 CYS C N 1
ATOM 6178 C CA A CYS C 2 325 ? -15.912 -71.672 18.293 0.50 29.64 325 CYS C CA 1
ATOM 6179 C CA B CYS C 2 325 ? -15.882 -71.681 18.311 0.50 30.24 325 CYS C CA 1
ATOM 6180 C C . CYS C 2 325 ? -15.387 -70.319 18.795 1.00 30.01 325 CYS C C 1
ATOM 6181 O O . CYS C 2 325 ? -14.567 -69.673 18.125 1.00 30.12 325 CYS C O 1
ATOM 6186 N N . ALA C 2 326 ? -15.881 -69.879 19.962 1.00 29.79 326 ALA C N 1
ATOM 6187 C CA . ALA C 2 326 ? -15.532 -68.560 20.532 1.00 29.72 326 ALA C CA 1
ATOM 6188 C C . ALA C 2 326 ? -14.050 -68.417 20.835 1.00 29.82 326 ALA C C 1
ATOM 6189 O O . ALA C 2 326 ? -13.567 -67.325 21.135 1.00 29.66 326 ALA C O 1
ATOM 6191 N N . ARG C 2 327 ? -13.338 -69.532 20.765 1.00 29.81 327 ARG C N 1
ATOM 6192 C CA . ARG C 2 327 ? -11.909 -69.535 20.976 1.00 30.25 327 ARG C CA 1
ATOM 6193 C C . ARG C 2 327 ? -11.223 -68.985 19.741 1.00 30.33 327 ARG C C 1
ATOM 6194 O O . ARG C 2 327 ? -10.163 -68.361 19.846 1.00 30.09 327 ARG C O 1
ATOM 6202 N N . ASP C 2 328 ? -11.844 -69.206 18.578 1.00 30.45 328 ASP C N 1
ATOM 6203 C CA . ASP C 2 328 ? -11.203 -68.889 17.301 1.00 30.90 328 ASP C CA 1
ATOM 6204 C C . ASP C 2 328 ? -11.935 -67.865 16.420 1.00 30.71 328 ASP C C 1
ATOM 6205 O O . ASP C 2 328 ? -11.346 -67.332 15.468 1.00 31.08 328 ASP C O 1
ATOM 6210 N N . SER C 2 329 ? -13.191 -67.565 16.748 1.00 29.72 329 SER C N 1
ATOM 6211 C CA . SER C 2 329 ? -14.067 -66.861 15.805 1.00 28.81 329 SER C CA 1
ATOM 6212 C C . SER C 2 329 ? -15.069 -65.869 16.438 1.00 28.12 329 SER C C 1
ATOM 6213 O O . SER C 2 329 ? -15.548 -66.071 17.564 1.00 27.67 329 SER C O 1
ATOM 6216 N N . ASP C 2 330 ? -15.389 -64.811 15.690 1.00 26.92 330 ASP C N 1
ATOM 6217 C CA . ASP C 2 330 ? -16.358 -63.816 16.138 1.00 25.84 330 ASP C CA 1
ATOM 6218 C C . ASP C 2 330 ? -17.795 -64.207 15.822 1.00 25.90 330 ASP C C 1
ATOM 6219 O O . ASP C 2 330 ? -18.720 -63.433 16.050 1.00 25.95 330 ASP C O 1
ATOM 6224 N N . TYR C 2 331 ? -17.981 -65.420 15.305 1.00 26.03 331 TYR C N 1
ATOM 6225 C CA . TYR C 2 331 ? -19.322 -65.990 15.146 1.00 25.89 331 TYR C CA 1
ATOM 6226 C C . TYR C 2 331 ? -19.889 -66.479 16.476 1.00 26.19 331 TYR C C 1
ATOM 6227 O O . TYR C 2 331 ? -21.067 -66.852 16.545 1.00 25.81 331 TYR C O 1
ATOM 6236 N N . TYR C 2 332 ? -19.052 -66.467 17.520 1.00 26.22 332 TYR C N 1
ATOM 6237 C CA . TYR C 2 332 ? -19.408 -67.018 18.819 1.00 27.29 332 TYR C CA 1
ATOM 6238 C C . TYR C 2 332 ? -19.006 -66.146 20.024 1.00 27.54 332 TYR C C 1
ATOM 6239 O O . TYR C 2 332 ? -18.136 -65.277 19.913 1.00 27.83 332 TYR C O 1
ATOM 6248 N N . ASP C 2 333 ? -19.646 -66.389 21.169 1.00 27.57 333 ASP C N 1
ATOM 6249 C CA . ASP C 2 333 ? -19.242 -65.784 22.446 1.00 27.78 333 ASP C CA 1
ATOM 6250 C C . ASP C 2 333 ? -19.325 -66.764 23.630 1.00 28.19 333 ASP C C 1
ATOM 6251 O O . ASP C 2 333 ? -19.542 -67.957 23.434 1.00 28.29 333 ASP C O 1
ATOM 6256 N N . ASN C 2 334 ? -19.175 -66.239 24.845 1.00 28.61 334 ASN C N 1
ATOM 6257 C CA . ASN C 2 334 ? -19.203 -67.016 26.090 1.00 29.43 334 ASN C CA 1
ATOM 6258 C C . ASN C 2 334 ? -20.334 -68.025 26.283 1.00 29.39 334 ASN C C 1
ATOM 6259 O O . ASN C 2 334 ? -20.079 -69.175 26.629 1.00 29.46 334 ASN C O 1
ATOM 6264 N N . GLU C 2 335 ? -21.572 -67.582 26.075 1.00 29.50 335 GLU C N 1
ATOM 6265 C CA . GLU C 2 335 ? -22.759 -68.394 26.333 1.00 29.47 335 GLU C CA 1
ATOM 6266 C C . GLU C 2 335 ? -22.891 -69.603 25.399 1.00 29.99 335 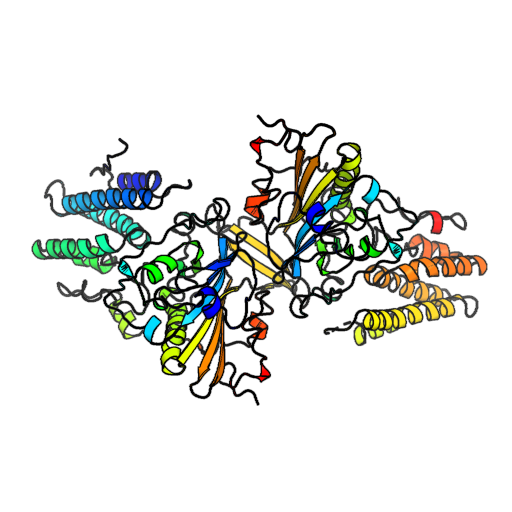GLU C C 1
ATOM 6267 O O . GLU C 2 335 ? -23.605 -70.557 25.710 1.00 30.03 335 GLU C O 1
ATOM 6273 N N . ASP C 2 336 ? -22.195 -69.558 24.264 1.00 30.61 336 ASP C N 1
ATOM 6274 C CA . ASP C 2 336 ? -22.198 -70.659 23.299 1.00 31.21 336 ASP C CA 1
ATOM 6275 C C . ASP C 2 336 ? -21.507 -71.915 23.854 1.00 31.60 336 ASP C C 1
ATOM 6276 O O . ASP C 2 336 ? -20.486 -71.808 24.548 1.00 31.59 336 ASP C O 1
ATOM 6281 N N . PRO C 2 337 ? -22.078 -73.105 23.563 1.00 31.88 337 PRO C N 1
ATOM 6282 C CA . PRO C 2 337 ? -21.507 -74.364 24.058 1.00 32.10 337 PRO C CA 1
ATOM 6283 C C . PRO C 2 337 ? -20.241 -74.752 23.297 1.00 32.16 337 PRO C C 1
ATOM 6284 O O . PRO C 2 337 ? -20.241 -74.758 22.061 1.00 32.19 337 PRO C O 1
ATOM 6288 N N . LEU C 2 338 ? -19.176 -75.060 24.031 1.00 32.20 338 LEU C N 1
ATOM 6289 C CA . LEU C 2 338 ? -17.914 -75.469 23.415 1.00 32.59 338 LEU C CA 1
ATOM 6290 C C . LEU C 2 338 ? -18.023 -76.898 22.850 1.00 32.81 338 LEU C C 1
ATOM 6291 O O . LEU C 2 338 ? -18.809 -77.709 23.357 1.00 32.59 338 LEU C O 1
ATOM 6296 N N . PRO C 2 339 ? -17.235 -77.216 21.801 1.00 33.05 339 PRO C N 1
ATOM 6297 C CA . PRO C 2 339 ? -17.384 -78.518 21.161 1.00 33.21 339 PRO C CA 1
ATOM 6298 C C . PRO C 2 339 ? -16.501 -79.601 21.797 1.00 33.32 339 PRO C C 1
ATOM 6299 O O . PRO C 2 339 ? -15.645 -80.181 21.118 1.00 33.53 339 PRO C O 1
ATOM 6303 N N . PHE C 2 340 ? -16.718 -79.872 23.084 1.00 33.27 340 PHE C N 1
ATOM 6304 C CA . PHE C 2 340 ? -15.932 -80.874 23.806 1.00 33.42 340 PHE C CA 1
ATOM 6305 C C . PHE C 2 340 ? -16.127 -82.252 23.184 1.00 33.25 340 PHE C C 1
ATOM 6306 O O . PHE C 2 340 ? -15.166 -83.002 23.002 1.00 33.25 340 PHE C O 1
ATOM 6314 N N . GLU C 2 341 ? -17.382 -82.544 22.839 1.00 33.06 341 GLU C N 1
ATOM 6315 C CA . GLU C 2 341 ? -17.840 -83.867 22.398 1.00 33.09 341 GLU C CA 1
ATOM 6316 C C . GLU C 2 341 ? -17.163 -84.368 21.118 1.00 32.70 341 GLU C C 1
ATOM 6317 O O . GLU C 2 341 ? -16.959 -85.575 20.959 1.00 32.59 341 GLU C O 1
ATOM 6323 N N . PHE C 2 342 ? -16.834 -83.442 20.211 1.00 32.28 342 PHE C N 1
ATOM 6324 C CA . PHE C 2 342 ? -16.158 -83.771 18.945 1.00 31.95 342 PHE C CA 1
ATOM 6325 C C . PHE C 2 342 ? -14.829 -84.504 19.158 1.00 31.95 342 PHE C C 1
ATOM 6326 O O . PHE C 2 342 ? -14.507 -85.447 18.431 1.00 31.84 342 PHE C O 1
ATOM 6334 N N . TYR C 2 343 ? -14.068 -84.054 20.153 1.00 31.85 343 TYR C N 1
ATOM 6335 C CA . TYR C 2 343 ? -12.738 -84.583 20.425 1.00 31.99 343 TYR C CA 1
ATOM 6336 C C . TYR C 2 343 ? -12.775 -85.849 21.271 1.00 31.97 343 TYR C C 1
ATOM 6337 O O . TYR C 2 343 ? -11.791 -86.587 21.319 1.00 31.82 343 TYR C O 1
ATOM 6346 N N . GLU C 2 344 ? -13.900 -86.091 21.939 1.00 32.18 344 GLU C N 1
ATOM 6347 C CA . GLU C 2 344 ? -14.032 -87.227 22.858 1.00 32.64 344 GLU C CA 1
ATOM 6348 C C . GLU C 2 344 ? -14.208 -88.572 22.135 1.00 32.76 344 GLU C C 1
ATOM 6349 O O . GLU C 2 344 ? -15.229 -89.251 22.285 1.00 32.62 344 GLU C O 1
ATOM 6355 N N . LYS C 2 345 ? -13.192 -88.933 21.349 1.00 32.95 345 LYS C N 1
ATOM 6356 C CA . LYS C 2 345 ? -13.141 -90.185 20.595 1.00 33.03 345 LYS C CA 1
ATOM 6357 C C . LYS C 2 345 ? -11.720 -90.754 20.614 1.00 33.00 345 LYS C C 1
ATOM 6358 O O . LYS C 2 345 ? -10.750 -90.005 20.745 1.00 32.87 345 LYS C O 1
ATOM 6364 N N . ALA C 2 346 ? -11.620 -92.079 20.488 1.00 33.38 346 ALA C N 1
ATOM 6365 C CA . ALA C 2 346 ? -10.359 -92.835 20.611 1.00 33.41 346 ALA C CA 1
ATOM 6366 C C . ALA C 2 346 ? -9.606 -92.574 21.924 1.00 33.59 346 ALA C C 1
ATOM 6367 O O . ALA C 2 346 ? -8.373 -92.627 21.967 1.00 33.59 346 ALA C O 1
ATOM 6369 N N . GLY C 2 347 ? -10.360 -92.298 22.988 1.00 33.77 347 GLY C N 1
ATOM 6370 C CA . GLY C 2 347 ? -9.791 -91.998 24.304 1.00 34.22 347 GLY C CA 1
ATOM 6371 C C . GLY C 2 347 ? -9.382 -90.545 24.529 1.00 34.30 347 GLY C C 1
ATOM 6372 O O . GLY C 2 347 ? -9.030 -90.160 25.646 1.00 34.14 347 GLY C O 1
ATOM 6373 N N . CYS C 2 348 ? -9.430 -89.739 23.472 1.00 34.66 348 CYS C N 1
ATOM 6374 C CA . CYS C 2 348 ? -8.976 -88.348 23.532 1.00 35.02 348 CYS C CA 1
ATOM 6375 C C . CYS C 2 348 ? -9.954 -87.415 24.228 1.00 35.08 348 CYS C C 1
ATOM 6376 O O . CYS C 2 348 ? -11.112 -87.761 24.462 1.00 35.08 348 CYS C O 1
ATOM 6379 N N . LYS C 2 349 ? -9.461 -86.227 24.561 1.00 35.32 349 LYS C N 1
ATOM 6380 C CA . LYS C 2 349 ? -10.289 -85.146 25.069 1.00 35.43 349 LYS C CA 1
ATOM 6381 C C . LYS C 2 349 ? -9.943 -83.876 24.314 1.00 35.42 349 LYS C C 1
ATOM 6382 O O . LYS C 2 349 ? -8.899 -83.803 23.657 1.00 35.18 349 LYS C O 1
ATOM 6388 N N . ALA C 2 350 ? -10.835 -82.892 24.401 1.00 35.69 350 ALA C N 1
ATOM 6389 C CA . ALA C 2 350 ? -10.609 -81.568 23.840 1.00 35.89 350 ALA C CA 1
ATOM 6390 C C . ALA C 2 350 ? -9.378 -80.932 24.480 1.00 36.35 350 ALA C C 1
ATOM 6391 O O . ALA C 2 350 ? -9.225 -80.973 25.706 1.00 36.05 350 ALA C O 1
ATOM 6393 N N . PRO C 2 351 ? -8.481 -80.366 23.647 1.00 36.80 351 PRO C N 1
ATOM 6394 C CA . PRO C 2 351 ? -7.279 -79.653 24.092 1.00 37.32 351 PRO C CA 1
ATOM 6395 C C . PRO C 2 351 ? -7.530 -78.415 24.969 1.00 37.79 351 PRO C C 1
ATOM 6396 O O . PRO C 2 351 ? -6.565 -77.795 25.423 1.00 37.78 351 PRO C O 1
ATOM 6400 N N . PHE C 2 352 ? -8.794 -78.063 25.208 1.00 38.26 352 PHE C N 1
ATOM 6401 C CA . PHE C 2 352 ? -9.115 -76.886 26.023 1.00 38.96 352 PHE C CA 1
ATOM 6402 C C . PHE C 2 352 ? -9.832 -77.155 27.350 1.00 39.28 352 PHE C C 1
ATOM 6403 O O . PHE C 2 352 ? -10.746 -77.981 27.420 1.00 39.10 352 PHE C O 1
ATOM 6411 N N . GLU C 2 353 ? -9.377 -76.441 28.385 1.00 39.80 353 GLU C N 1
ATOM 6412 C CA . GLU C 2 353 ? -9.962 -76.422 29.738 1.00 40.37 353 GLU C CA 1
ATOM 6413 C C . GLU C 2 353 ? -9.859 -77.742 30.507 1.00 40.36 353 GLU C C 1
ATOM 6414 O O . GLU C 2 353 ? -10.676 -78.651 30.338 1.00 40.44 353 GLU C O 1
#

Foldseek 3Di:
DDPDDLVCVQQVLHDQDDACWDDDPFKIFHFDLVQLETLKIKGKAALQQLDDDPQADLVPADQDWDPVDPPLRIDDPQQVVVQQFDFAAQPALSRGRPHNRSSNVSSHSRRGATFRDAQTRPAPVVVVVVVQSVCNVFARMKMKMKRAFQDWDADPVRDIDGDFFFTDPSRRTHGQKMKMWMWGQGPVRAIEIWMFIGGRDRHDNPDDRLVGTDFPVVVCVRSVTDPSNNDDPLRHQYYSPHGND/DQFFDPVQVCVQQVLHDQDDACWDDGNFKIFHFDLVQQETLKIKGKAALLFLDDDPQADLVVAAAQWDPVDDPLRIDDPQQQVVQQFDFAAQPALSRGHPHRSSSNVSRHSRRGATFHDAQDSPAPVVLVVVVQSCCNVFFRMKMKMKRAFFDWDADPVRDIDGDFFFTDPSRNTHGQKMKMWMWGQGPPRAIEIWMFIGGRDRHDRVDDRLVRTDPVVVVCVRSVTDPSNNDDPQRHQYYSNHGHD/DVPDQDQDQPQRQVSLVVLCVPQQPDPDDDPPVRNLVSLVVSLVNLLVQLLCLCPVPPDDCVRSVVSSLSSLVSSLLVCLERNQVVVQVSLLVVVVVCVVVPVVCCLVVRCQPVVSHGHECVRHPVHDDVDDDPFVSNPPPPGTHPCPVVVVPDCVVLVVLCVPQVPDDDPVVNLVSLVVSLVVLLVVLCCQPPVPHHDPVSLCVSLSSLLVSCLVCQESPCPVVQVVVLVVLVVCVVVVVVVSLVVRCQVSVSHGDEPVRHPVYDDVDDDPQVSSPPPPGTHPDD